Protein AF-0000000087553749 (afdb_homodimer)

Sequence (986 aa):
MNSPVEIPYKSFIVIDRKSEATIYMQITNQLINAIHRGFLPFGTKLPGTRTLSKILNVHRNTMIAAYDELLAQGWIESYPNKGTFVIGKNAQNNLEIESFNQENLTHYPKRTGFNFKISNILDNPFEYSNCEFIFNDGIPDIRLAQIDQHSKIYTSTLKRRTHKLKHYNHDGSEFFKENLSQYLNLSRGLPITTNNLLITRSTEMSMYIVSEILLSEGDTVVVGELSYFSVNMIFQNKGVKIITIPVDKEGIDVDALKNLCKKQKIRVLYITPHHHYPTTVTLTAQRRLELLNLANEYGFIILEDDYDYEFNYDKGPILPLASADTHGMVIYIGSFGKSLAPGFRTGFIVAPENVMIEMRKYLGIIDRQGDILMEHVLGEMIAEGEINRYLKKSLKVYKERRNYFTRLFEDSLGEFIEFEIPSGGLAIWIEWKVPINLLKLSKKCNENNLFIPKTLLYQTKDKTAMRLGFGSLNFNEIEKSIDIFSKNSKLILMNSPVEIPYKSFIVIDRKSEATIYMQITNQLINAIHRGFLPFGTKLPGTRTLSKILNVHRNTMIAAYDELLAQGWIESYPNKGTFVIGKNAQNNLEIESFNQENLTHYPKRTGFNFKISNILDNPFEYSNCEFIFNDGIPDIRLAQIDQHSKIYTSTLKRRTHKLKHYNHDGSEFFKENLSQYLNLSRGLPITTNNLLITRSTEMSMYIVSEILLSEGDTVVVGELSYFSVNMIFQNKGVKIITIPVDKEGIDVDALKNLCKKQKIRVLYITPHHHYPTTVTLTAQRRLELLNLANEYGFIILEDDYDYEFNYDKGPILPLASADTHGMVIYIGSFGKSLAPGFRTGFIVAPENVMIEMRKYLGIIDRQGDILMEHVLGEMIAEGEINRYLKKSLKVYKERRNYFTRLFEDSLGEFIEFEIPSGGLAIWIEWKVPINLLKLSKKCNENNLFIPKTLLYQTKDKTAMRLGFGSLNFNEIEKSIDIFSKNSKLIL

Foldseek 3Di:
DPPLPPLLLCVQQDADPPDPDDRLVSSLVSVVVCCVLCSADFFRFDDDLVVVCVSRVHDSVSSVSNLVVCVVVPQWDADPPPGITGHHDVPPPPPCPPPPPPVPVPDDDPDDPDDDDDDPLPDDQDDDAPFPAEWDQFAAAQVLAPVVVLVVLLVVLCVVCVVVPPDQDLQFAPLLLQLVQVVCCVQQVQPDHSLQKHWAADLLVVLLLCLVLQDAAAAEEEEEPLADSSSVSSNVVRNYHYHYAYADLQGGDLVRVLVVLVVDAHAEYEAAAQQGPRAGHHHDPVVLVSVLVSCVVSVHAYEYEPEFQLWFADDRTDHHSNSVRPPFRYKYKYKDQSNHHPPLIIIMIGGDNVVSVVSLVVCCVVPRSPDRSSSVSNSVCSVVCVRVVSSVVLNVQLVVLLVLLVVLCCVQQVVFWDWDRRRTGFKTKIWGPDDDDVVQLQVQLSVVRYHYRPSQFDDDPVTGMGITGRNNDDNVSSVVNSVSSSVSRVVRD/DPPLPPLLLCVQQDADPPDPDDRLVSSLVSVVVCCVVCSADFFRFDDDLVVVCVSRVHDSVSSVSNVVVCVVVPQWDADPPPGITGHHPVPPPPPCPPPPPPVPVPDDDPDDPDDDDDDPLPDDQDDDAPFPAEWDQFAAAQVLAPVVVLVVLLVVLCVVCVVVPPDQDLQFAPLLLQLVQVVCCVQFVQPDHSLQKDWAADLLVVLLLCLVLQDAAAAEEEEEDLADSSSVSSNVVRNYHYHYAYADLQGGDLVRVLVVLVVDAHAEYEAAAQQGPRAGRHHDPVVLVSVLVSCVVSVHAYEYEPEFQLWFADDRTDHHSNSVRDPFRYKYKYKDQSNHNSLLIIIMIGGDNVVSVVSLVVCCVVPRSHDRSSSVSNSVCSVVCVRVVSSVVLNVQLNVLLVLLVVLCCVLQVVFWDWDRRRTGFKTKIWGPDDDDVVQLQVQLSVVRYHYRPSQFDDDPVTGMGITGRNNDDNVSSVVNSVSSSVSRVVRD

Nearest PDB structures (foldseek):
  3av7-assembly1_C  TM=8.994E-01  e=6.627E-29  Pyrococcus horikoshii OT3
  2zc0-assembly1_A  TM=9.301E-01  e=3.790E-28  Thermococcus litoralis
  1wst-assembly1_A-2  TM=8.914E-01  e=5.002E-29  Thermococcus profundus
  2gb3-assembly3_E  TM=8.314E-01  e=1.496E-21  Thermotoga maritima
  2o1b-assembly1_A-2  TM=8.351E-01  e=7.253E-20  Staphylococcus aureus

Solvent-accessible surface area (backbone atoms only — not comparable to full-atom values): 52865 Å² total; per-residue (Å²): 133,77,70,76,78,80,71,63,58,70,77,60,44,76,86,57,88,86,48,91,59,52,66,34,53,48,48,33,51,31,50,50,48,29,37,61,71,50,74,39,42,67,65,39,71,51,72,54,44,65,57,45,12,62,71,68,70,47,58,47,68,42,33,44,49,18,54,50,48,32,41,59,51,42,43,33,46,74,42,90,99,75,45,36,25,29,35,45,73,45,54,74,73,71,61,78,70,54,79,69,49,78,80,53,85,48,71,50,28,69,44,53,56,56,85,66,66,79,65,77,78,45,56,76,81,77,80,85,76,87,42,85,33,70,51,43,79,34,48,62,35,53,78,73,28,59,55,68,58,53,38,49,47,45,39,51,47,49,63,62,33,58,76,62,60,80,67,82,60,64,78,43,34,64,64,17,42,50,42,48,31,51,47,41,29,60,76,42,50,33,62,56,51,57,66,24,50,46,82,38,72,27,49,52,30,39,50,40,52,50,46,65,40,65,53,48,70,67,38,30,36,36,32,39,53,81,36,57,62,72,62,48,40,54,48,46,73,50,47,37,42,79,45,69,39,60,59,52,85,55,17,65,43,63,66,63,49,52,55,46,55,75,73,39,83,51,47,35,38,46,45,31,47,73,49,22,51,62,64,44,30,37,42,38,72,68,56,44,53,49,50,53,51,47,25,67,73,71,50,22,33,37,39,39,41,42,78,51,74,86,38,56,66,76,55,36,77,81,70,51,60,58,40,71,37,67,54,26,39,44,41,35,33,30,54,45,40,72,64,38,40,89,71,60,40,29,8,30,38,39,37,30,40,63,60,38,55,48,50,50,30,54,41,48,51,48,52,43,62,64,54,39,64,58,34,39,39,52,20,48,33,52,73,71,42,49,51,44,36,49,48,55,57,50,43,54,52,47,44,52,37,48,53,51,52,52,49,51,46,45,72,69,38,44,90,45,39,48,68,64,86,56,60,39,58,33,37,39,30,39,33,49,76,53,90,72,63,63,68,60,45,31,52,53,23,39,76,64,39,29,34,50,54,70,88,34,58,44,74,56,98,89,42,49,35,37,37,44,27,44,35,55,44,52,72,70,53,44,53,53,47,50,49,46,47,46,54,46,48,58,70,73,98,135,76,70,75,77,79,72,63,58,70,79,59,44,77,86,57,89,84,47,92,58,53,66,32,53,48,49,34,51,29,50,51,48,30,36,60,70,49,73,39,42,67,66,38,70,50,74,54,44,67,57,44,10,62,71,68,72,46,56,46,68,41,33,45,50,18,52,49,48,32,40,58,51,43,44,33,46,74,42,88,100,74,45,35,24,30,35,44,77,43,56,73,74,72,61,78,72,57,80,68,52,76,77,66,66,58,63,53,28,69,44,55,55,57,85,66,64,79,66,77,77,46,55,77,82,75,80,86,76,86,45,85,32,71,51,43,79,35,47,60,33,53,78,72,29,59,56,68,59,53,40,49,47,43,40,51,46,50,63,61,32,57,77,63,57,81,64,81,61,64,77,42,34,62,65,17,42,50,41,47,31,51,48,41,29,60,76,43,50,34,71,56,50,58,66,23,52,45,82,39,72,26,50,52,31,38,50,42,54,51,44,65,39,64,54,50,68,68,36,31,36,37,33,40,52,79,38,58,61,73,61,47,40,54,47,45,73,50,47,37,42,79,45,71,38,59,60,52,86,55,16,65,43,64,66,61,48,52,56,46,54,72,74,41,84,52,48,35,38,47,45,31,47,72,50,23,50,62,64,44,30,37,43,37,71,68,56,43,54,50,50,53,52,48,25,66,73,70,50,22,33,37,39,39,41,43,77,51,74,84,38,56,63,76,57,36,78,79,70,52,62,57,48,70,38,68,55,26,41,44,40,35,34,30,55,44,41,72,64,36,45,82,80,57,38,32,8,29,37,38,37,29,41,64,62,37,55,48,50,50,31,54,41,48,51,46,50,44,61,67,52,38,63,57,36,39,39,52,19,48,32,52,73,70,43,50,50,45,37,48,48,56,55,49,44,56,53,46,45,52,38,47,52,51,51,51,48,50,46,44,72,69,40,44,89,46,40,48,68,64,86,54,60,39,58,32,36,39,29,40,35,50,75,53,90,71,62,63,66,61,45,32,52,53,23,40,76,65,40,30,33,50,54,71,89,32,58,43,74,56,97,88,41,47,34,36,35,45,27,42,34,54,43,53,72,68,53,44,52,54,47,48,48,47,47,44,54,46,48,59,70,72,99

pLDDT: mean 86.03, std 15.21, range [22.89, 98.69]

Structure (mmCIF, N/CA/C/O backbone):
data_AF-0000000087553749-model_v1
#
loop_
_entity.id
_entity.type
_entity.pdbx_description
1 polymer 'PLP-dependent aminotransferase family protein'
#
loop_
_atom_site.group_PDB
_atom_site.id
_atom_site.type_symbol
_atom_site.label_atom_id
_atom_site.label_alt_id
_atom_site.label_comp_id
_atom_site.label_asym_id
_atom_site.label_entity_id
_atom_site.label_seq_id
_atom_site.pdbx_PDB_ins_code
_atom_site.Cartn_x
_atom_site.Cartn_y
_atom_site.Cartn_z
_atom_site.occupancy
_atom_site.B_iso_or_equiv
_atom_site.auth_seq_id
_atom_site.auth_comp_id
_atom_site.auth_asym_id
_atom_site.auth_atom_id
_atom_site.pdbx_PDB_model_num
ATOM 1 N N . MET A 1 1 ? 34.062 49.125 0.56 1 23.03 1 MET A N 1
ATOM 2 C CA . MET A 1 1 ? 33.844 48.656 -0.813 1 23.03 1 MET A CA 1
ATOM 3 C C . MET A 1 1 ? 34.125 47.156 -0.948 1 23.03 1 MET A C 1
ATOM 5 O O . MET A 1 1 ? 35.25 46.75 -1.127 1 23.03 1 MET A O 1
ATOM 9 N N . ASN A 1 2 ? 33.625 46.281 -0.065 1 29.19 2 ASN A N 1
ATOM 10 C CA . ASN A 1 2 ? 33.969 44.906 0.175 1 29.19 2 ASN A CA 1
ATOM 11 C C . ASN A 1 2 ? 33.875 44.062 -1.1 1 29.19 2 ASN A C 1
ATOM 13 O O . ASN A 1 2 ? 32.938 44.219 -1.877 1 29.19 2 ASN A O 1
ATOM 17 N N . SER A 1 3 ? 34.969 43.75 -1.661 1 32.88 3 SER A N 1
ATOM 18 C CA . SER A 1 3 ? 35.125 42.969 -2.885 1 32.88 3 SER A CA 1
ATOM 19 C C . SER A 1 3 ? 34.094 41.875 -2.988 1 32.88 3 SER A C 1
ATOM 21 O O . SER A 1 3 ? 33.781 41.188 -1.998 1 32.88 3 SER A O 1
ATOM 23 N N . PRO A 1 4 ? 33.094 42 -3.855 1 39.31 4 PRO A N 1
ATOM 24 C CA . PRO A 1 4 ? 32.094 40.969 -4.012 1 39.31 4 PRO A CA 1
ATOM 25 C C . PRO A 1 4 ? 32.688 39.562 -3.912 1 39.31 4 PRO A C 1
ATOM 27 O O . PRO A 1 4 ? 33.719 39.281 -4.488 1 39.31 4 PRO A O 1
ATOM 30 N N . VAL A 1 5 ? 32.844 38.969 -2.838 1 43.59 5 VAL A N 1
ATOM 31 C CA . VAL A 1 5 ? 33.344 37.594 -2.637 1 43.59 5 VAL A CA 1
ATOM 32 C C . VAL A 1 5 ? 33.062 36.75 -3.879 1 43.59 5 VAL A C 1
ATOM 34 O O . VAL A 1 5 ? 31.906 36.688 -4.348 1 43.59 5 VAL A O 1
ATOM 37 N N . GLU A 1 6 ? 34 36.594 -4.781 1 58.97 6 GLU A N 1
ATOM 38 C CA . GLU A 1 6 ? 33.969 35.812 -6.012 1 58.97 6 GLU A CA 1
ATOM 39 C C . GLU A 1 6 ? 33.5 34.375 -5.75 1 58.97 6 GLU A C 1
ATOM 41 O O . GLU A 1 6 ? 34.188 33.594 -5.109 1 58.97 6 GLU A O 1
ATOM 46 N N . ILE A 1 7 ? 32.25 34.125 -5.781 1 71.69 7 ILE A N 1
ATOM 47 C CA . ILE A 1 7 ? 31.688 32.781 -5.648 1 71.69 7 ILE A CA 1
ATOM 48 C C . ILE A 1 7 ? 32.219 31.875 -6.762 1 71.69 7 ILE A C 1
ATOM 50 O O . ILE A 1 7 ? 32.094 32.219 -7.945 1 71.69 7 ILE A O 1
ATOM 54 N N . PRO A 1 8 ? 33.031 30.906 -6.375 1 73.06 8 PRO A N 1
ATOM 55 C CA . PRO A 1 8 ? 33.531 29.969 -7.383 1 73.06 8 PRO A CA 1
ATOM 56 C C . PRO A 1 8 ? 32.469 29.047 -7.93 1 73.06 8 PRO A C 1
ATOM 58 O O . PRO A 1 8 ? 32.438 27.859 -7.602 1 73.06 8 PRO A O 1
ATOM 61 N N . TYR A 1 9 ? 31.703 29.547 -8.805 1 84.88 9 TYR A N 1
ATOM 62 C CA . TYR A 1 9 ? 30.562 28.812 -9.328 1 84.88 9 TYR A CA 1
ATOM 63 C C . TYR A 1 9 ? 31.016 27.5 -9.969 1 84.88 9 TYR A C 1
ATOM 65 O O . TYR A 1 9 ? 30.297 26.5 -9.898 1 84.88 9 TYR A O 1
ATOM 73 N N . LYS A 1 10 ? 32.25 27.469 -10.516 1 77.75 10 LYS A N 1
ATOM 74 C CA . LYS A 1 10 ? 32.75 26.281 -11.211 1 77.75 10 LYS A CA 1
ATOM 75 C C . LYS A 1 10 ? 33.094 25.172 -10.227 1 77.75 10 LYS A C 1
ATOM 77 O O . LYS A 1 10 ? 33.219 24 -10.617 1 77.75 10 LYS A O 1
ATOM 82 N N . SER A 1 11 ? 33.219 25.594 -9.07 1 72.94 11 SER A N 1
ATOM 83 C CA . SER A 1 11 ? 33.562 24.594 -8.062 1 72.94 11 SER A CA 1
ATOM 84 C C . SER A 1 11 ? 32.344 23.766 -7.66 1 72.94 11 SER A C 1
ATOM 86 O O . SER A 1 11 ? 32.5 22.656 -7.133 1 72.94 11 SER A O 1
ATOM 88 N N . PHE A 1 12 ? 31.156 24.328 -7.945 1 74.31 12 PHE A N 1
ATOM 89 C CA . PHE A 1 12 ? 30.016 23.531 -7.48 1 74.31 12 PHE A CA 1
ATOM 90 C C . PHE A 1 12 ? 29 23.344 -8.594 1 74.31 12 PHE A C 1
ATOM 92 O O . PHE A 1 12 ? 27.953 22.719 -8.383 1 74.31 12 PHE A O 1
ATOM 99 N N . ILE A 1 13 ? 29.297 23.859 -9.648 1 84.69 13 ILE A N 1
ATOM 100 C CA . ILE A 1 13 ? 28.469 23.594 -10.812 1 84.69 13 ILE A CA 1
ATOM 101 C C . ILE A 1 13 ? 29.266 22.844 -11.867 1 84.69 13 ILE A C 1
ATOM 103 O O . ILE A 1 13 ? 30.203 23.391 -12.461 1 84.69 13 ILE A O 1
ATOM 107 N N . VAL A 1 14 ? 28.984 21.562 -11.992 1 82.44 14 VAL A N 1
ATOM 108 C CA . VAL A 1 14 ? 29.656 20.703 -12.969 1 82.44 14 VAL A CA 1
ATOM 109 C C . VAL A 1 14 ? 28.641 20.219 -14.008 1 82.44 14 VAL A C 1
ATOM 111 O O . VAL A 1 14 ? 27.609 19.641 -13.656 1 82.44 14 VAL A O 1
ATOM 114 N N . ILE A 1 15 ? 28.922 20.469 -15.242 1 87.06 15 ILE A N 1
ATOM 115 C CA . ILE A 1 15 ? 28.016 20.125 -16.328 1 87.06 15 ILE A CA 1
ATOM 116 C C . ILE A 1 15 ? 28.422 18.797 -16.938 1 87.06 15 ILE A C 1
ATOM 118 O O . ILE A 1 15 ? 29.578 18.625 -17.344 1 87.06 15 ILE A O 1
ATOM 122 N N . ASP A 1 16 ? 27.547 17.859 -16.828 1 80.19 16 ASP A N 1
ATOM 123 C CA . ASP A 1 16 ? 27.734 16.562 -17.5 1 80.19 16 ASP A CA 1
ATOM 124 C C . ASP A 1 16 ? 26.891 16.484 -18.766 1 80.19 16 ASP A C 1
ATOM 126 O O . ASP A 1 16 ? 25.703 16.203 -18.703 1 80.19 16 ASP A O 1
ATOM 130 N N . ARG A 1 17 ? 27.484 16.531 -19.844 1 80.44 17 ARG A N 1
ATOM 131 C CA . ARG A 1 17 ? 26.781 16.562 -21.125 1 80.44 17 ARG A CA 1
ATOM 132 C C . ARG A 1 17 ? 26.297 15.18 -21.516 1 80.44 17 ARG A C 1
ATOM 134 O O . ARG A 1 17 ? 25.5 15.031 -22.438 1 80.44 17 ARG A O 1
ATOM 141 N N . LYS A 1 18 ? 26.703 14.156 -20.75 1 70.31 18 LYS A N 1
ATOM 142 C CA . LYS A 1 18 ? 26.312 12.789 -21.047 1 70.31 18 LYS A CA 1
ATOM 143 C C . LYS A 1 18 ? 25.109 12.375 -20.219 1 70.31 18 LYS A C 1
ATOM 145 O O . LYS A 1 18 ? 24.562 11.273 -20.375 1 70.31 18 LYS A O 1
ATOM 150 N N . SER A 1 19 ? 24.734 13.258 -19.328 1 72.12 19 SER A N 1
ATOM 151 C CA . SER A 1 19 ? 23.609 12.992 -18.438 1 72.12 19 SER A CA 1
ATOM 152 C C . SER A 1 19 ? 22.281 13.133 -19.172 1 72.12 19 SER A C 1
ATOM 154 O O . SER A 1 19 ? 22.188 13.836 -20.172 1 72.12 19 SER A O 1
ATOM 156 N N . GLU A 1 20 ? 21.359 12.375 -18.766 1 67.19 20 GLU A N 1
ATOM 157 C CA . GLU A 1 20 ? 20.016 12.469 -19.328 1 67.19 20 GLU A CA 1
ATOM 158 C C . GLU A 1 20 ? 19.344 13.773 -18.922 1 67.19 20 GLU A C 1
ATOM 160 O O . GLU A 1 20 ? 18.391 14.219 -19.578 1 67.19 20 GLU A O 1
ATOM 165 N N . ALA A 1 21 ? 19.859 14.477 -18.016 1 71.69 21 ALA A N 1
ATOM 166 C CA . ALA A 1 21 ? 19.281 15.734 -17.562 1 71.69 21 ALA A CA 1
ATOM 167 C C . ALA A 1 21 ? 19.719 16.891 -18.453 1 71.69 21 ALA A C 1
ATOM 169 O O . ALA A 1 21 ? 20.875 16.953 -18.891 1 71.69 21 ALA A O 1
ATOM 170 N N . THR A 1 22 ? 18.797 17.734 -18.828 1 80.94 22 THR A N 1
ATOM 171 C CA . THR A 1 22 ? 19.141 18.906 -19.609 1 80.94 22 THR A CA 1
ATOM 172 C C . THR A 1 22 ? 20.156 19.781 -18.859 1 80.94 22 THR A C 1
ATOM 174 O O . THR A 1 22 ? 20.156 19.812 -17.625 1 80.94 22 THR A O 1
ATOM 177 N N . ILE A 1 23 ? 20.938 20.422 -19.594 1 88.19 23 ILE A N 1
ATOM 178 C CA . ILE A 1 23 ? 22.016 21.219 -19.031 1 88.19 23 ILE A CA 1
ATOM 179 C C . ILE A 1 23 ? 21.453 22.281 -18.109 1 88.19 23 ILE A C 1
ATOM 181 O O . ILE A 1 23 ? 21.969 22.531 -17.016 1 88.19 23 ILE A O 1
ATOM 185 N N . TYR A 1 24 ? 20.328 22.922 -18.562 1 89.81 24 TYR A N 1
ATOM 186 C CA . TYR A 1 24 ? 19.812 23.984 -17.719 1 89.81 24 TYR A CA 1
ATOM 187 C C . TYR A 1 24 ? 19.297 23.422 -16.406 1 89.81 24 TYR A C 1
ATOM 189 O O . TYR A 1 24 ? 19.406 24.078 -15.359 1 89.81 24 TYR A O 1
ATOM 197 N N . MET A 1 25 ? 18.844 22.25 -16.422 1 86.75 25 MET A N 1
ATOM 198 C CA . MET A 1 25 ? 18.359 21.641 -15.18 1 86.75 25 MET A CA 1
ATOM 199 C C . MET A 1 25 ? 19.531 21.25 -14.281 1 86.75 25 MET A C 1
ATOM 201 O O . MET A 1 25 ? 19.438 21.359 -13.055 1 86.75 25 MET A O 1
ATOM 205 N N . GLN A 1 26 ? 20.578 20.781 -14.914 1 82.62 26 GLN A N 1
ATOM 206 C CA . GLN A 1 26 ? 21.797 20.5 -14.141 1 82.62 26 GLN A CA 1
ATOM 207 C C . GLN A 1 26 ? 22.266 21.734 -13.383 1 82.62 26 GLN A C 1
ATOM 209 O O . GLN A 1 26 ? 22.547 21.672 -12.188 1 82.62 26 GLN A O 1
ATOM 214 N N . ILE A 1 27 ? 22.297 22.781 -14.125 1 88.56 27 ILE A N 1
ATOM 215 C CA . ILE A 1 27 ? 22.75 24.047 -13.547 1 88.56 27 ILE A CA 1
ATOM 216 C C . ILE A 1 27 ? 21.797 24.469 -12.438 1 88.56 27 ILE A C 1
ATOM 218 O O . ILE A 1 27 ? 22.234 24.828 -11.336 1 88.56 27 ILE A O 1
ATOM 222 N N . THR A 1 28 ? 20.516 24.375 -12.781 1 87.25 28 THR A N 1
ATOM 223 C CA . THR A 1 28 ? 19.5 24.766 -11.812 1 87.25 28 THR A CA 1
ATOM 224 C C . THR A 1 28 ? 19.641 23.969 -10.523 1 87.25 28 THR A C 1
ATOM 226 O O . THR A 1 28 ? 19.719 24.547 -9.438 1 87.25 28 THR A O 1
ATOM 229 N N . ASN A 1 29 ? 19.766 22.719 -10.664 1 80.06 29 ASN A N 1
ATOM 230 C CA . ASN A 1 29 ? 19.844 21.844 -9.5 1 80.06 29 ASN A CA 1
ATOM 231 C C . ASN A 1 29 ? 21.094 22.094 -8.68 1 80.06 29 ASN A C 1
ATOM 233 O O . ASN A 1 29 ? 21.062 22.094 -7.449 1 80.06 29 ASN A O 1
ATOM 237 N N . GLN A 1 30 ? 22.141 22.281 -9.344 1 81.12 30 GLN A N 1
ATOM 238 C CA . GLN A 1 30 ? 23.406 22.5 -8.648 1 81.12 30 GLN A CA 1
ATOM 239 C C . GLN A 1 30 ? 23.438 23.859 -7.973 1 81.12 30 GLN A C 1
ATOM 241 O O . GLN A 1 30 ? 24.016 24.016 -6.895 1 81.12 30 GLN A O 1
ATOM 246 N N . LEU A 1 31 ? 22.812 24.844 -8.562 1 86.19 31 LEU A N 1
ATOM 247 C CA . LEU A 1 31 ? 22.672 26.141 -7.906 1 86.19 31 LEU A CA 1
ATOM 248 C C . LEU A 1 31 ? 21.797 26.031 -6.664 1 86.19 31 LEU A C 1
ATOM 250 O O . LEU A 1 31 ? 22.125 26.609 -5.621 1 86.19 31 LEU A O 1
ATOM 254 N N . ILE A 1 32 ? 20.766 25.297 -6.855 1 80.44 32 ILE A N 1
ATOM 255 C CA . ILE A 1 32 ? 19.891 25.062 -5.715 1 80.44 32 ILE A CA 1
ATOM 256 C C . ILE A 1 32 ? 20.656 24.391 -4.586 1 80.44 32 ILE A C 1
ATOM 258 O O . ILE A 1 32 ? 20.547 24.797 -3.426 1 80.44 32 ILE A O 1
ATOM 262 N N . ASN A 1 33 ? 21.422 23.422 -4.988 1 73.44 33 ASN A N 1
ATOM 263 C CA . ASN A 1 33 ? 22.25 22.734 -4.004 1 73.44 33 ASN A CA 1
ATOM 264 C C . ASN A 1 33 ? 23.219 23.688 -3.326 1 73.44 33 ASN A C 1
ATOM 266 O O . ASN A 1 33 ? 23.453 23.594 -2.119 1 73.44 33 ASN A O 1
ATOM 270 N N . ALA A 1 34 ? 23.797 24.531 -4.109 1 75.81 34 ALA A N 1
ATOM 271 C CA . ALA A 1 34 ? 24.734 25.516 -3.586 1 75.81 34 ALA A CA 1
ATOM 272 C C . ALA A 1 34 ? 24.062 26.469 -2.609 1 75.81 34 ALA A C 1
ATOM 274 O O . ALA A 1 34 ? 24.656 26.859 -1.602 1 75.81 34 ALA A O 1
ATOM 275 N N . ILE A 1 35 ? 22.891 26.828 -2.918 1 74.44 35 ILE A N 1
ATOM 276 C CA . ILE A 1 35 ? 22.125 27.703 -2.033 1 74.44 35 ILE A CA 1
ATOM 277 C C . ILE A 1 35 ? 21.859 26.984 -0.71 1 74.44 35 ILE A C 1
ATOM 279 O O . ILE A 1 35 ? 22.078 27.547 0.364 1 74.44 35 ILE A O 1
ATOM 283 N N . HIS A 1 36 ? 21.656 25.828 -0.857 1 61.56 36 HIS A N 1
ATOM 284 C CA . HIS A 1 36 ? 21.297 25.016 0.298 1 61.56 36 HIS A CA 1
ATOM 285 C C . HIS A 1 36 ? 22.5 24.781 1.214 1 61.56 36 HIS A C 1
ATOM 287 O O . HIS A 1 36 ? 22.359 24.781 2.438 1 61.56 36 HIS A O 1
ATOM 293 N N . ARG A 1 37 ? 23.547 24.531 0.499 1 57.97 37 ARG A N 1
ATOM 294 C CA . ARG A 1 37 ? 24.75 24.203 1.242 1 57.97 37 ARG A CA 1
ATOM 295 C C . ARG A 1 37 ? 25.453 25.469 1.751 1 57.97 37 ARG A C 1
ATOM 297 O O . ARG A 1 37 ? 26.484 25.391 2.412 1 57.97 37 ARG A O 1
ATOM 304 N N . GLY A 1 38 ? 24.734 26.438 1.468 1 61.84 38 GLY A N 1
ATOM 305 C CA . GLY A 1 38 ? 25.266 27.703 1.97 1 61.84 38 GLY A CA 1
ATOM 306 C C . GLY A 1 38 ? 26.391 28.25 1.113 1 61.84 38 GLY A C 1
ATOM 307 O O . GLY A 1 38 ? 26.953 29.312 1.426 1 61.84 38 GLY A O 1
ATOM 308 N N . PHE A 1 39 ? 26.703 27.5 0.045 1 66.56 39 PHE A N 1
ATOM 309 C CA . PHE A 1 39 ? 27.719 28.016 -0.871 1 66.56 39 PHE A CA 1
ATOM 310 C C . PHE A 1 39 ? 27.25 29.297 -1.537 1 66.56 39 PHE A C 1
ATOM 312 O O . PHE A 1 39 ? 28.062 30.141 -1.918 1 66.56 39 PHE A O 1
ATOM 319 N N . LEU A 1 40 ? 25.922 29.344 -1.676 1 76.19 40 LEU A N 1
ATOM 320 C CA . LEU A 1 40 ? 25.25 30.547 -2.166 1 76.19 40 LEU A CA 1
ATOM 321 C C . LEU A 1 40 ? 24.25 31.078 -1.135 1 76.19 40 LEU A C 1
ATOM 323 O O . LEU A 1 40 ? 23.062 30.734 -1.172 1 76.19 40 LEU A O 1
ATOM 327 N N . PRO A 1 41 ? 24.828 31.859 -0.27 1 67.69 41 PRO A N 1
ATOM 328 C CA . PRO A 1 41 ? 23.969 32.312 0.815 1 67.69 41 PRO A CA 1
ATOM 329 C C . PRO A 1 41 ? 22.766 33.125 0.309 1 67.69 41 PRO A C 1
ATOM 331 O O . PRO A 1 41 ? 22.812 33.719 -0.771 1 67.69 41 PRO A O 1
ATOM 334 N N . PHE A 1 42 ? 21.688 33.094 1.081 1 73.5 42 PHE A N 1
ATOM 335 C CA . PHE A 1 42 ? 20.516 33.906 0.79 1 73.5 42 PHE A CA 1
ATOM 336 C C . PHE A 1 42 ? 20.906 35.375 0.708 1 73.5 42 PHE A C 1
ATOM 338 O O . PHE A 1 42 ? 21.734 35.844 1.489 1 73.5 42 PHE A O 1
ATOM 345 N N . GLY A 1 43 ? 20.328 36 -0.181 1 75 43 GLY A N 1
ATOM 346 C CA . GLY A 1 43 ? 20.609 37.438 -0.363 1 75 43 GLY A CA 1
ATOM 347 C C . GLY A 1 43 ? 21.75 37.688 -1.334 1 75 43 GLY A C 1
ATOM 348 O O . GLY A 1 43 ? 21.969 38.812 -1.752 1 75 43 GLY A O 1
ATOM 349 N N . THR A 1 44 ? 22.453 36.594 -1.642 1 80.19 44 THR A N 1
ATOM 350 C CA . THR A 1 44 ? 23.562 36.719 -2.572 1 80.19 44 THR A CA 1
ATOM 351 C C . THR A 1 44 ? 23.078 37.188 -3.938 1 80.19 44 THR A C 1
ATOM 353 O O . THR A 1 44 ? 22.078 36.688 -4.465 1 80.19 44 THR A O 1
ATOM 356 N N . LYS A 1 45 ? 23.703 38.25 -4.395 1 85.88 45 LYS A N 1
ATOM 357 C CA . LYS A 1 45 ? 23.422 38.688 -5.762 1 85.88 45 LYS A CA 1
ATOM 358 C C . LYS A 1 45 ? 24.078 37.75 -6.781 1 85.88 45 LYS A C 1
ATOM 360 O O . LYS A 1 45 ? 25.297 37.594 -6.793 1 85.88 45 LYS A O 1
ATOM 365 N N . LEU A 1 46 ? 23.234 37.156 -7.566 1 89.38 46 LEU A N 1
ATOM 366 C CA . LEU A 1 46 ? 23.766 36.281 -8.602 1 89.38 46 LEU A CA 1
ATOM 367 C C . LEU A 1 46 ? 24.25 37.062 -9.805 1 89.38 46 LEU A C 1
ATOM 369 O O . LEU A 1 46 ? 23.703 38.125 -10.102 1 89.38 46 LEU A O 1
ATOM 373 N N . PRO A 1 47 ? 25.312 36.469 -10.469 1 88.56 47 PRO A N 1
ATOM 374 C CA . PRO A 1 47 ? 25.734 37.125 -11.711 1 88.56 47 PRO A CA 1
ATOM 375 C C . PRO A 1 47 ? 24.625 37.156 -12.766 1 88.56 47 PRO A C 1
ATOM 377 O 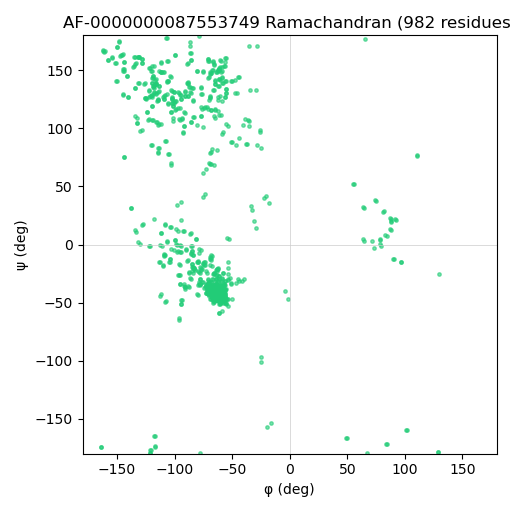O . PRO A 1 47 ? 23.703 36.344 -12.711 1 88.56 47 PRO A O 1
ATOM 380 N N . GLY A 1 48 ? 24.656 38.188 -13.609 1 88.94 48 GLY A N 1
ATOM 381 C CA . GLY A 1 48 ? 23.75 38.188 -14.742 1 88.94 48 GLY A CA 1
ATOM 382 C C . GLY A 1 48 ? 23.906 36.938 -15.609 1 88.94 48 GLY A C 1
ATOM 383 O O . GLY A 1 48 ? 24.906 36.25 -15.539 1 88.94 48 GLY A O 1
ATOM 384 N N . THR A 1 49 ? 22.859 36.688 -16.406 1 91.5 49 THR A N 1
ATOM 385 C CA . THR A 1 49 ? 22.844 35.469 -17.203 1 91.5 49 THR A CA 1
ATOM 386 C C . THR A 1 49 ? 24 35.469 -18.203 1 91.5 49 THR A C 1
ATOM 388 O O . THR A 1 49 ? 24.562 34.438 -18.5 1 91.5 49 THR A O 1
ATOM 391 N N . ARG A 1 50 ? 24.359 36.594 -18.734 1 89.44 50 ARG A N 1
ATOM 392 C CA . ARG A 1 50 ? 25.469 36.688 -19.672 1 89.44 50 ARG A CA 1
ATOM 393 C C . ARG A 1 50 ? 26.781 36.312 -19.016 1 89.44 50 ARG A C 1
ATOM 395 O O . ARG A 1 50 ? 27.578 35.531 -19.562 1 89.44 50 ARG A O 1
ATOM 402 N N . THR A 1 51 ? 27 36.844 -17.859 1 91.06 51 THR A N 1
ATOM 403 C CA . THR A 1 51 ? 28.234 36.594 -17.141 1 91.06 51 THR A CA 1
ATOM 404 C C . THR A 1 51 ? 28.344 35.156 -16.703 1 91.06 51 THR A C 1
ATOM 406 O O . THR A 1 51 ? 29.391 34.531 -16.875 1 91.06 51 THR A O 1
ATOM 409 N N . LEU A 1 52 ? 27.328 34.625 -16.156 1 91.38 52 LEU A N 1
ATOM 410 C CA . LEU A 1 52 ? 27.375 33.281 -15.625 1 91.38 52 LEU A CA 1
ATOM 411 C C . LEU A 1 52 ? 27.469 32.25 -16.75 1 91.38 52 LEU A C 1
ATOM 413 O O . LEU A 1 52 ? 28.094 31.203 -16.594 1 91.38 52 LEU A O 1
ATOM 417 N N . SER A 1 53 ? 26.859 32.594 -17.844 1 92.94 53 SER A N 1
ATOM 418 C CA . SER A 1 53 ? 27 31.719 -19 1 92.94 53 SER A CA 1
ATOM 419 C C . SER A 1 53 ? 28.453 31.594 -19.453 1 92.94 53 SER A C 1
ATOM 421 O O . SER A 1 53 ? 28.891 30.531 -19.859 1 92.94 53 SER A O 1
ATOM 423 N N . LYS A 1 54 ? 29.172 32.656 -19.406 1 90 54 LYS A N 1
ATOM 424 C CA . LYS A 1 54 ? 30.594 32.656 -19.766 1 90 54 LYS A CA 1
ATOM 425 C C . LYS A 1 54 ? 31.406 31.844 -18.75 1 90 54 LYS A C 1
ATOM 427 O O . LYS A 1 54 ? 32.281 31.078 -19.125 1 90 54 LYS A O 1
ATOM 432 N N . ILE A 1 55 ? 31.031 32.062 -17.547 1 89.25 55 ILE A N 1
ATOM 433 C CA . ILE A 1 55 ? 31.75 31.375 -16.469 1 89.25 55 ILE A CA 1
ATOM 434 C C . ILE A 1 55 ? 31.594 29.859 -16.609 1 89.25 55 ILE A C 1
ATOM 436 O O . ILE A 1 55 ? 32.562 29.109 -16.469 1 89.25 55 ILE A O 1
ATOM 440 N N . LEU A 1 56 ? 30.422 29.453 -16.906 1 91.12 56 LEU A N 1
ATOM 441 C CA . LEU A 1 56 ? 30.109 28.031 -16.922 1 91.12 56 LEU A CA 1
ATOM 442 C C . LEU A 1 56 ? 30.25 27.453 -18.328 1 91.12 56 LEU A C 1
ATOM 444 O O . LEU A 1 56 ? 30.062 26.25 -18.531 1 91.12 56 LEU A O 1
ATOM 448 N N . ASN A 1 57 ? 30.578 28.266 -19.234 1 89.81 57 ASN A N 1
ATOM 449 C CA . ASN A 1 57 ? 30.766 27.891 -20.625 1 89.81 57 ASN A CA 1
ATOM 450 C C . ASN A 1 57 ? 29.531 27.203 -21.203 1 89.81 57 ASN A C 1
ATOM 452 O O . ASN A 1 57 ? 29.625 26.094 -21.734 1 89.81 57 ASN A O 1
ATOM 456 N N . VAL A 1 58 ? 28.391 27.906 -21.016 1 93.12 58 VAL A N 1
ATOM 457 C CA . VAL A 1 58 ? 27.125 27.438 -21.594 1 93.12 58 VAL A CA 1
ATOM 458 C C . VAL A 1 58 ? 26.469 28.562 -22.375 1 93.12 58 VAL A C 1
ATOM 460 O O . VAL A 1 58 ? 26.828 29.734 -22.234 1 93.12 58 VAL A O 1
ATOM 463 N N . HIS A 1 59 ? 25.656 28.141 -23.297 1 92.31 59 HIS A N 1
ATOM 464 C CA . HIS A 1 59 ? 24.922 29.141 -24.062 1 92.31 59 HIS A CA 1
ATOM 465 C C . HIS A 1 59 ? 24.062 30.016 -23.156 1 92.31 59 HIS A C 1
ATOM 467 O O . HIS A 1 59 ? 23.516 29.531 -22.156 1 92.31 59 HIS A O 1
ATOM 473 N N . ARG A 1 60 ? 23.984 31.266 -23.547 1 92.19 60 ARG A N 1
ATOM 474 C CA . ARG A 1 60 ? 23.25 32.219 -22.719 1 92.19 60 ARG A CA 1
ATOM 475 C C . ARG A 1 60 ? 21.812 31.797 -22.531 1 92.19 60 ARG A C 1
ATOM 477 O O . ARG A 1 60 ? 21.234 32 -21.453 1 92.19 60 ARG A O 1
ATOM 484 N N . ASN A 1 61 ? 21.234 31.219 -23.547 1 92.94 61 ASN A N 1
ATOM 485 C CA . ASN A 1 61 ? 19.844 30.781 -23.453 1 92.94 61 ASN A CA 1
ATOM 486 C C . ASN A 1 61 ? 19.672 29.688 -22.406 1 92.94 61 ASN A C 1
ATOM 488 O O . ASN A 1 61 ? 18.625 29.594 -21.766 1 92.94 61 ASN A O 1
ATOM 492 N N . THR A 1 62 ? 20.688 28.891 -22.297 1 93.19 62 THR A N 1
ATOM 493 C CA . THR A 1 62 ? 20.672 27.859 -21.281 1 93.19 62 THR A CA 1
ATOM 494 C C . THR A 1 62 ? 20.672 28.469 -19.875 1 93.19 62 THR A C 1
ATOM 496 O O . THR A 1 62 ? 19.953 28.016 -18.984 1 93.19 62 THR A O 1
ATOM 499 N N . MET A 1 63 ? 21.422 29.484 -19.766 1 92.31 63 MET A N 1
ATOM 500 C CA . MET A 1 63 ? 21.5 30.156 -18.469 1 92.31 63 MET A CA 1
ATOM 501 C C . MET A 1 63 ? 20.203 30.906 -18.156 1 92.31 63 MET A C 1
ATOM 503 O O . MET A 1 63 ? 19.766 30.953 -17.016 1 92.31 63 MET A O 1
ATOM 507 N N . ILE A 1 64 ? 19.703 31.562 -19.188 1 92.56 64 ILE A N 1
ATOM 508 C CA . ILE A 1 64 ? 18.406 32.219 -19.016 1 92.56 64 ILE A CA 1
ATOM 509 C C . ILE A 1 64 ? 17.359 31.219 -18.562 1 92.56 64 ILE A C 1
ATOM 511 O O . ILE A 1 64 ? 16.594 31.5 -17.641 1 92.56 64 ILE A O 1
ATOM 515 N N . ALA A 1 65 ? 17.375 30.078 -19.188 1 92.19 65 ALA A N 1
ATOM 516 C CA . ALA A 1 65 ? 16.453 29.016 -18.828 1 92.19 65 ALA A CA 1
ATOM 517 C C . ALA A 1 65 ? 16.656 28.578 -17.375 1 92.19 65 ALA A C 1
ATOM 519 O O . ALA A 1 65 ? 15.695 28.328 -16.656 1 92.19 65 ALA A O 1
ATOM 520 N N . ALA A 1 66 ? 17.875 28.516 -16.969 1 91.94 66 ALA A N 1
ATOM 521 C CA . ALA A 1 66 ? 18.188 28.125 -15.602 1 91.94 66 ALA A CA 1
ATOM 522 C C . ALA A 1 66 ? 17.688 29.156 -14.602 1 91.94 66 ALA A C 1
ATOM 524 O O . ALA A 1 66 ? 17.094 28.812 -13.586 1 91.94 66 ALA A O 1
ATOM 525 N N . TYR A 1 67 ? 17.906 30.438 -14.906 1 91.12 67 TYR A N 1
ATOM 526 C CA . TYR A 1 67 ? 17.453 31.516 -14.031 1 91.12 67 TYR A CA 1
ATOM 527 C C . TYR A 1 67 ? 15.922 31.562 -13.984 1 91.12 67 TYR A C 1
ATOM 529 O O . TYR A 1 67 ? 15.336 31.781 -12.914 1 91.12 67 TYR A O 1
ATOM 537 N N . ASP A 1 68 ? 15.336 31.297 -15.156 1 90.69 68 ASP A N 1
ATOM 538 C CA . ASP A 1 68 ? 13.875 31.25 -15.211 1 90.69 68 ASP A CA 1
ATOM 539 C C . ASP A 1 68 ? 13.336 30.109 -14.344 1 90.69 68 ASP A C 1
ATOM 541 O O . ASP A 1 68 ? 12.328 30.281 -13.656 1 90.69 68 ASP A O 1
ATOM 545 N N . GLU A 1 69 ? 14.055 29.047 -14.461 1 88.81 69 GLU A N 1
ATOM 546 C CA . GLU A 1 69 ? 13.648 27.891 -13.672 1 88.81 69 GLU A CA 1
ATOM 547 C C . GLU A 1 69 ? 13.82 28.156 -12.18 1 88.81 69 GLU A C 1
ATOM 549 O O . GLU A 1 69 ? 12.961 27.812 -11.375 1 88.81 69 GLU A O 1
ATOM 554 N N . LEU A 1 70 ? 14.93 28.766 -11.789 1 87.94 70 LEU A N 1
ATOM 555 C CA . LEU A 1 70 ? 15.18 29.125 -10.398 1 87.94 70 LEU A CA 1
ATOM 556 C C . LEU A 1 70 ? 14.117 30.094 -9.883 1 87.94 70 LEU A C 1
ATOM 558 O O . LEU A 1 70 ? 13.688 30 -8.734 1 87.94 70 LEU A O 1
ATOM 562 N N . LEU A 1 71 ? 13.711 31 -10.773 1 86.62 71 LEU A N 1
ATOM 563 C CA . LEU A 1 71 ? 12.656 31.953 -10.445 1 86.62 71 LEU A CA 1
ATOM 564 C C . LEU A 1 71 ? 11.32 31.25 -10.266 1 86.62 71 LEU A C 1
ATOM 566 O O . LEU A 1 71 ? 10.578 31.531 -9.32 1 86.62 71 LEU A O 1
ATOM 570 N N . ALA A 1 72 ? 11.07 30.359 -11.125 1 82.19 72 ALA A N 1
ATOM 571 C CA . ALA A 1 72 ? 9.812 29.609 -11.125 1 82.19 72 ALA A CA 1
ATOM 572 C C . ALA A 1 72 ? 9.688 28.75 -9.867 1 82.19 72 ALA A C 1
ATOM 574 O O . ALA A 1 72 ? 8.586 28.594 -9.328 1 82.19 72 ALA A O 1
ATOM 575 N N . GLN A 1 73 ? 10.844 28.328 -9.445 1 77.88 73 GLN A N 1
ATOM 576 C CA . GLN A 1 73 ? 10.852 27.453 -8.273 1 77.88 73 GLN A CA 1
ATOM 577 C C . GLN A 1 73 ? 10.953 28.281 -6.988 1 77.88 73 GLN A C 1
ATOM 579 O O . GLN A 1 73 ? 10.805 27.734 -5.891 1 77.88 73 GLN A O 1
ATOM 584 N N . GLY A 1 74 ? 11.305 29.562 -7.102 1 74.88 74 GLY A N 1
ATOM 585 C CA . GLY A 1 74 ? 11.305 30.469 -5.969 1 74.88 74 GLY A CA 1
ATOM 586 C C . GLY A 1 74 ? 12.641 30.547 -5.258 1 74.88 74 GLY A C 1
ATOM 587 O O . GLY A 1 74 ? 12.703 30.859 -4.066 1 74.88 74 GLY A O 1
ATOM 588 N N . TRP A 1 75 ? 13.703 30.188 -5.902 1 80.19 75 TRP A N 1
ATOM 589 C CA . TRP A 1 75 ? 15.023 30.219 -5.293 1 80.19 75 TRP A CA 1
ATOM 590 C C . TRP A 1 75 ? 15.672 31.594 -5.461 1 80.19 75 TRP A C 1
ATOM 592 O O . TRP A 1 75 ? 16.609 31.938 -4.727 1 80.19 75 TRP A O 1
ATOM 602 N N . ILE A 1 76 ? 15.211 32.312 -6.52 1 85.94 76 ILE A N 1
ATOM 603 C CA . ILE A 1 76 ? 15.797 33.625 -6.781 1 85.94 76 ILE A CA 1
ATOM 604 C C . ILE A 1 76 ? 14.688 34.625 -7.078 1 85.94 76 ILE A C 1
ATOM 606 O O . ILE A 1 76 ? 13.539 34.25 -7.336 1 85.94 76 ILE A O 1
ATOM 610 N N . GLU A 1 77 ? 14.93 35.781 -6.832 1 87.12 77 GLU A N 1
ATOM 611 C CA . GLU A 1 77 ? 14.07 36.906 -7.215 1 87.12 77 GLU A CA 1
ATOM 612 C C . GLU A 1 77 ? 14.852 37.969 -7.984 1 87.12 77 GLU A C 1
ATOM 614 O O . GLU A 1 77 ? 16 38.25 -7.664 1 87.12 77 GLU A O 1
ATOM 619 N N . SER A 1 78 ? 14.211 38.469 -9.016 1 86.06 78 SER A N 1
ATOM 620 C CA . SER A 1 78 ? 14.859 39.469 -9.844 1 86.06 78 SER A CA 1
ATOM 621 C C . SER A 1 78 ? 14.219 40.844 -9.641 1 86.06 78 SER A C 1
ATOM 623 O O . SER A 1 78 ? 12.992 40.969 -9.656 1 86.06 78 SER A O 1
ATOM 625 N N . TYR A 1 79 ? 15.023 41.75 -9.328 1 84.38 79 TYR A N 1
ATOM 626 C CA . TYR A 1 79 ? 14.586 43.125 -9.211 1 84.38 79 TYR A CA 1
ATOM 627 C C . TYR A 1 79 ? 15.117 43.969 -10.367 1 84.38 79 TYR A C 1
ATOM 629 O O . TYR A 1 79 ? 16.312 43.906 -10.68 1 84.38 79 TYR A O 1
ATOM 637 N N . PRO A 1 80 ? 14.172 44.688 -11.016 1 81.88 80 PRO A N 1
ATOM 638 C CA . PRO A 1 80 ? 14.625 45.531 -12.125 1 81.88 80 PRO A CA 1
ATOM 639 C C . PRO A 1 80 ? 15.727 46.5 -11.711 1 81.88 80 PRO A C 1
ATOM 641 O O . PRO A 1 80 ? 15.617 47.156 -10.68 1 81.88 80 PRO A O 1
ATOM 644 N N . ASN A 1 81 ? 16.75 46.594 -12.492 1 80.06 81 ASN A N 1
ATOM 645 C CA . ASN A 1 81 ? 17.875 47.531 -12.352 1 80.06 81 ASN A CA 1
ATOM 646 C C . ASN A 1 81 ? 18.672 47.25 -11.078 1 80.06 81 ASN A C 1
ATOM 648 O O . ASN A 1 81 ? 19.5 48.062 -10.664 1 80.06 81 ASN A O 1
ATOM 652 N N . LYS A 1 82 ? 18.375 46.219 -10.258 1 81.38 82 LYS A N 1
ATOM 653 C CA . LYS A 1 82 ? 19.125 45.875 -9.055 1 81.38 82 LYS A CA 1
ATOM 654 C C . LYS A 1 82 ? 19.844 44.562 -9.211 1 81.38 82 LYS A C 1
ATOM 656 O O . LYS A 1 82 ? 21.016 44.406 -8.828 1 81.38 82 LYS A O 1
ATOM 661 N N . GLY A 1 83 ? 19.156 43.656 -9.781 1 87 83 GLY A N 1
ATOM 662 C CA . GLY A 1 83 ? 19.781 42.344 -10.023 1 87 83 GLY A CA 1
ATOM 663 C C . GLY A 1 83 ? 18.969 41.188 -9.531 1 87 83 GLY A C 1
ATOM 664 O O . GLY A 1 83 ? 17.781 41.344 -9.242 1 87 83 GLY A O 1
ATOM 665 N N . THR A 1 84 ? 19.5 39.969 -9.703 1 89.38 84 THR A N 1
ATOM 666 C CA . THR A 1 84 ? 18.859 38.719 -9.273 1 89.38 84 THR A CA 1
ATOM 667 C C . THR A 1 84 ? 19.5 38.219 -7.988 1 89.38 84 THR A C 1
ATOM 669 O O . THR A 1 84 ? 20.734 38.125 -7.883 1 89.38 84 THR A O 1
ATOM 672 N N . PHE A 1 85 ? 18.688 37.969 -6.988 1 87.44 85 PHE A N 1
ATOM 673 C CA . PHE A 1 85 ? 19.188 37.594 -5.668 1 87.44 85 PHE A CA 1
ATOM 674 C C . PHE A 1 85 ? 18.688 36.219 -5.266 1 87.44 85 PHE A C 1
ATOM 676 O O . PHE A 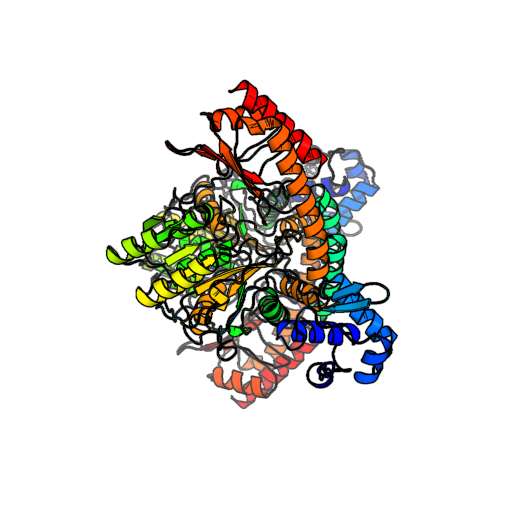1 85 ? 17.562 35.844 -5.609 1 87.44 85 PHE A O 1
ATOM 683 N N . VAL A 1 86 ? 19.562 35.531 -4.707 1 85.06 86 VAL A N 1
ATOM 684 C CA . VAL A 1 86 ? 19.156 34.25 -4.09 1 85.06 86 VAL A CA 1
ATOM 685 C C . VAL A 1 86 ? 18.219 34.562 -2.92 1 85.06 86 VAL A C 1
ATOM 687 O O . VAL A 1 86 ? 18.516 35.375 -2.053 1 85.06 86 VAL A O 1
ATOM 690 N N . ILE A 1 87 ? 17 34.219 -3.111 1 72.56 87 ILE A N 1
ATOM 691 C CA . ILE A 1 87 ? 16.031 34.469 -2.047 1 72.56 87 ILE A CA 1
ATOM 692 C C . ILE A 1 87 ? 15.633 33.125 -1.413 1 72.56 87 ILE A C 1
ATOM 694 O O . ILE A 1 87 ? 15.633 32.094 -2.08 1 72.56 87 ILE A O 1
ATOM 698 N N . GLY A 1 88 ? 16.297 32.75 -0.515 1 54.47 88 GLY A N 1
ATOM 699 C CA . GLY A 1 88 ? 15.883 31.5 0.1 1 54.47 88 GLY A CA 1
ATOM 700 C C . GLY A 1 88 ? 14.391 31.469 0.398 1 54.47 88 GLY A C 1
ATOM 701 O O . GLY A 1 88 ? 13.734 32.5 0.467 1 54.47 88 GLY A O 1
ATOM 702 N N . LYS A 1 89 ? 13.703 30.547 0.075 1 49.78 89 LYS A N 1
ATOM 703 C CA . LYS A 1 89 ? 12.297 30.562 0.447 1 49.78 89 LYS A CA 1
ATOM 704 C C . LYS A 1 89 ? 12.055 31.422 1.677 1 49.78 89 LYS A C 1
ATOM 706 O O . LYS A 1 89 ? 11.195 32.312 1.658 1 49.78 89 LYS A O 1
ATOM 711 N N . ASN A 1 90 ? 11.906 30.859 2.867 1 43.03 90 ASN A N 1
ATOM 712 C CA . ASN A 1 90 ? 11.578 31.562 4.109 1 43.03 90 ASN A CA 1
ATOM 713 C C . ASN A 1 90 ? 12.758 32.375 4.617 1 43.03 90 ASN A C 1
ATOM 715 O O . ASN A 1 90 ? 13.594 31.875 5.371 1 43.03 90 ASN A O 1
ATOM 719 N N . ALA A 1 91 ? 13.281 33.406 3.996 1 38.06 91 ALA A N 1
ATOM 720 C CA . ALA A 1 91 ? 14.445 34.25 4.238 1 38.06 91 ALA A CA 1
ATOM 721 C C . ALA A 1 91 ? 14.328 34.969 5.574 1 38.06 91 ALA A C 1
ATOM 723 O O . ALA A 1 91 ? 15.297 35.562 6.047 1 38.06 91 ALA A O 1
ATOM 724 N N . GLN A 1 92 ? 13.188 35.562 5.816 1 35.81 92 GLN A N 1
ATOM 725 C CA . GLN A 1 92 ? 13.344 36.625 6.801 1 35.81 92 GLN A CA 1
ATOM 726 C C . GLN A 1 92 ? 14.023 36.094 8.062 1 35.81 92 GLN A C 1
ATOM 728 O O . GLN A 1 92 ? 14.414 36.906 8.93 1 35.81 92 GLN A O 1
ATOM 733 N N . ASN A 1 93 ? 13.609 35.125 8.641 1 31.73 93 ASN A N 1
ATOM 734 C CA . ASN A 1 93 ? 14.156 35.031 9.992 1 31.73 93 ASN A CA 1
ATOM 735 C C . ASN A 1 93 ? 15.672 34.844 9.961 1 31.73 93 ASN A C 1
ATOM 737 O O . ASN A 1 93 ? 16.172 33.812 9.5 1 31.73 93 ASN A O 1
ATOM 741 N N . ASN A 1 94 ? 16.438 36 9.789 1 32.34 94 ASN A N 1
ATOM 742 C CA . ASN A 1 94 ? 17.781 36.094 10.352 1 32.34 94 ASN A CA 1
ATOM 743 C C . ASN A 1 94 ? 17.938 35.25 11.609 1 32.34 94 ASN A C 1
ATOM 745 O O . ASN A 1 94 ? 17.781 35.75 12.727 1 32.34 94 ASN A O 1
ATOM 749 N N . LEU A 1 95 ? 17.078 34.375 11.891 1 31.53 95 LEU A N 1
ATOM 750 C CA . LEU A 1 95 ? 17.531 33.688 13.102 1 31.53 95 LEU A CA 1
ATOM 751 C C . LEU A 1 95 ? 19.047 33.562 13.117 1 31.53 95 LEU A C 1
ATOM 753 O O . LEU A 1 95 ? 19.656 33.219 12.102 1 31.53 95 LEU A O 1
ATOM 757 N N . GLU A 1 96 ? 19.703 34.469 13.93 1 30.12 96 GLU A N 1
ATOM 758 C CA . GLU A 1 96 ? 20.969 34.125 14.578 1 30.12 96 GLU A CA 1
ATOM 759 C C . GLU A 1 96 ? 21.188 32.625 14.617 1 30.12 96 GLU A C 1
ATOM 761 O O . GLU A 1 96 ? 20.719 31.953 15.539 1 30.12 96 GLU A O 1
ATOM 766 N N . ILE A 1 97 ? 20.812 31.938 13.695 1 32.5 97 ILE A N 1
ATOM 767 C CA . ILE A 1 97 ? 21.578 30.703 13.578 1 32.5 97 ILE A CA 1
ATOM 768 C C . ILE A 1 97 ? 23.016 30.938 14.016 1 32.5 97 ILE A C 1
ATOM 770 O O . ILE A 1 97 ? 23.828 31.453 13.242 1 32.5 97 ILE A O 1
ATOM 774 N N . GLU A 1 98 ? 23.281 31.875 14.938 1 31.25 98 GLU A N 1
ATOM 775 C CA . GLU A 1 98 ? 24.625 31.875 15.531 1 31.25 98 GLU A CA 1
ATOM 776 C C . GLU A 1 98 ? 25.328 30.547 15.258 1 31.25 98 GLU A C 1
ATOM 778 O O . GLU A 1 98 ? 24.734 29.609 14.727 1 31.25 98 GLU A O 1
ATOM 783 N N . SER A 1 99 ? 26.359 30.25 16.328 1 29.61 99 SER A N 1
ATOM 784 C CA . SER A 1 99 ? 27.344 29.188 16.484 1 29.61 99 SER A CA 1
ATOM 785 C C . SER A 1 99 ? 26.719 27.812 16.375 1 29.61 99 SER A C 1
ATOM 787 O O . SER A 1 99 ? 26.594 27.094 17.375 1 29.61 99 SER A O 1
ATOM 789 N N . PHE A 1 100 ? 25.469 27.719 16.078 1 31.34 100 PHE A N 1
ATOM 790 C CA . PHE A 1 100 ? 25.469 26.266 15.898 1 31.34 100 PHE A CA 1
ATOM 791 C C . PHE A 1 100 ? 26.656 25.844 15.047 1 31.34 100 PHE A C 1
ATOM 793 O O . PHE A 1 100 ? 26.812 26.281 13.906 1 31.34 100 PHE A O 1
ATOM 800 N N . ASN A 1 101 ? 27.766 25.641 15.648 1 30.78 101 ASN A N 1
ATOM 801 C CA . ASN A 1 101 ? 29.094 25.359 15.094 1 30.78 101 ASN A CA 1
ATOM 802 C C . ASN A 1 101 ? 29 24.719 13.711 1 30.78 101 ASN A C 1
ATOM 804 O O . ASN A 1 101 ? 28.375 23.656 13.57 1 30.78 101 ASN A O 1
ATOM 808 N N . GLN A 1 102 ? 28.828 25.453 12.555 1 36.31 102 GLN A N 1
ATOM 809 C CA . GLN A 1 102 ? 29.219 25 11.227 1 36.31 102 GLN A CA 1
ATOM 810 C C . GLN A 1 102 ? 29.875 23.625 11.289 1 36.31 102 GLN A C 1
ATOM 812 O O . GLN A 1 102 ? 29.906 22.891 10.289 1 36.31 102 GLN A O 1
ATOM 817 N N . GLU A 1 103 ? 30.75 23.578 12.219 1 34.03 103 GLU A N 1
ATOM 818 C CA . GLU A 1 103 ? 31.453 22.297 12.375 1 34.03 103 GLU A CA 1
ATOM 819 C C . GLU A 1 103 ? 30.469 21.141 12.469 1 34.03 103 GLU A C 1
ATOM 821 O O . GLU A 1 103 ? 30.812 20 12.164 1 34.03 103 GLU A O 1
ATOM 826 N N . ASN A 1 104 ? 29.188 21.406 13.125 1 35.03 104 ASN A N 1
ATOM 827 C CA . ASN A 1 104 ? 28.391 20.219 13.406 1 35.03 104 ASN A CA 1
ATOM 828 C C . ASN A 1 104 ? 27.375 19.953 12.297 1 35.03 104 ASN A C 1
ATOM 830 O O . ASN A 1 104 ? 26.281 19.453 12.562 1 35.03 104 ASN A O 1
ATOM 834 N N . LEU A 1 105 ? 26.875 20.922 11.484 1 43.78 105 LEU A N 1
ATOM 835 C CA . LEU A 1 105 ? 26.203 20.281 10.359 1 43.78 105 LEU A CA 1
ATOM 836 C C . LEU A 1 105 ? 26.734 18.859 10.156 1 43.78 105 LEU A C 1
ATOM 838 O O . LEU A 1 105 ? 27.641 18.641 9.359 1 43.78 105 LEU A O 1
ATOM 842 N N . THR A 1 106 ? 26.922 18.281 11.312 1 50.22 106 THR A N 1
ATOM 843 C CA . THR A 1 106 ? 27.344 16.938 11.727 1 50.22 106 THR A CA 1
ATOM 844 C C . THR A 1 106 ? 26.578 15.867 10.977 1 50.22 106 THR A C 1
ATOM 846 O O . THR A 1 106 ? 25.484 16.109 10.461 1 50.22 106 THR A O 1
ATOM 849 N N . HIS A 1 107 ? 27.188 14.867 10.641 1 70.06 107 HIS A N 1
ATOM 850 C CA . HIS A 1 107 ? 26.875 13.547 10.102 1 70.06 107 HIS A CA 1
ATOM 851 C C . HIS A 1 107 ? 25.609 12.984 10.734 1 70.06 107 HIS A C 1
ATOM 853 O O . HIS A 1 107 ? 25.391 13.125 11.945 1 70.06 107 HIS A O 1
ATOM 859 N N . TYR A 1 108 ? 24.516 12.953 9.922 1 85.56 108 TYR A N 1
ATOM 860 C CA . TYR A 1 108 ? 23.375 12.172 10.406 1 85.56 108 TYR A CA 1
ATOM 861 C C . TYR A 1 108 ? 23.844 11.023 11.289 1 85.56 108 TYR A C 1
ATOM 863 O O . TYR A 1 108 ? 24.859 10.375 10.992 1 85.56 108 TYR A O 1
ATOM 871 N N . PRO A 1 109 ? 23.203 10.875 12.43 1 90.5 109 PRO A N 1
ATOM 872 C CA . PRO A 1 109 ? 23.672 9.805 13.312 1 90.5 109 PRO A CA 1
ATOM 873 C C . PRO A 1 109 ? 23.812 8.461 12.594 1 90.5 109 PRO A C 1
ATOM 875 O O . PRO A 1 109 ? 22.969 8.109 11.766 1 90.5 109 PRO A O 1
ATOM 878 N N . LYS A 1 110 ? 24.844 7.77 12.945 1 87.88 110 LYS A N 1
ATOM 879 C CA . LYS A 1 110 ? 25.109 6.48 12.32 1 87.88 110 LYS A CA 1
ATOM 880 C C . LYS A 1 110 ? 24.234 5.387 12.914 1 87.88 110 LYS A C 1
ATOM 882 O O . LYS A 1 110 ? 23.859 4.434 12.219 1 87.88 110 LYS A O 1
ATOM 887 N N . ARG A 1 111 ? 23.984 5.586 14.242 1 92.75 111 ARG A N 1
ATOM 888 C CA . ARG A 1 111 ? 23.188 4.598 14.961 1 92.75 111 ARG A CA 1
ATOM 889 C C . ARG A 1 111 ? 22.141 5.277 15.836 1 92.75 111 ARG A C 1
ATOM 891 O O . ARG A 1 111 ? 22.312 6.43 16.25 1 92.75 111 ARG A O 1
ATOM 898 N N . THR A 1 112 ? 21.094 4.527 16.109 1 95.19 112 THR A N 1
ATOM 899 C CA . THR A 1 112 ? 20.062 5.027 17.016 1 95.19 112 THR A CA 1
ATOM 900 C C . THR A 1 112 ? 20.609 5.125 18.438 1 95.19 112 THR A C 1
ATOM 902 O O . THR A 1 112 ? 21.469 4.348 18.844 1 95.19 112 THR A O 1
ATOM 905 N N . GLY A 1 113 ? 20.109 6.082 19.125 1 92.88 113 GLY A N 1
ATOM 906 C CA . GLY A 1 113 ? 20.422 6.207 20.531 1 92.88 113 GLY A CA 1
ATOM 907 C C . GLY A 1 113 ? 19.5 5.391 21.422 1 92.88 113 GLY A C 1
ATOM 908 O O . GLY A 1 113 ? 19.453 5.598 22.641 1 92.88 113 GLY A O 1
ATOM 909 N N . PHE A 1 114 ? 18.656 4.52 20.859 1 93 114 PHE A N 1
ATOM 910 C CA . PHE A 1 114 ? 17.688 3.682 21.547 1 93 114 PHE A CA 1
ATOM 911 C C . PHE A 1 114 ? 17.734 2.252 21.031 1 93 114 PHE A C 1
ATOM 913 O O . PHE A 1 114 ? 18.312 1.995 19.969 1 93 114 PHE A O 1
ATOM 920 N N . ASN A 1 115 ? 17.203 1.398 21.812 1 90.44 115 ASN A N 1
ATOM 921 C CA . ASN A 1 115 ? 17.094 0.009 21.391 1 90.44 115 ASN A CA 1
ATOM 922 C C . ASN A 1 115 ? 15.789 -0.241 20.641 1 90.44 115 ASN A C 1
ATOM 924 O O . ASN A 1 115 ? 14.852 0.546 20.734 1 90.44 115 ASN A O 1
ATOM 928 N N . PHE A 1 116 ? 15.734 -1.25 19.797 1 92 116 PHE A N 1
ATOM 929 C CA . PHE A 1 116 ? 14.547 -1.648 19.047 1 92 116 PHE A CA 1
ATOM 930 C C . PHE A 1 116 ? 14.555 -3.148 18.781 1 92 116 PHE A C 1
ATOM 932 O O . PHE A 1 116 ? 15.539 -3.83 19.062 1 92 116 PHE A O 1
ATOM 939 N N . LYS A 1 117 ? 13.453 -3.658 18.297 1 87.44 117 LYS A N 1
ATOM 940 C CA . LYS A 1 117 ? 13.32 -5.086 18.016 1 87.44 117 LYS A CA 1
ATOM 941 C C . LYS A 1 117 ? 14.039 -5.469 16.734 1 87.44 117 LYS A C 1
ATOM 943 O O . LYS A 1 117 ? 13.938 -4.77 15.727 1 87.44 117 LYS A O 1
ATOM 948 N N . ILE A 1 118 ? 14.844 -6.484 16.812 1 85.94 118 ILE A N 1
ATOM 949 C CA . ILE A 1 118 ? 15.539 -7.047 15.656 1 85.94 118 ILE A CA 1
ATOM 950 C C . ILE A 1 118 ? 15.031 -8.461 15.383 1 85.94 118 ILE A C 1
ATOM 952 O O . ILE A 1 118 ? 14.836 -9.25 16.312 1 85.94 118 ILE A O 1
ATOM 956 N N . SER A 1 119 ? 14.703 -8.727 14.133 1 82.62 119 SER A N 1
ATOM 957 C CA . SER A 1 119 ? 14.211 -10.055 13.781 1 82.62 119 SER A CA 1
ATOM 958 C C . SER A 1 119 ? 15.039 -10.672 12.656 1 82.62 119 SER A C 1
ATOM 960 O O . SER A 1 119 ? 15.133 -10.109 11.57 1 82.62 119 SER A O 1
ATOM 962 N N . ASN A 1 120 ? 15.562 -11.859 12.828 1 79.94 120 ASN A N 1
ATOM 963 C CA . ASN A 1 120 ? 16.281 -12.594 11.789 1 79.94 120 ASN A CA 1
ATOM 964 C C . ASN A 1 120 ? 15.32 -13.336 10.859 1 79.94 120 ASN A C 1
ATOM 966 O O . ASN A 1 120 ? 15.68 -13.695 9.742 1 79.94 120 ASN A O 1
ATOM 970 N N . ILE A 1 121 ? 14.148 -13.547 11.359 1 80.12 121 ILE A N 1
ATOM 971 C CA . ILE A 1 121 ? 13.125 -14.281 10.609 1 80.12 121 ILE A CA 1
ATOM 972 C C . ILE A 1 121 ? 12.727 -13.477 9.375 1 80.12 121 ILE A C 1
ATOM 974 O O . ILE A 1 121 ? 12.375 -14.055 8.336 1 80.12 121 ILE A O 1
ATOM 978 N N . LEU A 1 122 ? 12.93 -12.172 9.461 1 81.62 122 LEU A N 1
ATOM 979 C CA . LEU A 1 122 ? 12.43 -11.305 8.406 1 81.62 122 LEU A CA 1
ATOM 980 C C . LEU A 1 122 ? 13.555 -10.867 7.473 1 81.62 122 LEU A C 1
ATOM 982 O O . LEU A 1 122 ? 13.383 -9.945 6.672 1 81.62 122 LEU A O 1
ATOM 986 N N . ASP A 1 123 ? 14.688 -11.547 7.551 1 79.06 123 ASP A N 1
ATOM 987 C CA . ASP A 1 123 ? 15.789 -11.195 6.66 1 79.06 123 ASP A CA 1
ATOM 988 C C . ASP A 1 123 ? 15.391 -11.398 5.195 1 79.06 123 ASP A C 1
ATOM 990 O O . ASP A 1 123 ? 14.711 -12.367 4.863 1 79.06 123 ASP A O 1
ATOM 994 N N . ASN A 1 124 ? 15.734 -10.477 4.375 1 74.19 124 ASN A N 1
ATOM 995 C CA . ASN A 1 124 ? 15.414 -10.508 2.955 1 74.19 124 ASN A CA 1
ATOM 996 C C . ASN A 1 124 ? 16.109 -11.664 2.242 1 74.19 124 ASN A C 1
ATOM 998 O O . ASN A 1 124 ? 17.328 -11.695 2.148 1 74.19 124 ASN A O 1
ATOM 1002 N N . PRO A 1 125 ? 15.352 -12.516 1.751 1 73.44 125 PRO A N 1
ATOM 1003 C CA . PRO A 1 125 ? 15.953 -13.68 1.099 1 73.44 125 PRO A CA 1
ATOM 1004 C C . PRO A 1 125 ? 16.312 -13.414 -0.362 1 73.44 125 PRO A C 1
ATOM 1006 O O . PRO A 1 125 ? 16.922 -14.266 -1.017 1 73.44 125 PRO A O 1
ATOM 1009 N N . PHE A 1 126 ? 16.047 -12.281 -0.824 1 76.75 126 PHE A N 1
ATOM 1010 C CA . PHE A 1 126 ? 16.188 -12.023 -2.252 1 76.75 126 PHE A CA 1
ATOM 1011 C C . PHE A 1 126 ? 17.594 -11.555 -2.576 1 76.75 126 PHE A C 1
ATOM 1013 O O . PHE A 1 126 ? 18.203 -10.812 -1.798 1 76.75 126 PHE A O 1
ATOM 1020 N N . GLU A 1 127 ? 18.047 -12.102 -3.684 1 81.12 127 GLU A N 1
ATOM 1021 C CA . GLU A 1 127 ? 19.391 -11.789 -4.18 1 81.12 127 GLU A CA 1
ATOM 1022 C C . GLU A 1 127 ? 19.312 -10.875 -5.406 1 81.12 127 GLU A C 1
ATOM 1024 O O . GLU A 1 127 ? 18.266 -10.742 -6.031 1 81.12 127 GLU A O 1
ATOM 1029 N N . TYR A 1 128 ? 20.422 -10.227 -5.586 1 78.38 128 TYR A N 1
ATOM 1030 C CA . TYR A 1 128 ? 20.547 -9.367 -6.758 1 78.38 128 TYR A CA 1
ATOM 1031 C C . TYR A 1 128 ? 21.641 -9.867 -7.691 1 78.38 128 TYR A C 1
ATOM 1033 O O . TYR A 1 128 ? 22.656 -10.414 -7.238 1 78.38 128 TYR A O 1
ATOM 1041 N N . SER A 1 129 ? 21.328 -9.719 -8.992 1 85.06 129 SER A N 1
ATOM 1042 C CA . SER A 1 129 ? 22.312 -10.109 -10 1 85.06 129 SER A CA 1
ATOM 1043 C C . SER A 1 129 ? 22.266 -9.18 -11.211 1 85.06 129 SER A C 1
ATOM 1045 O O . SER A 1 129 ? 21.219 -8.609 -11.516 1 85.06 129 SER A O 1
ATOM 1047 N N . ASN A 1 130 ? 23.406 -9.023 -11.812 1 85.62 130 ASN A N 1
ATOM 1048 C CA . ASN A 1 130 ? 23.484 -8.211 -13.023 1 85.62 130 ASN A CA 1
ATOM 1049 C C . ASN A 1 130 ? 23.469 -9.078 -14.281 1 85.62 130 ASN A C 1
ATOM 1051 O O . ASN A 1 130 ? 23.75 -8.594 -15.375 1 85.62 130 ASN A O 1
ATOM 1055 N N . CYS A 1 131 ? 23.141 -10.289 -14.125 1 92.94 131 CYS A N 1
ATOM 1056 C CA . CYS A 1 131 ? 23.078 -11.195 -15.266 1 92.94 131 CYS A CA 1
ATOM 1057 C C . CYS A 1 131 ? 22 -10.758 -16.25 1 92.94 131 CYS A C 1
ATOM 1059 O O . CYS A 1 131 ? 20.984 -10.195 -15.844 1 92.94 131 CYS A O 1
ATOM 1061 N N . GLU A 1 132 ? 22.266 -11.047 -17.5 1 91.5 132 GLU A N 1
ATOM 1062 C CA . GLU A 1 132 ? 21.297 -10.727 -18.547 1 91.5 132 GLU A CA 1
ATOM 1063 C C . GLU A 1 132 ? 20.094 -11.656 -18.484 1 91.5 132 GLU A C 1
ATOM 1065 O O . GLU A 1 132 ? 18.953 -11.227 -18.719 1 91.5 132 GLU A O 1
ATOM 1070 N N . PHE A 1 133 ? 20.391 -12.898 -18.203 1 95.44 133 PHE A N 1
ATOM 1071 C CA . PHE A 1 133 ? 19.312 -13.883 -18.109 1 95.44 133 PHE A CA 1
ATOM 1072 C C . PHE A 1 133 ? 19.031 -14.258 -16.656 1 95.44 133 PHE A C 1
ATOM 1074 O O . PHE A 1 133 ? 19.953 -14.352 -15.852 1 95.44 133 PHE A O 1
ATOM 1081 N N . ILE A 1 134 ? 17.75 -14.406 -16.359 1 95.38 134 ILE A N 1
ATOM 1082 C CA . ILE A 1 134 ? 17.359 -14.711 -14.992 1 95.38 134 ILE A CA 1
ATOM 1083 C C . ILE A 1 134 ? 16.219 -15.727 -15.008 1 95.38 134 ILE A C 1
ATOM 1085 O O . ILE A 1 134 ? 15.211 -15.539 -15.695 1 95.38 134 ILE A O 1
ATOM 1089 N N . PHE A 1 135 ? 16.391 -16.844 -14.258 1 96.69 135 PHE A N 1
ATOM 1090 C CA . PHE A 1 135 ? 15.242 -17.672 -13.922 1 96.69 135 PHE A CA 1
ATOM 1091 C C . PHE A 1 135 ? 14.547 -17.156 -12.672 1 96.69 135 PHE A C 1
ATOM 1093 O O . PHE A 1 135 ? 15.195 -16.75 -11.703 1 96.69 135 PHE A O 1
ATOM 1100 N N . ASN A 1 136 ? 13.289 -17.016 -12.758 1 94.75 136 ASN A N 1
ATOM 1101 C CA . ASN A 1 136 ? 12.484 -16.703 -11.586 1 94.75 136 ASN A CA 1
ATOM 1102 C C . ASN A 1 136 ? 11.492 -17.812 -11.266 1 94.75 136 ASN A C 1
ATOM 1104 O O . ASN A 1 136 ? 11.586 -18.906 -11.812 1 94.75 136 ASN A O 1
ATOM 1108 N N . ASP A 1 137 ? 10.633 -17.516 -10.297 1 94.69 137 ASP A N 1
ATOM 1109 C CA . ASP A 1 137 ? 9.758 -18.594 -9.828 1 94.69 137 ASP A CA 1
ATOM 1110 C C . ASP A 1 137 ? 8.438 -18.594 -10.586 1 94.69 137 ASP A C 1
ATOM 1112 O O . ASP A 1 137 ? 7.469 -19.219 -10.164 1 94.69 137 ASP A O 1
ATOM 1116 N N . GLY A 1 138 ? 8.328 -17.844 -11.68 1 95.31 138 GLY A N 1
ATOM 1117 C CA . GLY A 1 138 ? 7.109 -17.812 -12.477 1 95.31 138 GLY A CA 1
ATOM 1118 C C . GLY A 1 138 ? 6.379 -16.484 -12.391 1 95.31 138 GLY A C 1
ATOM 1119 O O . GLY A 1 138 ? 5.32 -16.391 -11.766 1 95.31 138 GLY A O 1
ATOM 1120 N N . ILE A 1 139 ? 6.855 -15.477 -13.055 1 92.12 139 ILE A N 1
ATOM 1121 C CA . ILE A 1 139 ? 6.219 -14.164 -13.094 1 92.12 139 ILE A CA 1
ATOM 1122 C C . ILE A 1 139 ? 5.82 -13.82 -14.523 1 92.12 139 ILE A C 1
ATOM 1124 O O . ILE A 1 139 ? 6.438 -14.297 -15.477 1 92.12 139 ILE A O 1
ATOM 1128 N N . PRO A 1 140 ? 4.82 -12.992 -14.664 1 91.88 140 PRO A N 1
ATOM 1129 C CA . PRO A 1 140 ? 4.387 -12.609 -16 1 91.88 140 PRO A CA 1
ATOM 1130 C C . PRO A 1 140 ? 5.387 -11.695 -16.719 1 91.88 140 PRO A C 1
ATOM 1132 O O . PRO A 1 140 ? 6.273 -11.133 -16.062 1 91.88 140 PRO A O 1
ATOM 1135 N N . ASP A 1 141 ? 5.277 -11.695 -18 1 91.06 141 ASP A N 1
ATOM 1136 C CA . ASP A 1 141 ? 6.062 -10.789 -18.828 1 91.06 141 ASP A CA 1
ATOM 1137 C C . ASP A 1 141 ? 5.375 -9.438 -18.969 1 91.06 141 ASP A C 1
ATOM 1139 O O . ASP A 1 141 ? 4.422 -9.297 -19.75 1 91.06 141 ASP A O 1
ATOM 1143 N N . ILE A 1 142 ? 5.875 -8.5 -18.312 1 78.94 142 ILE A N 1
ATOM 1144 C CA . ILE A 1 142 ? 5.262 -7.176 -18.281 1 78.94 142 ILE A CA 1
ATOM 1145 C C . ILE A 1 142 ? 5.242 -6.574 -19.688 1 78.94 142 ILE A C 1
ATOM 1147 O O . ILE A 1 142 ? 4.418 -5.711 -19.984 1 78.94 142 ILE A O 1
ATOM 1151 N N . ARG A 1 143 ? 6.133 -7.066 -20.641 1 82.94 143 ARG A N 1
ATOM 1152 C CA . ARG A 1 143 ? 6.238 -6.562 -22.016 1 82.94 143 ARG A CA 1
ATOM 1153 C C . ARG A 1 143 ? 4.984 -6.898 -22.812 1 82.94 143 ARG A C 1
ATOM 1155 O O . ARG A 1 143 ? 4.723 -6.277 -23.844 1 82.94 143 ARG A O 1
ATOM 1162 N N . LEU A 1 144 ? 4.281 -7.844 -22.281 1 83.25 144 LEU A N 1
ATOM 1163 C CA . LEU A 1 144 ? 3.064 -8.25 -22.984 1 83.25 144 LEU A CA 1
ATOM 1164 C C . LEU A 1 144 ? 1.904 -7.32 -22.641 1 83.25 144 LEU A C 1
ATOM 1166 O O . LEU A 1 144 ? 0.89 -7.305 -23.344 1 83.25 144 LEU A O 1
ATOM 1170 N N . ALA A 1 145 ? 2.068 -6.633 -21.531 1 75.25 145 ALA A N 1
ATOM 1171 C CA . ALA A 1 145 ? 0.985 -5.773 -21.062 1 75.25 145 ALA A CA 1
ATOM 1172 C C . ALA A 1 145 ? 0.805 -4.57 -21.984 1 75.25 145 ALA A C 1
ATOM 1174 O O . ALA A 1 145 ? 1.782 -4.027 -22.5 1 75.25 145 ALA A O 1
ATOM 1175 N N . GLN A 1 146 ? -0.304 -4.387 -22.422 1 68.81 146 GLN A N 1
ATOM 1176 C CA . GLN A 1 146 ? -0.635 -3.234 -23.266 1 68.81 146 GLN A CA 1
ATOM 1177 C C . GLN A 1 146 ? -0.584 -1.939 -22.453 1 68.81 146 GLN A C 1
ATOM 1179 O O . GLN A 1 146 ? -1.61 -1.286 -22.25 1 68.81 146 GLN A O 1
ATOM 1184 N N . ILE A 1 147 ? 0.574 -1.62 -22.109 1 67.88 147 ILE A N 1
ATOM 1185 C CA . ILE A 1 147 ? 0.811 -0.503 -21.203 1 67.88 147 ILE A CA 1
ATOM 1186 C C . ILE A 1 147 ? 0.19 0.769 -21.766 1 67.88 147 ILE A C 1
ATOM 1188 O O . ILE A 1 147 ? -0.349 1.593 -21.031 1 67.88 147 ILE A O 1
ATOM 1192 N N . ASP A 1 148 ? 0.261 0.811 -23.062 1 69.88 148 ASP A N 1
ATOM 1193 C CA . ASP A 1 148 ? -0.296 1.992 -23.719 1 69.88 148 ASP A CA 1
ATOM 1194 C C . ASP A 1 148 ? -1.795 2.111 -23.453 1 69.88 148 ASP A C 1
ATOM 1196 O O . ASP A 1 148 ? -2.289 3.193 -23.125 1 69.88 148 ASP A O 1
ATOM 1200 N N . GLN A 1 149 ? -2.41 1.039 -23.578 1 69.88 149 GLN A N 1
ATOM 1201 C CA . GLN A 1 149 ? -3.85 1.049 -23.328 1 69.88 149 GLN A CA 1
ATOM 1202 C C . GLN A 1 149 ? -4.16 1.322 -21.859 1 69.88 149 GLN A C 1
ATOM 1204 O O . GLN A 1 149 ? -5.07 2.092 -21.547 1 69.88 149 GLN A O 1
ATOM 1209 N N . HIS A 1 150 ? -3.404 0.758 -21 1 70.81 150 HIS A N 1
ATOM 1210 C CA . HIS A 1 150 ? -3.602 0.941 -19.562 1 70.81 150 HIS A CA 1
ATOM 1211 C C . HIS A 1 150 ? -3.381 2.395 -19.156 1 70.81 150 HIS A C 1
ATOM 1213 O O . HIS A 1 150 ? -4.141 2.941 -18.359 1 70.81 150 HIS A O 1
ATOM 1219 N N . SER A 1 151 ? -2.389 2.9 -19.766 1 72.19 151 SER A N 1
ATOM 1220 C CA . SER A 1 151 ? -2.057 4.289 -19.469 1 72.19 151 SER A CA 1
ATOM 1221 C C . SER A 1 151 ? -3.15 5.234 -19.953 1 72.19 151 SER A C 1
ATOM 1223 O O . SER A 1 151 ? -3.459 6.227 -19.297 1 72.19 151 SER A O 1
ATOM 1225 N N . LYS A 1 152 ? -3.691 4.898 -21.062 1 74.31 152 LYS A N 1
ATOM 1226 C CA . LYS A 1 152 ? -4.77 5.719 -21.609 1 74.31 152 LYS A CA 1
ATOM 1227 C C . LYS A 1 152 ? -6.008 5.664 -20.703 1 74.31 152 LYS A C 1
ATOM 1229 O O . LYS A 1 152 ? -6.648 6.688 -20.469 1 74.31 152 LYS A O 1
ATOM 1234 N N . ILE A 1 153 ? -6.297 4.52 -20.266 1 72.44 153 ILE A N 1
ATOM 1235 C CA . ILE A 1 153 ? -7.449 4.352 -19.391 1 72.44 153 ILE A CA 1
ATOM 1236 C C . ILE A 1 153 ? -7.211 5.082 -18.078 1 72.44 153 ILE A C 1
ATOM 1238 O O . ILE A 1 153 ? -8.117 5.723 -17.547 1 72.44 153 ILE A O 1
ATOM 1242 N N . TYR A 1 154 ? -6.062 4.98 -17.609 1 74.19 154 TYR A N 1
ATOM 1243 C CA . TYR A 1 154 ? -5.703 5.66 -16.375 1 74.19 154 TYR A CA 1
ATOM 1244 C C . TYR A 1 154 ? -5.855 7.172 -16.516 1 74.19 154 TYR A C 1
ATOM 1246 O O . TYR A 1 154 ? -6.5 7.816 -15.688 1 74.19 154 TYR A O 1
ATOM 1254 N N . THR A 1 155 ? -5.34 7.684 -17.609 1 73.75 155 THR A N 1
ATOM 1255 C CA . THR A 1 155 ? -5.398 9.117 -17.859 1 73.75 155 THR A CA 1
ATOM 1256 C C . THR A 1 155 ? -6.84 9.578 -18.047 1 73.75 155 THR A C 1
ATOM 1258 O O . THR A 1 155 ? -7.23 10.633 -17.531 1 73.75 155 THR A O 1
ATOM 1261 N N . SER A 1 156 ? -7.543 8.82 -18.766 1 74.19 156 SER A N 1
ATOM 1262 C CA . SER A 1 156 ? -8.938 9.18 -19.016 1 74.19 156 SER A CA 1
ATOM 1263 C C . SER A 1 156 ? -9.758 9.156 -17.734 1 74.19 156 SER A C 1
ATOM 1265 O O . SER A 1 156 ? -10.609 10.023 -17.516 1 74.19 156 SER A O 1
ATOM 1267 N N . THR A 1 157 ? -9.508 8.195 -16.953 1 71.75 157 THR A N 1
ATOM 1268 C CA . THR A 1 157 ? -10.203 8.086 -15.672 1 71.75 157 THR A CA 1
ATOM 1269 C C . THR A 1 157 ? -9.852 9.258 -14.766 1 71.75 157 THR A C 1
ATOM 1271 O O . THR A 1 157 ? -10.719 9.82 -14.102 1 71.75 157 THR A O 1
ATOM 1274 N N . LEU A 1 158 ? -8.594 9.555 -14.75 1 68.56 158 LEU A N 1
ATOM 1275 C CA . LEU A 1 158 ? -8.133 10.672 -13.938 1 68.56 158 LEU A CA 1
ATOM 1276 C C . LEU A 1 158 ? -8.812 11.969 -14.359 1 68.56 158 LEU A C 1
ATOM 1278 O O . LEU A 1 158 ? -9.25 12.75 -13.516 1 68.56 158 LEU A O 1
ATOM 1282 N N . LYS A 1 159 ? -8.906 12.125 -15.617 1 68.88 159 LYS A N 1
ATOM 1283 C CA . LYS A 1 159 ? -9.492 13.344 -16.156 1 68.88 159 LYS A CA 1
ATOM 1284 C C . LYS A 1 159 ? -10.977 13.438 -15.844 1 68.88 159 LYS A C 1
ATOM 1286 O O . LYS A 1 159 ? -11.484 14.516 -15.516 1 68.88 159 LYS A O 1
ATOM 1291 N N . ARG A 1 160 ? -11.648 12.367 -15.922 1 67.38 160 ARG A N 1
ATOM 1292 C CA . ARG A 1 160 ? -13.094 12.336 -15.688 1 67.38 160 ARG A CA 1
ATOM 1293 C C . ARG A 1 160 ? -13.406 12.508 -14.211 1 67.38 160 ARG A C 1
ATOM 1295 O O . ARG A 1 160 ? -14.398 13.141 -13.852 1 67.38 160 ARG A O 1
ATOM 1302 N N . ARG A 1 161 ? -12.664 12.016 -13.406 1 61.66 161 ARG A N 1
ATOM 1303 C CA . ARG A 1 161 ? -13 11.945 -11.984 1 61.66 161 ARG A CA 1
ATOM 1304 C C . ARG A 1 161 ? -12.492 13.172 -11.242 1 61.66 161 ARG A C 1
ATOM 1306 O O . ARG A 1 161 ? -13.062 13.562 -10.219 1 61.66 161 ARG A O 1
ATOM 1313 N N . THR A 1 162 ? -11.344 13.617 -11.625 1 57.03 162 THR A N 1
ATOM 1314 C CA . THR A 1 162 ? -10.891 14.828 -10.945 1 57.03 162 THR A CA 1
ATOM 1315 C C . THR A 1 162 ? -12.047 15.797 -10.719 1 57.03 162 THR A C 1
ATOM 1317 O O . THR A 1 162 ? -12.109 16.469 -9.695 1 57.03 162 THR A O 1
ATOM 1320 N N . HIS A 1 163 ? -12.945 15.734 -11.57 1 53.84 163 HIS A N 1
ATOM 1321 C CA . HIS A 1 163 ? -14.078 16.641 -11.406 1 53.84 163 HIS A CA 1
ATOM 1322 C C . HIS A 1 163 ? -15.094 16.078 -10.414 1 53.84 163 HIS A C 1
ATOM 1324 O O . HIS A 1 163 ? -15.852 16.844 -9.805 1 53.84 163 HIS A O 1
ATOM 1330 N N . LYS A 1 164 ? -15.039 14.82 -10.258 1 54 164 LYS A N 1
ATOM 1331 C CA . LYS A 1 164 ? -16.062 14.219 -9.398 1 54 164 LYS A CA 1
ATOM 1332 C C . LYS A 1 164 ? -15.477 13.828 -8.039 1 54 164 LYS A C 1
ATOM 1334 O O . LYS A 1 164 ? -16.219 13.477 -7.121 1 54 164 LYS A O 1
ATOM 1339 N N . LEU A 1 165 ? -14.227 13.797 -8.008 1 54.38 165 LEU A N 1
ATOM 1340 C CA . LEU A 1 165 ? -13.578 13.297 -6.801 1 54.38 165 LEU A CA 1
ATOM 1341 C C . LEU A 1 165 ? -13.68 14.312 -5.668 1 54.38 165 LEU A C 1
ATOM 1343 O O . LEU A 1 165 ? -12.727 15.047 -5.406 1 54.38 165 LEU A O 1
ATOM 1347 N N . LYS A 1 166 ? -14.797 14.93 -5.457 1 50.03 166 LYS A N 1
ATOM 1348 C CA . LYS A 1 166 ? -14.953 15.836 -4.32 1 50.03 166 LYS A CA 1
ATOM 1349 C C . LYS A 1 166 ? -14.57 15.148 -3.014 1 50.03 166 LYS A C 1
ATOM 1351 O O . LYS A 1 166 ? -14.016 15.781 -2.109 1 50.03 166 LYS A O 1
ATOM 1356 N N . HIS A 1 167 ? -15.133 13.844 -2.852 1 48 167 HIS A N 1
ATOM 1357 C CA . HIS A 1 167 ? -14.938 13.234 -1.542 1 48 167 HIS A CA 1
ATOM 1358 C C . HIS A 1 167 ? -14.359 11.828 -1.669 1 48 167 HIS A C 1
ATOM 1360 O O . HIS A 1 167 ? -14.852 11.016 -2.457 1 48 167 HIS A O 1
ATOM 1366 N N . TYR A 1 168 ? -13.07 11.711 -1.5 1 47.41 168 TYR A N 1
ATOM 1367 C CA . TYR A 1 168 ? -12.453 10.383 -1.471 1 47.41 168 TYR A CA 1
ATOM 1368 C C . TYR A 1 168 ? -13.047 9.539 -0.351 1 47.41 168 TYR A C 1
ATOM 1370 O O . TYR A 1 168 ? -13.086 9.969 0.804 1 47.41 168 TYR A O 1
ATOM 1378 N N . ASN A 1 169 ? -14.039 8.719 -0.672 1 49.31 169 ASN A N 1
ATOM 1379 C CA . ASN A 1 169 ? -14.484 7.762 0.336 1 49.31 169 ASN A CA 1
ATOM 1380 C C . ASN A 1 169 ? -13.375 6.785 0.707 1 49.31 169 ASN A C 1
ATOM 1382 O O . ASN A 1 169 ? -12.555 6.414 -0.14 1 49.31 169 ASN A O 1
ATOM 1386 N N . HIS A 1 170 ? -13.086 6.734 1.986 1 47.72 170 HIS A N 1
ATOM 1387 C CA . HIS A 1 170 ? -12.062 5.891 2.6 1 47.72 170 HIS A CA 1
ATOM 1388 C C . HIS A 1 170 ? -12.25 4.43 2.203 1 47.72 170 HIS A C 1
ATOM 1390 O O . HIS A 1 170 ? -11.352 3.611 2.406 1 47.72 170 HIS A O 1
ATOM 1396 N N . ASP A 1 171 ? -13.406 3.986 1.748 1 50.72 171 ASP A N 1
ATOM 1397 C CA . ASP A 1 171 ? -13.602 2.549 1.578 1 50.72 171 ASP A CA 1
ATOM 1398 C C . ASP A 1 171 ? -13.281 2.117 0.149 1 50.72 171 ASP A C 1
ATOM 1400 O O . ASP A 1 171 ? -13.836 1.134 -0.346 1 50.72 171 ASP A O 1
ATOM 1404 N N . GLY A 1 172 ? -12.297 2.713 -0.435 1 57.94 172 GLY A N 1
ATOM 1405 C CA . GLY A 1 172 ? -11.984 2.277 -1.786 1 57.94 172 GLY A CA 1
ATOM 1406 C C . GLY A 1 172 ? -13.086 2.576 -2.781 1 57.94 172 GLY A C 1
ATOM 1407 O O . GLY A 1 172 ? -14.094 3.193 -2.43 1 57.94 172 GLY A O 1
ATOM 1408 N N . SER A 1 173 ? -12.836 2.248 -4.078 1 73.56 173 SER A N 1
ATOM 1409 C CA . SER A 1 173 ? -13.805 2.496 -5.145 1 73.56 173 SER A CA 1
ATOM 1410 C C . SER A 1 173 ? -14.945 1.488 -5.102 1 73.56 173 SER A C 1
ATOM 1412 O O . SER A 1 173 ? -14.727 0.29 -5.297 1 73.56 173 SER A O 1
ATOM 1414 N N . GLU A 1 174 ? -16.047 1.896 -4.574 1 82.31 174 GLU A N 1
ATOM 1415 C CA . GLU A 1 174 ? -17.234 1.041 -4.613 1 82.31 174 GLU A CA 1
ATOM 1416 C C . GLU A 1 174 ? -17.453 0.463 -6.008 1 82.31 174 GLU A C 1
ATOM 1418 O O . GLU A 1 174 ? -17.906 -0.675 -6.152 1 82.31 174 GLU A O 1
ATOM 1423 N N . PHE A 1 175 ? -17.094 1.247 -6.953 1 85 175 PHE A N 1
ATOM 1424 C CA . PHE A 1 175 ? -17.234 0.824 -8.344 1 85 175 PHE A CA 1
ATOM 1425 C C . PHE A 1 175 ? -16.359 -0.392 -8.625 1 85 175 PHE A C 1
ATOM 1427 O O . PHE A 1 175 ? -16.812 -1.357 -9.242 1 85 175 PHE A O 1
ATOM 1434 N N . PHE A 1 176 ? -15.133 -0.336 -8.227 1 91.62 176 PHE A N 1
ATOM 1435 C CA . PHE A 1 176 ? -14.227 -1.458 -8.43 1 91.62 176 PHE A CA 1
ATOM 1436 C C . PHE A 1 176 ? -14.68 -2.674 -7.637 1 91.62 176 PHE A C 1
ATOM 1438 O O . PHE A 1 176 ? -14.641 -3.801 -8.133 1 91.62 176 PHE A O 1
ATOM 1445 N N . LYS A 1 177 ? -15.109 -2.5 -6.387 1 92.25 177 LYS A N 1
ATOM 1446 C CA . LYS A 1 177 ? -15.562 -3.605 -5.547 1 92.25 177 LYS A CA 1
ATOM 1447 C C . LYS A 1 177 ? -16.734 -4.344 -6.191 1 92.25 177 LYS A C 1
ATOM 1449 O O . LYS A 1 177 ? -16.781 -5.574 -6.168 1 92.25 177 LYS A O 1
ATOM 1454 N N . GLU A 1 178 ? -17.609 -3.631 -6.742 1 89.81 178 GLU A N 1
ATOM 1455 C CA . GLU A 1 178 ? -18.766 -4.215 -7.402 1 89.81 178 GLU A CA 1
ATOM 1456 C C . GLU A 1 178 ? -18.359 -5.023 -8.625 1 89.81 178 GLU A C 1
ATOM 1458 O O . GLU A 1 178 ? -18.812 -6.16 -8.805 1 89.81 178 GLU A O 1
ATOM 1463 N N . ASN A 1 179 ? -17.547 -4.398 -9.422 1 89.31 179 ASN A N 1
ATOM 1464 C CA . ASN A 1 179 ? -17.109 -5.086 -10.633 1 89.31 179 ASN A CA 1
ATOM 1465 C C . ASN A 1 179 ? -16.25 -6.305 -10.312 1 89.31 179 ASN A C 1
ATOM 1467 O O . ASN A 1 179 ? -16.375 -7.344 -10.961 1 89.31 179 ASN A O 1
ATOM 1471 N N . LEU A 1 180 ? -15.43 -6.18 -9.297 1 93.88 180 LEU A N 1
ATOM 1472 C CA . LEU A 1 180 ? -14.57 -7.293 -8.914 1 93.88 180 LEU A CA 1
ATOM 1473 C C . LEU A 1 180 ? -15.391 -8.438 -8.336 1 93.88 180 LEU A C 1
ATOM 1475 O O . LEU A 1 180 ? -15.117 -9.609 -8.609 1 93.88 180 LEU A O 1
ATOM 1479 N N . SER A 1 181 ? -16.375 -8.102 -7.477 1 92.19 181 SER A N 1
ATOM 1480 C CA . SER A 1 181 ? -17.234 -9.141 -6.922 1 92.19 181 SER A CA 1
ATOM 1481 C C . SER A 1 181 ? -17.938 -9.914 -8.023 1 92.19 181 SER A C 1
ATOM 1483 O O . SER A 1 181 ? -18.016 -11.141 -7.98 1 92.19 181 SER A O 1
ATOM 1485 N N . GLN A 1 182 ? -18.375 -9.219 -8.977 1 84.5 182 GLN A N 1
ATOM 1486 C CA . GLN A 1 182 ? -19.047 -9.859 -10.109 1 84.5 182 GLN A CA 1
ATOM 1487 C C . GLN A 1 182 ? -18.062 -10.711 -10.906 1 84.5 182 GLN A C 1
ATOM 1489 O O . GLN A 1 182 ? -18.406 -11.828 -11.32 1 84.5 182 GLN A O 1
ATOM 1494 N N . TYR A 1 183 ? -16.969 -10.156 -11.125 1 88.06 183 TYR A N 1
ATOM 1495 C CA . TYR A 1 183 ? -15.922 -10.867 -11.844 1 88.06 183 TYR A CA 1
ATOM 1496 C C . TYR A 1 183 ? -15.57 -12.172 -11.141 1 88.06 183 TYR A C 1
ATOM 1498 O O . TYR A 1 183 ? -15.422 -13.211 -11.789 1 88.06 183 TYR A O 1
ATOM 1506 N N . LEU A 1 184 ? -15.438 -12.148 -9.844 1 89.88 184 LEU A N 1
ATOM 1507 C CA . LEU A 1 184 ? -15.078 -13.328 -9.062 1 89.88 184 LEU A CA 1
ATOM 1508 C C . LEU A 1 184 ? -16.219 -14.336 -9.039 1 89.88 184 LEU A C 1
ATOM 1510 O O . LEU A 1 184 ? -15.992 -15.547 -9.086 1 89.88 184 LEU A O 1
ATOM 1514 N N . ASN A 1 185 ? -17.406 -13.867 -8.953 1 84.12 185 ASN A N 1
ATOM 1515 C CA . ASN A 1 185 ? -18.562 -14.742 -9.008 1 84.12 185 ASN A CA 1
ATOM 1516 C C . ASN A 1 185 ? -18.609 -15.523 -10.32 1 84.12 185 ASN A C 1
ATOM 1518 O O . ASN A 1 185 ? -18.875 -16.734 -10.328 1 84.12 185 ASN A O 1
ATOM 1522 N N . LEU A 1 186 ? -18.234 -14.836 -11.305 1 74.94 186 LEU A N 1
ATOM 1523 C CA . LEU A 1 186 ? -18.312 -15.422 -12.641 1 74.94 186 LEU A CA 1
ATOM 1524 C C . LEU A 1 186 ? -17.141 -16.359 -12.906 1 74.94 186 LEU A C 1
ATOM 1526 O O . LEU A 1 186 ? -17.312 -17.453 -13.445 1 74.94 186 LEU A O 1
ATOM 1530 N N . SER A 1 187 ? -16.047 -15.945 -12.539 1 79.75 187 SER A N 1
ATOM 1531 C CA . SER A 1 187 ? -14.836 -16.656 -12.922 1 79.75 187 SER A CA 1
ATOM 1532 C C . SER A 1 187 ? -14.531 -17.797 -11.945 1 79.75 187 SER A C 1
ATOM 1534 O O . SER A 1 187 ? -13.938 -18.797 -12.328 1 79.75 187 SER A O 1
ATOM 1536 N N . ARG A 1 188 ? -14.938 -17.625 -10.664 1 83.5 188 ARG A N 1
ATOM 1537 C CA . ARG A 1 188 ? -14.508 -18.547 -9.625 1 83.5 188 ARG A CA 1
ATOM 1538 C C . ARG A 1 188 ? -15.703 -19.203 -8.938 1 83.5 188 ARG A C 1
ATOM 1540 O O . ARG A 1 188 ? -15.531 -20.062 -8.07 1 83.5 188 ARG A O 1
ATOM 1547 N N . GLY A 1 189 ? -16.891 -18.859 -9.336 1 78.5 189 GLY A N 1
ATOM 1548 C CA . GLY A 1 189 ? -18.078 -19.406 -8.711 1 78.5 189 GLY A CA 1
ATOM 1549 C C . GLY A 1 189 ? -18.219 -19.031 -7.254 1 78.5 189 GLY A C 1
ATOM 1550 O O . GLY A 1 189 ? -18.625 -19.844 -6.43 1 78.5 189 GLY A O 1
ATOM 1551 N N . LEU A 1 190 ? -17.766 -17.891 -6.906 1 85.62 190 LEU A N 1
ATOM 1552 C CA . LEU A 1 190 ? -17.875 -17.391 -5.543 1 85.62 190 LEU A CA 1
ATOM 1553 C C . LEU A 1 190 ? -19.125 -16.547 -5.363 1 85.62 190 LEU A C 1
ATOM 1555 O O . LEU A 1 190 ? -19.125 -15.352 -5.664 1 85.62 190 LEU A O 1
ATOM 1559 N N . PRO A 1 191 ? -20.203 -17.094 -4.859 1 84.31 191 PRO A N 1
ATOM 1560 C CA . PRO A 1 191 ? -21.422 -16.297 -4.707 1 84.31 191 PRO A CA 1
ATOM 1561 C C . PRO A 1 191 ? -21.297 -15.227 -3.617 1 84.31 191 PRO A C 1
ATOM 1563 O O . PRO A 1 191 ? -22.016 -15.273 -2.619 1 84.31 191 PRO A O 1
ATOM 1566 N N . ILE A 1 192 ? -20.5 -14.227 -3.887 1 91.06 192 ILE A N 1
ATOM 1567 C CA . ILE A 1 192 ? -20.156 -13.234 -2.869 1 91.06 192 ILE A CA 1
ATOM 1568 C C . ILE A 1 192 ? -20.781 -11.883 -3.238 1 91.06 192 ILE A C 1
ATOM 1570 O O . ILE A 1 192 ? -21.203 -11.68 -4.375 1 91.06 192 ILE A O 1
ATOM 1574 N N . THR A 1 193 ? -20.969 -11.078 -2.242 1 90.12 193 THR A N 1
ATOM 1575 C CA . THR A 1 193 ? -21.281 -9.664 -2.406 1 90.12 193 THR A CA 1
ATOM 1576 C C . THR A 1 193 ? -20.094 -8.789 -2.055 1 90.12 193 THR A C 1
ATOM 1578 O O . THR A 1 193 ? -19.031 -9.305 -1.688 1 90.12 193 THR A O 1
ATOM 1581 N N . THR A 1 194 ? -20.266 -7.477 -2.217 1 92.12 194 THR A N 1
ATOM 1582 C CA . THR A 1 194 ? -19.188 -6.543 -1.895 1 92.12 194 THR A CA 1
ATOM 1583 C C . THR A 1 194 ? -18.844 -6.609 -0.41 1 92.12 194 THR A C 1
ATOM 1585 O O . THR A 1 194 ? -17.719 -6.285 -0.014 1 92.12 194 THR A O 1
ATOM 1588 N N . ASN A 1 195 ? -19.734 -7.094 0.447 1 92.12 195 ASN A N 1
ATOM 1589 C CA . ASN A 1 195 ? -19.516 -7.18 1.886 1 92.12 195 ASN A CA 1
ATOM 1590 C C . ASN A 1 195 ? -18.547 -8.305 2.236 1 92.12 195 ASN A C 1
ATOM 1592 O O . ASN A 1 195 ? -18.016 -8.352 3.35 1 92.12 195 ASN A O 1
ATOM 1596 N N . ASN A 1 196 ? -18.312 -9.195 1.27 1 95.88 196 ASN A N 1
ATOM 1597 C CA . ASN A 1 196 ? -17.422 -10.336 1.49 1 95.88 196 ASN A CA 1
ATOM 1598 C C . ASN A 1 196 ? -16.031 -10.086 0.911 1 95.88 196 ASN A C 1
ATOM 1600 O O . ASN A 1 196 ? -15.164 -10.953 0.979 1 95.88 196 ASN A O 1
ATOM 1604 N N . LEU A 1 197 ? -15.906 -8.867 0.412 1 96.12 197 LEU A N 1
ATOM 1605 C CA . LEU A 1 197 ? -14.711 -8.602 -0.378 1 96.12 197 LEU A CA 1
ATOM 1606 C C . LEU A 1 197 ? -13.891 -7.477 0.243 1 96.12 197 LEU A C 1
ATOM 1608 O O . LEU A 1 197 ? -14.43 -6.426 0.595 1 96.12 197 LEU A O 1
ATOM 1612 N N . LEU A 1 198 ? -12.602 -7.742 0.471 1 95.75 198 LEU A N 1
ATOM 1613 C CA . LEU A 1 198 ? -11.648 -6.723 0.887 1 95.75 198 LEU A CA 1
ATOM 1614 C C . LEU A 1 198 ? -10.523 -6.582 -0.134 1 95.75 198 LEU A C 1
ATOM 1616 O O . LEU A 1 198 ? -9.812 -7.547 -0.411 1 95.75 198 LEU A O 1
ATOM 1620 N N . ILE A 1 199 ? -10.414 -5.391 -0.704 1 94.81 199 ILE A N 1
ATOM 1621 C CA . ILE A 1 199 ? -9.352 -5.113 -1.666 1 94.81 199 ILE A CA 1
ATOM 1622 C C . ILE A 1 199 ? -8.109 -4.621 -0.932 1 94.81 199 ILE A C 1
ATOM 1624 O O . ILE A 1 199 ? -8.195 -3.742 -0.072 1 94.81 199 ILE A O 1
ATOM 1628 N N . THR A 1 200 ? -6.98 -5.199 -1.161 1 93.56 200 THR A N 1
ATOM 1629 C CA . THR A 1 200 ? -5.695 -4.801 -0.602 1 93.56 200 THR A CA 1
ATOM 1630 C C . THR A 1 200 ? -4.703 -4.465 -1.712 1 93.56 200 THR A C 1
ATOM 1632 O O . THR A 1 200 ? -5.031 -4.559 -2.896 1 93.56 200 THR A O 1
ATOM 1635 N N . ARG A 1 201 ? -3.492 -4.098 -1.346 1 89.69 201 ARG A N 1
ATOM 1636 C CA . ARG A 1 201 ? -2.49 -3.709 -2.332 1 89.69 201 ARG A CA 1
ATOM 1637 C C . ARG A 1 201 ? -1.879 -4.934 -3.004 1 89.69 201 ARG A C 1
ATOM 1639 O O . ARG A 1 201 ? -1.454 -4.867 -4.16 1 89.69 201 ARG A O 1
ATOM 1646 N N . SER A 1 202 ? -1.836 -5.992 -2.281 1 90.69 202 SER A N 1
ATOM 1647 C CA . SER A 1 202 ? -1.147 -7.191 -2.754 1 90.69 202 SER A CA 1
ATOM 1648 C C . SER A 1 202 ? -1.581 -8.422 -1.968 1 90.69 202 SER A C 1
ATOM 1650 O O . SER A 1 202 ? -2.209 -8.305 -0.914 1 90.69 202 SER A O 1
ATOM 1652 N N . THR A 1 203 ? -1.219 -9.531 -2.5 1 92.25 203 THR A N 1
ATOM 1653 C CA . THR A 1 203 ? -1.498 -10.781 -1.794 1 92.25 203 THR A CA 1
ATOM 1654 C C . THR A 1 203 ? -0.725 -10.844 -0.48 1 92.25 203 THR A C 1
ATOM 1656 O O . THR A 1 203 ? -1.213 -11.391 0.509 1 92.25 203 THR A O 1
ATOM 1659 N N . GLU A 1 204 ? 0.473 -10.32 -0.479 1 91 204 GLU A N 1
ATOM 1660 C CA . GLU A 1 204 ? 1.267 -10.289 0.746 1 91 204 GLU A CA 1
ATOM 1661 C C . GLU A 1 204 ? 0.557 -9.5 1.841 1 91 204 GLU A C 1
ATOM 1663 O O . GLU A 1 204 ? 0.494 -9.938 2.99 1 91 204 GLU A O 1
ATOM 1668 N N . MET A 1 205 ? 0.044 -8.375 1.471 1 93.19 205 MET A N 1
ATOM 1669 C CA . MET A 1 205 ? -0.695 -7.582 2.445 1 93.19 205 MET A CA 1
ATOM 1670 C C . MET A 1 205 ? -1.925 -8.336 2.943 1 93.19 205 MET A C 1
ATOM 1672 O O . MET A 1 205 ? -2.256 -8.273 4.129 1 93.19 205 MET A O 1
ATOM 1676 N N . SER A 1 206 ? -2.613 -8.977 2.016 1 96.31 206 SER A N 1
ATOM 1677 C CA . SER A 1 206 ? -3.756 -9.797 2.406 1 96.31 206 SER A CA 1
ATOM 1678 C C . SER A 1 206 ? -3.357 -10.836 3.447 1 96.31 206 SER A C 1
ATOM 1680 O O . SER A 1 206 ? -4.027 -10.984 4.473 1 96.31 206 SER A O 1
ATOM 1682 N N . MET A 1 207 ? -2.26 -11.484 3.152 1 96.06 207 MET A N 1
ATOM 1683 C CA . MET A 1 207 ? -1.771 -12.531 4.047 1 96.06 207 MET A CA 1
ATOM 1684 C C . MET A 1 207 ? -1.399 -11.953 5.41 1 96.06 207 MET A C 1
ATOM 1686 O O . MET A 1 207 ? -1.631 -12.586 6.441 1 96.06 207 MET A O 1
ATOM 1690 N N . TYR A 1 208 ? -0.803 -10.859 5.375 1 95.19 208 TYR A N 1
ATOM 1691 C CA . TYR A 1 208 ? -0.401 -10.195 6.609 1 95.19 208 TYR A CA 1
ATOM 1692 C C . TYR A 1 208 ? -1.613 -9.875 7.477 1 95.19 208 TYR A C 1
ATOM 1694 O O . TYR A 1 208 ? -1.624 -10.172 8.672 1 95.19 208 TYR A O 1
ATOM 1702 N N . ILE A 1 209 ? -2.617 -9.258 6.895 1 95.5 209 ILE A N 1
ATOM 1703 C CA . ILE A 1 209 ? -3.83 -8.867 7.609 1 95.5 209 ILE A CA 1
ATOM 1704 C C . ILE A 1 209 ? -4.508 -10.109 8.188 1 95.5 209 ILE A C 1
ATOM 1706 O O . ILE A 1 209 ? -4.879 -10.133 9.359 1 95.5 209 ILE A O 1
ATOM 1710 N N . VAL A 1 210 ? -4.633 -11.148 7.371 1 97.19 210 VAL A N 1
ATOM 1711 C CA . VAL A 1 210 ? -5.27 -12.383 7.809 1 97.19 210 VAL A CA 1
ATOM 1712 C C . VAL A 1 210 ? -4.488 -12.984 8.977 1 97.19 210 VAL A C 1
ATOM 1714 O O . VAL A 1 210 ? -5.078 -13.461 9.945 1 97.19 210 VAL A O 1
ATOM 1717 N N . SER A 1 211 ? -3.193 -12.969 8.859 1 96.12 211 SER A N 1
ATOM 1718 C CA . SER A 1 211 ? -2.35 -13.516 9.922 1 96.12 211 SER A CA 1
ATOM 1719 C C . SER A 1 211 ? -2.543 -12.758 11.227 1 96.12 211 SER A C 1
ATOM 1721 O O . SER A 1 211 ? -2.576 -13.359 12.305 1 96.12 211 SER A O 1
ATOM 1723 N N . GLU A 1 212 ? -2.645 -11.453 11.156 1 93.5 212 GLU A N 1
ATOM 1724 C CA . GLU A 1 212 ? -2.818 -10.617 12.336 1 93.5 212 GLU A CA 1
ATOM 1725 C C . GLU A 1 212 ? -4.145 -10.914 13.031 1 93.5 212 GLU A C 1
ATOM 1727 O O . GLU A 1 212 ? -4.234 -10.867 14.258 1 93.5 212 GLU A O 1
ATOM 1732 N N . ILE A 1 213 ? -5.078 -11.219 12.266 1 94.75 213 ILE A N 1
ATOM 1733 C CA . ILE A 1 213 ? -6.438 -11.367 12.781 1 94.75 213 ILE A CA 1
ATOM 1734 C C . ILE A 1 213 ? -6.652 -12.789 13.281 1 94.75 213 ILE A C 1
ATOM 1736 O O . ILE A 1 213 ? -7.309 -13.008 14.297 1 94.75 213 ILE A O 1
ATOM 1740 N N . LEU A 1 214 ? -6.078 -13.773 12.609 1 96.94 214 LEU A N 1
ATOM 1741 C CA . LEU A 1 214 ? -6.434 -15.172 12.852 1 96.94 214 LEU A CA 1
ATOM 1742 C C . LEU A 1 214 ? -5.445 -15.82 13.812 1 96.94 214 LEU A C 1
ATOM 1744 O O . LEU A 1 214 ? -5.785 -16.781 14.5 1 96.94 214 LEU A O 1
ATOM 1748 N N . LEU A 1 215 ? -4.227 -15.328 13.859 1 97.06 215 LEU A N 1
ATOM 1749 C CA . LEU A 1 215 ? -3.176 -16.109 14.508 1 97.06 215 LEU A CA 1
ATOM 1750 C C . LEU A 1 215 ? -2.723 -15.43 15.797 1 97.06 215 LEU A C 1
ATOM 1752 O O . LEU A 1 215 ? -2.766 -14.203 15.906 1 97.06 215 LEU A O 1
ATOM 1756 N N . SER A 1 216 ? -2.344 -16.188 16.719 1 94.56 216 SER A N 1
ATOM 1757 C CA . SER A 1 216 ? -1.689 -15.797 17.969 1 94.56 216 SER A CA 1
ATOM 1758 C C . SER A 1 216 ? -0.41 -16.594 18.188 1 94.56 216 SER A C 1
ATOM 1760 O O . SER A 1 216 ? -0.229 -17.672 17.609 1 94.56 216 SER A O 1
ATOM 1762 N N . GLU A 1 217 ? 0.423 -16.016 19.031 1 93.56 217 GLU A N 1
ATOM 1763 C CA . GLU A 1 217 ? 1.659 -16.719 19.359 1 93.56 217 GLU A CA 1
ATOM 1764 C C . GLU A 1 217 ? 1.371 -18.125 19.891 1 93.56 217 GLU A C 1
ATOM 1766 O O . GLU A 1 217 ? 0.488 -18.297 20.734 1 93.56 217 GLU A O 1
ATOM 1771 N N . GLY A 1 218 ? 2.086 -19.125 19.297 1 95.94 218 GLY A N 1
ATOM 1772 C CA . GLY A 1 218 ? 1.94 -20.484 19.766 1 95.94 218 GLY A CA 1
ATOM 1773 C C . GLY A 1 218 ? 0.956 -21.297 18.953 1 95.94 218 GLY A C 1
ATOM 1774 O O . GLY A 1 218 ? 0.938 -22.531 19.047 1 95.94 218 GLY A O 1
ATOM 1775 N N . ASP A 1 219 ? 0.137 -20.641 18.141 1 97.31 219 ASP A N 1
ATOM 1776 C CA . ASP A 1 219 ? -0.779 -21.375 17.266 1 97.31 219 ASP A CA 1
ATOM 1777 C C . ASP A 1 219 ? -0.016 -22.281 16.297 1 97.31 219 ASP A C 1
ATOM 1779 O O . ASP A 1 219 ? 1.169 -22.062 16.031 1 97.31 219 ASP A O 1
ATOM 1783 N N . THR A 1 220 ? -0.706 -23.281 15.781 1 98.38 220 THR A N 1
ATOM 1784 C CA . THR A 1 220 ? -0.112 -24.203 14.812 1 98.38 220 THR A CA 1
ATOM 1785 C C . THR A 1 220 ? -0.653 -23.922 13.414 1 98.38 220 THR A C 1
ATOM 1787 O O . THR A 1 220 ? -1.866 -23.938 13.195 1 98.38 220 THR A O 1
ATOM 1790 N N . VAL A 1 221 ? 0.246 -23.625 12.555 1 98.5 221 VAL A N 1
ATOM 1791 C CA . VAL A 1 221 ? -0.077 -23.469 11.141 1 98.5 221 VAL A CA 1
ATOM 1792 C C . VAL A 1 221 ? 0.5 -24.625 10.336 1 98.5 221 VAL A C 1
ATOM 1794 O O . VAL A 1 221 ? 1.687 -24.938 10.453 1 98.5 221 VAL A O 1
ATOM 1797 N N . VAL A 1 222 ? -0.358 -25.266 9.547 1 98.62 222 VAL A N 1
ATOM 1798 C CA . VAL A 1 222 ? 0.066 -26.391 8.719 1 98.62 222 VAL A CA 1
ATOM 1799 C C . VAL A 1 222 ? 0.223 -25.938 7.27 1 98.62 222 VAL A C 1
ATOM 1801 O O . VAL A 1 222 ? -0.636 -25.234 6.734 1 98.62 222 VAL A O 1
ATOM 1804 N N . VAL A 1 223 ? 1.341 -26.312 6.648 1 97.75 223 VAL A N 1
ATOM 1805 C CA . VAL A 1 223 ? 1.609 -25.984 5.25 1 97.75 223 VAL A CA 1
ATOM 1806 C C . VAL A 1 223 ? 2.072 -27.25 4.516 1 97.75 223 VAL A C 1
ATOM 1808 O O . VAL A 1 223 ? 2.396 -28.266 5.148 1 97.75 223 VAL A O 1
ATOM 1811 N N . GLY A 1 224 ? 1.971 -27.203 3.188 1 95.94 224 GLY A N 1
ATOM 1812 C CA . GLY A 1 224 ? 2.582 -28.266 2.424 1 95.94 224 GLY A CA 1
ATOM 1813 C C . GLY A 1 224 ? 4.094 -28.297 2.533 1 95.94 224 GLY A C 1
ATOM 1814 O O . GLY A 1 224 ? 4.727 -27.25 2.703 1 95.94 224 GLY A O 1
ATOM 1815 N N . GLU A 1 225 ? 4.566 -29.469 2.312 1 92.44 225 GLU A N 1
ATOM 1816 C CA . GLU A 1 225 ? 6.023 -29.562 2.223 1 92.44 225 GLU A CA 1
ATOM 1817 C C . GLU A 1 225 ? 6.562 -28.672 1.103 1 92.44 225 GLU A C 1
ATOM 1819 O O . GLU A 1 225 ? 5.984 -28.609 0.016 1 92.44 225 GLU A O 1
ATOM 1824 N N . LEU A 1 226 ? 7.746 -27.906 1.302 1 88.75 226 LEU A N 1
ATOM 1825 C CA . LEU A 1 226 ? 8.438 -26.984 0.409 1 88.75 226 LEU A CA 1
ATOM 1826 C C . LEU A 1 226 ? 7.668 -25.672 0.276 1 88.75 226 LEU A C 1
ATOM 1828 O O . LEU A 1 226 ? 8.172 -24.703 -0.288 1 88.75 226 LEU A O 1
ATOM 1832 N N . SER A 1 227 ? 6.578 -25.531 0.853 1 87.06 227 SER A N 1
ATOM 1833 C CA . SER A 1 227 ? 5.613 -24.438 0.809 1 87.06 227 SER A CA 1
ATOM 1834 C C . SER A 1 227 ? 6.301 -23.109 0.521 1 87.06 227 SER A C 1
ATOM 1836 O O . SER A 1 227 ? 7.527 -23.031 0.443 1 87.06 227 SER A O 1
ATOM 1838 N N . TYR A 1 228 ? 5.535 -22.078 0.275 1 90.06 228 TYR A N 1
ATOM 1839 C CA . TYR A 1 228 ? 5.965 -20.75 -0.139 1 90.06 228 TYR A CA 1
ATOM 1840 C C . TYR A 1 228 ? 6.641 -20.016 1.011 1 90.06 228 TYR A C 1
ATOM 1842 O O . TYR A 1 228 ? 5.996 -19.688 2.012 1 90.06 228 TYR A O 1
ATOM 1850 N N . PHE A 1 229 ? 7.848 -19.688 0.854 1 87.75 229 PHE A N 1
ATOM 1851 C CA . PHE A 1 229 ? 8.68 -19.172 1.935 1 87.75 229 PHE A CA 1
ATOM 1852 C C . PHE A 1 229 ? 8.18 -17.797 2.391 1 87.75 229 PHE A C 1
ATOM 1854 O O . PHE A 1 229 ? 8.211 -17.484 3.582 1 87.75 229 PHE A O 1
ATOM 1861 N N . SER A 1 230 ? 7.773 -16.969 1.492 1 89.12 230 SER A N 1
ATOM 1862 C CA . SER A 1 230 ? 7.359 -15.617 1.84 1 89.12 230 SER A CA 1
ATOM 1863 C C . SER A 1 230 ? 6.164 -15.633 2.785 1 89.12 230 SER A C 1
ATOM 1865 O O . SER A 1 230 ? 6.09 -14.82 3.711 1 89.12 230 SER A O 1
ATOM 1867 N N . VAL A 1 231 ? 5.227 -16.469 2.527 1 93 231 VAL A N 1
ATOM 1868 C CA . VAL A 1 231 ? 4.051 -16.578 3.385 1 93 231 VAL A CA 1
ATOM 1869 C C . VAL A 1 231 ? 4.449 -17.188 4.73 1 93 231 VAL A C 1
ATOM 1871 O O . VAL A 1 231 ? 3.949 -16.766 5.777 1 93 231 VAL A O 1
ATOM 1874 N N . ASN A 1 232 ? 5.352 -18.156 4.711 1 92.88 232 ASN A N 1
ATOM 1875 C CA . ASN A 1 232 ? 5.855 -18.734 5.949 1 92.88 232 ASN A CA 1
ATOM 1876 C C . ASN A 1 232 ? 6.488 -17.688 6.848 1 92.88 232 ASN A C 1
ATOM 1878 O O . ASN A 1 232 ? 6.34 -17.734 8.07 1 92.88 232 ASN A O 1
ATOM 1882 N N . MET A 1 233 ? 7.188 -16.797 6.227 1 90.38 233 MET A N 1
ATOM 1883 C CA . MET A 1 233 ? 7.812 -15.711 6.977 1 90.38 233 MET A CA 1
ATOM 1884 C C . MET A 1 233 ? 6.762 -14.859 7.688 1 90.38 233 MET A C 1
ATOM 1886 O O . MET A 1 233 ? 6.961 -14.445 8.828 1 90.38 233 MET A O 1
ATOM 1890 N N . ILE A 1 234 ? 5.691 -14.586 7.051 1 92.81 234 ILE A N 1
ATOM 1891 C CA . ILE A 1 234 ? 4.598 -13.812 7.633 1 92.81 234 ILE A CA 1
ATOM 1892 C C . ILE A 1 234 ? 4.031 -14.547 8.844 1 92.81 234 ILE A C 1
ATOM 1894 O O . ILE A 1 234 ? 3.826 -13.953 9.906 1 92.81 234 ILE A O 1
ATOM 1898 N N . PHE A 1 235 ? 3.865 -15.898 8.703 1 94.81 235 PHE A N 1
ATOM 1899 C CA . PHE A 1 235 ? 3.359 -16.703 9.805 1 94.81 235 PHE A CA 1
ATOM 1900 C C . PHE A 1 235 ? 4.352 -16.719 10.961 1 94.81 235 PHE A C 1
ATOM 1902 O O . PHE A 1 235 ? 3.963 -16.547 12.117 1 94.81 235 PHE A O 1
ATOM 1909 N N . GLN A 1 236 ? 5.594 -16.906 10.609 1 91.56 236 GLN A N 1
ATOM 1910 C CA . GLN A 1 236 ? 6.633 -17 11.625 1 91.56 236 GLN A CA 1
ATOM 1911 C C . GLN A 1 236 ? 6.766 -15.703 12.414 1 91.56 236 GLN A C 1
ATOM 1913 O O . GLN A 1 236 ? 7.062 -15.719 13.609 1 91.56 236 GLN A O 1
ATOM 1918 N N . ASN A 1 237 ? 6.559 -14.625 11.742 1 88.94 237 ASN A N 1
ATOM 1919 C CA . ASN A 1 237 ? 6.613 -13.328 12.406 1 88.94 237 ASN A CA 1
ATOM 1920 C C . ASN A 1 237 ? 5.609 -13.242 13.555 1 88.94 237 ASN A C 1
ATOM 1922 O O . ASN A 1 237 ? 5.812 -12.477 14.5 1 88.94 237 ASN A O 1
ATOM 1926 N N . LYS A 1 238 ? 4.551 -14.023 13.508 1 90.75 238 LYS A N 1
ATOM 1927 C CA . LYS A 1 238 ? 3.533 -14.047 14.555 1 90.75 238 LYS A CA 1
ATOM 1928 C C . LYS A 1 238 ? 3.932 -14.992 15.68 1 90.75 238 LYS A C 1
ATOM 1930 O O . LYS A 1 238 ? 3.25 -15.062 16.703 1 90.75 238 LYS A O 1
ATOM 1935 N N . GLY A 1 239 ? 5.027 -15.758 15.484 1 91.44 239 GLY A N 1
ATOM 1936 C CA . GLY A 1 239 ? 5.484 -16.688 16.5 1 91.44 239 GLY A CA 1
ATOM 1937 C C . GLY A 1 239 ? 4.727 -18 16.5 1 91.44 239 GLY A C 1
ATOM 1938 O O . GLY A 1 239 ? 4.617 -18.656 17.531 1 91.44 239 GLY A O 1
ATOM 1939 N N . VAL A 1 240 ? 4.246 -18.359 15.375 1 96.19 240 VAL A N 1
ATOM 1940 C CA . VAL A 1 240 ? 3.473 -19.594 15.297 1 96.19 240 VAL A CA 1
ATOM 1941 C C . VAL A 1 240 ? 4.41 -20.781 15.086 1 96.19 240 VAL A C 1
ATOM 1943 O O . VAL A 1 240 ? 5.594 -20.609 14.781 1 96.19 240 VAL A O 1
ATOM 1946 N N . LYS A 1 241 ? 3.857 -21.969 15.312 1 96.69 241 LYS A N 1
ATOM 1947 C CA . LYS A 1 241 ? 4.531 -23.203 14.953 1 96.69 241 LYS A CA 1
ATOM 1948 C C . LYS A 1 241 ? 4.098 -23.688 13.57 1 96.69 241 LYS A C 1
ATOM 1950 O O . LYS A 1 241 ? 2.908 -23.922 13.336 1 96.69 241 LYS A O 1
ATOM 1955 N N . ILE A 1 242 ? 5.047 -23.891 12.711 1 97.06 242 ILE A N 1
ATOM 1956 C CA . ILE A 1 242 ? 4.73 -24.359 11.359 1 97.06 242 ILE A CA 1
ATOM 1957 C C . ILE A 1 242 ? 5.02 -25.859 11.258 1 97.06 242 ILE A C 1
ATOM 1959 O O . ILE A 1 242 ? 6.109 -26.312 11.609 1 97.06 242 ILE A O 1
ATOM 1963 N N . ILE A 1 243 ? 4.02 -26.594 10.852 1 97.81 243 ILE A N 1
ATOM 1964 C CA . ILE A 1 243 ? 4.168 -28.031 10.609 1 97.81 243 ILE A CA 1
ATOM 1965 C C . ILE A 1 243 ? 3.922 -28.328 9.125 1 97.81 243 ILE A C 1
ATOM 1967 O O . ILE A 1 243 ? 3.002 -27.766 8.523 1 97.81 243 ILE A O 1
ATOM 1971 N N . THR A 1 244 ? 4.73 -29.203 8.539 1 96.38 244 THR A N 1
ATOM 1972 C CA . THR A 1 244 ? 4.602 -29.516 7.121 1 96.38 244 THR A CA 1
ATOM 1973 C C . THR A 1 244 ? 3.936 -30.875 6.934 1 96.38 244 THR A C 1
ATOM 1975 O O . THR A 1 244 ? 4.109 -31.781 7.762 1 96.38 244 THR A O 1
ATOM 1978 N N . ILE A 1 245 ? 3.154 -30.938 5.887 1 97 245 ILE A N 1
ATOM 1979 C CA . ILE A 1 245 ? 2.512 -32.156 5.453 1 97 245 ILE A CA 1
ATOM 1980 C C . ILE A 1 245 ? 2.971 -32.531 4.039 1 97 245 ILE A C 1
ATOM 1982 O O . ILE A 1 245 ? 3.158 -31.625 3.201 1 97 245 ILE A O 1
ATOM 1986 N N . PRO A 1 246 ? 3.109 -33.812 3.736 1 96.25 246 PRO A N 1
ATOM 1987 C CA . PRO A 1 246 ? 3.57 -34.219 2.404 1 96.25 246 PRO A CA 1
ATOM 1988 C C . PRO A 1 246 ? 2.609 -33.781 1.297 1 96.25 246 PRO A C 1
ATOM 1990 O O . PRO A 1 246 ? 1.401 -33.688 1.524 1 96.25 246 PRO A O 1
ATOM 1993 N N . VAL A 1 247 ? 3.188 -33.531 0.156 1 96.19 247 VAL A N 1
ATOM 1994 C CA . VAL A 1 247 ? 2.449 -33.219 -1.062 1 96.19 247 VAL A CA 1
ATOM 1995 C C . VAL A 1 247 ? 2.785 -34.219 -2.148 1 96.19 247 VAL A C 1
ATOM 1997 O O . VAL A 1 247 ? 3.959 -34.5 -2.414 1 96.19 247 VAL A O 1
ATOM 2000 N N . ASP A 1 248 ? 1.762 -34.812 -2.74 1 95.12 248 ASP A N 1
ATOM 2001 C CA . ASP A 1 248 ? 1.976 -35.781 -3.811 1 95.12 248 ASP A CA 1
ATOM 2002 C C . ASP A 1 248 ? 1.354 -35.312 -5.117 1 95.12 248 ASP A C 1
ATOM 2004 O O . ASP A 1 248 ? 1.114 -34.125 -5.297 1 95.12 248 ASP A O 1
ATOM 2008 N N . LYS A 1 249 ? 1.203 -36.188 -6.062 1 94.31 249 LYS A N 1
ATOM 2009 C CA . LYS A 1 249 ? 0.759 -35.812 -7.406 1 94.31 249 LYS A CA 1
ATOM 2010 C C . LYS A 1 249 ? -0.688 -35.344 -7.398 1 94.31 249 LYS A C 1
ATOM 2012 O O . LYS A 1 249 ? -1.159 -34.75 -8.375 1 94.31 249 LYS A O 1
ATOM 2017 N N . GLU A 1 250 ? -1.324 -35.531 -6.273 1 94.94 250 GLU A N 1
ATOM 2018 C CA . GLU A 1 250 ? -2.713 -35.094 -6.156 1 94.94 250 GLU A CA 1
ATOM 2019 C C . GLU A 1 250 ? -2.844 -33.938 -5.188 1 94.94 250 GLU A C 1
ATOM 2021 O O . GLU A 1 250 ? -3.951 -33.594 -4.77 1 94.94 250 GLU A O 1
ATOM 2026 N N . GLY A 1 251 ? -1.762 -33.375 -4.762 1 95.62 251 GLY A N 1
ATOM 2027 C CA . GLY A 1 251 ? -1.771 -32.25 -3.826 1 95.62 251 GLY A CA 1
ATOM 2028 C C . GLY A 1 251 ? -1.439 -32.656 -2.404 1 95.62 251 GLY A C 1
ATOM 2029 O O . GLY A 1 251 ? -0.773 -33.688 -2.186 1 95.62 251 GLY A O 1
ATOM 2030 N N . ILE A 1 252 ? -1.795 -31.875 -1.449 1 97.19 252 ILE A N 1
ATOM 2031 C CA . ILE A 1 252 ? -1.485 -32.094 -0.041 1 97.19 252 ILE A CA 1
ATOM 2032 C C . ILE A 1 252 ? -2.121 -33.406 0.431 1 97.19 252 ILE A C 1
ATOM 2034 O O . ILE A 1 252 ? -3.24 -33.75 0.033 1 97.19 252 ILE A O 1
ATOM 2038 N N . ASP A 1 253 ? -1.443 -34.125 1.274 1 97.81 253 ASP A N 1
ATOM 2039 C CA . ASP A 1 253 ? -1.909 -35.406 1.794 1 97.81 253 ASP A CA 1
ATOM 2040 C C . ASP A 1 253 ? -2.963 -35.219 2.881 1 97.81 253 ASP A C 1
ATOM 2042 O O . ASP A 1 253 ? -2.627 -34.938 4.035 1 97.81 253 ASP A O 1
ATOM 2046 N N . VAL A 1 254 ? -4.168 -35.594 2.533 1 97.88 254 VAL A N 1
ATOM 2047 C CA . VAL A 1 254 ? -5.293 -35.344 3.428 1 97.88 254 VAL A CA 1
ATOM 2048 C C . VAL A 1 254 ? -5.266 -36.344 4.582 1 97.88 254 VAL A C 1
ATOM 2050 O O . VAL A 1 254 ? -5.637 -36 5.711 1 97.88 254 VAL A O 1
ATOM 2053 N N . ASP A 1 255 ? -4.809 -37.531 4.355 1 97.5 255 ASP A N 1
ATOM 2054 C CA . ASP A 1 255 ? -4.707 -38.531 5.41 1 97.5 255 ASP A CA 1
ATOM 2055 C C . ASP A 1 255 ? -3.676 -38.125 6.461 1 97.5 255 ASP A C 1
ATOM 2057 O O . ASP A 1 255 ? -3.91 -38.281 7.66 1 97.5 255 ASP A O 1
ATOM 2061 N N . ALA A 1 256 ? -2.596 -37.719 6.016 1 97.94 256 ALA A N 1
ATOM 2062 C CA . ALA A 1 256 ? -1.576 -37.219 6.938 1 97.94 256 ALA A CA 1
ATOM 2063 C C . ALA A 1 256 ? -2.111 -36.062 7.781 1 97.94 256 ALA A C 1
ATOM 2065 O O . ALA A 1 256 ? -1.805 -35.969 8.969 1 97.94 256 ALA A O 1
ATOM 2066 N N . LEU A 1 257 ? -2.844 -35.188 7.168 1 98.31 257 LEU A N 1
ATOM 2067 C CA . LEU A 1 257 ? -3.459 -34.094 7.879 1 98.31 257 LEU A CA 1
ATOM 2068 C C . LEU A 1 257 ? -4.438 -34.594 8.938 1 98.31 257 LEU A C 1
ATOM 2070 O O . LEU A 1 257 ? -4.445 -34.094 10.062 1 98.31 257 LEU A O 1
ATOM 2074 N N . LYS A 1 258 ? -5.242 -35.5 8.547 1 98 258 LYS A N 1
ATOM 2075 C CA . LYS A 1 258 ? -6.207 -36.094 9.477 1 98 258 LYS A CA 1
ATOM 2076 C C . LYS A 1 258 ? -5.504 -36.688 10.695 1 98 258 LYS A C 1
ATOM 2078 O O . LYS A 1 258 ? -5.945 -36.5 11.828 1 98 258 LYS A O 1
ATOM 2083 N N . ASN A 1 259 ? -4.473 -37.375 10.43 1 98.19 259 ASN A N 1
ATOM 2084 C CA . ASN A 1 259 ? -3.697 -37.969 11.516 1 98.19 259 ASN A CA 1
ATOM 2085 C C . ASN A 1 259 ? -3.113 -36.906 12.43 1 98.19 259 ASN A C 1
ATOM 2087 O O . ASN A 1 259 ? -3.055 -37.094 13.648 1 98.19 259 ASN A O 1
ATOM 2091 N N . LEU A 1 260 ? -2.652 -35.844 11.867 1 98 260 LEU A N 1
ATOM 2092 C CA . LEU A 1 260 ? -2.117 -34.75 12.648 1 98 260 LEU A CA 1
ATOM 2093 C C . LEU A 1 260 ? -3.203 -34.125 13.516 1 98 260 LEU A C 1
ATOM 2095 O O . LEU A 1 260 ? -2.967 -33.781 14.68 1 98 260 LEU A O 1
ATOM 2099 N N . CYS A 1 261 ? -4.371 -33.938 12.945 1 97.69 261 CYS A N 1
ATOM 2100 C CA . CYS A 1 261 ? -5.5 -33.344 13.648 1 97.69 261 CYS A CA 1
ATOM 2101 C C . CYS A 1 261 ? -5.879 -34.188 14.875 1 97.69 261 CYS A C 1
ATOM 2103 O O . CYS A 1 261 ? -6.332 -33.625 15.875 1 97.69 261 CYS A O 1
ATOM 2105 N N . LYS A 1 262 ? -5.668 -35.469 14.789 1 97.19 262 LYS A N 1
ATOM 2106 C CA . LYS A 1 262 ? -5.965 -36.375 15.906 1 97.19 262 LYS A CA 1
ATOM 2107 C C . LYS A 1 262 ? -4.961 -36.188 17.047 1 97.19 262 LYS A C 1
ATOM 2109 O O . LYS A 1 262 ? -5.273 -36.438 18.203 1 97.19 262 LYS A O 1
ATOM 2114 N N . LYS A 1 263 ? -3.844 -35.719 16.719 1 97.25 263 LYS A N 1
ATOM 2115 C CA . LYS A 1 263 ? -2.75 -35.625 17.688 1 97.25 263 LYS A CA 1
ATOM 2116 C C . LYS A 1 263 ? -2.689 -34.25 18.328 1 97.25 263 LYS A C 1
ATOM 2118 O O . LYS A 1 263 ? -2.236 -34.094 19.469 1 97.25 263 LYS A O 1
ATOM 2123 N N . GLN A 1 264 ? -3.041 -33.219 17.547 1 97.19 264 GLN A N 1
ATOM 2124 C CA . GLN A 1 264 ? -2.926 -31.875 18.078 1 97.19 264 GLN A CA 1
ATOM 2125 C C . GLN A 1 264 ? -3.9 -30.922 17.375 1 97.19 264 GLN A C 1
ATOM 2127 O O . GLN A 1 264 ? -4.41 -31.234 16.297 1 97.19 264 GLN A O 1
ATOM 2132 N N . LYS A 1 265 ? -4.109 -29.828 18.094 1 97.12 265 LYS A N 1
ATOM 2133 C CA . LYS A 1 265 ? -4.984 -28.797 17.531 1 97.12 265 LYS A CA 1
ATOM 2134 C C . LYS A 1 265 ? -4.27 -27.984 16.453 1 97.12 265 LYS A C 1
ATOM 2136 O O . LYS A 1 265 ? -3.115 -27.594 16.641 1 97.12 265 LYS A O 1
ATOM 2141 N N . ILE A 1 266 ? -4.941 -27.781 15.391 1 97.56 266 ILE A N 1
ATOM 2142 C CA . ILE A 1 266 ? -4.457 -26.984 14.266 1 97.56 266 ILE A CA 1
ATOM 2143 C C . ILE A 1 266 ? -5.297 -25.719 14.133 1 97.56 266 ILE A C 1
ATOM 2145 O O . ILE A 1 266 ? -6.527 -25.766 14.211 1 97.56 266 ILE A O 1
ATOM 2149 N N . ARG A 1 267 ? -4.582 -24.594 13.906 1 98.5 267 ARG A N 1
ATOM 2150 C CA . ARG A 1 267 ? -5.305 -23.344 13.789 1 98.5 267 ARG A CA 1
ATOM 2151 C C . ARG A 1 267 ? -5.617 -23.016 12.328 1 98.5 267 ARG A C 1
ATOM 2153 O O . ARG A 1 267 ? -6.75 -22.672 11.992 1 98.5 267 ARG A O 1
ATOM 2160 N N . VAL A 1 268 ? -4.629 -23.062 11.523 1 98.56 268 VAL A N 1
ATOM 2161 C CA . VAL A 1 268 ? -4.766 -22.688 10.125 1 98.56 268 VAL A CA 1
ATOM 2162 C C . VAL A 1 268 ? -4.074 -23.719 9.242 1 98.56 268 VAL A C 1
ATOM 2164 O O . VAL A 1 268 ? -3.002 -24.219 9.586 1 98.56 268 VAL A O 1
ATOM 2167 N N . LEU A 1 269 ? -4.711 -24.141 8.18 1 98.69 269 LEU A N 1
ATOM 2168 C CA . LEU A 1 269 ? -4.109 -24.844 7.051 1 98.69 269 LEU A CA 1
ATOM 2169 C C . LEU A 1 269 ? -3.93 -23.906 5.859 1 98.69 269 LEU A C 1
ATOM 2171 O O . LEU A 1 269 ? -4.91 -23.406 5.309 1 98.69 269 LEU A O 1
ATOM 2175 N N . TYR A 1 270 ? -2.682 -23.641 5.5 1 98.25 270 TYR A N 1
ATOM 2176 C CA . TYR A 1 270 ? -2.383 -22.844 4.324 1 98.25 270 TYR A CA 1
ATOM 2177 C C . TYR A 1 270 ? -2.133 -23.719 3.105 1 98.25 270 TYR A C 1
ATOM 2179 O O . TYR A 1 270 ? -1.281 -24.609 3.141 1 98.25 270 TYR A O 1
ATOM 2187 N N . ILE A 1 271 ? -2.852 -23.391 1.983 1 97.56 271 ILE A N 1
ATOM 2188 C CA . ILE A 1 271 ? -2.68 -24.219 0.796 1 97.56 271 ILE A CA 1
ATOM 2189 C C . ILE A 1 271 ? -2.762 -23.344 -0.457 1 97.56 271 ILE A C 1
ATOM 2191 O O . ILE A 1 271 ? -3.43 -22.312 -0.459 1 97.56 271 ILE A O 1
ATOM 2195 N N . THR A 1 272 ? -2.121 -23.719 -1.481 1 96.56 272 THR A N 1
ATOM 2196 C CA . THR A 1 272 ? -2.229 -23.219 -2.846 1 96.56 272 THR A CA 1
ATOM 2197 C C . THR A 1 272 ? -2.777 -24.297 -3.779 1 96.56 272 THR A C 1
ATOM 2199 O O . THR A 1 272 ? -2.023 -24.906 -4.535 1 96.56 272 THR A O 1
ATOM 2202 N N . PRO A 1 273 ? -4.047 -24.453 -3.826 1 94.88 273 PRO A N 1
ATOM 2203 C CA . PRO A 1 273 ? -4.641 -25.688 -4.367 1 94.88 273 PRO A CA 1
ATOM 2204 C C . PRO A 1 273 ? -4.633 -25.719 -5.895 1 94.88 273 PRO A C 1
ATOM 2206 O O . PRO A 1 273 ? -4.617 -26.797 -6.492 1 94.88 273 PRO A O 1
ATOM 2209 N N . HIS A 1 274 ? -4.789 -24.625 -6.559 1 91.44 274 HIS A N 1
ATOM 2210 C CA . HIS A 1 274 ? -4.828 -24.656 -8.016 1 91.44 274 HIS A CA 1
ATOM 2211 C C . HIS A 1 274 ? -3.521 -25.188 -8.594 1 91.44 274 HIS A C 1
ATOM 2213 O O . HIS A 1 274 ? -3.529 -26.156 -9.359 1 91.44 274 HIS A O 1
ATOM 2219 N N . HIS A 1 275 ? -2.467 -24.531 -8.273 1 93.25 275 HIS A N 1
ATOM 2220 C CA . HIS A 1 275 ? -1.104 -24.969 -8.547 1 93.25 275 HIS A CA 1
ATOM 2221 C C . HIS A 1 275 ? -0.221 -24.828 -7.312 1 93.25 275 HIS A C 1
ATOM 2223 O O . HIS A 1 275 ? 0.262 -23.734 -7.008 1 93.25 275 HIS A O 1
ATOM 2229 N N . HIS A 1 276 ? 0.025 -25.938 -6.75 1 95.81 276 HIS A N 1
ATOM 2230 C CA . HIS A 1 276 ? 0.801 -25.922 -5.516 1 95.81 276 HIS A CA 1
ATOM 2231 C C . HIS A 1 276 ? 2.146 -25.234 -5.711 1 95.81 276 HIS A C 1
ATOM 2233 O O . HIS A 1 276 ? 2.834 -25.484 -6.707 1 95.81 276 HIS A O 1
ATOM 2239 N N . TYR A 1 277 ? 2.41 -24.312 -4.902 1 95.56 277 TYR A N 1
ATOM 2240 C CA . TYR A 1 277 ? 3.76 -23.766 -4.844 1 95.56 277 TYR A CA 1
ATOM 2241 C C . TYR A 1 277 ? 4.656 -24.609 -3.949 1 95.56 277 TYR A C 1
ATOM 2243 O O . TYR A 1 277 ? 4.336 -24.844 -2.781 1 95.56 277 TYR A O 1
ATOM 2251 N N . PRO A 1 278 ? 5.715 -25.094 -4.398 1 95.94 278 PRO A N 1
ATOM 2252 C CA . PRO A 1 278 ? 6.387 -24.766 -5.66 1 95.94 278 PRO A CA 1
ATOM 2253 C C . PRO A 1 278 ? 6.16 -25.828 -6.734 1 95.94 278 PRO A C 1
ATOM 2255 O O . PRO A 1 278 ? 6.52 -25.625 -7.895 1 95.94 278 PRO A O 1
ATOM 2258 N N . THR A 1 279 ? 5.504 -26.938 -6.535 1 95.44 279 THR A N 1
ATOM 2259 C CA . THR A 1 279 ? 5.578 -28.141 -7.344 1 95.44 279 THR A CA 1
ATOM 2260 C C . THR A 1 279 ? 4.633 -28.047 -8.539 1 95.44 279 THR A C 1
ATOM 2262 O O . THR A 1 279 ? 4.695 -28.891 -9.453 1 95.44 279 THR A O 1
ATOM 2265 N N . THR A 1 280 ? 3.67 -27.156 -8.555 1 94.81 280 THR A N 1
ATOM 2266 C CA . THR A 1 280 ? 2.723 -26.875 -9.625 1 94.81 280 THR A CA 1
ATOM 2267 C C . THR A 1 280 ? 1.612 -27.922 -9.656 1 94.81 280 THR A C 1
ATOM 2269 O O . THR A 1 280 ? 0.749 -27.891 -10.539 1 94.81 280 THR A O 1
ATOM 2272 N N . VAL A 1 281 ? 1.625 -28.828 -8.688 1 94.62 281 VAL A N 1
ATOM 2273 C CA . VAL A 1 281 ? 0.607 -29.875 -8.664 1 94.62 281 VAL A CA 1
ATOM 2274 C C . VAL A 1 281 ? -0.743 -29.281 -8.281 1 94.62 281 VAL A C 1
ATOM 2276 O O . VAL A 1 281 ? -0.812 -28.359 -7.461 1 94.62 281 VAL A O 1
ATOM 2279 N N . THR A 1 282 ? -1.805 -29.781 -8.875 1 93.38 282 THR A N 1
ATOM 2280 C CA . THR A 1 282 ? -3.164 -29.328 -8.609 1 93.38 282 THR A CA 1
ATOM 2281 C C . THR A 1 282 ? -3.846 -30.219 -7.582 1 93.38 282 THR A C 1
ATOM 2283 O O . THR A 1 282 ? -3.762 -31.453 -7.676 1 93.38 282 THR A O 1
ATOM 2286 N N . LEU A 1 283 ? -4.43 -29.641 -6.578 1 95.31 283 LEU A N 1
ATOM 2287 C CA . LEU A 1 283 ? -5.234 -30.391 -5.621 1 95.31 283 LEU A CA 1
ATOM 2288 C C . LEU A 1 283 ? -6.52 -30.891 -6.273 1 95.31 283 LEU A C 1
ATOM 2290 O O . LEU A 1 283 ? -7.281 -30.109 -6.844 1 95.31 283 LEU A O 1
ATOM 2294 N N . THR A 1 284 ? -6.777 -32.156 -6.172 1 93.56 284 THR A N 1
ATOM 2295 C CA . THR A 1 284 ? -7.922 -32.75 -6.848 1 93.56 284 THR A CA 1
ATOM 2296 C C . THR A 1 284 ? -9.227 -32.312 -6.191 1 93.56 284 THR A C 1
ATOM 2298 O O . THR A 1 284 ? -9.234 -31.859 -5.047 1 93.56 284 THR A O 1
ATOM 2301 N N . ALA A 1 285 ? -10.32 -32.438 -6.945 1 89.56 285 ALA A N 1
ATOM 2302 C CA . ALA A 1 285 ? -11.648 -32.094 -6.441 1 89.56 285 ALA A CA 1
ATOM 2303 C C . ALA A 1 285 ? -12 -32.906 -5.207 1 89.56 285 ALA A C 1
ATOM 2305 O O . ALA A 1 285 ? -12.586 -32.406 -4.254 1 89.56 285 ALA A O 1
ATOM 2306 N N . GLN A 1 286 ? -11.656 -34.156 -5.258 1 92.12 286 GLN A N 1
ATOM 2307 C CA . GLN A 1 286 ? -11.93 -35.062 -4.137 1 92.12 286 GLN A CA 1
ATOM 2308 C C . GLN A 1 286 ? -11.234 -34.594 -2.867 1 92.12 286 GLN A C 1
ATOM 2310 O O . GLN A 1 286 ? -11.852 -34.5 -1.806 1 92.12 286 GLN A O 1
ATOM 2315 N N . ARG A 1 287 ? -10 -34.25 -2.969 1 96.31 287 ARG A N 1
ATOM 2316 C CA . ARG A 1 287 ? -9.242 -33.812 -1.803 1 96.31 287 ARG A CA 1
ATOM 2317 C C . ARG A 1 287 ? -9.703 -32.438 -1.319 1 96.31 287 ARG A C 1
ATOM 2319 O O . ARG A 1 287 ? -9.633 -32.156 -0.126 1 96.31 287 ARG A O 1
ATOM 2326 N N . ARG A 1 288 ? -10.172 -31.625 -2.215 1 95.31 288 ARG A N 1
ATOM 2327 C CA . ARG A 1 288 ? -10.75 -30.344 -1.815 1 95.31 288 ARG A CA 1
ATOM 2328 C C . ARG A 1 288 ? -11.945 -30.547 -0.883 1 95.31 288 ARG A C 1
ATOM 2330 O O . ARG A 1 288 ? -12.047 -29.891 0.155 1 95.31 288 ARG A O 1
ATOM 2337 N N . LEU A 1 289 ? -12.781 -31.453 -1.232 1 93.06 289 LEU A N 1
ATOM 2338 C CA . LEU A 1 289 ? -13.961 -31.734 -0.421 1 93.06 289 LEU A CA 1
ATOM 2339 C C . LEU A 1 289 ? -13.562 -32.375 0.91 1 93.06 289 LEU A C 1
ATOM 2341 O O . LEU A 1 289 ? -14.148 -32.062 1.949 1 93.06 289 LEU A O 1
ATOM 2345 N N . GLU A 1 290 ? -12.609 -33.219 0.829 1 96.69 290 GLU A N 1
ATOM 2346 C CA . GLU A 1 290 ? -12.125 -33.844 2.053 1 96.69 290 GLU A CA 1
ATOM 2347 C C . GLU A 1 290 ? -11.555 -32.812 3.02 1 96.69 290 GLU A C 1
ATOM 2349 O O . GLU A 1 290 ? -11.797 -32.906 4.227 1 96.69 290 GLU A O 1
ATOM 2354 N N . LEU A 1 291 ? -10.844 -31.891 2.516 1 98.06 291 LEU A N 1
ATOM 2355 C CA . LEU A 1 291 ? -10.258 -30.844 3.344 1 98.06 291 LEU A CA 1
ATOM 2356 C C . LEU A 1 291 ? -11.352 -30 3.994 1 98.06 291 LEU A C 1
ATOM 2358 O O . LEU A 1 291 ? -11.242 -29.625 5.164 1 98.06 291 LEU A O 1
ATOM 2362 N N . LEU A 1 292 ? -12.383 -29.688 3.23 1 95.94 292 LEU A N 1
ATOM 2363 C CA . LEU A 1 292 ? -13.492 -28.906 3.773 1 95.94 292 LEU A CA 1
ATOM 2364 C C . LEU A 1 292 ? -14.164 -29.656 4.926 1 95.94 292 LEU A C 1
ATOM 2366 O O . LEU A 1 292 ? -14.469 -29.047 5.957 1 95.94 292 LEU A O 1
ATOM 2370 N N . ASN A 1 293 ? -14.336 -30.891 4.707 1 96.44 293 ASN A N 1
ATOM 2371 C CA . ASN A 1 293 ? -14.945 -31.719 5.75 1 96.44 293 ASN A CA 1
ATOM 2372 C C . ASN A 1 293 ? -14.062 -31.766 7 1 96.44 293 ASN A C 1
ATOM 2374 O O . ASN A 1 293 ? -14.57 -31.688 8.117 1 96.44 293 ASN A O 1
ATOM 2378 N N . LEU A 1 294 ? -12.789 -31.938 6.809 1 97.88 294 LEU A N 1
ATOM 2379 C CA . LEU A 1 294 ? -11.859 -31.984 7.93 1 97.88 294 LEU A CA 1
ATOM 2380 C C . LEU A 1 294 ? -11.852 -30.656 8.68 1 97.88 294 LEU A C 1
ATOM 2382 O O . LEU A 1 294 ? -11.781 -30.641 9.914 1 97.88 294 LEU A O 1
ATOM 2386 N N . ALA A 1 295 ? -11.875 -29.562 7.941 1 98 295 ALA A N 1
ATOM 2387 C CA . ALA A 1 295 ? -11.898 -28.234 8.562 1 98 295 ALA A CA 1
ATOM 2388 C C . ALA A 1 295 ? -13.117 -28.078 9.461 1 98 295 ALA A C 1
ATOM 2390 O O . ALA A 1 295 ? -13.023 -27.531 10.555 1 98 295 ALA A O 1
ATOM 2391 N N . ASN A 1 296 ? -14.227 -28.562 9 1 95.25 296 ASN A N 1
ATOM 2392 C CA . ASN A 1 296 ? -15.461 -28.484 9.766 1 95.25 296 ASN A CA 1
ATOM 2393 C C . ASN A 1 296 ? -15.406 -29.391 11 1 95.25 296 ASN A C 1
ATOM 2395 O O . ASN A 1 296 ? -15.875 -29 12.078 1 95.25 296 ASN A O 1
ATOM 2399 N N . GLU A 1 297 ? -14.852 -30.516 10.82 1 96.5 297 GLU A N 1
ATOM 2400 C CA . GLU A 1 297 ? -14.789 -31.516 11.883 1 96.5 297 GLU A CA 1
ATOM 2401 C C . GLU A 1 297 ? -13.828 -31.078 12.984 1 96.5 297 GLU A C 1
ATOM 2403 O O . GLU A 1 297 ? -14.133 -31.203 14.172 1 96.5 297 GLU A O 1
ATOM 2408 N N . TYR A 1 298 ? -12.695 -30.578 12.625 1 97.38 298 TYR A N 1
ATOM 2409 C CA . TYR A 1 298 ? -11.641 -30.328 13.602 1 97.38 298 TYR A CA 1
ATOM 2410 C C . TYR A 1 298 ? -11.539 -28.828 13.914 1 97.38 298 TYR A C 1
ATOM 2412 O O . TYR A 1 298 ? -10.805 -28.438 14.82 1 97.38 298 TYR A O 1
ATOM 2420 N N . GLY A 1 299 ? -12.195 -27.953 13.117 1 96.44 299 GLY A N 1
ATOM 2421 C CA . GLY A 1 299 ? -12.367 -26.562 13.461 1 96.44 299 GLY A CA 1
ATOM 2422 C C . GLY A 1 299 ? -11.211 -25.688 13.008 1 96.44 299 GLY A C 1
ATOM 2423 O O . GLY A 1 299 ? -11.047 -24.562 13.492 1 96.44 299 GLY A O 1
ATOM 2424 N N . PHE A 1 300 ? -10.312 -26.156 12.156 1 97.94 300 PHE A N 1
ATOM 2425 C CA . PHE A 1 300 ? -9.227 -25.312 11.688 1 97.94 300 PHE A CA 1
ATOM 2426 C C . PHE A 1 300 ? -9.656 -24.484 10.477 1 97.94 300 PHE A C 1
ATOM 2428 O O . PHE A 1 300 ? -10.625 -24.844 9.797 1 97.94 300 PHE A O 1
ATOM 2435 N N . ILE A 1 301 ? -8.969 -23.391 10.211 1 98.62 301 ILE A N 1
ATOM 2436 C CA . ILE A 1 301 ? -9.258 -22.469 9.117 1 98.62 301 ILE A CA 1
ATOM 2437 C C . ILE A 1 301 ? -8.477 -22.875 7.871 1 98.62 301 ILE A C 1
ATOM 2439 O O . ILE A 1 301 ? -7.293 -23.203 7.953 1 98.62 301 ILE A O 1
ATOM 2443 N N . ILE A 1 302 ? -9.125 -22.953 6.762 1 98.62 302 ILE A N 1
ATOM 2444 C CA . ILE A 1 302 ? -8.422 -23.141 5.504 1 98.62 302 ILE A CA 1
ATOM 2445 C C . ILE A 1 302 ? -8.102 -21.781 4.879 1 98.62 302 ILE A C 1
ATOM 2447 O O . ILE A 1 302 ? -9.008 -21.031 4.539 1 98.62 302 ILE A O 1
ATOM 2451 N N . LEU A 1 303 ? -6.898 -21.453 4.797 1 98.44 303 LEU A N 1
ATOM 2452 C CA . LEU A 1 303 ? -6.426 -20.297 4.043 1 98.44 303 LEU A CA 1
ATOM 2453 C C . LEU A 1 303 ? -6.059 -20.703 2.617 1 98.44 303 LEU A C 1
ATOM 2455 O O . LEU A 1 303 ? -4.973 -21.234 2.379 1 98.44 303 LEU A O 1
ATOM 2459 N N . GLU A 1 304 ? -6.922 -20.406 1.707 1 98.19 304 GLU A N 1
ATOM 2460 C CA . GLU A 1 304 ? -6.766 -20.766 0.302 1 98.19 304 GLU A CA 1
ATOM 2461 C C . GLU A 1 304 ? -6.121 -19.641 -0.493 1 98.19 304 GLU A C 1
ATOM 2463 O O . GLU A 1 304 ? -6.758 -18.609 -0.748 1 98.19 304 GLU A O 1
ATOM 2468 N N . ASP A 1 305 ? -4.91 -19.844 -0.878 1 97.25 305 ASP A N 1
ATOM 2469 C CA . ASP A 1 305 ? -4.156 -18.875 -1.673 1 97.25 305 ASP A CA 1
ATOM 2470 C C . ASP A 1 305 ? -4.23 -19.219 -3.16 1 97.25 305 ASP A C 1
ATOM 2472 O O . ASP A 1 305 ? -3.602 -20.172 -3.617 1 97.25 305 ASP A O 1
ATOM 2476 N N . ASP A 1 306 ? -4.977 -18.406 -3.824 1 94.38 306 ASP A N 1
ATOM 2477 C CA . ASP A 1 306 ? -5.172 -18.594 -5.258 1 94.38 306 ASP A CA 1
ATOM 2478 C C . ASP A 1 306 ? -4.344 -17.594 -6.059 1 94.38 306 ASP A C 1
ATOM 2480 O O . ASP A 1 306 ? -4.891 -16.828 -6.855 1 94.38 306 ASP A O 1
ATOM 2484 N N . TYR A 1 307 ? -3.055 -17.766 -6.039 1 89.94 307 TYR A N 1
ATOM 2485 C CA . TYR A 1 307 ? -2.125 -16.734 -6.504 1 89.94 307 TYR A CA 1
ATOM 2486 C C . TYR A 1 307 ? -2.014 -16.75 -8.023 1 89.94 307 TYR A C 1
ATOM 2488 O O . TYR A 1 307 ? -1.574 -15.781 -8.633 1 89.94 307 TYR A O 1
ATOM 2496 N N . ASP A 1 308 ? -2.432 -17.75 -8.773 1 89.62 308 ASP A N 1
ATOM 2497 C CA . ASP A 1 308 ? -2.211 -17.781 -10.219 1 89.62 308 ASP A CA 1
ATOM 2498 C C . ASP A 1 308 ? -3.457 -18.281 -10.945 1 89.62 308 ASP A C 1
ATOM 2500 O O . ASP A 1 308 ? -3.352 -18.953 -11.984 1 89.62 308 ASP A O 1
ATOM 2504 N N . TYR A 1 309 ? -4.602 -18.016 -10.422 1 86.88 309 TYR A N 1
ATOM 2505 C CA . TYR A 1 309 ? -5.855 -18.516 -10.977 1 86.88 309 TYR A CA 1
ATOM 2506 C C . TYR A 1 309 ? -5.984 -18.156 -12.453 1 86.88 309 TYR A C 1
ATOM 2508 O O . TYR A 1 309 ? -6.582 -18.906 -13.227 1 86.88 309 TYR A O 1
ATOM 2516 N N . GLU A 1 310 ? -5.434 -17.109 -12.875 1 86.38 310 GLU A N 1
ATOM 2517 C CA . GLU A 1 310 ? -5.629 -16.578 -14.219 1 86.38 310 GLU A CA 1
ATOM 2518 C C . GLU A 1 310 ? -4.859 -17.391 -15.25 1 86.38 310 GLU A C 1
ATOM 2520 O O . GLU A 1 310 ? -5.141 -17.312 -16.453 1 86.38 310 GLU A O 1
ATOM 2525 N N . PHE A 1 311 ? -3.965 -18.156 -14.812 1 91.94 311 PHE A N 1
ATOM 2526 C CA . PHE A 1 311 ? -3.072 -18.812 -15.75 1 91.94 311 PHE A CA 1
ATOM 2527 C C . PHE A 1 311 ? -3.436 -20.297 -15.883 1 91.94 311 PHE A C 1
ATOM 2529 O O . PHE A 1 311 ? -2.754 -21.156 -15.328 1 91.94 311 PHE A O 1
ATOM 2536 N N . ASN A 1 312 ? -4.453 -20.578 -16.625 1 87.31 312 ASN A N 1
ATOM 2537 C CA . ASN A 1 312 ? -4.875 -21.922 -16.953 1 87.31 312 ASN A CA 1
ATOM 2538 C C . ASN A 1 312 ? -4.812 -22.188 -18.453 1 87.31 312 ASN A C 1
ATOM 2540 O O . ASN A 1 312 ? -5.332 -21.406 -19.25 1 87.31 312 ASN A O 1
ATOM 2544 N N . TYR A 1 313 ? -4.191 -23.297 -18.922 1 87.06 313 TYR A N 1
ATOM 2545 C CA . TYR A 1 313 ? -3.908 -23.516 -20.328 1 87.06 313 TYR A CA 1
ATOM 2546 C C . TYR A 1 313 ? -4.816 -24.594 -20.922 1 87.06 313 TYR A C 1
ATOM 2548 O O . TYR A 1 313 ? -5.176 -24.531 -22.094 1 87.06 313 TYR A O 1
ATOM 2556 N N . ASP A 1 314 ? -4.98 -25.688 -20.359 1 72.75 314 ASP A N 1
ATOM 2557 C CA . ASP A 1 314 ? -5.578 -26.859 -20.984 1 72.75 314 ASP A CA 1
ATOM 2558 C C . ASP A 1 314 ? -7.062 -26.969 -20.641 1 72.75 314 ASP A C 1
ATOM 2560 O O . ASP A 1 314 ? -7.895 -27.188 -21.531 1 72.75 314 ASP A O 1
ATOM 2564 N N . LYS A 1 315 ? -7.402 -27.141 -19.344 1 62.44 315 LYS A N 1
ATOM 2565 C CA . LYS A 1 315 ? -8.789 -27.344 -18.938 1 62.44 315 LYS A CA 1
ATOM 2566 C C . LYS A 1 315 ? -9.289 -26.156 -18.094 1 62.44 315 LYS A C 1
ATOM 2568 O O . LYS A 1 315 ? -8.5 -25.328 -17.656 1 62.44 315 LYS A O 1
ATOM 2573 N N . GLY A 1 316 ? -10.617 -26.031 -18.328 1 64.62 316 GLY A N 1
ATOM 2574 C CA . GLY A 1 316 ? -11.188 -25.078 -17.406 1 64.62 316 GLY A CA 1
ATOM 2575 C C . GLY A 1 316 ? -10.711 -25.266 -15.977 1 64.62 316 GLY A C 1
ATOM 2576 O O . GLY A 1 316 ? -10.406 -26.391 -15.57 1 64.62 316 GLY A O 1
ATOM 2577 N N . PRO A 1 317 ? -10.539 -24.219 -15.289 1 66.75 317 PRO A N 1
ATOM 2578 C CA . PRO A 1 317 ? -10.016 -24.312 -13.922 1 66.75 317 PRO A CA 1
ATOM 2579 C C . PRO A 1 317 ? -10.977 -25.047 -12.984 1 66.75 317 PRO A C 1
ATOM 2581 O O . PRO A 1 317 ? -12.195 -24.984 -13.164 1 66.75 317 PRO A O 1
ATOM 2584 N N . ILE A 1 318 ? -10.375 -25.844 -12.109 1 78.62 318 ILE A N 1
ATOM 2585 C CA . ILE A 1 318 ? -11.117 -26.391 -10.984 1 78.62 318 ILE A CA 1
ATOM 2586 C C . ILE A 1 318 ? -11.547 -25.25 -10.047 1 78.62 318 ILE A C 1
ATOM 2588 O O . ILE A 1 318 ? -10.781 -24.328 -9.789 1 78.62 318 ILE A O 1
ATOM 2592 N N . LEU A 1 319 ? -12.758 -25.312 -9.57 1 82.81 319 LEU A N 1
ATOM 2593 C CA . LEU A 1 319 ? -13.281 -24.266 -8.695 1 82.81 319 LEU A CA 1
ATOM 2594 C C . LEU A 1 319 ? -12.531 -24.25 -7.363 1 82.81 319 LEU A C 1
ATOM 2596 O O . LEU A 1 319 ? -12.109 -25.312 -6.875 1 82.81 319 LEU A O 1
ATOM 2600 N N . PRO A 1 320 ? -12.438 -23.094 -6.758 1 91.44 320 PRO A N 1
ATOM 2601 C CA . PRO A 1 320 ? -11.797 -23 -5.445 1 91.44 320 PRO A CA 1
ATOM 2602 C C . PRO A 1 320 ? -12.578 -23.719 -4.352 1 91.44 320 PRO A C 1
ATOM 2604 O O . PRO A 1 320 ? -13.781 -23.938 -4.5 1 91.44 320 PRO A O 1
ATOM 2607 N N . LEU A 1 321 ? -11.906 -24.094 -3.236 1 93.69 321 LEU A N 1
ATOM 2608 C CA . LEU A 1 321 ? -12.562 -24.641 -2.057 1 93.69 321 LEU A CA 1
ATOM 2609 C C . LEU A 1 321 ? -13.633 -23.688 -1.539 1 93.69 321 LEU A C 1
ATOM 2611 O O . LEU A 1 321 ? -14.711 -24.109 -1.117 1 93.69 321 LEU A O 1
ATOM 2615 N N . ALA A 1 322 ? -13.344 -22.438 -1.593 1 94 322 ALA A N 1
ATOM 2616 C CA . ALA A 1 322 ? -14.219 -21.391 -1.066 1 94 322 ALA A CA 1
ATOM 2617 C C . ALA A 1 322 ? -15.602 -21.453 -1.721 1 94 322 ALA A C 1
ATOM 2619 O O . ALA A 1 322 ? -16.609 -21.125 -1.094 1 94 322 ALA A O 1
ATOM 2620 N N . SER A 1 323 ? -15.648 -21.828 -2.951 1 87.81 323 SER A N 1
ATOM 2621 C CA . SER A 1 323 ? -16.906 -21.891 -3.678 1 87.81 323 SER A CA 1
ATOM 2622 C C . SER A 1 323 ? -17.828 -22.953 -3.105 1 87.81 323 SER A C 1
ATOM 2624 O O . SER A 1 323 ? -19.062 -22.859 -3.225 1 87.81 323 SER A O 1
ATOM 2626 N N . ALA A 1 324 ? -17.25 -23.953 -2.471 1 86.94 324 ALA A N 1
ATOM 2627 C CA . ALA A 1 324 ? -18.016 -25.062 -1.94 1 86.94 324 ALA A CA 1
ATOM 2628 C C . ALA A 1 324 ? -18.109 -25 -0.419 1 86.94 324 ALA A C 1
ATOM 2630 O O . ALA A 1 324 ? -18.719 -25.875 0.213 1 86.94 324 ALA A O 1
ATOM 2631 N N . ASP A 1 325 ? -17.562 -23.984 0.128 1 92.88 325 ASP A N 1
ATOM 2632 C CA . ASP A 1 325 ? -17.547 -23.844 1.581 1 92.88 325 ASP A CA 1
ATOM 2633 C C . ASP A 1 325 ? -18.922 -23.406 2.1 1 92.88 325 ASP A C 1
ATOM 2635 O O . ASP A 1 325 ? -19.359 -22.281 1.836 1 92.88 325 ASP A O 1
ATOM 2639 N N . THR A 1 326 ? -19.562 -24.203 2.881 1 87.44 326 THR A N 1
ATOM 2640 C CA . THR A 1 326 ? -20.891 -23.875 3.387 1 87.44 326 THR A CA 1
ATOM 2641 C C . THR A 1 326 ? -20.828 -23.531 4.871 1 87.44 326 THR A C 1
ATOM 2643 O O . THR A 1 326 ? -21.797 -23 5.434 1 87.44 326 THR A O 1
ATOM 2646 N N . HIS A 1 327 ? -19.734 -23.734 5.477 1 93 327 HIS A N 1
ATOM 2647 C CA . HIS A 1 327 ? -19.656 -23.562 6.922 1 93 327 HIS A CA 1
ATOM 2648 C C . HIS A 1 327 ? -18.781 -22.375 7.289 1 93 327 HIS A C 1
ATOM 2650 O O . HIS A 1 327 ? -18.594 -22.062 8.469 1 93 327 HIS A O 1
ATOM 2656 N N . GLY A 1 328 ? -18.25 -21.734 6.324 1 96.38 328 GLY A N 1
ATOM 2657 C CA . GLY A 1 328 ? -17.453 -20.562 6.574 1 96.38 328 GLY A CA 1
ATOM 2658 C C . GLY A 1 328 ? -16.078 -20.875 7.141 1 96.38 328 GLY A C 1
ATOM 2659 O O . GLY A 1 328 ? -15.586 -20.188 8.039 1 96.38 328 GLY A O 1
ATOM 2660 N N . MET A 1 329 ? -15.484 -21.984 6.617 1 97.62 329 MET A N 1
ATOM 2661 C CA . MET A 1 329 ? -14.203 -22.422 7.156 1 97.62 329 MET A CA 1
ATOM 2662 C C . MET A 1 329 ? -13.055 -21.953 6.285 1 97.62 329 MET A C 1
ATOM 2664 O O . MET A 1 329 ? -11.883 -22.125 6.641 1 97.62 329 MET A O 1
ATOM 2668 N N . VAL A 1 330 ? -13.352 -21.203 5.156 1 98.19 330 VAL A N 1
ATOM 2669 C CA . VAL A 1 330 ? -12.32 -20.875 4.176 1 98.19 330 VAL A CA 1
ATOM 2670 C C . VAL A 1 330 ? -12.172 -19.359 4.074 1 98.19 330 VAL A C 1
ATOM 2672 O O . VAL A 1 330 ? -13.164 -18.625 3.982 1 98.19 330 VAL A O 1
ATOM 2675 N N . ILE A 1 331 ? -10.992 -18.875 4.191 1 98.5 331 ILE A N 1
ATOM 2676 C CA . ILE A 1 331 ? -10.625 -17.547 3.732 1 98.5 331 ILE A CA 1
ATOM 2677 C C . ILE A 1 331 ? -9.883 -17.641 2.398 1 98.5 331 ILE A C 1
ATOM 2679 O O . ILE A 1 331 ? -8.867 -18.328 2.295 1 98.5 331 ILE A O 1
ATOM 2683 N N . TYR A 1 332 ? -10.477 -17.016 1.418 1 98.06 332 TYR A N 1
ATOM 2684 C CA . TYR A 1 332 ? -9.953 -17.062 0.058 1 98.06 332 TYR A CA 1
ATOM 2685 C C . TYR A 1 332 ? -9.148 -15.812 -0.265 1 98.06 332 TYR A C 1
ATOM 2687 O O . TYR A 1 332 ? -9.648 -14.695 -0.113 1 98.06 332 TYR A O 1
ATOM 2695 N N . ILE A 1 333 ? -7.895 -16 -0.666 1 97.81 333 ILE A N 1
ATOM 2696 C CA . ILE A 1 333 ? -7.012 -14.891 -1.009 1 97.81 333 ILE A CA 1
ATOM 2697 C C . ILE A 1 333 ? -6.574 -15.008 -2.467 1 97.81 333 ILE A C 1
ATOM 2699 O O . ILE A 1 333 ? -6.234 -16.094 -2.934 1 97.81 333 ILE A O 1
ATOM 2703 N N . GLY A 1 334 ? -6.633 -13.883 -3.119 1 95.94 334 GLY A N 1
ATOM 2704 C CA . GLY A 1 334 ? -6.188 -13.883 -4.504 1 95.94 334 GLY A CA 1
ATOM 2705 C C . GLY A 1 334 ? -5.578 -12.562 -4.93 1 95.94 334 GLY A C 1
ATOM 2706 O O . GLY A 1 334 ? -5.441 -11.641 -4.121 1 95.94 334 GLY A O 1
ATOM 2707 N N . SER A 1 335 ? -5.082 -12.609 -6.141 1 92.62 335 SER A N 1
ATOM 2708 C CA . SER A 1 335 ? -4.551 -11.414 -6.781 1 92.62 335 SER A CA 1
ATOM 2709 C C . SER A 1 335 ? -5.305 -11.094 -8.07 1 92.62 335 SER A C 1
ATOM 2711 O O . SER A 1 335 ? -5.805 -11.992 -8.742 1 92.62 335 SER A O 1
ATOM 2713 N N . PHE A 1 336 ? -5.457 -9.836 -8.258 1 92.06 336 PHE A N 1
ATOM 2714 C CA . PHE A 1 336 ? -6.062 -9.359 -9.492 1 92.06 336 PHE A CA 1
ATOM 2715 C C . PHE A 1 336 ? -5.07 -8.523 -10.289 1 92.06 336 PHE A C 1
ATOM 2717 O O . PHE A 1 336 ? -4.41 -7.633 -9.742 1 92.06 336 PHE A O 1
ATOM 2724 N N . GLY A 1 337 ? -4.961 -8.859 -11.531 1 88.69 337 GLY A N 1
ATOM 2725 C CA . GLY A 1 337 ? -4.121 -8.086 -12.43 1 88.69 337 GLY A CA 1
ATOM 2726 C C . GLY A 1 337 ? -2.676 -8.555 -12.445 1 88.69 337 GLY A C 1
ATOM 2727 O O . GLY A 1 337 ? -1.776 -7.793 -12.812 1 88.69 337 GLY A O 1
ATOM 2728 N N . LYS A 1 338 ? -2.443 -9.742 -12.031 1 87.31 338 LYS A N 1
ATOM 2729 C CA . LYS A 1 338 ? -1.082 -10.266 -11.992 1 87.31 338 LYS A CA 1
ATOM 2730 C C . LYS A 1 338 ? -0.417 -10.195 -13.359 1 87.31 338 LYS A C 1
ATOM 2732 O O . LYS A 1 338 ? 0.798 -10.008 -13.461 1 87.31 338 LYS A O 1
ATOM 2737 N N . SER A 1 339 ? -1.187 -10.32 -14.398 1 85.75 339 SER A N 1
ATOM 2738 C CA . SER A 1 339 ? -0.666 -10.297 -15.766 1 85.75 339 SER A CA 1
ATOM 2739 C C . SER A 1 339 ? -0.5 -8.867 -16.266 1 85.75 339 SER A C 1
ATOM 2741 O O . SER A 1 339 ? 0.088 -8.648 -17.328 1 85.75 339 SER A O 1
ATOM 2743 N N . LEU A 1 340 ? -0.99 -7.926 -15.531 1 84.12 340 LEU A N 1
ATOM 2744 C CA . LEU A 1 340 ? -0.898 -6.523 -15.938 1 84.12 340 LEU A CA 1
ATOM 2745 C C . LEU A 1 340 ? 0.416 -5.91 -15.469 1 84.12 340 LEU A C 1
ATOM 2747 O O . LEU A 1 340 ? 1.238 -6.59 -14.852 1 84.12 340 LEU A O 1
ATOM 2751 N N . ALA A 1 341 ? 0.648 -4.672 -15.984 1 77.12 341 ALA A N 1
ATOM 2752 C CA . ALA A 1 341 ? 1.842 -3.961 -15.531 1 77.12 341 ALA A CA 1
ATOM 2753 C C . ALA A 1 341 ? 1.854 -3.818 -14.016 1 77.12 341 ALA A C 1
ATOM 2755 O O . ALA A 1 341 ? 0.796 -3.74 -13.383 1 77.12 341 ALA A O 1
ATOM 2756 N N . PRO A 1 342 ? 3.23 -3.633 -13.578 1 71.44 342 PRO A N 1
ATOM 2757 C CA . PRO A 1 342 ? 3.324 -3.422 -12.133 1 71.44 342 PRO A CA 1
ATOM 2758 C C . PRO A 1 342 ? 2.596 -2.164 -11.672 1 71.44 342 PRO A C 1
ATOM 2760 O O . PRO A 1 342 ? 2.551 -1.169 -12.398 1 71.44 342 PRO A O 1
ATOM 2763 N N . GLY A 1 343 ? 1.643 -2.104 -10.969 1 75.12 343 GLY A N 1
ATOM 2764 C CA . GLY A 1 343 ? 0.837 -0.998 -10.477 1 75.12 343 GLY A CA 1
ATOM 2765 C C . GLY A 1 343 ? -0.651 -1.203 -10.688 1 75.12 343 GLY A C 1
ATOM 2766 O O . GLY A 1 343 ? -1.471 -0.533 -10.055 1 75.12 343 GLY A O 1
ATOM 2767 N N . PHE A 1 344 ? -0.82 -1.996 -11.664 1 81.75 344 PHE A N 1
ATOM 2768 C CA . PHE A 1 344 ? -2.223 -2.281 -11.953 1 81.75 344 PHE A CA 1
ATOM 2769 C C . PHE A 1 344 ? -2.666 -3.562 -11.258 1 81.75 344 PHE A C 1
ATOM 2771 O O . PHE A 1 344 ? -3.619 -4.215 -11.695 1 81.75 344 PHE A O 1
ATOM 2778 N N . ARG A 1 345 ? -1.941 -3.896 -10.273 1 87.56 345 ARG A N 1
ATOM 2779 C CA . ARG A 1 345 ? -2.23 -5.137 -9.562 1 87.56 345 ARG A CA 1
ATOM 2780 C C . ARG A 1 345 ? -2.795 -4.855 -8.172 1 87.56 345 ARG A C 1
ATOM 2782 O O . ARG A 1 345 ? -2.502 -3.814 -7.578 1 87.56 345 ARG A O 1
ATOM 2789 N N . THR A 1 346 ? -3.633 -5.719 -7.711 1 91.69 346 THR A N 1
ATOM 2790 C CA . THR A 1 346 ? -4.16 -5.621 -6.355 1 91.69 346 THR A CA 1
ATOM 2791 C C . THR A 1 346 ? -4.34 -7.008 -5.746 1 91.69 346 THR A C 1
ATOM 2793 O O .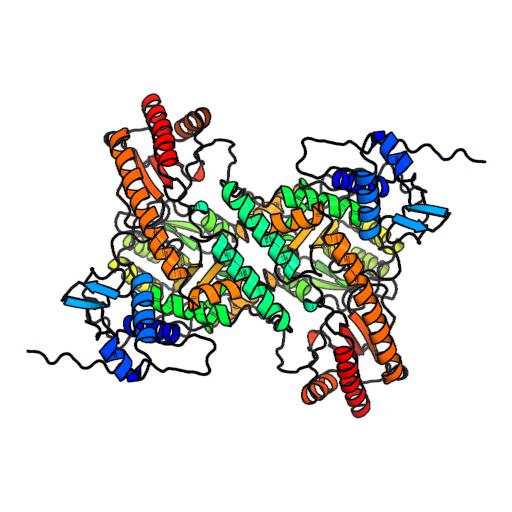 THR A 1 346 ? -4.246 -8.016 -6.445 1 91.69 346 THR A O 1
ATOM 2796 N N . GLY A 1 347 ? -4.344 -7.047 -4.477 1 93.69 347 GLY A N 1
ATOM 2797 C CA . GLY A 1 347 ? -4.766 -8.242 -3.762 1 93.69 347 GLY A CA 1
ATOM 2798 C C . GLY A 1 347 ? -6.191 -8.164 -3.262 1 93.69 347 GLY A C 1
ATOM 2799 O O . GLY A 1 347 ? -6.793 -7.082 -3.242 1 93.69 347 GLY A O 1
ATOM 2800 N N . PHE A 1 348 ? -6.75 -9.281 -2.918 1 96.44 348 PHE A N 1
ATOM 2801 C CA . PHE A 1 348 ? -8.078 -9.266 -2.314 1 96.44 348 PHE A CA 1
ATOM 2802 C C . PHE A 1 348 ? -8.266 -10.461 -1.386 1 96.44 348 PHE A C 1
ATOM 2804 O O . PHE A 1 348 ? -7.559 -11.461 -1.501 1 96.44 348 PHE A O 1
ATOM 2811 N N . ILE A 1 349 ? -9.156 -10.289 -0.486 1 97.94 349 ILE A N 1
ATOM 2812 C CA . ILE A 1 349 ? -9.586 -11.32 0.444 1 97.94 349 ILE A CA 1
ATOM 2813 C C . ILE A 1 349 ? -11.094 -11.539 0.305 1 97.94 349 ILE A C 1
ATOM 2815 O O . ILE A 1 349 ? -11.859 -10.578 0.194 1 97.94 349 ILE A O 1
ATOM 2819 N N . VAL A 1 350 ? -11.523 -12.742 0.217 1 97.62 350 VAL A N 1
ATOM 2820 C CA . VAL A 1 350 ? -12.93 -13.109 0.26 1 97.62 350 VAL A CA 1
ATOM 2821 C C . VAL A 1 350 ? -13.211 -13.938 1.512 1 97.62 350 VAL A C 1
ATOM 2823 O O . VAL A 1 350 ? -12.562 -14.969 1.74 1 97.62 350 VAL A O 1
ATOM 2826 N N . ALA A 1 351 ? -14.125 -13.555 2.303 1 97.62 351 ALA A N 1
ATOM 2827 C CA . ALA A 1 351 ? -14.5 -14.219 3.551 1 97.62 351 ALA A CA 1
ATOM 2828 C C . ALA A 1 351 ? -15.891 -13.781 4.008 1 97.62 351 ALA A C 1
ATOM 2830 O O . ALA A 1 351 ? -16.469 -12.852 3.441 1 97.62 351 ALA A O 1
ATOM 2831 N N . PRO A 1 352 ? -16.469 -14.516 4.961 1 96.19 352 PRO A N 1
ATOM 2832 C CA . PRO A 1 352 ? -17.75 -14.086 5.512 1 96.19 352 PRO A CA 1
ATOM 2833 C C . PRO A 1 352 ? -17.703 -12.672 6.086 1 96.19 352 PRO A C 1
ATOM 2835 O O . PRO A 1 352 ? -16.641 -12.219 6.543 1 96.19 352 PRO A O 1
ATOM 2838 N N . GLU A 1 353 ? -18.812 -12.016 6.117 1 94.75 353 GLU A N 1
ATOM 2839 C CA . GLU A 1 353 ? -18.922 -10.594 6.422 1 94.75 353 GLU A CA 1
ATOM 2840 C C . GLU A 1 353 ? -18.438 -10.297 7.836 1 94.75 353 GLU A C 1
ATOM 2842 O O . GLU A 1 353 ? -17.844 -9.242 8.086 1 94.75 353 GLU A O 1
ATOM 2847 N N . ASN A 1 354 ? -18.672 -11.188 8.773 1 94 354 ASN A N 1
ATOM 2848 C CA . ASN A 1 354 ? -18.344 -10.914 10.164 1 94 354 ASN A CA 1
ATOM 2849 C C . ASN A 1 354 ? -16.844 -10.742 10.352 1 94 354 ASN A C 1
ATOM 2851 O O . ASN A 1 354 ? -16.391 -9.859 11.094 1 94 354 ASN A O 1
ATOM 2855 N N . VAL A 1 355 ? -16 -11.57 9.695 1 96.06 355 VAL A N 1
ATOM 2856 C CA . VAL A 1 355 ? -14.555 -11.43 9.82 1 96.06 355 VAL A CA 1
ATOM 2857 C C . VAL A 1 355 ? -14.07 -10.266 8.961 1 96.06 355 VAL A C 1
ATOM 2859 O O . VAL A 1 355 ? -13.062 -9.633 9.273 1 96.06 355 VAL A O 1
ATOM 2862 N N . MET A 1 356 ? -14.852 -9.93 7.91 1 94.44 356 MET A N 1
ATOM 2863 C CA . MET A 1 356 ? -14.523 -8.828 7.004 1 94.44 356 MET A CA 1
ATOM 2864 C C . MET A 1 356 ? -14.531 -7.496 7.742 1 94.44 356 MET A C 1
ATOM 2866 O O . MET A 1 356 ? -13.727 -6.613 7.453 1 94.44 356 MET A O 1
ATOM 2870 N N . ILE A 1 357 ? -15.406 -7.398 8.648 1 91.19 357 ILE A N 1
ATOM 2871 C CA . ILE A 1 357 ? -15.508 -6.176 9.438 1 91.19 357 ILE A CA 1
ATOM 2872 C C . ILE A 1 357 ? -14.195 -5.918 10.172 1 91.19 357 ILE A C 1
ATOM 2874 O O . ILE A 1 357 ? -13.68 -4.797 10.148 1 91.19 357 ILE A O 1
ATOM 2878 N N . GLU A 1 358 ? -13.648 -6.945 10.734 1 92.5 358 GLU A N 1
ATOM 2879 C CA . GLU A 1 358 ? -12.398 -6.816 11.477 1 92.5 358 GLU A CA 1
ATOM 2880 C C . GLU A 1 358 ? -11.219 -6.566 10.531 1 92.5 358 GLU A C 1
ATOM 2882 O O . GLU A 1 358 ? -10.32 -5.781 10.844 1 92.5 358 GLU A O 1
ATOM 2887 N N . MET A 1 359 ? -11.266 -7.215 9.43 1 94.31 359 MET A N 1
ATOM 2888 C CA . MET A 1 359 ? -10.18 -7.047 8.469 1 94.31 359 MET A CA 1
ATOM 2889 C C . MET A 1 359 ? -10.156 -5.629 7.914 1 94.31 359 MET A C 1
ATOM 2891 O O . MET A 1 359 ? -9.086 -5.078 7.645 1 94.31 359 MET A O 1
ATOM 2895 N N . ARG A 1 360 ? -11.297 -5.078 7.758 1 91.75 360 ARG A N 1
ATOM 2896 C CA . ARG A 1 360 ? -11.391 -3.705 7.273 1 91.75 360 ARG A CA 1
ATOM 2897 C C . ARG A 1 360 ? -10.805 -2.729 8.289 1 91.75 360 ARG A C 1
ATOM 2899 O O . ARG A 1 360 ? -10.156 -1.748 7.918 1 91.75 360 ARG A O 1
ATOM 2906 N N . LYS A 1 361 ? -11.078 -2.988 9.547 1 89.12 361 LYS A N 1
ATOM 2907 C CA . LYS A 1 361 ? -10.508 -2.156 10.602 1 89.12 361 LYS A CA 1
ATOM 2908 C C . LYS A 1 361 ? -8.984 -2.166 10.547 1 89.12 361 LYS A C 1
ATOM 2910 O O . LYS A 1 361 ? -8.344 -1.11 10.602 1 89.12 361 LYS A O 1
ATOM 2915 N N . TYR A 1 362 ? -8.5 -3.322 10.398 1 90.31 362 TYR A N 1
ATOM 2916 C CA . TYR A 1 362 ? -7.051 -3.486 10.398 1 90.31 362 TYR A CA 1
ATOM 2917 C C . TYR A 1 362 ? -6.43 -2.848 9.164 1 90.31 362 TYR A C 1
ATOM 2919 O O . TYR A 1 362 ? -5.387 -2.195 9.25 1 90.31 362 TYR A O 1
ATOM 2927 N N . LEU A 1 363 ? -7.051 -3.057 8.023 1 91.19 363 LEU A N 1
ATOM 2928 C CA . LEU A 1 363 ? -6.594 -2.391 6.812 1 91.19 363 LEU A CA 1
ATOM 2929 C C . LEU A 1 363 ? -6.598 -0.875 6.992 1 91.19 363 LEU A C 1
ATOM 2931 O O . LEU A 1 363 ? -5.719 -0.182 6.469 1 91.19 363 LEU A O 1
ATOM 2935 N N . GLY A 1 364 ? -7.523 -0.366 7.707 1 87.62 364 GLY A N 1
ATOM 2936 C CA . GLY A 1 364 ? -7.668 1.061 7.941 1 87.62 364 GLY A CA 1
ATOM 2937 C C . GLY A 1 364 ? -6.473 1.675 8.648 1 87.62 364 GLY A C 1
ATOM 2938 O O . GLY A 1 364 ? -6.176 2.855 8.461 1 87.62 364 GLY A O 1
ATOM 2939 N N . ILE A 1 365 ? -5.762 0.902 9.422 1 87.69 365 ILE A N 1
ATOM 2940 C CA . ILE A 1 365 ? -4.641 1.461 10.164 1 87.69 365 ILE A CA 1
ATOM 2941 C C . ILE A 1 365 ? -3.344 1.236 9.391 1 87.69 365 ILE A C 1
ATOM 2943 O O . ILE A 1 365 ? -2.33 1.884 9.664 1 87.69 365 ILE A O 1
ATOM 2947 N N . ILE A 1 366 ? -3.365 0.283 8.414 1 89.25 366 ILE A N 1
ATOM 2948 C CA . ILE A 1 366 ? -2.174 -0.018 7.629 1 89.25 366 ILE A CA 1
ATOM 2949 C C . ILE A 1 366 ? -2.178 0.814 6.348 1 89.25 366 ILE A C 1
ATOM 2951 O O . ILE A 1 366 ? -1.157 1.399 5.977 1 89.25 366 ILE A O 1
ATOM 2955 N N . ASP A 1 367 ? -3.271 0.81 5.707 1 87 367 ASP A N 1
ATOM 2956 C CA . ASP A 1 367 ? -3.418 1.44 4.398 1 87 367 ASP A CA 1
ATOM 2957 C C . ASP A 1 367 ? -4.797 2.076 4.246 1 87 367 ASP A C 1
ATOM 2959 O O . ASP A 1 367 ? -5.582 1.668 3.387 1 87 367 ASP A O 1
ATOM 2963 N N . ARG A 1 368 ? -4.953 3.172 4.875 1 76.06 368 ARG A N 1
ATOM 2964 C CA . ARG A 1 368 ? -6.262 3.805 4.965 1 76.06 368 ARG A CA 1
ATOM 2965 C C . ARG A 1 368 ? -6.715 4.328 3.607 1 76.06 368 ARG A C 1
ATOM 2967 O O . ARG A 1 368 ? -7.883 4.184 3.236 1 76.06 368 ARG A O 1
ATOM 2974 N N . GLN A 1 369 ? -5.949 4.91 2.918 1 72.5 369 GLN A N 1
ATOM 2975 C CA . GLN A 1 369 ? -6.344 5.633 1.714 1 72.5 369 GLN A CA 1
ATOM 2976 C C . GLN A 1 369 ? -6.434 4.691 0.515 1 72.5 369 GLN A C 1
ATOM 2978 O O . GLN A 1 369 ? -7.246 4.902 -0.387 1 72.5 369 GLN A O 1
ATOM 2983 N N . GLY A 1 370 ? -5.699 3.582 0.6 1 76.94 370 GLY A N 1
ATOM 2984 C CA . GLY A 1 370 ? -5.645 2.742 -0.585 1 76.94 370 GLY A CA 1
ATOM 2985 C C . GLY A 1 370 ? -5.309 3.512 -1.849 1 76.94 370 GLY A C 1
ATOM 2986 O O . GLY A 1 370 ? -4.77 4.621 -1.782 1 76.94 370 GLY A O 1
ATOM 2987 N N . ASP A 1 371 ? -5.5 2.9 -3.025 1 80.06 371 ASP A N 1
ATOM 2988 C CA . ASP A 1 371 ? -5.316 3.545 -4.32 1 80.06 371 ASP A CA 1
ATOM 2989 C C . ASP A 1 371 ? -6.645 3.666 -5.066 1 80.06 371 ASP A C 1
ATOM 2991 O O . ASP A 1 371 ? -6.902 2.92 -6.016 1 80.06 371 ASP A O 1
ATOM 2995 N N . ILE A 1 372 ? -7.371 4.641 -4.668 1 77.75 372 ILE A N 1
ATOM 2996 C CA . ILE A 1 372 ? -8.75 4.777 -5.121 1 77.75 372 ILE A CA 1
ATOM 2997 C C . ILE A 1 372 ? -8.773 4.984 -6.637 1 77.75 372 ILE A C 1
ATOM 2999 O O . ILE A 1 372 ? -9.656 4.461 -7.324 1 77.75 372 ILE A O 1
ATOM 3003 N N . LEU A 1 373 ? -7.906 5.754 -7.133 1 77.38 373 LEU A N 1
ATOM 3004 C CA . LEU A 1 373 ? -7.875 6.035 -8.562 1 77.38 373 LEU A CA 1
ATOM 3005 C C . LEU A 1 373 ? -7.566 4.773 -9.359 1 77.38 373 LEU A C 1
ATOM 3007 O O . LEU A 1 373 ? -8.242 4.48 -10.352 1 77.38 373 LEU A O 1
ATOM 3011 N N . MET A 1 374 ? -6.609 4.094 -8.906 1 83.69 374 MET A N 1
ATOM 3012 C CA . MET A 1 374 ? -6.258 2.857 -9.594 1 83.69 374 MET A CA 1
ATOM 3013 C C . MET A 1 374 ? -7.391 1.842 -9.508 1 83.69 374 MET A C 1
ATOM 3015 O O . MET A 1 374 ? -7.66 1.121 -10.469 1 83.69 374 MET A O 1
ATOM 3019 N N . GLU A 1 375 ? -7.973 1.741 -8.344 1 87 375 GLU A N 1
ATOM 3020 C CA . GLU A 1 375 ? -9.102 0.834 -8.18 1 87 375 GLU A CA 1
ATOM 3021 C C . GLU A 1 375 ? -10.219 1.158 -9.172 1 87 375 GLU A C 1
ATOM 3023 O O . GLU A 1 375 ? -10.844 0.253 -9.734 1 87 375 GLU A O 1
ATOM 3028 N N . HIS A 1 376 ? -10.422 2.404 -9.375 1 84.5 376 HIS A N 1
ATOM 3029 C CA . HIS A 1 376 ? -11.438 2.801 -10.336 1 84.5 376 HIS A CA 1
ATOM 3030 C C . HIS A 1 376 ? -11.055 2.381 -11.75 1 84.5 376 HIS A C 1
ATOM 3032 O O . HIS A 1 376 ? -11.898 1.921 -12.523 1 84.5 376 HIS A O 1
ATOM 3038 N N . VAL A 1 377 ? -9.836 2.6 -12.07 1 83.5 377 VAL A N 1
ATOM 3039 C CA . VAL A 1 377 ? -9.32 2.205 -13.383 1 83.5 377 VAL A CA 1
ATOM 3040 C C . VAL A 1 377 ? -9.523 0.705 -13.578 1 83.5 377 VAL A C 1
ATOM 3042 O O . VAL A 1 377 ? -9.992 0.27 -14.633 1 83.5 377 VAL A O 1
ATOM 3045 N N . LEU A 1 378 ? -9.18 -0.061 -12.602 1 89.44 378 LEU A N 1
ATOM 3046 C CA . LEU A 1 378 ? -9.336 -1.509 -12.68 1 89.44 378 LEU A CA 1
ATOM 3047 C C . LEU A 1 378 ? -10.805 -1.888 -12.836 1 89.44 378 LEU A C 1
ATOM 3049 O O . LEU A 1 378 ? -11.141 -2.811 -13.578 1 89.44 378 LEU A O 1
ATOM 3053 N N . GLY A 1 379 ? -11.633 -1.194 -12.07 1 88.12 379 GLY A N 1
ATOM 3054 C CA . GLY A 1 379 ? -13.062 -1.409 -12.227 1 88.12 379 GLY A CA 1
ATOM 3055 C C . GLY A 1 379 ? -13.547 -1.188 -13.648 1 88.12 379 GLY A C 1
ATOM 3056 O O . GLY A 1 379 ? -14.328 -1.979 -14.18 1 88.12 379 GLY A O 1
ATOM 3057 N N . GLU A 1 380 ? -13.062 -0.167 -14.281 1 83.88 380 GLU A N 1
ATOM 3058 C CA . GLU A 1 380 ? -13.422 0.136 -15.664 1 83.88 380 GLU A CA 1
ATOM 3059 C C . GLU A 1 380 ? -12.906 -0.94 -16.609 1 83.88 380 GLU A C 1
ATOM 3061 O O . GLU A 1 380 ? -13.594 -1.307 -17.562 1 83.88 380 GLU A O 1
ATOM 3066 N N . MET A 1 381 ? -11.781 -1.365 -16.359 1 85.62 381 MET A N 1
ATOM 3067 C CA . MET A 1 381 ? -11.188 -2.393 -17.219 1 85.62 381 MET A CA 1
ATOM 3068 C C . MET A 1 381 ? -12 -3.68 -17.156 1 85.62 381 MET A C 1
ATOM 3070 O O . MET A 1 381 ? -12.117 -4.387 -18.156 1 85.62 381 MET A O 1
ATOM 3074 N N . ILE A 1 382 ? -12.484 -3.992 -15.984 1 86.81 382 ILE A N 1
ATOM 3075 C CA . ILE A 1 382 ? -13.352 -5.16 -15.859 1 86.81 382 ILE A CA 1
ATOM 3076 C C . ILE A 1 382 ? -14.656 -4.91 -16.609 1 86.81 382 ILE A C 1
ATOM 3078 O O . ILE A 1 382 ? -15.086 -5.738 -17.406 1 86.81 382 ILE A O 1
ATOM 3082 N N . ALA A 1 383 ? -15.258 -3.785 -16.344 1 79.5 383 ALA A N 1
ATOM 3083 C CA . ALA A 1 383 ? -16.578 -3.445 -16.875 1 79.5 383 ALA A CA 1
ATOM 3084 C C . ALA A 1 383 ? -16.562 -3.412 -18.406 1 79.5 383 ALA A C 1
ATOM 3086 O O . ALA A 1 383 ? -17.531 -3.814 -19.047 1 79.5 383 ALA A O 1
ATOM 3087 N N . GLU A 1 384 ? -15.438 -2.982 -18.953 1 76 384 GLU A N 1
ATOM 3088 C CA . GLU A 1 384 ? -15.336 -2.822 -20.406 1 76 384 GLU A CA 1
ATOM 3089 C C . GLU A 1 384 ? -14.844 -4.102 -21.062 1 76 384 GLU A C 1
ATOM 3091 O O . GLU A 1 384 ? -14.734 -4.172 -22.297 1 76 384 GLU A O 1
ATOM 3096 N N . GLY A 1 385 ? -14.492 -5.105 -20.312 1 79.88 385 GLY A N 1
ATOM 3097 C CA . GLY A 1 385 ? -14.094 -6.391 -20.859 1 79.88 385 GLY A CA 1
ATOM 3098 C C . GLY A 1 385 ? -12.625 -6.441 -21.25 1 79.88 385 GLY A C 1
ATOM 3099 O O . GLY A 1 385 ? -12.164 -7.426 -21.844 1 79.88 385 GLY A O 1
ATOM 3100 N N . GLU A 1 386 ? -11.898 -5.402 -20.906 1 80.94 386 GLU A N 1
ATOM 3101 C CA . GLU A 1 386 ? -10.484 -5.312 -21.266 1 80.94 386 GLU A CA 1
ATOM 3102 C C . GLU A 1 386 ? -9.672 -6.41 -20.594 1 80.94 386 GLU A C 1
ATOM 3104 O O . GLU A 1 386 ? -8.742 -6.961 -21.188 1 80.94 386 GLU A O 1
ATOM 3109 N N . ILE A 1 387 ? -10.047 -6.691 -19.406 1 84.12 387 ILE A N 1
ATOM 3110 C CA . ILE A 1 387 ? -9.328 -7.699 -18.625 1 84.12 387 ILE A CA 1
ATOM 3111 C C . ILE A 1 387 ? -9.453 -9.055 -19.312 1 84.12 387 ILE A C 1
ATOM 3113 O O . ILE A 1 387 ? -8.461 -9.766 -19.5 1 84.12 387 ILE A O 1
ATOM 3117 N N . ASN A 1 388 ? -10.594 -9.438 -19.688 1 82.06 388 ASN A N 1
ATOM 3118 C CA . ASN A 1 388 ? -10.836 -10.719 -20.344 1 82.06 388 ASN A CA 1
ATOM 3119 C C . ASN A 1 388 ? -10.102 -10.812 -21.672 1 82.06 388 ASN A C 1
ATOM 3121 O O . ASN A 1 388 ? -9.523 -11.859 -22 1 82.06 388 ASN A O 1
ATOM 3125 N N . ARG A 1 389 ? -10.156 -9.766 -22.422 1 82 389 ARG A N 1
ATOM 3126 C CA . ARG A 1 389 ? -9.461 -9.742 -23.703 1 82 389 ARG A CA 1
ATOM 3127 C C . ARG A 1 389 ? -7.961 -9.93 -23.5 1 82 389 ARG A C 1
ATOM 3129 O O . ARG A 1 389 ? -7.332 -10.711 -24.234 1 82 389 ARG A O 1
ATOM 3136 N N . TYR A 1 390 ? -7.465 -9.242 -22.578 1 82.81 390 TYR A N 1
ATOM 3137 C CA . TYR A 1 390 ? -6.035 -9.312 -22.297 1 82.81 390 TYR A CA 1
ATOM 3138 C C . TYR A 1 390 ? -5.641 -10.711 -21.828 1 82.81 390 TYR A C 1
ATOM 3140 O O . TYR A 1 390 ? -4.621 -11.25 -22.266 1 82.81 390 TYR A O 1
ATOM 3148 N N . LEU A 1 391 ? -6.387 -11.227 -20.953 1 84.69 391 LEU A N 1
ATOM 3149 C CA . LEU A 1 391 ? -6.086 -12.547 -20.406 1 84.69 391 LEU A CA 1
ATOM 3150 C C . LEU A 1 391 ? -6.098 -13.602 -21.516 1 84.69 391 LEU A C 1
ATOM 3152 O O . LEU A 1 391 ? -5.234 -14.484 -21.547 1 84.69 391 LEU A O 1
ATOM 3156 N N . LYS A 1 392 ? -7.09 -13.539 -22.328 1 84 392 LYS A N 1
ATOM 3157 C CA . LYS A 1 392 ? -7.188 -14.5 -23.422 1 84 392 LYS A CA 1
ATOM 3158 C C . LYS A 1 392 ? -5.953 -14.438 -24.312 1 84 392 LYS A C 1
ATOM 3160 O O . LYS A 1 392 ? -5.391 -15.469 -24.688 1 84 392 LYS A O 1
ATOM 3165 N N . LYS A 1 393 ? -5.543 -13.258 -24.625 1 85.94 393 LYS A N 1
ATOM 3166 C CA . LYS A 1 393 ? -4.383 -13.062 -25.5 1 85.94 393 LYS A CA 1
ATOM 3167 C C . LYS A 1 393 ? -3.098 -13.523 -24.812 1 85.94 393 LYS A C 1
ATOM 3169 O O . LYS A 1 393 ? -2.268 -14.203 -25.406 1 85.94 393 LYS A O 1
ATOM 3174 N N . SER A 1 394 ? -2.934 -13.133 -23.609 1 89.81 394 SER A N 1
ATOM 3175 C CA . SER A 1 394 ? -1.711 -13.453 -22.875 1 89.81 394 SER A CA 1
ATOM 3176 C C . SER A 1 394 ? -1.606 -14.945 -22.609 1 89.81 394 SER A C 1
ATOM 3178 O O . SER A 1 394 ? -0.51 -15.508 -22.625 1 89.81 394 SER A O 1
ATOM 3180 N N . LEU A 1 395 ? -2.723 -15.602 -22.344 1 90.88 395 LEU A N 1
ATOM 3181 C CA . LEU A 1 395 ? -2.723 -17.031 -22.062 1 90.88 395 LEU A CA 1
ATOM 3182 C C . LEU A 1 395 ? -2.211 -17.828 -23.25 1 90.88 395 LEU A C 1
ATOM 3184 O O . LEU A 1 395 ? -1.533 -18.844 -23.078 1 90.88 395 LEU A O 1
ATOM 3188 N N . LYS A 1 396 ? -2.6 -17.391 -24.391 1 92.31 396 LYS A N 1
ATOM 3189 C CA . LYS A 1 396 ? -2.102 -18.062 -25.594 1 92.31 396 LYS A CA 1
ATOM 3190 C C . LYS A 1 396 ? -0.579 -17.984 -25.672 1 92.31 396 LYS A C 1
ATOM 3192 O O . LYS A 1 396 ? 0.083 -19 -25.938 1 92.31 396 LYS A O 1
ATOM 3197 N N . VAL A 1 397 ? -0.066 -16.875 -25.391 1 95.25 397 VAL A N 1
ATOM 3198 C CA . VAL A 1 397 ? 1.376 -16.656 -25.438 1 95.25 397 VAL A CA 1
ATOM 3199 C C . VAL A 1 397 ? 2.059 -17.5 -24.359 1 95.25 397 VAL A C 1
ATOM 3201 O O . VAL A 1 397 ? 3.062 -18.156 -24.625 1 95.25 397 VAL A O 1
ATOM 3204 N N . TYR A 1 398 ? 1.565 -17.484 -23.172 1 96.31 398 TYR A N 1
ATOM 3205 C CA . TYR A 1 398 ? 2.172 -18.219 -22.062 1 96.31 398 TYR A CA 1
ATOM 3206 C C . TYR A 1 398 ? 2.109 -19.719 -22.312 1 96.31 398 TYR A C 1
ATOM 3208 O O . TYR A 1 398 ? 3.021 -20.453 -21.922 1 96.31 398 TYR A O 1
ATOM 3216 N N . LYS A 1 399 ? 1.002 -20.188 -22.922 1 96.31 399 LYS A N 1
ATOM 3217 C CA . LYS A 1 399 ? 0.902 -21.609 -23.281 1 96.31 399 LYS A CA 1
ATOM 3218 C C . LYS A 1 399 ? 1.99 -22 -24.281 1 96.31 399 LYS A C 1
ATOM 3220 O O . LYS A 1 399 ? 2.617 -23.047 -24.125 1 96.31 399 LYS A O 1
ATOM 3225 N N . GLU A 1 400 ? 2.201 -21.188 -25.25 1 97.56 400 GLU A N 1
ATOM 3226 C CA . GLU A 1 400 ? 3.25 -21.453 -26.234 1 97.56 400 GLU A CA 1
ATOM 3227 C C . GLU A 1 400 ? 4.629 -21.453 -25.578 1 97.56 400 GLU A C 1
ATOM 3229 O O . GLU A 1 400 ? 5.473 -22.297 -25.906 1 97.56 400 GLU A O 1
ATOM 3234 N N . ARG A 1 401 ? 4.852 -20.547 -24.688 1 98 401 ARG A N 1
ATOM 3235 C CA . ARG A 1 401 ? 6.125 -20.469 -23.984 1 98 401 ARG A CA 1
ATOM 3236 C C . ARG A 1 401 ? 6.336 -21.703 -23.109 1 98 401 ARG A C 1
ATOM 3238 O O . ARG A 1 401 ? 7.441 -22.234 -23.047 1 98 401 ARG A O 1
ATOM 3245 N N . ARG A 1 402 ? 5.277 -22.094 -22.438 1 97.69 402 ARG A N 1
ATOM 3246 C CA . ARG A 1 402 ? 5.336 -23.312 -21.641 1 97.69 402 ARG A CA 1
ATOM 3247 C C . ARG A 1 402 ? 5.746 -24.5 -22.484 1 97.69 402 ARG A C 1
ATOM 3249 O O . ARG A 1 402 ? 6.641 -25.266 -22.109 1 97.69 402 ARG A O 1
ATOM 3256 N N . ASN A 1 403 ? 5.047 -24.641 -23.594 1 97.75 403 ASN A N 1
ATOM 3257 C CA . ASN A 1 403 ? 5.324 -25.766 -24.484 1 97.75 403 ASN A CA 1
ATOM 3258 C C . ASN A 1 403 ? 6.758 -25.734 -25 1 97.75 403 ASN A C 1
ATOM 3260 O O . ASN A 1 403 ? 7.434 -26.766 -25.047 1 97.75 403 ASN A O 1
ATOM 3264 N N . TYR A 1 404 ? 7.16 -24.594 -25.391 1 98.31 404 TYR A N 1
ATOM 3265 C CA . TYR A 1 404 ? 8.516 -24.422 -25.922 1 98.31 404 TYR A CA 1
ATOM 3266 C C . TYR A 1 404 ? 9.547 -24.688 -24.828 1 98.31 404 TYR A C 1
ATOM 3268 O O . TYR A 1 404 ? 10.531 -25.406 -25.062 1 98.31 404 TYR A O 1
ATOM 3276 N N . PHE A 1 405 ? 9.375 -24.141 -23.703 1 98.44 405 PHE A N 1
ATOM 3277 C CA . PHE A 1 405 ? 10.25 -24.281 -22.547 1 98.44 405 PHE A CA 1
ATOM 3278 C C . PHE A 1 405 ? 10.406 -25.75 -22.156 1 98.44 405 PHE A C 1
ATOM 3280 O O . PHE A 1 405 ? 11.523 -26.234 -21.969 1 98.44 405 PHE A O 1
ATOM 3287 N N . THR A 1 406 ? 9.344 -26.453 -22.047 1 98.06 406 THR A N 1
ATOM 3288 C CA . THR A 1 406 ? 9.352 -27.844 -21.625 1 98.06 406 THR A CA 1
ATOM 3289 C C . THR A 1 406 ? 9.977 -28.75 -22.688 1 98.06 406 THR A C 1
ATOM 3291 O O . THR A 1 406 ? 10.688 -29.703 -22.375 1 98.06 406 THR A O 1
ATOM 3294 N N . ARG A 1 407 ? 9.688 -28.422 -23.891 1 98.06 407 ARG A N 1
ATOM 3295 C CA . ARG A 1 407 ? 10.289 -29.188 -24.984 1 98.06 407 ARG A CA 1
ATOM 3296 C C . ARG A 1 407 ? 11.805 -29.047 -24.969 1 98.06 407 ARG A C 1
ATOM 3298 O O . ARG A 1 407 ? 12.523 -30.047 -25.109 1 98.06 407 ARG A O 1
ATOM 3305 N N . LEU A 1 408 ? 12.273 -27.859 -24.797 1 98 408 LEU A N 1
ATOM 3306 C CA . LEU A 1 408 ? 13.711 -27.625 -24.797 1 98 408 LEU A CA 1
ATOM 3307 C C . LEU A 1 408 ? 14.367 -28.328 -23.609 1 98 408 LEU A C 1
ATOM 3309 O O . LEU A 1 408 ? 15.469 -28.859 -23.734 1 98 408 LEU A O 1
ATOM 3313 N N . PHE A 1 409 ? 13.781 -28.281 -22.516 1 97.31 409 PHE A N 1
ATOM 3314 C CA . PHE A 1 409 ? 14.312 -28.969 -21.344 1 97.31 409 PHE A CA 1
ATOM 3315 C C . PHE A 1 409 ? 14.367 -30.484 -21.578 1 97.31 409 PHE A C 1
ATOM 3317 O O . PHE A 1 409 ? 15.344 -31.141 -21.203 1 97.31 409 PHE A O 1
ATOM 3324 N N . GLU A 1 410 ? 13.312 -30.984 -22.156 1 97.25 410 GLU A N 1
ATOM 3325 C CA . GLU A 1 410 ? 13.266 -32.406 -22.453 1 97.25 410 GLU A CA 1
ATOM 3326 C C . GLU A 1 410 ? 14.367 -32.812 -23.438 1 97.25 410 GLU A C 1
ATOM 3328 O O . GLU A 1 410 ? 15.055 -33.812 -23.25 1 97.25 410 GLU A O 1
ATOM 3333 N N . ASP A 1 411 ? 14.523 -31.984 -24.391 1 97.31 411 ASP A N 1
ATOM 3334 C CA . ASP A 1 411 ? 15.516 -32.25 -25.438 1 97.31 411 ASP A CA 1
ATOM 3335 C C . ASP A 1 411 ? 16.938 -32.156 -24.875 1 97.31 411 ASP A C 1
ATOM 3337 O O . ASP A 1 411 ? 17.812 -32.938 -25.25 1 97.31 411 ASP A O 1
ATOM 3341 N N . SER A 1 412 ? 17.172 -31.266 -24.016 1 96.94 412 SER A N 1
ATOM 3342 C CA . SER A 1 412 ? 18.531 -30.969 -23.578 1 96.94 412 SER A CA 1
ATOM 3343 C C . SER A 1 412 ? 18.906 -31.797 -22.344 1 96.94 412 SER A C 1
ATOM 3345 O O . SER A 1 412 ? 20.062 -32.156 -22.188 1 96.94 412 SER A O 1
ATOM 3347 N N . LEU A 1 413 ? 17.906 -32.031 -21.453 1 96.75 413 LEU A N 1
ATOM 3348 C CA . LEU A 1 413 ? 18.281 -32.594 -20.156 1 96.75 413 LEU A CA 1
ATOM 3349 C C . LEU A 1 413 ? 17.344 -33.719 -19.781 1 96.75 413 LEU A C 1
ATOM 3351 O O . LEU A 1 413 ? 17.344 -34.188 -18.641 1 96.75 413 LEU A O 1
ATOM 3355 N N . GLY A 1 414 ? 16.562 -34.188 -20.656 1 95.69 414 GLY A N 1
ATOM 3356 C CA . GLY A 1 414 ? 15.547 -35.219 -20.391 1 95.69 414 GLY A CA 1
ATOM 3357 C C . GLY A 1 414 ? 16.094 -36.438 -19.688 1 95.69 414 GLY A C 1
ATOM 3358 O O . GLY A 1 414 ? 15.383 -37.094 -18.953 1 95.69 414 GLY A O 1
ATOM 3359 N N . GLU A 1 415 ? 17.359 -36.75 -19.891 1 95.62 415 GLU A N 1
ATOM 3360 C CA . GLU A 1 415 ? 18 -37.906 -19.297 1 95.62 415 GLU A CA 1
ATOM 3361 C C . GLU A 1 415 ? 18.328 -37.656 -17.812 1 95.62 415 GLU A C 1
ATOM 3363 O O . GLU A 1 415 ? 18.422 -38.594 -17.031 1 95.62 415 GLU A O 1
ATOM 3368 N N . PHE A 1 416 ? 18.391 -36.469 -17.484 1 96.88 416 PHE A N 1
ATOM 3369 C CA . PHE A 1 416 ? 18.922 -36.125 -16.172 1 96.88 416 PHE A CA 1
ATOM 3370 C C . PHE A 1 416 ? 17.828 -35.594 -15.258 1 96.88 416 PHE A C 1
ATOM 3372 O O . PHE A 1 416 ? 17.984 -35.562 -14.039 1 96.88 416 PHE A O 1
ATOM 3379 N N . ILE A 1 417 ? 16.688 -35.156 -15.836 1 97.06 417 ILE A N 1
ATOM 3380 C CA . ILE A 1 417 ? 15.641 -34.531 -15.047 1 97.06 417 ILE A CA 1
ATOM 3381 C C . ILE A 1 417 ? 14.289 -35.156 -15.375 1 97.06 417 ILE A C 1
ATOM 3383 O O . ILE A 1 417 ? 14.141 -35.844 -16.391 1 97.06 417 ILE A O 1
ATOM 3387 N N . GLU A 1 418 ? 13.359 -34.969 -14.508 1 96.44 418 GLU A N 1
ATOM 3388 C CA . GLU A 1 418 ? 11.961 -35.344 -14.703 1 96.44 418 GLU A CA 1
ATOM 3389 C C . GLU A 1 418 ? 11.031 -34.188 -14.336 1 96.44 418 GLU A C 1
ATOM 3391 O O . GLU A 1 418 ? 11.289 -33.469 -13.367 1 96.44 418 GLU A O 1
ATOM 3396 N N . PHE A 1 419 ? 10.047 -34 -15.094 1 96.19 419 PHE A N 1
ATOM 3397 C CA . PHE A 1 419 ? 9.031 -33 -14.805 1 96.19 419 PHE A CA 1
ATOM 3398 C C . PHE A 1 419 ? 7.727 -33.312 -15.523 1 96.19 419 PHE A C 1
ATOM 3400 O O . PHE A 1 419 ? 7.715 -34.125 -16.453 1 96.19 419 PHE A O 1
ATOM 3407 N N . GLU A 1 420 ? 6.672 -32.781 -15.047 1 94.62 420 GLU A N 1
ATOM 3408 C CA . GLU A 1 420 ? 5.379 -32.812 -15.719 1 94.62 420 GLU A CA 1
ATOM 3409 C C . GLU A 1 420 ? 5.027 -31.453 -16.297 1 94.62 420 GLU A C 1
ATOM 3411 O O . GLU A 1 420 ? 5.316 -30.422 -15.68 1 94.62 420 GLU A O 1
ATOM 3416 N N . ILE A 1 421 ? 4.461 -31.484 -17.469 1 95.44 421 ILE A N 1
ATOM 3417 C CA . ILE A 1 421 ? 3.998 -30.234 -18.047 1 95.44 421 ILE A CA 1
ATOM 3418 C C . ILE A 1 421 ? 2.814 -29.703 -17.234 1 95.44 421 ILE A C 1
ATOM 3420 O O . ILE A 1 421 ? 1.773 -30.359 -17.141 1 95.44 421 ILE A O 1
ATOM 3424 N N . PRO A 1 422 ? 2.988 -28.625 -16.656 1 94.44 422 PRO A N 1
ATOM 3425 C CA . PRO A 1 422 ? 1.886 -28.109 -15.828 1 94.44 422 PRO A CA 1
ATOM 3426 C C . PRO A 1 422 ? 0.682 -27.672 -16.656 1 94.44 422 PRO A C 1
ATOM 3428 O O . PRO A 1 422 ? 0.848 -27.156 -17.766 1 94.44 422 PRO A O 1
ATOM 3431 N N . SER A 1 423 ? -0.478 -27.812 -16.109 1 90.5 423 SER A N 1
ATOM 3432 C CA . SER A 1 423 ? -1.711 -27.422 -16.781 1 90.5 423 SER A CA 1
ATOM 3433 C C . SER A 1 423 ? -1.936 -25.906 -16.688 1 90.5 423 SER A C 1
ATOM 3435 O O . SER A 1 423 ? -2.764 -25.344 -17.406 1 90.5 423 SER A O 1
ATOM 3437 N N . GLY A 1 424 ? -1.233 -25.312 -15.844 1 92.38 424 GLY A N 1
ATOM 3438 C CA . GLY A 1 424 ? -1.316 -23.875 -15.656 1 92.38 424 GLY A CA 1
ATOM 3439 C C . GLY A 1 424 ? -0.135 -23.297 -14.891 1 92.38 424 GLY A C 1
ATOM 3440 O O . GLY A 1 424 ? 0.851 -24 -14.648 1 92.38 424 GLY A O 1
ATOM 3441 N N . GLY A 1 425 ? -0.23 -22.016 -14.594 1 94.25 425 GLY A N 1
ATOM 3442 C CA . GLY A 1 425 ? 0.865 -21.312 -13.93 1 94.25 425 GLY A CA 1
ATOM 3443 C C . GLY A 1 425 ? 1.931 -20.828 -14.891 1 94.25 425 GLY A C 1
ATOM 3444 O O . GLY A 1 425 ? 1.767 -20.922 -16.109 1 94.25 425 GLY A O 1
ATOM 3445 N N . LEU A 1 426 ? 3.004 -20.344 -14.312 1 97.12 426 LEU A N 1
ATOM 3446 C CA . LEU A 1 426 ? 4.031 -19.719 -15.141 1 97.12 426 LEU A CA 1
ATOM 3447 C C . LEU A 1 426 ? 5.402 -20.328 -14.859 1 97.12 426 LEU A C 1
ATOM 3449 O O . LEU A 1 426 ? 6.43 -19.719 -15.156 1 97.12 426 LEU A O 1
ATOM 3453 N N . ALA A 1 427 ? 5.414 -21.484 -14.242 1 97.94 427 ALA A N 1
ATOM 3454 C CA . ALA A 1 427 ? 6.672 -22.156 -13.914 1 97.94 427 ALA A CA 1
ATOM 3455 C C . ALA A 1 427 ? 6.531 -23.672 -14.023 1 97.94 427 ALA A C 1
ATOM 3457 O O . ALA A 1 427 ? 5.418 -24.203 -14.078 1 97.94 427 ALA A O 1
ATOM 3458 N N . ILE A 1 428 ? 7.68 -24.328 -14.078 1 97.75 428 ILE A N 1
ATOM 3459 C CA . ILE A 1 428 ? 7.707 -25.781 -14.031 1 97.75 428 ILE A CA 1
ATOM 3460 C C . ILE A 1 428 ? 8.523 -26.25 -12.82 1 97.75 428 ILE A C 1
ATOM 3462 O O . ILE A 1 428 ? 9.359 -25.5 -12.305 1 97.75 428 ILE A O 1
ATOM 3466 N N . TRP A 1 429 ? 8.117 -27.328 -12.359 1 97.69 429 TRP A N 1
ATOM 3467 C CA . TRP A 1 429 ? 8.844 -28.016 -11.297 1 97.69 429 TRP A CA 1
ATOM 3468 C C . TRP A 1 429 ? 9.688 -29.156 -11.859 1 97.69 429 TRP A C 1
ATOM 3470 O O . TRP A 1 429 ? 9.164 -30.078 -12.484 1 97.69 429 TRP A O 1
ATOM 3480 N N . ILE A 1 430 ? 11.023 -29.062 -11.602 1 97.56 430 ILE A N 1
ATOM 3481 C CA . ILE A 1 430 ? 11.93 -30.078 -12.141 1 97.56 430 ILE A CA 1
ATOM 3482 C C . ILE A 1 430 ? 12.586 -30.844 -10.992 1 97.56 430 ILE A C 1
ATOM 3484 O O . ILE A 1 430 ? 12.977 -30.25 -9.984 1 97.56 430 ILE A O 1
ATOM 3488 N N . GLU A 1 431 ? 12.68 -32.125 -11.148 1 97 431 GLU A N 1
ATOM 3489 C CA . GLU A 1 431 ? 13.398 -33 -10.219 1 97 431 GLU A CA 1
ATOM 3490 C C . GLU A 1 431 ? 14.562 -33.688 -10.906 1 97 431 GLU A C 1
ATOM 3492 O O . GLU A 1 431 ? 14.406 -34.219 -12.016 1 97 431 GLU A O 1
ATOM 3497 N N . TRP A 1 432 ? 15.641 -33.719 -10.242 1 97.25 432 TRP A N 1
ATOM 3498 C CA . TRP A 1 432 ? 16.844 -34.344 -10.805 1 97.25 432 TRP A CA 1
ATOM 3499 C C . TRP A 1 432 ? 16.859 -35.844 -10.5 1 97.25 432 TRP A C 1
ATOM 3501 O O . TRP A 1 432 ? 16.578 -36.25 -9.367 1 97.25 432 TRP A O 1
ATOM 3511 N N . LYS A 1 433 ? 17.203 -36.594 -11.516 1 95.12 433 LYS A N 1
ATOM 3512 C CA . LYS A 1 433 ? 17.312 -38.031 -11.391 1 95.12 433 LYS A CA 1
ATOM 3513 C C . LYS A 1 433 ? 18.672 -38.438 -10.859 1 95.12 433 LYS A C 1
ATOM 3515 O O . LYS A 1 433 ? 18.859 -39.562 -10.383 1 95.12 433 LYS A O 1
ATOM 3520 N N . VAL A 1 434 ? 19.578 -37.562 -10.984 1 93.62 434 VAL A N 1
ATOM 3521 C CA . VAL A 1 434 ? 20.953 -37.781 -10.578 1 93.62 434 VAL A CA 1
ATOM 3522 C C . VAL A 1 434 ? 21.359 -36.75 -9.539 1 93.62 434 VAL A C 1
ATOM 3524 O O . VAL A 1 434 ? 20.812 -35.625 -9.516 1 93.62 434 VAL A O 1
ATOM 3527 N N . PRO A 1 435 ? 22.312 -37.219 -8.727 1 91.75 435 PRO A N 1
ATOM 3528 C CA . PRO A 1 435 ? 22.781 -36.25 -7.738 1 91.75 435 PRO A CA 1
ATOM 3529 C C . PRO A 1 435 ? 23.516 -35.062 -8.367 1 91.75 435 PRO A C 1
ATOM 3531 O O . PRO A 1 435 ? 24.328 -35.25 -9.273 1 91.75 435 PRO A O 1
ATOM 3534 N N . ILE A 1 436 ? 23.125 -33.938 -7.918 1 95.06 436 ILE A N 1
ATOM 3535 C CA . ILE A 1 436 ? 23.766 -32.719 -8.391 1 95.06 436 ILE A CA 1
ATOM 3536 C C . ILE A 1 436 ? 23.719 -31.641 -7.289 1 95.06 436 ILE A C 1
ATOM 3538 O O . ILE A 1 436 ? 22.75 -31.562 -6.539 1 95.06 436 ILE A O 1
ATOM 3542 N N . ASN A 1 437 ? 24.812 -30.922 -7.184 1 95.69 437 ASN A N 1
ATOM 3543 C CA . ASN A 1 437 ? 24.844 -29.781 -6.254 1 95.69 437 ASN A CA 1
ATOM 3544 C C . ASN A 1 437 ? 24.234 -28.531 -6.875 1 95.69 437 ASN A C 1
ATOM 3546 O O . ASN A 1 437 ? 24.859 -27.891 -7.715 1 95.69 437 ASN A O 1
ATOM 3550 N N . LEU A 1 438 ? 23.094 -28.172 -6.375 1 97.12 438 LEU A N 1
ATOM 3551 C CA . LEU A 1 438 ? 22.344 -27.094 -7.008 1 97.12 438 LEU A CA 1
ATOM 3552 C C . LEU A 1 438 ? 23.016 -25.75 -6.773 1 97.12 438 LEU A C 1
ATOM 3554 O O . LEU A 1 438 ? 22.953 -24.859 -7.625 1 97.12 438 LEU A O 1
ATOM 3558 N N . LEU A 1 439 ? 23.625 -25.531 -5.668 1 95.56 439 LEU A N 1
ATOM 3559 C CA . LEU A 1 439 ? 24.328 -24.297 -5.395 1 95.56 439 LEU A CA 1
ATOM 3560 C C . LEU A 1 439 ? 25.5 -24.094 -6.363 1 95.56 439 LEU A C 1
ATOM 3562 O O . LEU A 1 439 ? 25.734 -22.984 -6.844 1 95.56 439 LEU A O 1
ATOM 3566 N N . LYS A 1 440 ? 26.219 -25.156 -6.527 1 96.25 440 LYS A N 1
ATOM 3567 C CA . LYS A 1 440 ? 27.297 -25.125 -7.5 1 96.25 440 LYS A CA 1
ATOM 3568 C C . LYS A 1 440 ? 26.781 -24.812 -8.898 1 96.25 440 LYS A C 1
ATOM 3570 O O . LYS A 1 440 ? 27.406 -24.047 -9.648 1 96.25 440 LYS A O 1
ATOM 3575 N N . LEU A 1 441 ? 25.719 -25.453 -9.227 1 97.56 441 LEU A N 1
ATOM 3576 C CA . LEU A 1 441 ? 25.094 -25.219 -10.523 1 97.56 441 LEU A CA 1
ATOM 3577 C C . LEU A 1 441 ? 24.719 -23.75 -10.68 1 97.56 441 LEU A C 1
ATOM 3579 O O . LEU A 1 441 ? 24.984 -23.141 -11.711 1 97.56 441 LEU A O 1
ATOM 3583 N N . SER A 1 442 ? 24.016 -23.172 -9.688 1 97.31 442 SER A N 1
ATOM 3584 C CA . SER A 1 442 ? 23.609 -21.766 -9.703 1 97.31 442 SER A CA 1
ATOM 3585 C C . SER A 1 442 ? 24.812 -20.844 -9.875 1 97.31 442 SER A C 1
ATOM 3587 O O . SER A 1 442 ? 24.75 -19.875 -10.641 1 97.31 442 SER A O 1
ATOM 3589 N N . LYS A 1 443 ? 25.891 -21.109 -9.172 1 96.19 443 LYS A N 1
ATOM 3590 C CA . LYS A 1 443 ? 27.094 -20.297 -9.25 1 96.19 443 LYS A CA 1
ATOM 3591 C C . LYS A 1 443 ? 27.703 -20.344 -10.648 1 96.19 443 LYS A C 1
ATOM 3593 O O . LYS A 1 443 ? 28.109 -19.312 -11.195 1 96.19 443 LYS A O 1
ATOM 3598 N N . LYS A 1 444 ? 27.797 -21.5 -11.172 1 97.19 444 LYS A N 1
ATOM 3599 C CA . LYS A 1 444 ? 28.359 -21.672 -12.508 1 97.19 444 LYS A CA 1
ATOM 3600 C C . LYS A 1 444 ? 27.516 -20.953 -13.562 1 97.19 444 LYS A C 1
ATOM 3602 O O . LYS A 1 444 ? 28.047 -20.359 -14.492 1 97.19 444 LYS A O 1
ATOM 3607 N N . CYS A 1 445 ? 26.219 -21.156 -13.43 1 98.25 445 CYS A N 1
ATOM 3608 C CA . CYS A 1 445 ? 25.328 -20.453 -14.344 1 98.25 445 CYS A CA 1
ATOM 3609 C C . CYS A 1 445 ? 25.516 -18.938 -14.25 1 98.25 445 CYS A C 1
ATOM 3611 O O . CYS A 1 445 ? 25.516 -18.25 -15.266 1 98.25 445 CYS A O 1
ATOM 3613 N N . ASN A 1 446 ? 25.609 -18.484 -13.023 1 97.19 446 ASN A N 1
ATOM 3614 C CA . ASN A 1 446 ? 25.812 -17.062 -12.805 1 97.19 446 ASN A CA 1
ATOM 3615 C C . ASN A 1 446 ? 27.078 -16.562 -13.5 1 97.19 446 ASN A C 1
ATOM 3617 O O . ASN A 1 446 ? 27.078 -15.477 -14.078 1 97.19 446 ASN A O 1
ATOM 3621 N N . GLU A 1 447 ? 28.109 -17.312 -13.445 1 96.56 447 GLU A N 1
ATOM 3622 C CA . GLU A 1 447 ? 29.359 -17 -14.117 1 96.56 447 GLU A CA 1
ATOM 3623 C C . GLU A 1 447 ? 29.188 -16.953 -15.633 1 96.56 447 GLU A C 1
ATOM 3625 O O . GLU A 1 447 ? 29.969 -16.328 -16.344 1 96.56 447 GLU A O 1
ATOM 3630 N N . ASN A 1 448 ? 28.203 -17.594 -16.078 1 97.44 448 ASN A N 1
ATOM 3631 C CA . ASN A 1 448 ? 27.938 -17.656 -17.5 1 97.44 448 ASN A CA 1
ATOM 3632 C C . ASN A 1 448 ? 26.703 -16.828 -17.891 1 97.44 448 ASN A C 1
ATOM 3634 O O . ASN A 1 448 ? 26 -17.156 -18.828 1 97.44 448 ASN A O 1
ATOM 3638 N N . ASN A 1 449 ? 26.281 -15.93 -17.016 1 97.19 449 ASN A N 1
ATOM 3639 C CA . ASN A 1 449 ? 25.344 -14.859 -17.328 1 97.19 449 ASN A CA 1
ATOM 3640 C C . ASN A 1 449 ? 23.891 -15.328 -17.156 1 97.19 449 ASN A C 1
ATOM 3642 O O . ASN A 1 449 ? 23 -14.852 -17.859 1 97.19 449 ASN A O 1
ATOM 3646 N N . LEU A 1 450 ? 23.703 -16.312 -16.391 1 97.94 450 LEU A N 1
ATOM 3647 C CA . LEU A 1 450 ? 22.375 -16.75 -16 1 97.94 450 LEU A CA 1
ATOM 3648 C C . LEU A 1 450 ? 22.219 -16.781 -14.484 1 97.94 450 LEU A C 1
ATOM 3650 O O . LEU A 1 450 ? 22.859 -17.609 -13.82 1 97.94 450 LEU A O 1
ATOM 3654 N N . PHE A 1 451 ? 21.406 -15.969 -13.953 1 96.94 451 PHE A N 1
ATOM 3655 C CA . PHE A 1 451 ? 21.188 -15.906 -12.508 1 96.94 451 PHE A CA 1
ATOM 3656 C C . PHE A 1 451 ? 20.047 -16.828 -12.094 1 96.94 451 PHE A C 1
ATOM 3658 O O . PHE A 1 451 ? 18.953 -16.766 -12.656 1 96.94 451 PHE A O 1
ATOM 3665 N N . ILE A 1 452 ? 20.297 -17.672 -11.141 1 96.94 452 ILE A N 1
ATOM 3666 C CA . ILE A 1 452 ? 19.297 -18.531 -10.516 1 96.94 452 ILE A CA 1
ATOM 3667 C C . ILE A 1 452 ? 19.266 -18.266 -9.008 1 96.94 452 ILE A C 1
ATOM 3669 O O . ILE A 1 452 ? 20.109 -18.766 -8.266 1 96.94 452 ILE A O 1
ATOM 3673 N N . PRO A 1 453 ? 18.203 -17.609 -8.562 1 94.75 453 PRO A N 1
ATOM 3674 C CA . PRO A 1 453 ? 18.125 -17.312 -7.129 1 94.75 453 PRO A CA 1
ATOM 3675 C C . PRO A 1 453 ? 18.094 -18.578 -6.266 1 94.75 453 PRO A C 1
ATOM 3677 O O . PRO A 1 453 ? 17.5 -19.578 -6.66 1 94.75 453 PRO A O 1
ATOM 3680 N N . LYS A 1 454 ? 18.609 -18.438 -5.039 1 92.69 454 LYS A N 1
ATOM 3681 C CA . LYS A 1 454 ? 18.641 -19.547 -4.094 1 92.69 454 LYS A CA 1
ATOM 3682 C C . LYS A 1 454 ? 17.234 -20.016 -3.73 1 92.69 454 LYS A C 1
ATOM 3684 O O . LYS A 1 454 ? 17.031 -21.188 -3.402 1 92.69 454 LYS A O 1
ATOM 3689 N N . THR A 1 455 ? 16.266 -19.109 -3.84 1 91.44 455 THR A N 1
ATOM 3690 C CA . THR A 1 455 ? 14.883 -19.406 -3.455 1 91.44 455 THR A CA 1
ATOM 3691 C C . THR A 1 455 ? 14.258 -20.406 -4.418 1 91.44 455 THR A C 1
ATOM 3693 O O . THR A 1 455 ? 13.211 -20.984 -4.125 1 91.44 455 THR A O 1
ATOM 3696 N N . LEU A 1 456 ? 14.938 -20.672 -5.547 1 95.75 456 LEU A N 1
ATOM 3697 C CA . LEU A 1 456 ? 14.422 -21.609 -6.531 1 95.75 456 LEU A CA 1
ATOM 3698 C C . LEU A 1 456 ? 15.023 -23 -6.312 1 95.75 456 LEU A C 1
ATOM 3700 O O . LEU A 1 456 ? 14.625 -23.953 -6.977 1 95.75 456 LEU A O 1
ATOM 3704 N N . LEU A 1 457 ? 15.969 -23.094 -5.41 1 95 457 LEU A N 1
ATOM 3705 C CA . LEU A 1 457 ? 16.719 -24.328 -5.203 1 95 457 LEU A CA 1
ATOM 3706 C C . LEU A 1 457 ? 16.172 -25.109 -4.02 1 95 457 LEU A C 1
ATOM 3708 O O . LEU A 1 457 ? 16.125 -24.594 -2.896 1 95 457 LEU A O 1
ATOM 3712 N N . TYR A 1 458 ? 15.68 -26.266 -4.324 1 95 458 TYR A N 1
ATOM 3713 C CA . TYR A 1 458 ? 15.18 -27.156 -3.285 1 95 458 TYR A CA 1
ATOM 3714 C C . TYR A 1 458 ? 16.047 -28.422 -3.193 1 95 458 TYR A C 1
ATOM 3716 O O . TYR A 1 458 ? 15.914 -29.328 -4.016 1 95 458 TYR A O 1
ATOM 3724 N N . GLN A 1 459 ? 16.891 -28.438 -2.188 1 91.44 459 GLN A N 1
ATOM 3725 C CA . GLN A 1 459 ? 17.797 -29.562 -2.064 1 91.44 459 GLN A CA 1
ATOM 3726 C C . GLN A 1 459 ? 17.828 -30.109 -0.636 1 91.44 459 GLN A C 1
ATOM 3728 O O . GLN A 1 459 ? 18.203 -29.391 0.294 1 91.44 459 GLN A O 1
ATOM 3733 N N . THR A 1 460 ? 17.281 -31.219 -0.543 1 86.88 460 THR A N 1
ATOM 3734 C CA . THR A 1 460 ? 17.344 -31.953 0.71 1 86.88 460 THR A CA 1
ATOM 3735 C C . THR A 1 460 ? 18.016 -33.312 0.503 1 86.88 460 THR A C 1
ATOM 3737 O O . THR A 1 460 ? 18.562 -33.594 -0.572 1 86.88 460 THR A O 1
ATOM 3740 N N . LYS A 1 461 ? 18.062 -34.094 1.59 1 84.75 461 LYS A N 1
ATOM 3741 C CA . LYS A 1 461 ? 18.672 -35.406 1.494 1 84.75 461 LYS A CA 1
ATOM 3742 C C . LYS A 1 461 ? 17.922 -36.281 0.508 1 84.75 461 LYS A C 1
ATOM 3744 O O . LYS A 1 461 ? 18.516 -37.094 -0.21 1 84.75 461 LYS A O 1
ATOM 3749 N N . ASP A 1 462 ? 16.641 -36.062 0.398 1 84.56 462 ASP A N 1
ATOM 3750 C CA . ASP A 1 462 ? 15.797 -37 -0.353 1 84.56 462 ASP A CA 1
ATOM 3751 C C . ASP A 1 462 ? 15.328 -36.375 -1.664 1 84.56 462 ASP A C 1
ATOM 3753 O O . ASP A 1 462 ? 14.773 -37.062 -2.52 1 84.56 462 ASP A O 1
ATOM 3757 N N . LYS A 1 463 ? 15.594 -35.062 -1.767 1 90.25 463 LYS A N 1
ATOM 3758 C CA . LYS A 1 463 ? 15.008 -34.406 -2.93 1 90.25 463 LYS A CA 1
ATOM 3759 C C . LYS A 1 463 ? 15.938 -33.312 -3.48 1 90.25 463 LYS A C 1
ATOM 3761 O O . LYS A 1 463 ? 16.547 -32.562 -2.717 1 90.25 463 LYS A O 1
ATOM 3766 N N . THR A 1 464 ? 16.203 -33.375 -4.766 1 96 464 THR A N 1
ATOM 3767 C CA . THR A 1 464 ? 16.875 -32.344 -5.512 1 96 464 THR A CA 1
ATOM 3768 C C . THR A 1 464 ? 15.984 -31.812 -6.629 1 96 464 THR A C 1
ATOM 3770 O O . THR A 1 464 ? 15.727 -32.5 -7.609 1 96 464 THR A O 1
ATOM 3773 N N . ALA A 1 465 ? 15.5 -30.594 -6.406 1 97.19 465 ALA A N 1
ATOM 3774 C CA . ALA A 1 465 ? 14.508 -30.078 -7.34 1 97.19 465 ALA A CA 1
ATOM 3775 C C . ALA A 1 465 ? 14.633 -28.562 -7.488 1 97.19 465 ALA A C 1
ATOM 3777 O O . ALA A 1 465 ? 15.328 -27.906 -6.711 1 97.19 465 ALA A O 1
ATOM 3778 N N . MET A 1 466 ? 14.039 -28.031 -8.578 1 97.81 466 MET A N 1
ATOM 3779 C CA . MET A 1 466 ? 14.031 -26.594 -8.844 1 97.81 466 MET A CA 1
ATOM 3780 C C . MET A 1 466 ? 12.688 -26.156 -9.422 1 97.81 466 MET A C 1
ATOM 3782 O O . MET A 1 466 ? 12.016 -26.938 -10.094 1 97.81 466 MET A O 1
ATOM 3786 N N . ARG A 1 467 ? 12.281 -24.984 -9.07 1 97.81 467 ARG A N 1
ATOM 3787 C CA . ARG A 1 467 ? 11.172 -24.312 -9.75 1 97.81 467 ARG A CA 1
ATOM 3788 C C . ARG A 1 467 ? 11.68 -23.25 -10.719 1 97.81 467 ARG A C 1
ATOM 3790 O O . ARG A 1 467 ? 12.414 -22.344 -10.328 1 97.81 467 ARG A O 1
ATOM 3797 N N . LEU A 1 468 ? 11.328 -23.391 -11.969 1 98.38 468 LEU A N 1
ATOM 3798 C CA . LEU A 1 468 ? 11.844 -22.484 -12.992 1 98.38 468 LEU A CA 1
ATOM 3799 C C . LEU A 1 468 ? 10.703 -21.844 -13.773 1 98.38 468 LEU A C 1
ATOM 3801 O O . LEU A 1 468 ? 9.867 -22.547 -14.352 1 98.38 468 LEU A O 1
ATOM 3805 N N . GLY A 1 469 ? 10.734 -20.531 -13.805 1 98.06 469 GLY A N 1
ATOM 3806 C CA . GLY A 1 469 ? 9.68 -19.781 -14.461 1 98.06 469 GLY A CA 1
ATOM 3807 C C . GLY A 1 469 ? 9.945 -19.547 -15.938 1 98.06 469 GLY A C 1
ATOM 3808 O O . GLY A 1 469 ? 11.086 -19.328 -16.344 1 98.06 469 GLY A O 1
ATOM 3809 N N . PHE A 1 470 ? 8.938 -19.656 -16.766 1 97.81 470 PHE A N 1
ATOM 3810 C CA . PHE A 1 470 ? 9.055 -19.422 -18.188 1 97.81 470 PHE A CA 1
ATOM 3811 C C . PHE A 1 470 ? 8.25 -18.188 -18.594 1 97.81 470 PHE A C 1
ATOM 3813 O O . PHE A 1 470 ? 8.422 -17.656 -19.703 1 97.81 470 PHE A O 1
ATOM 3820 N N . GLY A 1 471 ? 7.375 -17.734 -17.719 1 95.56 471 GLY A N 1
ATOM 3821 C CA . GLY A 1 471 ? 6.406 -16.703 -18.062 1 95.56 471 GLY A CA 1
ATOM 3822 C C . GLY A 1 471 ? 7.047 -15.406 -18.547 1 95.56 471 GLY A C 1
ATOM 3823 O O . GLY A 1 471 ? 6.613 -14.82 -19.531 1 95.56 471 GLY A O 1
ATOM 3824 N N . SER A 1 472 ? 8.094 -14.984 -17.906 1 93.56 472 SER A N 1
ATOM 3825 C CA . SER A 1 472 ? 8.703 -13.688 -18.156 1 93.56 472 SER A CA 1
ATOM 3826 C C . SER A 1 472 ? 9.68 -13.742 -19.328 1 93.56 472 SER A C 1
ATOM 3828 O O . SER A 1 472 ? 10.211 -12.719 -19.75 1 93.56 472 SER A O 1
ATOM 3830 N N . LEU A 1 473 ? 9.945 -14.891 -19.875 1 96.12 473 LEU A N 1
ATOM 3831 C CA . LEU A 1 473 ? 10.961 -15.078 -20.906 1 96.12 473 LEU A CA 1
ATOM 3832 C C . LEU A 1 473 ? 10.312 -15.148 -22.297 1 96.12 473 LEU A C 1
ATOM 3834 O O . LEU A 1 473 ? 9.32 -15.852 -22.484 1 96.12 473 LEU A O 1
ATOM 3838 N N . ASN A 1 474 ? 10.859 -14.383 -23.188 1 95 474 ASN A N 1
ATOM 3839 C CA . ASN A 1 474 ? 10.469 -14.609 -24.578 1 95 474 ASN A CA 1
ATOM 3840 C C . ASN A 1 474 ? 11.188 -15.82 -25.172 1 95 474 ASN A C 1
ATOM 3842 O O . ASN A 1 474 ? 11.992 -16.453 -24.5 1 95 474 ASN A O 1
ATOM 3846 N N . PHE A 1 475 ? 10.93 -16.156 -26.406 1 97.19 475 PHE A N 1
ATOM 3847 C CA . PHE A 1 475 ? 11.438 -17.375 -27 1 97.19 475 PHE A CA 1
ATOM 3848 C C . PHE A 1 475 ? 12.961 -17.359 -27.078 1 97.19 475 PHE A C 1
ATOM 3850 O O . PHE A 1 475 ? 13.617 -18.359 -26.797 1 97.19 475 PHE A O 1
ATOM 3857 N N . ASN A 1 476 ? 13.492 -16.219 -27.469 1 97.19 476 ASN A N 1
ATOM 3858 C CA . ASN A 1 476 ? 14.945 -16.078 -27.531 1 97.19 476 ASN A CA 1
ATOM 3859 C C . ASN A 1 476 ? 15.586 -16.25 -26.156 1 97.19 476 ASN A C 1
ATOM 3861 O O . ASN A 1 476 ? 16.609 -16.922 -26.031 1 97.19 476 ASN A O 1
ATOM 3865 N N . GLU A 1 477 ? 15.023 -15.609 -25.172 1 97.12 477 GLU A N 1
ATOM 3866 C CA . GLU A 1 477 ? 15.539 -15.688 -23.812 1 97.12 477 GLU A CA 1
ATOM 3867 C C . GLU A 1 477 ? 15.43 -17.109 -23.266 1 97.12 477 GLU A C 1
ATOM 3869 O O . GLU A 1 477 ? 16.297 -17.562 -22.531 1 97.12 477 GLU A O 1
ATOM 3874 N N . ILE A 1 478 ? 14.359 -17.828 -23.609 1 98.25 478 ILE A N 1
ATOM 3875 C CA . ILE A 1 478 ? 14.18 -19.219 -23.219 1 98.25 478 ILE A CA 1
ATOM 3876 C C . ILE A 1 478 ? 15.312 -20.078 -23.781 1 98.25 478 ILE A C 1
ATOM 3878 O O . ILE A 1 478 ? 15.953 -20.828 -23.047 1 98.25 478 ILE A O 1
ATOM 3882 N N . GLU A 1 479 ? 15.57 -19.906 -25 1 98.12 479 GLU A N 1
ATOM 3883 C CA . GLU A 1 479 ? 16.609 -20.688 -25.672 1 98.12 479 GLU A CA 1
ATOM 3884 C C . GLU A 1 479 ? 17.969 -20.453 -25.031 1 98.12 479 GLU A C 1
ATOM 3886 O O . GLU A 1 479 ? 18.688 -21.406 -24.719 1 98.12 479 GLU A O 1
ATOM 3891 N N . LYS A 1 480 ? 18.297 -19.188 -24.844 1 98.06 480 LYS A N 1
ATOM 3892 C CA . LYS A 1 480 ? 19.609 -18.828 -24.297 1 98.06 480 LYS A CA 1
ATOM 3893 C C . LYS A 1 480 ? 19.75 -19.312 -22.859 1 98.06 480 LYS A C 1
ATOM 3895 O O . LYS A 1 480 ? 20.797 -19.844 -22.484 1 98.06 480 LYS A O 1
ATOM 3900 N N . SER A 1 481 ? 18.719 -19.094 -22.078 1 98.44 481 SER A N 1
ATOM 3901 C CA . SER A 1 481 ? 18.766 -19.5 -20.672 1 98.44 481 SER A CA 1
ATOM 3902 C C . SER A 1 481 ? 18.906 -21.016 -20.547 1 98.44 481 SER A C 1
ATOM 3904 O O . SER A 1 481 ? 19.703 -21.5 -19.719 1 98.44 481 SER A O 1
ATOM 3906 N N . ILE A 1 482 ? 18.156 -21.734 -21.344 1 98.19 482 ILE A N 1
ATOM 3907 C CA . ILE A 1 482 ? 18.203 -23.203 -21.25 1 98.19 482 ILE A CA 1
ATOM 3908 C C . ILE A 1 482 ? 19.547 -23.703 -21.781 1 98.19 482 ILE A C 1
ATOM 3910 O O . ILE A 1 482 ? 20.094 -24.672 -21.25 1 98.19 482 ILE A O 1
ATOM 3914 N N . ASP A 1 483 ? 20.047 -23.047 -22.766 1 98.06 483 ASP A N 1
ATOM 3915 C CA . ASP A 1 483 ? 21.359 -23.422 -23.297 1 98.06 483 ASP A CA 1
ATOM 3916 C C . ASP A 1 483 ? 22.438 -23.297 -22.219 1 98.06 483 ASP A C 1
ATOM 3918 O O . ASP A 1 483 ? 23.219 -24.219 -22 1 98.06 483 ASP A O 1
ATOM 3922 N N . ILE A 1 484 ? 22.484 -22.156 -21.578 1 98.38 484 ILE A N 1
ATOM 3923 C CA . ILE A 1 484 ? 23.453 -21.922 -20.516 1 98.38 484 ILE A CA 1
ATOM 3924 C C . ILE A 1 484 ? 23.234 -22.938 -19.391 1 98.38 484 ILE A C 1
ATOM 3926 O O . ILE A 1 484 ? 24.203 -23.531 -18.906 1 98.38 484 ILE A O 1
ATOM 3930 N N . PHE A 1 485 ? 21.984 -23.109 -19.031 1 98.44 485 PHE A N 1
ATOM 3931 C CA . PHE A 1 485 ? 21.625 -24 -17.938 1 98.44 485 PHE A CA 1
ATOM 3932 C C . PHE A 1 485 ? 22.047 -25.438 -18.234 1 98.44 485 PHE A C 1
ATOM 3934 O O . PHE A 1 485 ? 22.672 -26.094 -17.406 1 98.44 485 PHE A O 1
ATOM 3941 N N . SER A 1 486 ? 21.719 -25.906 -19.422 1 97.94 486 SER A N 1
ATOM 3942 C CA . SER A 1 486 ? 22.016 -27.281 -19.812 1 97.94 486 SER A CA 1
ATOM 3943 C C . SER A 1 486 ? 23.516 -27.531 -19.922 1 97.94 486 SER A C 1
ATOM 3945 O O . SER A 1 486 ? 24 -28.578 -19.484 1 97.94 486 SER A O 1
ATOM 3947 N N . LYS A 1 487 ? 24.219 -26.625 -20.5 1 97.56 487 LYS A N 1
ATOM 3948 C CA . LYS A 1 487 ? 25.672 -26.766 -20.656 1 97.56 487 LYS A CA 1
ATOM 3949 C C . LYS A 1 487 ? 26.344 -26.859 -19.281 1 97.56 487 LYS A C 1
ATOM 3951 O O . LYS A 1 487 ? 27.203 -27.734 -19.078 1 97.56 487 LYS A O 1
ATOM 3956 N N . ASN A 1 488 ? 25.953 -26.016 -18.406 1 97.75 488 ASN A N 1
ATOM 3957 C CA . ASN A 1 488 ? 26.578 -26 -17.078 1 97.75 488 ASN A CA 1
ATOM 3958 C C . ASN A 1 488 ? 26.156 -27.203 -16.25 1 97.75 488 ASN A C 1
ATOM 3960 O O . ASN A 1 488 ? 26.938 -27.719 -15.445 1 97.75 488 ASN A O 1
ATOM 3964 N N . SER A 1 489 ? 24.938 -27.641 -16.438 1 97.56 489 SER A N 1
ATOM 3965 C CA . SER A 1 489 ? 24.484 -28.859 -15.766 1 97.56 489 SER A CA 1
ATOM 3966 C C . SER A 1 489 ? 25.312 -30.062 -16.203 1 97.56 489 SER A C 1
ATOM 3968 O O . SER A 1 489 ? 25.75 -30.859 -15.359 1 97.56 489 SER A O 1
ATOM 3970 N N . LYS A 1 490 ? 25.547 -30.172 -17.438 1 96.06 490 LYS A N 1
ATOM 3971 C CA . LYS A 1 490 ? 26.297 -31.312 -17.984 1 96.06 490 LYS A CA 1
ATOM 3972 C C . LYS A 1 490 ? 27.75 -31.266 -17.547 1 96.06 490 LYS A C 1
ATOM 3974 O O . LYS A 1 490 ? 28.375 -32.312 -17.312 1 96.06 490 LYS A O 1
ATOM 3979 N N . LEU A 1 491 ? 28.25 -30.078 -17.391 1 94.75 491 LEU A N 1
ATOM 3980 C CA . LEU A 1 491 ? 29.625 -29.922 -16.938 1 94.75 491 LEU A CA 1
ATOM 3981 C C . LEU A 1 491 ? 29.797 -30.406 -15.508 1 94.75 491 LEU A C 1
ATOM 3983 O O . LEU A 1 491 ? 30.828 -30.953 -15.141 1 94.75 491 LEU A O 1
ATOM 3987 N N . ILE A 1 492 ? 28.812 -30.156 -14.711 1 94.5 492 ILE A N 1
ATOM 3988 C CA . ILE A 1 492 ? 28.875 -30.531 -13.297 1 94.5 492 ILE A CA 1
ATOM 3989 C C . ILE A 1 492 ? 28.594 -32.031 -13.141 1 94.5 492 ILE A C 1
ATOM 3991 O O . ILE A 1 492 ? 29.156 -32.656 -12.25 1 94.5 492 ILE A O 1
ATOM 3995 N N . LEU A 1 493 ? 27.797 -32.562 -13.953 1 91.44 493 LEU A N 1
ATOM 3996 C CA . LEU A 1 493 ? 27.453 -33.969 -13.898 1 91.44 493 LEU A CA 1
ATOM 3997 C C . LEU A 1 493 ? 28.594 -34.812 -14.445 1 91.44 493 LEU A C 1
ATOM 3999 O O . LEU A 1 493 ? 28.812 -35.969 -13.984 1 91.44 493 LEU A O 1
ATOM 4003 N N . MET B 1 1 ? -36.75 -35.062 -31.641 1 22.89 1 MET B N 1
ATOM 4004 C CA . MET B 1 1 ? -36.719 -33.719 -32.219 1 22.89 1 MET B CA 1
ATOM 4005 C C . MET B 1 1 ? -36.906 -32.656 -31.109 1 22.89 1 MET B C 1
ATOM 4007 O O . MET B 1 1 ? -38.031 -32.344 -30.75 1 22.89 1 MET B O 1
ATOM 4011 N N . ASN B 1 2 ? -36.25 -32.719 -29.938 1 29 2 ASN B N 1
ATOM 4012 C CA . ASN B 1 2 ? -36.438 -32.031 -28.672 1 29 2 ASN B CA 1
ATOM 4013 C C . ASN B 1 2 ? -36.469 -30.516 -28.875 1 29 2 ASN B C 1
ATOM 4015 O O . ASN B 1 2 ? -35.625 -29.969 -29.625 1 29 2 ASN B O 1
ATOM 4019 N N . SER B 1 3 ? -37.594 -29.938 -28.859 1 32.91 3 SER B N 1
ATOM 4020 C CA . SER B 1 3 ? -37.875 -28.516 -29.031 1 32.91 3 SER B CA 1
ATOM 4021 C C . SER B 1 3 ? -36.781 -27.656 -28.406 1 32.91 3 SER B C 1
ATOM 4023 O O . SER B 1 3 ? -36.312 -27.953 -27.312 1 32.91 3 SER B O 1
ATOM 4025 N N . PRO B 1 4 ? -35.906 -27.016 -29.219 1 39.78 4 PRO B N 1
ATOM 4026 C CA . PRO B 1 4 ? -34.875 -26.156 -28.656 1 39.78 4 PRO B CA 1
ATOM 4027 C C . PRO B 1 4 ? -35.344 -25.359 -27.453 1 39.78 4 PRO B C 1
ATOM 4029 O O . PRO B 1 4 ? -36.469 -24.812 -27.453 1 39.78 4 PRO B O 1
ATOM 4032 N N . VAL B 1 5 ? -35.312 -25.797 -26.281 1 44.28 5 VAL B N 1
ATOM 4033 C CA . VAL B 1 5 ? -35.688 -25.094 -25.047 1 44.28 5 VAL B CA 1
ATOM 4034 C C . VAL B 1 5 ? -35.531 -23.594 -25.266 1 44.28 5 VAL B C 1
ATOM 4036 O O . VAL B 1 5 ? -34.469 -23.125 -25.703 1 44.28 5 VAL B O 1
ATOM 4039 N N . GLU B 1 6 ? -36.594 -22.859 -25.562 1 59.72 6 GLU B N 1
ATOM 4040 C CA . GLU B 1 6 ? -36.719 -21.422 -25.75 1 59.72 6 GLU B CA 1
ATOM 4041 C C . GLU B 1 6 ? -36.094 -20.656 -24.578 1 59.72 6 GLU B C 1
ATOM 4043 O O . GLU B 1 6 ? -36.656 -20.656 -23.484 1 59.72 6 GLU B O 1
ATOM 4048 N N . ILE B 1 7 ? -34.844 -20.344 -24.609 1 72.44 7 ILE B N 1
ATOM 4049 C CA . ILE B 1 7 ? -34.188 -19.547 -23.594 1 72.44 7 ILE B CA 1
ATOM 4050 C C . ILE B 1 7 ? -34.812 -18.156 -23.531 1 72.44 7 ILE B C 1
ATOM 4052 O O . ILE B 1 7 ? -34.906 -17.469 -24.547 1 72.44 7 ILE B O 1
ATOM 4056 N N . PRO B 1 8 ? -35.5 -17.906 -22.422 1 73.5 8 PRO B N 1
ATOM 4057 C CA . PRO B 1 8 ? -36.094 -16.578 -22.25 1 73.5 8 PRO B CA 1
ATOM 4058 C C . PRO B 1 8 ? -35.031 -15.492 -22.062 1 73.5 8 PRO B C 1
ATOM 4060 O O . PRO B 1 8 ? -34.875 -14.977 -20.953 1 73.5 8 PRO B O 1
ATOM 4063 N N . TYR B 1 9 ? -34.469 -15.086 -23.125 1 85.06 9 TYR B N 1
ATOM 4064 C CA . TYR B 1 9 ? -33.375 -14.125 -23.078 1 85.06 9 TYR B CA 1
ATOM 4065 C C . TYR B 1 9 ? -33.812 -12.828 -22.406 1 85.06 9 TYR B C 1
ATOM 4067 O O . TYR B 1 9 ? -33.031 -12.188 -21.703 1 85.06 9 TYR B O 1
ATOM 4075 N N . LYS B 1 10 ? -35.156 -12.477 -22.516 1 78.69 10 LYS B N 1
ATOM 4076 C CA . LYS B 1 10 ? -35.656 -11.219 -21.969 1 78.69 10 LYS B CA 1
ATOM 4077 C C . LYS B 1 10 ? -35.75 -11.273 -20.453 1 78.69 10 LYS B C 1
ATOM 4079 O O . LYS B 1 10 ? -35.844 -10.242 -19.797 1 78.69 10 LYS B O 1
ATOM 4084 N N . SER B 1 11 ? -35.719 -12.453 -20.031 1 73 11 SER B N 1
ATOM 4085 C CA . SER B 1 11 ? -35.844 -12.617 -18.594 1 73 11 SER B CA 1
ATOM 4086 C C . SER B 1 11 ? -34.531 -12.289 -17.891 1 73 11 SER B C 1
ATOM 4088 O O . SER B 1 11 ? -34.5 -11.992 -16.703 1 73 11 SER B O 1
ATOM 4090 N N . PHE B 1 12 ? -33.406 -12.336 -18.688 1 74.31 12 PHE B N 1
ATOM 4091 C CA . PHE B 1 12 ? -32.188 -12.094 -17.969 1 74.31 12 PHE B CA 1
ATOM 4092 C C . PHE B 1 12 ? -31.328 -11.055 -18.703 1 74.31 12 PHE B C 1
ATOM 4094 O O . PHE B 1 12 ? -30.219 -10.727 -18.25 1 74.31 12 PHE B O 1
ATOM 4101 N N . ILE B 1 13 ? -31.844 -10.594 -19.719 1 84.69 13 ILE B N 1
ATOM 4102 C CA . ILE B 1 13 ? -31.188 -9.477 -20.375 1 84.69 13 ILE B CA 1
ATOM 4103 C C . ILE B 1 13 ? -32.094 -8.242 -20.328 1 84.69 13 ILE B C 1
ATOM 4105 O O . ILE B 1 13 ? -33.156 -8.219 -20.969 1 84.69 13 ILE B O 1
ATOM 4109 N N . VAL B 1 14 ? -31.734 -7.301 -19.469 1 82.75 14 VAL B N 1
ATOM 4110 C CA . VAL B 1 14 ? -32.5 -6.055 -19.328 1 82.75 14 VAL B CA 1
ATOM 4111 C C . VAL B 1 14 ? -31.625 -4.875 -19.766 1 82.75 14 VAL B C 1
ATOM 4113 O O . VAL B 1 14 ? -30.5 -4.695 -19.266 1 82.75 14 VAL B O 1
ATOM 4116 N N . ILE B 1 15 ? -32.125 -4.141 -20.703 1 87.12 15 ILE B N 1
ATOM 4117 C CA . ILE B 1 15 ? -31.375 -3.021 -21.266 1 87.12 15 ILE B CA 1
ATOM 4118 C C . ILE B 1 15 ? -31.781 -1.726 -20.562 1 87.12 15 ILE B C 1
ATOM 4120 O O . ILE B 1 15 ? -32.969 -1.399 -20.5 1 87.12 15 ILE B O 1
ATOM 4124 N N . ASP B 1 16 ? -30.844 -1.118 -19.906 1 80.06 16 ASP B N 1
ATOM 4125 C CA . ASP B 1 16 ? -31.031 0.201 -19.312 1 80.06 16 ASP B CA 1
ATOM 4126 C C . ASP B 1 16 ? -30.406 1.29 -20.172 1 80.06 16 ASP B C 1
ATOM 4128 O O . ASP B 1 16 ? -29.203 1.517 -20.125 1 80.06 16 ASP B O 1
ATOM 4132 N N . ARG B 1 17 ? -31.203 2.002 -20.812 1 80.81 17 ARG B N 1
ATOM 4133 C CA . ARG B 1 17 ? -30.719 3.008 -21.75 1 80.81 17 ARG B CA 1
ATOM 4134 C C . ARG B 1 17 ? -30.219 4.25 -21.016 1 80.81 17 ARG B C 1
ATOM 4136 O O . ARG B 1 17 ? -29.562 5.113 -21.625 1 80.81 17 ARG B O 1
ATOM 4143 N N . LYS B 1 18 ? -30.391 4.277 -19.672 1 72.75 18 LYS B N 1
ATOM 4144 C CA . LYS B 1 18 ? -29.953 5.414 -18.875 1 72.75 18 LYS B CA 1
ATOM 4145 C C . LYS B 1 18 ? -28.594 5.141 -18.234 1 72.75 18 LYS B C 1
ATOM 4147 O O . LYS B 1 18 ? -28.016 6.02 -17.594 1 72.75 18 LYS B O 1
ATOM 4152 N N . SER B 1 19 ? -28.203 3.93 -18.438 1 71.12 19 SER B N 1
ATOM 4153 C CA . SER B 1 19 ? -26.938 3.523 -17.844 1 71.12 19 SER B CA 1
ATOM 4154 C C . SER B 1 19 ? -25.75 4.102 -18.625 1 71.12 19 SER B C 1
ATOM 4156 O O . SER B 1 19 ? -25.875 4.402 -19.812 1 71.12 19 SER B O 1
ATOM 4158 N N . GLU B 1 20 ? -24.703 4.355 -17.984 1 67.31 20 GLU B N 1
ATOM 4159 C CA . GLU B 1 20 ? -23.469 4.828 -18.609 1 67.31 20 GLU B CA 1
ATOM 4160 C C . GLU B 1 20 ? -22.828 3.736 -19.469 1 67.31 20 GLU B C 1
ATOM 4162 O O . GLU B 1 20 ? -22.047 4.027 -20.375 1 67.31 20 GLU B O 1
ATOM 4167 N N . ALA B 1 21 ? -23.25 2.566 -19.328 1 71.38 21 ALA B N 1
ATOM 4168 C CA . ALA B 1 21 ? -22.703 1.455 -20.094 1 71.38 21 ALA B CA 1
ATOM 4169 C C . ALA B 1 21 ? -23.359 1.349 -21.469 1 71.38 21 ALA B C 1
ATOM 4171 O O . ALA B 1 21 ? -24.578 1.547 -21.594 1 71.38 21 ALA B O 1
ATOM 4172 N N . THR B 1 22 ? -22.578 1.161 -22.469 1 80.75 22 THR B N 1
ATOM 4173 C CA . THR B 1 22 ? -23.125 0.968 -23.797 1 80.75 22 THR B CA 1
ATOM 4174 C C . THR B 1 22 ? -24.047 -0.247 -23.844 1 80.75 22 THR B C 1
ATOM 4176 O O . THR B 1 22 ? -23.859 -1.197 -23.078 1 80.75 22 THR B O 1
ATOM 4179 N N . ILE B 1 23 ? -25 -0.165 -24.656 1 88.06 23 ILE B N 1
ATOM 4180 C CA . ILE B 1 23 ? -26.031 -1.193 -24.734 1 88.06 23 ILE B CA 1
ATOM 4181 C C . ILE B 1 23 ? -25.391 -2.541 -25.062 1 88.06 23 ILE B C 1
ATOM 4183 O O . ILE B 1 23 ? -25.75 -3.564 -24.469 1 88.06 23 ILE B O 1
ATOM 4187 N N . TYR B 1 24 ? -24.406 -2.5 -25.984 1 89.75 24 TYR B N 1
ATOM 4188 C CA . TYR B 1 24 ? -23.844 -3.795 -26.344 1 89.75 24 TYR B CA 1
ATOM 4189 C C . TYR B 1 24 ? -23.078 -4.395 -25.172 1 89.75 24 TYR B C 1
ATOM 4191 O O . TYR B 1 24 ? -23.062 -5.617 -25 1 89.75 24 TYR B O 1
ATOM 4199 N N . MET B 1 25 ? -22.547 -3.582 -24.375 1 86.5 25 MET B N 1
ATOM 4200 C CA . MET B 1 25 ? -21.828 -4.094 -23.219 1 86.5 25 MET B CA 1
ATOM 4201 C C . MET B 1 25 ? -22.797 -4.621 -22.172 1 86.5 25 MET B C 1
ATOM 4203 O O . MET B 1 25 ? -22.516 -5.613 -21.5 1 86.5 25 MET B O 1
ATOM 4207 N N . GLN B 1 26 ? -23.906 -3.938 -22.047 1 82.38 26 GLN B N 1
ATOM 4208 C CA . GLN B 1 26 ? -24.953 -4.438 -21.156 1 82.38 26 GLN B CA 1
ATOM 4209 C C . GLN B 1 26 ? -25.375 -5.848 -21.547 1 82.38 26 GLN B C 1
ATOM 4211 O O . GLN B 1 26 ? -25.453 -6.738 -20.703 1 82.38 26 GLN B O 1
ATOM 4216 N N . ILE B 1 27 ? -25.609 -5.973 -22.797 1 88.38 27 ILE B N 1
ATOM 4217 C CA . ILE B 1 27 ? -26.047 -7.258 -23.328 1 88.38 27 ILE B CA 1
ATOM 4218 C C . ILE B 1 27 ? -24.953 -8.305 -23.109 1 88.38 27 ILE B C 1
ATOM 4220 O O . ILE B 1 27 ? -25.234 -9.406 -22.625 1 88.38 27 ILE B O 1
ATOM 4224 N N . THR B 1 28 ? -23.734 -7.867 -23.438 1 87.06 28 THR B N 1
ATOM 4225 C CA . THR B 1 28 ? -22.594 -8.766 -23.281 1 87.06 28 THR B CA 1
ATOM 4226 C C . THR B 1 28 ? -22.484 -9.25 -21.844 1 87.06 28 THR B C 1
ATOM 4228 O O . THR B 1 28 ? -22.406 -10.453 -21.594 1 87.06 28 THR B O 1
ATOM 4231 N N . ASN B 1 29 ? -22.547 -8.336 -20.969 1 79.69 29 ASN B N 1
ATOM 4232 C CA . ASN B 1 29 ? -22.375 -8.656 -19.547 1 79.69 29 ASN B CA 1
ATOM 4233 C C . ASN B 1 29 ? -23.5 -9.555 -19.047 1 79.69 29 ASN B C 1
ATOM 4235 O O . ASN B 1 29 ? -23.266 -10.484 -18.266 1 79.69 29 ASN B O 1
ATOM 4239 N N . GLN B 1 30 ? -24.656 -9.258 -19.438 1 81.06 30 GLN B N 1
ATOM 4240 C CA . GLN B 1 30 ? -25.797 -10.031 -18.984 1 81.06 30 GLN B CA 1
ATOM 4241 C C . GLN B 1 30 ? -25.812 -11.43 -19.594 1 81.06 30 GLN B C 1
ATOM 4243 O O . GLN B 1 30 ? -26.219 -12.391 -18.938 1 81.06 30 GLN B O 1
ATOM 4248 N N . LEU B 1 31 ? -25.359 -11.555 -20.797 1 86 31 LEU B N 1
ATOM 4249 C CA . LEU B 1 31 ? -25.203 -12.875 -21.391 1 86 31 LEU B CA 1
ATOM 4250 C C . LEU B 1 31 ? -24.141 -13.688 -20.656 1 86 31 LEU B C 1
ATOM 4252 O O . LEU B 1 31 ? -24.328 -14.875 -20.391 1 86 31 LEU B O 1
ATOM 4256 N N . ILE B 1 32 ? -23.094 -12.969 -20.375 1 80.31 32 ILE B N 1
ATOM 4257 C CA . ILE B 1 32 ? -22.031 -13.625 -19.625 1 80.31 32 ILE B CA 1
ATOM 4258 C C . ILE B 1 32 ? -22.562 -14.102 -18.281 1 80.31 32 ILE B C 1
ATOM 4260 O O . ILE B 1 32 ? -22.297 -15.242 -17.875 1 80.31 32 ILE B O 1
ATOM 4264 N N . ASN B 1 33 ? -23.297 -13.242 -17.672 1 73.5 33 ASN B N 1
ATOM 4265 C CA . ASN B 1 33 ? -23.906 -13.609 -16.406 1 73.5 33 ASN B CA 1
ATOM 4266 C C . ASN B 1 33 ? -24.828 -14.82 -16.547 1 73.5 33 ASN B C 1
ATOM 4268 O O . ASN B 1 33 ? -24.859 -15.695 -15.688 1 73.5 33 ASN B O 1
ATOM 4272 N N . ALA B 1 34 ? -25.578 -14.812 -17.609 1 76.12 34 ALA B N 1
ATOM 4273 C CA . ALA B 1 34 ? -26.5 -15.914 -17.875 1 76.12 34 ALA B CA 1
ATOM 4274 C C . ALA B 1 34 ? -25.734 -17.219 -18.094 1 76.12 34 ALA B C 1
ATOM 4276 O O . ALA B 1 34 ? -26.188 -18.281 -17.672 1 76.12 34 ALA B O 1
ATOM 4277 N N . ILE B 1 35 ? -24.656 -17.109 -18.719 1 74.62 35 ILE B N 1
ATOM 4278 C CA . ILE B 1 35 ? -23.828 -18.297 -18.953 1 74.62 35 ILE B CA 1
ATOM 4279 C C . ILE B 1 35 ? -23.297 -18.812 -17.609 1 74.62 35 ILE B C 1
ATOM 4281 O O . ILE B 1 35 ? -23.391 -20.016 -17.328 1 74.62 35 ILE B O 1
ATOM 4285 N N . HIS B 1 36 ? -23.047 -17.953 -16.859 1 61.81 36 HIS B N 1
ATOM 4286 C CA . HIS B 1 36 ? -22.453 -18.281 -15.57 1 61.81 36 HIS B CA 1
ATOM 4287 C C . HIS B 1 36 ? -23.469 -18.922 -14.633 1 61.81 36 HIS B C 1
ATOM 4289 O O . HIS B 1 36 ? -23.141 -19.844 -13.883 1 61.81 36 HIS B O 1
ATOM 4295 N N . ARG B 1 37 ? -24.609 -18.297 -14.742 1 57.94 37 ARG B N 1
ATOM 4296 C CA . ARG B 1 37 ? -25.656 -18.734 -13.836 1 57.94 37 ARG B CA 1
ATOM 4297 C C . ARG B 1 37 ? -26.344 -19.984 -14.375 1 57.94 37 ARG B C 1
ATOM 4299 O O . ARG B 1 37 ? -27.266 -20.516 -13.734 1 57.94 37 ARG B O 1
ATOM 4306 N N . GLY B 1 38 ? -25.75 -20.359 -15.406 1 62.34 38 GLY B N 1
ATOM 4307 C CA . GLY B 1 38 ? -26.297 -21.594 -15.961 1 62.34 38 GLY B CA 1
ATOM 4308 C C . GLY B 1 38 ? -27.562 -21.375 -16.75 1 62.34 38 GLY B C 1
ATOM 4309 O O . GLY B 1 38 ? -28.156 -22.344 -17.266 1 62.34 38 GLY B O 1
ATOM 4310 N N . PHE B 1 39 ? -28 -20.094 -16.797 1 66.69 39 PHE B N 1
ATOM 4311 C CA . PHE B 1 39 ? -29.188 -19.812 -17.609 1 66.69 39 PHE B CA 1
ATOM 4312 C C . PHE B 1 39 ? -28.906 -20.094 -19.078 1 66.69 39 PHE B C 1
ATOM 4314 O O . PHE B 1 39 ? -29.828 -20.406 -19.844 1 66.69 39 PHE B O 1
ATOM 4321 N N . LEU B 1 40 ? -27.625 -19.906 -19.406 1 76.5 40 LEU B N 1
ATOM 4322 C CA . LEU B 1 40 ? -27.125 -20.266 -20.734 1 76.5 40 LEU B CA 1
ATOM 4323 C C . LEU B 1 40 ? -26.016 -21.312 -20.641 1 76.5 40 LEU B C 1
ATOM 4325 O O . LEU B 1 40 ? -24.844 -20.969 -20.594 1 76.5 40 LEU B O 1
ATOM 4329 N N . PRO B 1 41 ? -26.516 -22.516 -20.594 1 68.5 41 PRO B N 1
ATOM 4330 C CA . PRO B 1 41 ? -25.531 -23.578 -20.406 1 68.5 41 PRO B CA 1
ATOM 4331 C C . PRO B 1 41 ? -24.484 -23.609 -21.516 1 68.5 41 PRO B C 1
ATOM 4333 O O . PRO B 1 41 ? -24.75 -23.188 -22.641 1 68.5 41 PRO B O 1
ATOM 4336 N N . PHE B 1 42 ? -23.312 -24.094 -21.172 1 73.88 42 PHE B N 1
ATOM 4337 C CA . PHE B 1 42 ? -22.266 -24.328 -22.172 1 73.88 42 PHE B CA 1
ATOM 4338 C C . PHE B 1 42 ? -22.766 -25.234 -23.281 1 73.88 42 PHE B C 1
ATOM 4340 O O . PHE B 1 42 ? -23.484 -26.203 -23.016 1 73.88 42 PHE B O 1
ATOM 4347 N N . GLY B 1 43 ? -22.375 -24.922 -24.422 1 75.5 43 GLY B N 1
ATOM 4348 C CA . GLY B 1 43 ? -22.797 -25.719 -25.562 1 75.5 43 GLY B CA 1
ATOM 4349 C C . GLY B 1 43 ? -24.078 -25.234 -26.188 1 75.5 43 GLY B C 1
ATOM 4350 O O . GLY B 1 43 ? -24.453 -25.656 -27.281 1 75.5 43 GLY B O 1
ATOM 4351 N N . THR B 1 44 ? -24.734 -24.344 -25.438 1 80.62 44 THR B N 1
ATOM 4352 C CA . THR B 1 44 ? -25.984 -23.797 -25.938 1 80.62 44 THR B CA 1
ATOM 4353 C C . THR B 1 44 ? -25.766 -23.047 -27.25 1 80.62 44 THR B C 1
ATOM 4355 O O . THR B 1 44 ? -24.828 -22.234 -27.344 1 80.62 44 THR B O 1
ATOM 4358 N N . LYS B 1 45 ? -26.531 -23.406 -28.219 1 86.19 45 LYS B N 1
ATOM 4359 C CA . LYS B 1 45 ? -26.516 -22.641 -29.469 1 86.19 45 LYS B CA 1
ATOM 4360 C C . LYS B 1 45 ? -27.25 -21.312 -29.297 1 86.19 45 LYS B C 1
ATOM 4362 O O . LYS B 1 45 ? -28.453 -21.281 -28.984 1 86.19 45 LYS B O 1
ATOM 4367 N N . LEU B 1 46 ? -26.5 -20.25 -29.469 1 89.5 46 LEU B N 1
ATOM 4368 C CA . LEU B 1 46 ? -27.125 -18.938 -29.359 1 89.5 46 LEU B CA 1
ATOM 4369 C C . LEU B 1 46 ? -27.844 -18.578 -30.656 1 89.5 46 LEU B C 1
ATOM 4371 O O . LEU B 1 46 ? -27.438 -19 -31.75 1 89.5 46 LEU B O 1
ATOM 4375 N N . PRO B 1 47 ? -28.969 -17.766 -30.453 1 88.69 47 PRO B N 1
ATOM 4376 C CA . PRO B 1 47 ? -29.625 -17.281 -31.672 1 88.69 47 PRO B CA 1
ATOM 4377 C C . PRO B 1 47 ? -28.703 -16.406 -32.5 1 88.69 47 PRO B C 1
ATOM 4379 O O . PRO B 1 47 ? -27.734 -15.844 -32 1 88.69 47 PRO B O 1
ATOM 4382 N N . GLY B 1 48 ? -28.938 -16.438 -33.812 1 89 48 GLY B N 1
ATOM 4383 C CA . GLY B 1 48 ? -28.219 -15.5 -34.688 1 89 48 GLY B CA 1
ATOM 4384 C C . GLY B 1 48 ? -28.422 -14.055 -34.25 1 89 48 GLY B C 1
ATOM 4385 O O . GLY B 1 48 ? -29.344 -13.734 -33.531 1 89 48 GLY B O 1
ATOM 4386 N N . THR B 1 49 ? -27.516 -13.219 -34.719 1 91.44 49 THR B N 1
ATOM 4387 C CA . THR B 1 49 ? -27.531 -11.82 -34.312 1 91.44 49 THR B CA 1
ATOM 4388 C C . THR B 1 49 ? -28.828 -11.141 -34.75 1 91.44 49 THR B C 1
ATOM 4390 O O . THR B 1 49 ? -29.359 -10.289 -34.062 1 91.44 49 THR B O 1
ATOM 4393 N N . ARG B 1 50 ? -29.344 -11.5 -35.875 1 89.25 50 ARG B N 1
ATOM 4394 C CA . ARG B 1 50 ? -30.594 -10.93 -36.375 1 89.25 50 ARG B CA 1
ATOM 4395 C C . ARG B 1 50 ? -31.766 -11.305 -35.469 1 89.25 50 ARG B C 1
ATOM 4397 O O . ARG B 1 50 ? -32.562 -10.453 -35.094 1 89.25 50 ARG B O 1
ATOM 4404 N N . THR B 1 51 ? -31.812 -12.516 -35.094 1 91.06 51 THR B N 1
ATOM 4405 C CA . THR B 1 51 ? -32.906 -13.016 -34.281 1 91.06 51 THR B CA 1
ATOM 4406 C C . THR B 1 51 ? -32.844 -12.414 -32.875 1 91.06 51 THR B C 1
ATOM 4408 O O . THR B 1 51 ? -33.844 -11.953 -32.344 1 91.06 51 THR B O 1
ATOM 4411 N N . LEU B 1 52 ? -31.703 -12.414 -32.281 1 91.38 52 LEU B N 1
ATOM 4412 C CA . LEU B 1 52 ? -31.578 -11.953 -30.922 1 91.38 52 LEU B CA 1
ATOM 4413 C C . LEU B 1 52 ? -31.781 -10.445 -30.828 1 91.38 52 LEU B C 1
ATOM 4415 O O . LEU B 1 52 ? -32.281 -9.938 -29.828 1 91.38 52 LEU B O 1
ATOM 4419 N N . SER B 1 53 ? -31.375 -9.789 -31.875 1 92.88 53 SER B N 1
ATOM 4420 C CA . SER B 1 53 ? -31.625 -8.352 -31.906 1 92.88 53 SER B CA 1
ATOM 4421 C C . SER B 1 53 ? -33.125 -8.055 -31.859 1 92.88 53 SER B C 1
ATOM 4423 O O . SER B 1 53 ? -33.562 -7.086 -31.234 1 92.88 53 SER B O 1
ATOM 4425 N N . LYS B 1 54 ? -33.906 -8.812 -32.531 1 89.88 54 LYS B N 1
ATOM 4426 C CA . LYS B 1 54 ? -35.375 -8.656 -32.531 1 89.88 54 LYS B CA 1
ATOM 4427 C C . LYS B 1 54 ? -35.938 -8.984 -31.156 1 89.88 54 LYS B C 1
ATOM 4429 O O . LYS B 1 54 ? -36.812 -8.266 -30.656 1 89.88 54 LYS B O 1
ATOM 4434 N N . ILE B 1 55 ? -35.406 -9.984 -30.609 1 89.31 55 ILE B N 1
ATOM 4435 C CA . ILE B 1 55 ? -35.875 -10.43 -29.297 1 89.31 55 ILE B CA 1
ATOM 4436 C C . ILE B 1 55 ? -35.625 -9.336 -28.266 1 89.31 55 ILE B C 1
ATOM 4438 O O . ILE B 1 55 ? -36.5 -9.039 -27.438 1 89.31 55 ILE B O 1
ATOM 4442 N N . LEU B 1 56 ? -34.5 -8.75 -28.312 1 91.19 56 LEU B N 1
ATOM 4443 C CA . LEU B 1 56 ? -34.094 -7.805 -27.281 1 91.19 56 LEU B CA 1
ATOM 4444 C C . LEU B 1 56 ? -34.406 -6.375 -27.703 1 91.19 56 LEU B C 1
ATOM 4446 O O . LEU B 1 56 ? -34.188 -5.43 -26.953 1 91.19 56 LEU B O 1
ATOM 4450 N N . ASN B 1 57 ? -34.938 -6.223 -28.844 1 89.75 57 ASN B N 1
ATOM 4451 C CA . ASN B 1 57 ? -35.312 -4.93 -29.406 1 89.75 57 ASN B CA 1
ATOM 4452 C C . ASN B 1 57 ? -34.156 -3.959 -29.438 1 89.75 57 ASN B C 1
ATOM 4454 O O . ASN B 1 57 ? -34.25 -2.85 -28.906 1 89.75 57 ASN B O 1
ATOM 4458 N N . VAL B 1 58 ? -33.062 -4.473 -30.031 1 93.06 58 VAL B N 1
ATOM 4459 C CA . VAL B 1 58 ? -31.875 -3.629 -30.234 1 93.06 58 VAL B CA 1
ATOM 4460 C C . VAL B 1 58 ? -31.438 -3.703 -31.703 1 93.06 58 VAL B C 1
ATOM 4462 O O . VAL B 1 58 ? -31.859 -4.594 -32.438 1 93.06 58 VAL B O 1
ATOM 4465 N N . HIS B 1 59 ? -30.75 -2.678 -32.094 1 92.06 59 HIS B N 1
ATOM 4466 C CA . HIS B 1 59 ? -30.219 -2.676 -33.438 1 92.06 59 HIS B CA 1
ATOM 4467 C C . HIS B 1 59 ? -29.297 -3.865 -33.688 1 92.06 59 HIS B C 1
ATOM 4469 O O . HIS B 1 59 ? -28.547 -4.266 -32.781 1 92.06 59 HIS B O 1
ATOM 4475 N N . ARG B 1 60 ? -29.375 -4.383 -34.906 1 92.19 60 ARG B N 1
ATOM 4476 C CA . ARG B 1 60 ? -28.594 -5.566 -35.219 1 92.19 60 ARG B CA 1
ATOM 4477 C C . ARG B 1 60 ? -27.109 -5.32 -35 1 92.19 60 ARG B C 1
ATOM 4479 O O . ARG B 1 60 ? -26.375 -6.219 -34.594 1 92.19 60 ARG B O 1
ATOM 4486 N N . ASN B 1 61 ? -26.656 -4.129 -35.312 1 92.88 61 ASN B N 1
ATOM 4487 C CA . ASN B 1 61 ? -25.25 -3.801 -35.125 1 92.88 61 ASN B CA 1
ATOM 4488 C C . ASN B 1 61 ? -24.828 -3.891 -33.656 1 92.88 61 ASN B C 1
ATOM 4490 O O . ASN B 1 61 ? -23.688 -4.238 -33.375 1 92.88 61 ASN B O 1
ATOM 4494 N N . THR B 1 62 ? -25.766 -3.531 -32.844 1 93.19 62 THR B N 1
ATOM 4495 C CA . THR B 1 62 ? -25.516 -3.646 -31.406 1 93.19 62 THR B CA 1
ATOM 4496 C C . THR B 1 62 ? -25.328 -5.109 -31 1 93.19 62 THR B C 1
ATOM 4498 O O . THR B 1 62 ? -24.453 -5.438 -30.219 1 93.19 62 THR B O 1
ATOM 4501 N N . MET B 1 63 ? -26.109 -5.914 -31.578 1 92.12 63 MET B N 1
ATOM 4502 C CA . MET B 1 63 ? -26.031 -7.336 -31.266 1 92.12 63 MET B CA 1
ATOM 4503 C C . MET B 1 63 ? -24.766 -7.953 -31.844 1 92.12 63 MET B C 1
ATOM 4505 O O . MET B 1 63 ? -24.141 -8.812 -31.219 1 92.12 63 MET B O 1
ATOM 4509 N N . ILE B 1 64 ? -24.484 -7.543 -33.062 1 92.62 64 ILE B N 1
ATOM 4510 C CA . ILE B 1 64 ? -23.234 -8 -33.688 1 92.62 64 ILE B CA 1
ATOM 4511 C C . ILE B 1 64 ? -22.062 -7.621 -32.781 1 92.62 64 ILE B C 1
ATOM 4513 O O . ILE B 1 64 ? -21.172 -8.438 -32.531 1 92.62 64 ILE B O 1
ATOM 4517 N N . ALA B 1 65 ? -22.109 -6.41 -32.312 1 92.19 65 ALA B N 1
ATOM 4518 C CA . ALA B 1 65 ? -21.062 -5.93 -31.406 1 92.19 65 ALA B CA 1
ATOM 4519 C C . ALA B 1 65 ? -20.984 -6.773 -30.141 1 92.19 65 ALA B C 1
ATOM 4521 O O . ALA B 1 65 ? -19.906 -7.082 -29.641 1 92.19 65 ALA B O 1
ATOM 4522 N N . ALA B 1 66 ? -22.109 -7.133 -29.656 1 91.88 66 ALA B N 1
ATOM 4523 C CA . ALA B 1 66 ? -22.172 -7.945 -28.438 1 91.88 66 ALA B CA 1
ATOM 4524 C C . ALA B 1 66 ? -21.578 -9.336 -28.688 1 91.88 66 ALA B C 1
ATOM 4526 O O . ALA B 1 66 ? -20.797 -9.836 -27.875 1 91.88 66 ALA B O 1
ATOM 4527 N N . TYR B 1 67 ? -21.953 -9.938 -29.812 1 91.06 67 TYR B N 1
ATOM 4528 C CA . TYR B 1 67 ? -21.438 -11.258 -30.156 1 91.06 67 TYR B CA 1
ATOM 4529 C C . TYR B 1 67 ? -19.922 -11.211 -30.391 1 91.06 67 TYR B C 1
ATOM 4531 O O . TYR B 1 67 ? -19.188 -12.117 -29.984 1 91.06 67 TYR B O 1
ATOM 4539 N N . ASP B 1 68 ? -19.516 -10.102 -31.031 1 90.62 68 ASP B N 1
ATOM 4540 C CA . ASP B 1 68 ? -18.094 -9.914 -31.25 1 90.62 68 ASP B CA 1
ATOM 4541 C C . ASP B 1 68 ? -17.328 -9.805 -29.938 1 90.62 68 ASP B C 1
ATOM 4543 O O . ASP B 1 68 ? -16.25 -10.359 -29.781 1 90.62 68 ASP B O 1
ATOM 4547 N N . GLU B 1 69 ? -17.984 -9.086 -29.078 1 88.56 69 GLU B N 1
ATOM 4548 C CA . GLU B 1 69 ? -17.375 -8.914 -27.766 1 88.56 69 GLU B CA 1
ATOM 4549 C C . GLU B 1 69 ? -17.328 -10.234 -27.016 1 88.56 69 GLU B C 1
ATOM 4551 O O . GLU B 1 69 ? -16.312 -10.555 -26.375 1 88.56 69 GLU B O 1
ATOM 4556 N N . LEU B 1 70 ? -18.391 -11.008 -27.047 1 87.88 70 LEU B N 1
ATOM 4557 C CA . LEU B 1 70 ? -18.438 -12.32 -26.406 1 87.88 70 LEU B CA 1
ATOM 4558 C C . LEU B 1 70 ? -17.375 -13.25 -26.984 1 87.88 70 LEU B C 1
ATOM 4560 O O . LEU B 1 70 ? -16.766 -14.023 -26.266 1 87.88 70 LEU B O 1
ATOM 4564 N N . LEU B 1 71 ? -17.188 -13.125 -28.297 1 86.5 71 LEU B N 1
ATOM 4565 C CA . LEU B 1 71 ? -16.172 -13.906 -28.984 1 86.5 71 LEU B CA 1
ATOM 4566 C C . LEU B 1 71 ? -14.773 -13.484 -28.547 1 86.5 71 LEU B C 1
ATOM 4568 O O . LEU B 1 71 ? -13.914 -14.328 -28.281 1 86.5 71 LEU B O 1
ATOM 4572 N N . ALA B 1 72 ? -14.602 -12.234 -28.453 1 81.5 72 ALA B N 1
ATOM 4573 C CA . ALA B 1 72 ? -13.312 -11.656 -28.078 1 81.5 72 ALA B CA 1
ATOM 4574 C C . ALA B 1 72 ? -12.922 -12.062 -26.672 1 81.5 72 ALA B C 1
ATOM 4576 O O . ALA B 1 72 ? -11.742 -12.281 -26.375 1 81.5 72 ALA B O 1
ATOM 4577 N N . GLN B 1 73 ? -13.969 -12.188 -25.875 1 77.31 73 GLN B N 1
ATOM 4578 C CA . GLN B 1 73 ? -13.719 -12.523 -24.484 1 77.31 73 GLN B CA 1
ATOM 4579 C C . GLN B 1 73 ? -13.672 -14.039 -24.281 1 77.31 73 GLN B C 1
ATOM 4581 O O . GLN B 1 73 ? -13.312 -14.516 -23.203 1 77.31 73 GLN B O 1
ATOM 4586 N N . GLY B 1 74 ? -14.125 -14.82 -25.281 1 74.75 74 GLY B N 1
ATOM 4587 C CA . GLY B 1 74 ? -14.008 -16.266 -25.266 1 74.75 74 GLY B CA 1
ATOM 4588 C C . GLY B 1 74 ? -15.219 -16.953 -24.656 1 74.75 74 GLY B C 1
ATOM 4589 O O . GLY B 1 74 ? -15.117 -18.062 -24.141 1 74.75 74 GLY B O 1
ATOM 4590 N N . TRP B 1 75 ? -16.359 -16.297 -24.625 1 80.38 75 TRP B N 1
ATOM 4591 C CA . TRP B 1 75 ? -17.562 -16.891 -24.062 1 80.38 75 TRP B CA 1
ATOM 4592 C C . TRP B 1 75 ? -18.328 -17.688 -25.109 1 80.38 75 TRP B C 1
ATOM 4594 O O . TRP B 1 75 ? -19.156 -18.531 -24.766 1 80.38 75 TRP B O 1
ATOM 4604 N N . ILE B 1 76 ? -18.094 -17.328 -26.406 1 85.88 76 ILE B N 1
ATOM 4605 C CA . ILE B 1 76 ? -18.797 -18.016 -27.484 1 85.88 76 ILE B CA 1
ATOM 4606 C C . ILE B 1 76 ? -17.828 -18.344 -28.609 1 85.88 76 ILE B C 1
ATOM 4608 O O . ILE B 1 76 ? -16.719 -17.812 -28.656 1 85.88 76 ILE B O 1
ATOM 4612 N N . GLU B 1 77 ? -18.094 -19.312 -29.297 1 87.06 77 GLU B N 1
ATOM 4613 C CA . GLU B 1 77 ? -17.391 -19.672 -30.516 1 87.06 77 GLU B CA 1
ATOM 4614 C C . GLU B 1 77 ? -18.359 -19.828 -31.688 1 87.06 77 GLU B C 1
ATOM 4616 O O . GLU B 1 77 ? -19.453 -20.359 -31.516 1 87.06 77 GLU B O 1
ATOM 4621 N N . SER B 1 78 ? -17.938 -19.328 -32.812 1 85.94 78 SER B N 1
ATOM 4622 C CA . SER B 1 78 ? -18.781 -19.406 -34 1 85.94 78 SER B CA 1
ATOM 4623 C C . SER B 1 78 ? -18.219 -20.391 -35.031 1 85.94 78 SER B C 1
ATOM 4625 O O . SER B 1 78 ? -17.031 -20.375 -35.312 1 85.94 78 SER B O 1
ATOM 4627 N N . TYR B 1 79 ? -19.031 -21.281 -35.375 1 84.19 79 TYR B N 1
ATOM 4628 C CA . TYR B 1 79 ? -18.688 -22.219 -36.438 1 84.19 79 TYR B CA 1
ATOM 4629 C C . TYR B 1 79 ? -19.453 -21.922 -37.719 1 84.19 79 TYR B C 1
ATOM 4631 O O . TYR B 1 79 ? -20.672 -21.734 -37.656 1 84.19 79 TYR B O 1
ATOM 4639 N N . PRO B 1 80 ? -18.688 -21.844 -38.812 1 81.75 80 PRO B N 1
ATOM 4640 C CA . PRO B 1 80 ? -19.359 -21.578 -40.062 1 81.75 80 PRO B CA 1
ATOM 4641 C C . PRO B 1 80 ? -20.469 -22.594 -40.375 1 81.75 80 PRO B C 1
ATOM 4643 O O . PRO B 1 80 ? -20.25 -23.812 -40.219 1 81.75 80 PRO B O 1
ATOM 4646 N N . ASN B 1 81 ? -21.594 -22.141 -40.781 1 79.81 81 ASN B N 1
ATOM 4647 C CA . ASN B 1 81 ? -22.75 -22.922 -41.219 1 79.81 81 ASN B CA 1
ATOM 4648 C C . ASN B 1 81 ? -23.297 -23.781 -40.062 1 79.81 81 ASN B C 1
ATOM 4650 O O . ASN B 1 81 ? -24.125 -24.672 -40.281 1 79.81 81 ASN B O 1
ATOM 4654 N N . LYS B 1 82 ? -22.812 -23.703 -38.812 1 81.38 82 LYS B N 1
ATOM 4655 C CA . LYS B 1 82 ? -23.312 -24.453 -37.656 1 81.38 82 LYS B CA 1
ATOM 4656 C C . LYS B 1 82 ? -23.953 -23.516 -36.656 1 81.38 82 LYS B C 1
ATOM 4658 O O . LYS B 1 82 ? -25.016 -23.812 -36.094 1 81.38 82 LYS B O 1
ATOM 4663 N N . GLY B 1 83 ? -23.297 -22.453 -36.438 1 87.06 83 GLY B N 1
ATOM 4664 C CA . GLY B 1 83 ? -23.859 -21.484 -35.531 1 87.06 83 GLY B CA 1
ATOM 4665 C C . GLY B 1 83 ? -22.891 -21.047 -34.438 1 87.06 83 GLY B C 1
ATOM 4666 O O . GLY B 1 83 ? -21.688 -21.266 -34.562 1 87.06 83 GLY B O 1
ATOM 4667 N N . THR B 1 84 ? -23.344 -20.172 -33.531 1 89.38 84 THR B N 1
ATOM 4668 C CA . THR B 1 84 ? -22.562 -19.656 -32.406 1 89.38 84 THR B CA 1
ATOM 4669 C C . THR B 1 84 ? -22.953 -20.344 -31.109 1 89.38 84 THR B C 1
ATOM 4671 O O . THR B 1 84 ? -24.141 -20.469 -30.797 1 89.38 84 THR B O 1
ATOM 4674 N N . PHE B 1 85 ? -21.984 -20.875 -30.438 1 87.44 85 PHE B N 1
ATOM 4675 C CA . PHE B 1 85 ? -22.234 -21.672 -29.234 1 87.44 85 PHE B CA 1
ATOM 4676 C C . PHE B 1 85 ? -21.562 -21.062 -28.016 1 87.44 85 PHE B C 1
ATOM 4678 O O . PHE B 1 85 ? -20.484 -20.469 -28.125 1 87.44 85 PHE B O 1
ATOM 4685 N N . VAL B 1 86 ? -22.297 -21.109 -27 1 85.06 86 VAL B N 1
ATOM 4686 C CA . VAL B 1 86 ? -21.703 -20.75 -25.719 1 85.06 86 VAL B CA 1
ATOM 4687 C C . VAL B 1 86 ? -20.609 -21.75 -25.344 1 85.06 86 VAL B C 1
ATOM 4689 O O . VAL B 1 86 ? -20.828 -22.953 -25.375 1 85.06 86 VAL B O 1
ATOM 4692 N N . ILE B 1 87 ? -19.422 -21.297 -25.406 1 72.62 87 ILE B N 1
ATOM 4693 C CA . ILE B 1 87 ? -18.312 -22.188 -25.062 1 72.62 87 ILE B CA 1
ATOM 4694 C C . ILE B 1 87 ? -17.719 -21.781 -23.719 1 72.62 87 ILE B C 1
ATOM 4696 O O . ILE B 1 87 ? -17.75 -20.609 -23.344 1 72.62 87 ILE B O 1
ATOM 4700 N N . GLY B 1 88 ? -18.203 -22.281 -22.734 1 54.62 88 GLY B N 1
ATOM 4701 C CA . GLY B 1 88 ? -17.609 -21.922 -21.469 1 54.62 88 GLY B CA 1
ATOM 4702 C C . GLY B 1 88 ? -16.094 -21.969 -21.484 1 54.62 88 GLY B C 1
ATOM 4703 O O . GLY B 1 88 ? -15.5 -22.625 -22.328 1 54.62 88 GLY B O 1
ATOM 4704 N N . LYS B 1 89 ? -15.438 -21.078 -21.094 1 49.34 89 LYS B N 1
ATOM 4705 C CA . LYS B 1 89 ? -13.984 -21.219 -21.062 1 49.34 89 LYS B CA 1
ATOM 4706 C C . LYS B 1 89 ? -13.594 -22.688 -20.969 1 49.34 89 LYS B C 1
ATOM 4708 O O . LYS B 1 89 ? -12.781 -23.172 -21.766 1 49.34 89 LYS B O 1
ATOM 4713 N N . ASN B 1 90 ? -13.312 -23.25 -19.781 1 42.66 90 ASN B N 1
ATOM 4714 C CA . ASN B 1 90 ? -12.852 -24.609 -19.547 1 42.66 90 ASN B CA 1
ATOM 4715 C C . ASN B 1 90 ? -13.992 -25.609 -19.703 1 42.66 90 ASN B C 1
ATOM 4717 O O . ASN B 1 90 ? -14.695 -25.922 -18.734 1 42.66 90 ASN B O 1
ATOM 4721 N N . ALA B 1 91 ? -14.68 -25.828 -20.797 1 37.62 91 ALA B N 1
ATOM 4722 C CA . ALA B 1 91 ? -15.844 -26.641 -21.109 1 37.62 91 ALA B CA 1
ATOM 4723 C C . ALA B 1 91 ? -15.586 -28.109 -20.781 1 37.62 91 ALA B C 1
ATOM 4725 O O . ALA B 1 91 ? -16.516 -28.922 -20.797 1 37.62 91 ALA B O 1
ATOM 4726 N N . GLN B 1 92 ? -14.422 -28.609 -21.156 1 35.81 92 GLN B N 1
ATOM 4727 C CA . GLN B 1 92 ? -14.5 -30.062 -21.281 1 35.81 92 GLN B CA 1
ATOM 4728 C C . GLN B 1 92 ? -15 -30.703 -19.984 1 35.81 92 GLN B C 1
ATOM 4730 O O . GLN B 1 92 ? -15.328 -31.891 -19.969 1 35.81 92 GLN B O 1
ATOM 4735 N N . ASN B 1 93 ? -14.484 -30.438 -18.891 1 31.91 93 ASN B N 1
ATOM 4736 C CA . ASN B 1 93 ? -14.828 -31.422 -17.875 1 31.91 93 ASN B CA 1
ATOM 4737 C C . ASN B 1 93 ? -16.312 -31.375 -17.516 1 31.91 93 ASN B C 1
ATOM 4739 O O . ASN B 1 93 ? -16.797 -30.391 -16.969 1 31.91 93 ASN B O 1
ATOM 4743 N N . ASN B 1 94 ? -17.188 -32.062 -18.359 1 32.56 94 ASN B N 1
ATOM 4744 C CA . ASN B 1 94 ? -18.453 -32.594 -17.891 1 32.56 94 ASN B CA 1
ATOM 4745 C C . ASN B 1 94 ? -18.375 -33 -16.422 1 32.56 94 ASN B C 1
ATOM 4747 O O . ASN B 1 94 ? -18.109 -34.156 -16.078 1 32.56 94 ASN B O 1
ATOM 4751 N N . LEU B 1 95 ? -17.469 -32.531 -15.656 1 31.88 95 LEU B N 1
ATOM 4752 C CA . LEU B 1 95 ? -17.688 -33.031 -14.297 1 31.88 95 LEU B CA 1
ATOM 4753 C C . LEU B 1 95 ? -19.188 -33.031 -13.969 1 31.88 95 LEU B C 1
ATOM 4755 O O . LEU B 1 95 ? -19.891 -32.094 -14.258 1 31.88 95 LEU B O 1
ATOM 4759 N N . GLU B 1 96 ? -19.797 -34.281 -14.031 1 30.41 96 GLU B N 1
ATOM 4760 C CA . GLU B 1 96 ? -20.969 -34.625 -13.211 1 30.41 96 GLU B CA 1
ATOM 4761 C C . GLU B 1 96 ? -21.062 -33.688 -11.992 1 30.41 96 GLU B C 1
ATOM 4763 O O . GLU B 1 96 ? -20.422 -33.938 -10.969 1 30.41 96 GLU B O 1
ATOM 4768 N N . ILE B 1 97 ? -20.844 -32.5 -12.078 1 32.75 97 ILE B N 1
ATOM 4769 C CA . ILE B 1 97 ? -21.469 -31.672 -11.039 1 32.75 97 ILE B CA 1
ATOM 4770 C C . ILE B 1 97 ? -22.812 -32.281 -10.633 1 32.75 97 ILE B C 1
ATOM 4772 O O . ILE B 1 97 ? -23.812 -32.156 -11.336 1 32.75 97 ILE B O 1
ATOM 4776 N N . GLU B 1 98 ? -22.953 -33.625 -10.648 1 31.2 98 GLU B N 1
ATOM 4777 C CA . GLU B 1 98 ? -24.156 -34.188 -10.016 1 31.2 98 GLU B CA 1
ATOM 4778 C C . GLU B 1 98 ? -24.781 -33.188 -9.055 1 31.2 98 GLU B C 1
ATOM 4780 O O . GLU B 1 98 ? -24.188 -32.125 -8.766 1 31.2 98 GLU B O 1
ATOM 4785 N N . SER B 1 99 ? -25.656 -33.844 -7.988 1 30.05 99 SER B N 1
ATOM 4786 C CA . SER B 1 99 ? -26.531 -33.375 -6.914 1 30.05 99 SER B CA 1
ATOM 4787 C C . SER B 1 99 ? -25.797 -32.438 -5.984 1 30.05 99 SER B C 1
ATOM 4789 O O . SER B 1 99 ? -25.484 -32.781 -4.844 1 30.05 99 SER B O 1
ATOM 4791 N N . PHE B 1 100 ? -24.609 -32.062 -6.238 1 31 100 PHE B N 1
ATOM 4792 C CA . PHE B 1 100 ? -24.469 -31.047 -5.195 1 31 100 PHE B CA 1
ATOM 4793 C C . PHE B 1 100 ? -25.719 -30.188 -5.117 1 31 100 PHE B C 1
ATOM 4795 O O . PHE B 1 100 ? -26.172 -29.641 -6.129 1 31 100 PHE B O 1
ATOM 4802 N N . ASN B 1 101 ? -26.609 -30.547 -4.32 1 31.05 101 ASN B N 1
ATOM 4803 C CA . ASN B 1 101 ? -27.938 -29.969 -4.145 1 31.05 101 ASN B CA 1
ATOM 4804 C C . ASN B 1 101 ? -27.969 -28.484 -4.512 1 31.05 101 ASN B C 1
ATOM 4806 O O . ASN B 1 101 ? -27.234 -27.688 -3.932 1 31.05 101 ASN B O 1
ATOM 4810 N N . GLN B 1 102 ? -28.156 -28.094 -5.785 1 36.03 102 GLN B N 1
ATOM 4811 C CA . GLN B 1 102 ? -28.609 -26.766 -6.219 1 36.03 102 GLN B CA 1
ATOM 4812 C C . GLN B 1 102 ? -28.953 -25.891 -5.02 1 36.03 102 GLN B C 1
ATOM 4814 O O . GLN B 1 102 ? -28.906 -24.656 -5.121 1 36.03 102 GLN B O 1
ATOM 4819 N N . GLU B 1 103 ? -29.562 -26.516 -4.082 1 34.59 103 GLU B N 1
ATOM 4820 C CA . GLU B 1 103 ? -30.016 -25.766 -2.906 1 34.59 103 GLU B CA 1
ATOM 4821 C C . GLU B 1 103 ? -28.844 -25.125 -2.182 1 34.59 103 GLU B C 1
ATOM 4823 O O . GLU B 1 103 ? -29 -24.078 -1.546 1 34.59 103 GLU B O 1
ATOM 4828 N N . ASN B 1 104 ? -27.641 -25.812 -2.098 1 37.47 104 ASN B N 1
ATOM 4829 C CA . ASN B 1 104 ? -26.594 -25.375 -1.177 1 37.47 104 ASN B CA 1
ATOM 4830 C C . ASN B 1 104 ? -25.625 -24.422 -1.851 1 37.47 104 ASN B C 1
ATOM 4832 O O . ASN B 1 104 ? -24.562 -24.109 -1.294 1 37.47 104 ASN B O 1
ATOM 4836 N N . LEU B 1 105 ? -25.281 -24.5 -3.143 1 42.62 105 LEU B N 1
ATOM 4837 C CA . LEU B 1 105 ? -24.453 -23.5 -3.795 1 42.62 105 LEU B CA 1
ATOM 4838 C C . LEU B 1 105 ? -24.891 -22.094 -3.4 1 42.62 105 LEU B C 1
ATOM 4840 O O . LEU B 1 105 ? -24.297 -21.109 -3.836 1 42.62 105 LEU B O 1
ATOM 4844 N N . THR B 1 106 ? -26.078 -21.891 -3.148 1 51.5 106 THR B N 1
ATOM 4845 C CA . THR B 1 106 ? -26.719 -20.578 -3.199 1 51.5 106 THR B CA 1
ATOM 4846 C C . THR B 1 106 ? -26.047 -19.609 -2.242 1 51.5 106 THR B C 1
ATOM 4848 O O . THR B 1 106 ? -25.844 -18.438 -2.58 1 51.5 106 THR B O 1
ATOM 4851 N N . HIS B 1 107 ? -25.922 -19.859 -0.865 1 69.75 107 HIS B N 1
ATOM 4852 C CA . HIS B 1 107 ? -25.672 -18.688 -0.031 1 69.75 107 HIS B CA 1
ATOM 4853 C C . HIS B 1 107 ? -24.281 -18.719 0.562 1 69.75 107 HIS B C 1
ATOM 4855 O O . HIS B 1 107 ? -23.844 -19.75 1.105 1 69.75 107 HIS B O 1
ATOM 4861 N N . TYR B 1 108 ? -23.297 -17.938 0.068 1 85.31 108 TYR B N 1
ATOM 4862 C CA . TYR B 1 108 ? -22.062 -17.719 0.792 1 85.31 108 TYR B CA 1
ATOM 4863 C C . TYR B 1 108 ? -22.297 -17.672 2.295 1 85.31 108 TYR B C 1
ATOM 4865 O O . TYR B 1 108 ? -23.297 -17.109 2.754 1 85.31 108 TYR B O 1
ATOM 4873 N N . PRO B 1 109 ? -21.453 -18.406 3.043 1 90.38 109 PRO B N 1
ATOM 4874 C CA . PRO B 1 109 ? -21.703 -18.406 4.488 1 90.38 109 PRO B CA 1
ATOM 4875 C C . PRO B 1 109 ? -21.844 -17.016 5.07 1 90.38 109 PRO B C 1
ATOM 4877 O O . PRO B 1 109 ? -21.109 -16.094 4.688 1 90.38 109 PRO B O 1
ATOM 4880 N N . LYS B 1 110 ? -22.75 -16.891 5.977 1 87.56 110 LYS B N 1
ATOM 4881 C CA . LYS B 1 110 ? -23.016 -15.602 6.602 1 87.56 110 LYS B CA 1
ATOM 4882 C C . LYS B 1 110 ? -21.984 -15.289 7.672 1 87.56 110 LYS B C 1
ATOM 4884 O O . LYS B 1 110 ? -21.641 -14.125 7.898 1 87.56 110 LYS B O 1
ATOM 4889 N N . ARG B 1 111 ? -21.562 -16.406 8.336 1 92.75 111 ARG B N 1
ATOM 4890 C CA . ARG B 1 111 ? -20.594 -16.266 9.414 1 92.75 111 ARG B CA 1
ATOM 4891 C C . ARG B 1 111 ? -19.469 -17.297 9.289 1 92.75 111 ARG B C 1
ATOM 4893 O O . ARG B 1 111 ? -19.656 -18.359 8.695 1 92.75 111 ARG B O 1
ATOM 4900 N N . THR B 1 112 ? -18.344 -16.938 9.883 1 95.19 112 THR B N 1
ATOM 4901 C CA . THR B 1 112 ? -17.234 -17.875 9.914 1 95.19 112 THR B CA 1
ATOM 4902 C C . THR B 1 112 ? -17.547 -19.062 10.82 1 95.19 112 THR B C 1
ATOM 4904 O O . THR B 1 112 ? -18.297 -18.922 11.797 1 95.19 112 THR B O 1
ATOM 4907 N N . GLY B 1 113 ? -17.031 -20.156 10.445 1 92.94 113 GLY B N 1
ATOM 4908 C CA . GLY B 1 113 ? -17.125 -21.344 11.297 1 92.94 113 GLY B CA 1
ATOM 4909 C C . GLY B 1 113 ? -16.016 -21.422 12.328 1 92.94 113 GLY B C 1
ATOM 4910 O O . GLY B 1 113 ? -15.797 -22.469 12.938 1 92.94 113 GLY B O 1
ATOM 4911 N N . PHE B 1 114 ? -15.234 -20.375 12.508 1 93.12 114 PHE B N 1
ATOM 4912 C CA . PHE B 1 114 ? -14.109 -20.281 13.438 1 93.12 114 PHE B CA 1
ATOM 4913 C C . PHE B 1 114 ? -14.133 -18.953 14.195 1 93.12 114 PHE B C 1
ATOM 4915 O O . PHE B 1 114 ? -14.836 -18.031 13.805 1 93.12 114 PHE B O 1
ATOM 4922 N N . ASN B 1 115 ? -13.422 -18.969 15.266 1 90.56 115 ASN B N 1
ATOM 4923 C CA . ASN B 1 115 ? -13.281 -17.734 16.031 1 90.56 115 ASN B CA 1
ATOM 4924 C C . ASN B 1 115 ? -12.094 -16.906 15.539 1 90.56 115 ASN B C 1
ATOM 4926 O O . ASN B 1 115 ? -11.203 -17.422 14.859 1 90.56 115 ASN B O 1
ATOM 4930 N N . PHE B 1 116 ? -12.086 -15.617 15.758 1 92.19 116 PHE B N 1
ATOM 4931 C CA . PHE B 1 116 ? -11 -14.711 15.398 1 92.19 116 PHE B CA 1
ATOM 4932 C C . PHE B 1 116 ? -10.945 -13.539 16.375 1 92.19 116 PHE B C 1
ATOM 4934 O O . PHE B 1 116 ? -11.82 -13.375 17.219 1 92.19 116 PHE B O 1
ATOM 4941 N N . LYS B 1 117 ? -9.883 -12.758 16.281 1 87.69 117 LYS B N 1
ATOM 4942 C CA . LYS B 1 117 ? -9.688 -11.617 17.172 1 87.69 117 LYS B CA 1
ATOM 4943 C C . LYS B 1 117 ? -10.578 -10.445 16.766 1 87.69 117 LYS B C 1
ATOM 4945 O O . LYS B 1 117 ? -10.672 -10.117 15.586 1 87.69 117 LYS B O 1
ATOM 4950 N N . ILE B 1 118 ? -11.289 -9.906 17.703 1 85.81 118 ILE B N 1
ATOM 4951 C CA . ILE B 1 118 ? -12.117 -8.719 17.516 1 85.81 118 ILE B CA 1
ATOM 4952 C C . ILE B 1 118 ? -11.555 -7.559 18.328 1 85.81 118 ILE B C 1
ATOM 4954 O O . ILE B 1 118 ? -11.164 -7.742 19.484 1 85.81 118 ILE B O 1
ATOM 4958 N N . SER B 1 119 ? -11.422 -6.398 17.703 1 82.44 119 SER B N 1
ATOM 4959 C CA . SER B 1 119 ? -10.898 -5.242 18.406 1 82.44 119 SER B CA 1
ATOM 4960 C C . SER B 1 119 ? -11.844 -4.047 18.297 1 82.44 119 SER B C 1
ATOM 4962 O O . SER B 1 119 ? -12.148 -3.6 17.188 1 82.44 119 SER B O 1
ATOM 4964 N N . ASN B 1 120 ? -12.242 -3.447 19.391 1 79.81 120 ASN B N 1
ATOM 4965 C CA . ASN B 1 120 ? -13.062 -2.236 19.406 1 79.81 120 ASN B CA 1
ATOM 4966 C C . ASN B 1 120 ? -12.203 -0.984 19.234 1 79.81 120 ASN B C 1
ATOM 4968 O O . ASN B 1 120 ? -12.711 0.072 18.844 1 79.81 120 ASN B O 1
ATOM 4972 N N . ILE B 1 121 ? -10.945 -1.142 19.516 1 79.75 121 ILE B N 1
ATOM 4973 C CA . ILE B 1 121 ? -10 -0.03 19.438 1 79.75 121 ILE B CA 1
ATOM 4974 C C . ILE B 1 121 ? -9.859 0.424 17.984 1 79.75 121 ILE B C 1
ATOM 4976 O O . ILE B 1 121 ? -9.641 1.606 17.719 1 79.75 121 ILE B O 1
ATOM 4980 N N . LEU B 1 122 ? -10.156 -0.501 17.094 1 80.94 122 LEU B N 1
ATOM 4981 C CA . LEU B 1 122 ? -9.891 -0.221 15.688 1 80.94 122 LEU B CA 1
ATOM 4982 C C . LEU B 1 122 ? -11.18 0.114 14.945 1 80.94 122 LEU B C 1
ATOM 4984 O O . LEU B 1 122 ? -11.203 0.144 13.711 1 80.94 122 LEU B O 1
ATOM 4988 N N . ASP B 1 123 ? -12.227 0.409 15.688 1 78.44 123 ASP B N 1
ATOM 4989 C CA . ASP B 1 123 ? -13.477 0.782 15.039 1 78.44 123 ASP B CA 1
ATOM 4990 C C . ASP B 1 123 ? -13.305 2.051 14.211 1 78.44 123 ASP B C 1
ATOM 4992 O O . ASP B 1 123 ? -12.609 2.98 14.617 1 78.44 123 ASP B O 1
ATOM 4996 N N . ASN B 1 124 ? -13.852 2.051 13.039 1 73.31 124 ASN B N 1
ATOM 4997 C CA . ASN B 1 124 ? -13.758 3.172 12.109 1 73.31 124 ASN B CA 1
ATOM 4998 C C . ASN B 1 124 ? -14.461 4.41 12.648 1 73.31 124 ASN B C 1
ATOM 5000 O O . ASN B 1 124 ? -15.688 4.422 12.789 1 73.31 124 ASN B O 1
ATOM 5004 N N . PRO B 1 125 ? -13.719 5.383 12.875 1 72.38 125 PRO B N 1
ATOM 5005 C CA . PRO B 1 125 ? -14.336 6.586 13.445 1 72.38 125 PRO B CA 1
ATOM 5006 C C . PRO B 1 125 ? -14.938 7.496 12.375 1 72.38 125 PRO B C 1
ATOM 5008 O O . PRO B 1 125 ? -15.57 8.5 12.703 1 72.38 125 PRO B O 1
ATOM 5011 N N . PHE B 1 126 ? -14.82 7.133 11.18 1 76.19 126 PHE B N 1
ATOM 5012 C CA . PHE B 1 126 ? -15.203 8.039 10.102 1 76.19 126 PHE B CA 1
ATOM 5013 C C . PHE B 1 126 ? -16.672 7.883 9.758 1 76.19 126 PHE B C 1
ATOM 5015 O O . PHE B 1 126 ? -17.203 6.77 9.781 1 76.19 126 PHE B O 1
ATOM 5022 N N . 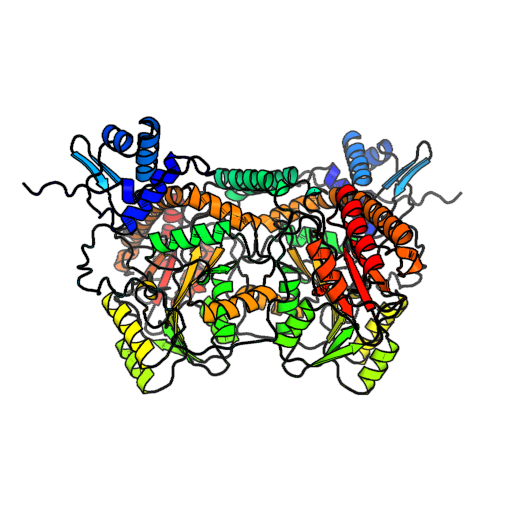GLU B 1 127 ? -17.25 9.047 9.555 1 80.5 127 GLU B N 1
ATOM 5023 C CA . GLU B 1 127 ? -18.672 9.125 9.211 1 80.5 127 GLU B CA 1
ATOM 5024 C C . GLU B 1 127 ? -18.859 9.469 7.734 1 80.5 127 GLU B C 1
ATOM 5026 O O . GLU B 1 127 ? -17.922 9.914 7.07 1 80.5 127 GLU B O 1
ATOM 5031 N N . TYR B 1 128 ? -20.031 9.109 7.297 1 78.19 128 TYR B N 1
ATOM 5032 C CA . TYR B 1 128 ? -20.391 9.438 5.918 1 78.19 128 TYR B CA 1
ATOM 5033 C C . TYR B 1 128 ? -21.594 10.383 5.875 1 78.19 128 TYR B C 1
ATOM 5035 O O . TYR B 1 128 ? -22.469 10.32 6.738 1 78.19 128 TYR B O 1
ATOM 5043 N N . SER B 1 129 ? -21.484 11.297 4.91 1 85 129 SER B N 1
ATOM 5044 C CA . SER B 1 129 ? -22.594 12.234 4.719 1 85 129 SER B CA 1
ATOM 5045 C C . SER B 1 129 ? -22.797 12.562 3.24 1 85 129 SER B C 1
ATOM 5047 O O . SER B 1 129 ? -21.844 12.5 2.453 1 85 129 SER B O 1
ATOM 5049 N N . ASN B 1 130 ? -24.016 12.82 2.908 1 85.88 130 ASN B N 1
ATOM 5050 C CA . ASN B 1 130 ? -24.344 13.211 1.539 1 85.88 130 ASN B CA 1
ATOM 5051 C C . ASN B 1 130 ? -24.453 14.727 1.396 1 85.88 130 ASN B C 1
ATOM 5053 O O . ASN B 1 130 ? -24.938 15.227 0.378 1 85.88 130 ASN B O 1
ATOM 5057 N N . CYS B 1 131 ? -24.031 15.438 2.363 1 92.94 131 CYS B N 1
ATOM 5058 C CA . CYS B 1 131 ? -24.078 16.891 2.314 1 92.94 131 CYS B CA 1
ATOM 5059 C C . CYS B 1 131 ? -23.203 17.438 1.196 1 92.94 131 CYS B C 1
ATOM 5061 O O . CYS B 1 131 ? -22.172 16.828 0.862 1 92.94 131 CYS B O 1
ATOM 5063 N N . GLU B 1 132 ? -23.625 18.547 0.66 1 91.69 132 GLU B N 1
ATOM 5064 C CA . GLU B 1 132 ? -22.859 19.203 -0.393 1 91.69 132 GLU B CA 1
ATOM 5065 C C . GLU B 1 132 ? -21.594 19.844 0.167 1 91.69 132 GLU B C 1
ATOM 5067 O O . GLU B 1 132 ? -20.547 19.828 -0.48 1 91.69 132 GLU B O 1
ATOM 5072 N N . PHE B 1 133 ? -21.75 20.422 1.335 1 95.62 133 PHE B N 1
ATOM 5073 C CA . PHE B 1 133 ? -20.609 21.078 1.97 1 95.62 133 PHE B CA 1
ATOM 5074 C C . PHE B 1 133 ? -20.094 20.234 3.129 1 95.62 133 PHE B C 1
ATOM 5076 O O . PHE B 1 133 ? -20.859 19.609 3.855 1 95.62 133 PHE B O 1
ATOM 5083 N N . ILE B 1 134 ? -18.781 20.203 3.236 1 95.56 134 ILE B N 1
ATOM 5084 C CA . ILE B 1 134 ? -18.141 19.391 4.27 1 95.56 134 ILE B CA 1
ATOM 5085 C C . ILE B 1 134 ? -16.953 20.141 4.859 1 95.56 134 ILE B C 1
ATOM 5087 O O . ILE B 1 134 ? -16.094 20.609 4.125 1 95.56 134 ILE B O 1
ATOM 5091 N N . PHE B 1 135 ? -16.922 20.266 6.207 1 96.75 135 PHE B N 1
ATOM 5092 C CA . PHE B 1 135 ? -15.68 20.641 6.871 1 96.75 135 PHE B CA 1
ATOM 5093 C C . PHE B 1 135 ? -14.836 19.406 7.152 1 96.75 135 PHE B C 1
ATOM 5095 O O . PHE B 1 135 ? -15.359 18.359 7.547 1 96.75 135 PHE B O 1
ATOM 5102 N N . ASN B 1 136 ? -13.625 19.469 6.812 1 94.94 136 ASN B N 1
ATOM 5103 C CA . ASN B 1 136 ? -12.664 18.438 7.176 1 94.94 136 ASN B CA 1
ATOM 5104 C C . ASN B 1 136 ? -11.555 18.984 8.07 1 94.94 136 ASN B C 1
ATOM 5106 O O . ASN B 1 136 ? -11.656 20.109 8.57 1 94.94 136 ASN B O 1
ATOM 5110 N N . ASP B 1 137 ? -10.586 18.125 8.336 1 94.69 137 ASP B N 1
ATOM 5111 C CA . ASP B 1 137 ? -9.57 18.516 9.305 1 94.69 137 ASP B CA 1
ATOM 5112 C C . ASP B 1 137 ? -8.383 19.188 8.617 1 94.69 137 ASP B C 1
ATOM 5114 O O . ASP B 1 137 ? -7.316 19.359 9.219 1 94.69 137 ASP B O 1
ATOM 5118 N N . GLY B 1 138 ? -8.492 19.547 7.344 1 95.38 138 GLY B N 1
ATOM 5119 C CA . GLY B 1 138 ? -7.426 20.203 6.621 1 95.38 138 GLY B CA 1
ATOM 5120 C C . GLY B 1 138 ? -6.793 19.344 5.551 1 95.38 138 GLY B C 1
ATOM 5121 O O . GLY B 1 138 ? -5.676 18.844 5.727 1 95.38 138 GLY B O 1
ATOM 5122 N N . ILE B 1 139 ? -7.426 19.172 4.418 1 92.19 139 ILE B N 1
ATOM 5123 C CA . ILE B 1 139 ? -6.898 18.391 3.303 1 92.19 139 ILE B CA 1
ATOM 5124 C C . ILE B 1 139 ? -6.754 19.281 2.074 1 92.19 139 ILE B C 1
ATOM 5126 O O . ILE B 1 139 ? -7.469 20.281 1.933 1 92.19 139 ILE B O 1
ATOM 5130 N N . PRO B 1 140 ? -5.855 18.922 1.216 1 92 140 PRO B N 1
ATOM 5131 C CA . PRO B 1 140 ? -5.664 19.719 0.005 1 92 140 PRO B CA 1
ATOM 5132 C C . PRO B 1 140 ? -6.828 19.594 -0.976 1 92 140 PRO B C 1
ATOM 5134 O O . PRO B 1 140 ? -7.645 18.672 -0.856 1 92 140 PRO B O 1
ATOM 5137 N N . ASP B 1 141 ? -6.914 20.578 -1.804 1 91.12 141 ASP B N 1
ATOM 5138 C CA . ASP B 1 141 ? -7.883 20.578 -2.896 1 91.12 141 ASP B CA 1
ATOM 5139 C C . ASP B 1 141 ? -7.324 19.859 -4.121 1 91.12 141 ASP B C 1
ATOM 5141 O O . ASP B 1 141 ? -6.516 20.422 -4.863 1 91.12 141 ASP B O 1
ATOM 5145 N N . ILE B 1 142 ? -7.785 18.719 -4.34 1 79.19 142 ILE B N 1
ATOM 5146 C CA . ILE B 1 142 ? -7.27 17.875 -5.418 1 79.19 142 ILE B CA 1
ATOM 5147 C C . ILE B 1 142 ? -7.512 18.547 -6.762 1 79.19 142 ILE B C 1
ATOM 5149 O O . ILE B 1 142 ? -6.801 18.281 -7.734 1 79.19 142 ILE B O 1
ATOM 5153 N N . ARG B 1 143 ? -8.5 19.547 -6.859 1 83.12 143 ARG B N 1
ATOM 5154 C CA . ARG B 1 143 ? -8.852 20.25 -8.086 1 83.12 143 ARG B CA 1
ATOM 5155 C C . ARG B 1 143 ? -7.715 21.172 -8.531 1 83.12 143 ARG B C 1
ATOM 5157 O O . ARG B 1 143 ? -7.656 21.562 -9.695 1 83.12 143 ARG B O 1
ATOM 5164 N N . LEU B 1 144 ? -6.867 21.422 -7.59 1 83.19 144 LEU B N 1
ATOM 5165 C CA . LEU B 1 144 ? -5.75 22.312 -7.906 1 83.19 144 LEU B CA 1
ATOM 5166 C C . LEU B 1 144 ? -4.617 21.531 -8.57 1 83.19 144 LEU B C 1
ATOM 5168 O O . LEU B 1 144 ? -3.725 22.125 -9.18 1 83.19 144 LEU B O 1
ATOM 5172 N N . ALA B 1 145 ? -4.652 20.219 -8.375 1 75.5 145 ALA B N 1
ATOM 5173 C CA . ALA B 1 145 ? -3.57 19.391 -8.898 1 75.5 145 ALA B CA 1
ATOM 5174 C C . ALA B 1 145 ? -3.619 19.312 -10.422 1 75.5 145 ALA B C 1
ATOM 5176 O O . ALA B 1 145 ? -4.699 19.297 -11.016 1 75.5 145 ALA B O 1
ATOM 5177 N N . GLN B 1 146 ? -2.617 19.641 -11.008 1 68.75 146 GLN B N 1
ATOM 5178 C CA . GLN B 1 146 ? -2.498 19.547 -12.461 1 68.75 146 GLN B CA 1
ATOM 5179 C C . GLN B 1 146 ? -2.521 18.094 -12.93 1 68.75 146 GLN B C 1
ATOM 5181 O O . GLN B 1 146 ? -1.532 17.594 -13.469 1 68.75 146 GLN B O 1
ATOM 5186 N N . ILE B 1 147 ? -3.641 17.547 -12.773 1 67.88 147 ILE B N 1
ATOM 5187 C CA . ILE B 1 147 ? -3.818 16.109 -13.016 1 67.88 147 ILE B CA 1
ATOM 5188 C C . ILE B 1 147 ? -3.391 15.773 -14.438 1 67.88 147 ILE B C 1
ATOM 5190 O O . ILE B 1 147 ? -2.809 14.711 -14.68 1 67.88 147 ILE B O 1
ATOM 5194 N N . ASP B 1 148 ? -3.664 16.719 -15.266 1 69.94 148 ASP B N 1
ATOM 5195 C CA . ASP B 1 148 ? -3.305 16.5 -16.656 1 69.94 148 ASP B CA 1
ATOM 5196 C C . ASP B 1 148 ? -1.796 16.328 -16.812 1 69.94 148 ASP B C 1
ATOM 5198 O O . ASP B 1 148 ? -1.341 15.414 -17.516 1 69.94 148 ASP B O 1
ATOM 5202 N N . GLN B 1 149 ? -1.129 17.141 -16.188 1 70.06 149 GLN B N 1
ATOM 5203 C CA . GLN B 1 149 ? 0.325 17.047 -16.266 1 70.06 149 GLN B CA 1
ATOM 5204 C C . GLN B 1 149 ? 0.837 15.781 -15.594 1 70.06 149 GLN B C 1
ATOM 5206 O O . GLN B 1 149 ? 1.726 15.109 -16.125 1 70.06 149 GLN B O 1
ATOM 5211 N N . HIS B 1 150 ? 0.267 15.43 -14.5 1 71.06 150 HIS B N 1
ATOM 5212 C CA . HIS B 1 150 ? 0.672 14.234 -13.766 1 71.06 150 HIS B CA 1
ATOM 5213 C C . HIS B 1 150 ? 0.41 12.977 -14.586 1 71.06 150 HIS B C 1
ATOM 5215 O O . HIS B 1 150 ? 1.242 12.062 -14.609 1 71.06 150 HIS B O 1
ATOM 5221 N N . SER B 1 151 ? -0.691 13.047 -15.195 1 72.25 151 SER B N 1
ATOM 5222 C CA . SER B 1 151 ? -1.075 11.898 -16.016 1 72.25 151 SER B CA 1
ATOM 5223 C C . SER B 1 151 ? -0.142 11.734 -17.219 1 72.25 151 SER B C 1
ATOM 5225 O O . SER B 1 151 ? 0.192 10.617 -17.594 1 72.25 151 SER B O 1
ATOM 5227 N N . LYS B 1 152 ? 0.235 12.836 -17.75 1 74.44 152 LYS B N 1
ATOM 5228 C CA . LYS B 1 152 ? 1.152 12.797 -18.875 1 74.44 152 LYS B CA 1
ATOM 5229 C C . LYS B 1 152 ? 2.514 12.242 -18.469 1 74.44 152 LYS B C 1
ATOM 5231 O O . LYS B 1 152 ? 3.109 11.445 -19.188 1 74.44 152 LYS B O 1
ATOM 5236 N N . ILE B 1 153 ? 2.951 12.672 -17.375 1 72.69 153 ILE B N 1
ATOM 5237 C CA . ILE B 1 153 ? 4.238 12.203 -16.875 1 72.69 153 ILE B CA 1
ATOM 5238 C C . ILE B 1 153 ? 4.16 10.719 -16.562 1 72.69 153 ILE B C 1
ATOM 5240 O O . ILE B 1 153 ? 5.094 9.961 -16.844 1 72.69 153 ILE B O 1
ATOM 5244 N N . TYR B 1 154 ? 3.102 10.336 -16 1 74.38 154 TYR B N 1
ATOM 5245 C CA . TYR B 1 154 ? 2.895 8.922 -15.68 1 74.38 154 TYR B CA 1
ATOM 5246 C C . TYR B 1 154 ? 2.912 8.07 -16.938 1 74.38 154 TYR B C 1
ATOM 5248 O O . TYR B 1 154 ? 3.629 7.066 -17.016 1 74.38 154 TYR B O 1
ATOM 5256 N N . THR B 1 155 ? 2.203 8.539 -17.938 1 73.88 155 THR B N 1
ATOM 5257 C CA . THR B 1 155 ? 2.117 7.809 -19.203 1 73.88 155 THR B CA 1
ATOM 5258 C C . THR B 1 155 ? 3.477 7.754 -19.891 1 73.88 155 THR B C 1
ATOM 5260 O O . THR B 1 155 ? 3.867 6.715 -20.422 1 73.88 155 THR B O 1
ATOM 5263 N N . SER B 1 156 ? 4.102 8.844 -19.891 1 74.38 156 SER B N 1
ATOM 5264 C CA . SER B 1 156 ? 5.41 8.906 -20.531 1 74.38 156 SER B CA 1
ATOM 5265 C C . SER B 1 156 ? 6.418 8 -19.828 1 74.38 156 SER B C 1
ATOM 5267 O O . SER B 1 156 ? 7.23 7.344 -20.484 1 74.38 156 SER B O 1
ATOM 5269 N N . THR B 1 157 ? 6.367 8.008 -18.562 1 71.75 157 THR B N 1
ATOM 5270 C CA . THR B 1 157 ? 7.258 7.16 -17.781 1 71.75 157 THR B CA 1
ATOM 5271 C C . THR B 1 157 ? 6.965 5.684 -18.047 1 71.75 157 THR B C 1
ATOM 5273 O O . THR B 1 157 ? 7.891 4.879 -18.188 1 71.75 157 THR B O 1
ATOM 5276 N N . LEU B 1 158 ? 5.719 5.391 -18.062 1 68.5 158 LEU B N 1
ATOM 5277 C CA . LEU B 1 158 ? 5.309 4.012 -18.328 1 68.5 158 LEU B CA 1
ATOM 5278 C C . LEU B 1 158 ? 5.816 3.549 -19.688 1 68.5 158 LEU B C 1
ATOM 5280 O O . LEU B 1 158 ? 6.332 2.436 -19.812 1 68.5 158 LEU B O 1
ATOM 5284 N N . LYS B 1 159 ? 5.703 4.402 -20.609 1 68.88 159 LYS B N 1
ATOM 5285 C CA . LYS B 1 159 ? 6.102 4.07 -21.969 1 68.88 159 LYS B CA 1
ATOM 5286 C C . LYS B 1 159 ? 7.613 3.877 -22.062 1 68.88 159 LYS B C 1
ATOM 5288 O O . LYS B 1 159 ? 8.086 2.973 -22.75 1 68.88 159 LYS B O 1
ATOM 5293 N N . ARG B 1 160 ? 8.336 4.688 -21.406 1 67.31 160 ARG B N 1
ATOM 5294 C CA . ARG B 1 160 ? 9.789 4.637 -21.469 1 67.31 160 ARG B CA 1
ATOM 5295 C C . ARG B 1 160 ? 10.328 3.432 -20.703 1 67.31 160 ARG B C 1
ATOM 5297 O O . ARG B 1 160 ? 11.32 2.824 -21.109 1 67.31 160 ARG B O 1
ATOM 5304 N N . ARG B 1 161 ? 9.758 3.094 -19.703 1 61.34 161 ARG B N 1
ATOM 5305 C CA . ARG B 1 161 ? 10.312 2.094 -18.797 1 61.34 161 ARG B CA 1
ATOM 5306 C C . ARG B 1 161 ? 9.844 0.693 -19.172 1 61.34 161 ARG B C 1
ATOM 5308 O O . ARG B 1 161 ? 10.531 -0.293 -18.906 1 61.34 161 ARG B O 1
ATOM 5315 N N . THR B 1 162 ? 8.648 0.637 -19.594 1 57.03 162 THR B N 1
ATOM 5316 C CA . THR B 1 162 ? 8.211 -0.694 -20 1 57.03 162 THR B CA 1
ATOM 5317 C C . THR B 1 162 ? 9.312 -1.406 -20.781 1 57.03 162 THR B C 1
ATOM 5319 O O . THR B 1 162 ? 9.492 -2.619 -20.656 1 57.03 162 THR B O 1
ATOM 5322 N N . HIS B 1 163 ? 10.047 -0.654 -21.453 1 54.28 163 HIS B N 1
ATOM 5323 C CA . HIS B 1 163 ? 11.117 -1.273 -22.234 1 54.28 163 HIS B CA 1
ATOM 5324 C C . HIS B 1 163 ? 12.312 -1.597 -21.344 1 54.28 163 HIS B C 1
ATOM 5326 O O . HIS B 1 163 ? 13.117 -2.477 -21.672 1 54.28 163 HIS B O 1
ATOM 5332 N N . LYS B 1 164 ? 12.398 -0.908 -20.266 1 54.09 164 LYS B N 1
ATOM 5333 C CA . LYS B 1 164 ? 13.578 -1.105 -19.422 1 54.09 164 LYS B CA 1
ATOM 5334 C C . LYS B 1 164 ? 13.25 -1.938 -18.188 1 54.09 164 LYS B C 1
ATOM 5336 O O . LYS B 1 164 ? 14.148 -2.361 -17.469 1 54.09 164 LYS B O 1
ATOM 5341 N N . LEU B 1 165 ? 12.031 -2.051 -17.953 1 54.28 165 LEU B N 1
ATOM 5342 C CA . LEU B 1 165 ? 11.625 -2.711 -16.719 1 54.28 165 LEU B CA 1
ATOM 5343 C C . LEU B 1 165 ? 11.805 -4.219 -16.812 1 54.28 165 LEU B C 1
ATOM 5345 O O . LEU B 1 165 ? 10.844 -4.949 -17.062 1 54.28 165 LEU B O 1
ATOM 5349 N N . LYS B 1 166 ? 12.859 -4.707 -17.375 1 50.28 166 LYS B N 1
ATOM 5350 C CA . LYS B 1 166 ? 13.102 -6.145 -17.391 1 50.28 166 LYS B CA 1
ATOM 5351 C C . LYS B 1 166 ? 12.961 -6.75 -16 1 50.28 166 LYS B C 1
ATOM 5353 O O . LYS B 1 166 ? 12.5 -7.883 -15.852 1 50.28 166 LYS B O 1
ATOM 5358 N N . HIS B 1 167 ? 13.633 -6.016 -14.977 1 48.25 167 HIS B N 1
ATOM 5359 C CA . HIS B 1 167 ? 13.656 -6.648 -13.664 1 48.25 167 HIS B CA 1
ATOM 5360 C C . HIS B 1 167 ? 13.195 -5.684 -12.578 1 48.25 167 HIS B C 1
ATOM 5362 O O . HIS B 1 167 ? 13.656 -4.539 -12.523 1 48.25 167 HIS B O 1
ATOM 5368 N N . TYR B 1 168 ? 11.945 -5.777 -12.203 1 48.06 168 TYR B N 1
ATOM 5369 C CA . TYR B 1 168 ? 11.484 -4.953 -11.094 1 48.06 168 TYR B CA 1
ATOM 5370 C C . TYR B 1 168 ? 12.297 -5.238 -9.836 1 48.06 168 TYR B C 1
ATOM 5372 O O . TYR B 1 168 ? 12.461 -6.395 -9.445 1 48.06 168 TYR B O 1
ATOM 5380 N N . ASN B 1 169 ? 13.289 -4.395 -9.617 1 49.34 169 ASN B N 1
ATOM 5381 C CA . ASN B 1 169 ? 13.961 -4.5 -8.32 1 49.34 169 ASN B CA 1
ATOM 5382 C C . ASN B 1 169 ? 12.992 -4.289 -7.164 1 49.34 169 ASN B C 1
ATOM 5384 O O . ASN B 1 169 ? 12.055 -3.498 -7.273 1 49.34 169 ASN B O 1
ATOM 5388 N N . HIS B 1 170 ? 12.953 -5.27 -6.316 1 49.41 170 HIS B N 1
ATOM 5389 C CA . HIS B 1 170 ? 12.117 -5.289 -5.121 1 49.41 170 HIS B CA 1
ATOM 5390 C C . HIS B 1 170 ? 12.352 -4.055 -4.262 1 49.41 170 HIS B C 1
ATOM 5392 O O . HIS B 1 170 ? 11.578 -3.773 -3.342 1 49.41 170 HIS B O 1
ATOM 5398 N N . ASP B 1 171 ? 13.398 -3.32 -4.48 1 51.81 171 ASP B N 1
ATOM 5399 C CA . ASP B 1 171 ? 13.695 -2.295 -3.486 1 51.81 171 ASP B CA 1
ATOM 5400 C C . ASP B 1 171 ? 13.164 -0.932 -3.928 1 51.81 171 ASP B C 1
ATOM 5402 O O . ASP B 1 171 ? 13.711 0.106 -3.537 1 51.81 171 ASP B O 1
ATOM 5406 N N . GLY B 1 172 ? 12.078 -0.915 -4.598 1 59.97 172 GLY B N 1
ATOM 5407 C CA . GLY B 1 172 ? 11.586 0.393 -4.996 1 59.97 172 GLY B CA 1
ATOM 5408 C C . GLY B 1 172 ? 12.477 1.088 -6.008 1 59.97 172 GLY B C 1
ATOM 5409 O O . GLY B 1 172 ? 13.453 0.506 -6.484 1 59.97 172 GLY B O 1
ATOM 5410 N N . SER B 1 173 ? 12.078 2.291 -6.398 1 74.25 173 SER B N 1
ATOM 5411 C CA . SER B 1 173 ? 12.828 3.051 -7.391 1 74.25 173 SER B CA 1
ATOM 5412 C C . SER B 1 173 ? 14.031 3.746 -6.762 1 74.25 173 SER B C 1
ATOM 5414 O O . SER B 1 173 ? 13.875 4.668 -5.957 1 74.25 173 SER B O 1
ATOM 5416 N N . GLU B 1 174 ? 15.18 3.172 -6.977 1 82.38 174 GLU B N 1
ATOM 5417 C CA . GLU B 1 174 ? 16.391 3.84 -6.527 1 82.38 174 GLU B CA 1
ATOM 5418 C C . GLU B 1 174 ? 16.438 5.293 -7 1 82.38 174 GLU B C 1
ATOM 5420 O O . GLU B 1 174 ? 16.938 6.168 -6.293 1 82.38 174 GLU B O 1
ATOM 5425 N N . PHE B 1 175 ? 15.906 5.469 -8.156 1 84.88 175 PHE B N 1
ATOM 5426 C CA . PHE B 1 175 ? 15.852 6.809 -8.734 1 84.88 175 PHE B CA 1
ATOM 5427 C C . PHE B 1 175 ? 15.031 7.746 -7.855 1 84.88 175 PHE B C 1
ATOM 5429 O O . PHE B 1 175 ? 15.453 8.867 -7.578 1 84.88 175 PHE B O 1
ATOM 5436 N N . PHE B 1 176 ? 13.891 7.305 -7.457 1 91.62 176 PHE B N 1
ATOM 5437 C CA . PHE B 1 176 ? 13.039 8.117 -6.59 1 91.62 176 PHE B CA 1
ATOM 5438 C C . PHE B 1 176 ? 13.703 8.328 -5.23 1 91.62 176 PHE B C 1
ATOM 5440 O O . PHE B 1 176 ? 13.664 9.43 -4.684 1 91.62 176 PHE B O 1
ATOM 5447 N N . LYS B 1 177 ? 14.312 7.293 -4.645 1 92 177 LYS B N 1
ATOM 5448 C CA . LYS B 1 177 ? 14.969 7.402 -3.346 1 92 177 LYS B CA 1
ATOM 5449 C C . LYS B 1 177 ? 16.078 8.461 -3.373 1 92 177 LYS B C 1
ATOM 5451 O O . LYS B 1 177 ? 16.219 9.242 -2.434 1 92 177 LYS B O 1
ATOM 5456 N N . GLU B 1 178 ? 16.797 8.484 -4.402 1 89.62 178 GLU B N 1
ATOM 5457 C CA . GLU B 1 178 ? 17.891 9.445 -4.551 1 89.62 178 GLU B CA 1
ATOM 5458 C C . GLU B 1 178 ? 17.344 10.875 -4.648 1 89.62 178 GLU B C 1
ATOM 5460 O O . GLU B 1 178 ? 17.844 11.773 -3.971 1 89.62 178 GLU B O 1
ATOM 5465 N N . ASN B 1 179 ? 16.375 11.008 -5.496 1 89.25 179 ASN B N 1
ATOM 5466 C CA . ASN B 1 179 ? 15.797 12.344 -5.676 1 89.25 179 ASN B CA 1
ATOM 5467 C C . ASN B 1 179 ? 15.086 12.82 -4.41 1 89.25 179 ASN B C 1
ATOM 5469 O O . ASN B 1 179 ? 15.18 14 -4.055 1 89.25 179 ASN B O 1
ATOM 5473 N N . LEU B 1 180 ? 14.43 11.914 -3.736 1 93.75 180 LEU B N 1
ATOM 5474 C CA . LEU B 1 180 ? 13.727 12.281 -2.514 1 93.75 180 LEU B CA 1
ATOM 5475 C C . LEU B 1 180 ? 14.703 12.641 -1.406 1 93.75 180 LEU B C 1
ATOM 5477 O O . LEU B 1 180 ? 14.477 13.586 -0.65 1 93.75 180 LEU B O 1
ATOM 5481 N N . SER B 1 181 ? 15.781 11.844 -1.271 1 92 181 SER B N 1
ATOM 5482 C CA . SER B 1 181 ? 16.797 12.156 -0.266 1 92 181 SER B CA 1
ATOM 5483 C C . SER B 1 181 ? 17.375 13.547 -0.488 1 92 181 SER B C 1
ATOM 5485 O O . SER B 1 181 ? 17.547 14.312 0.463 1 92 181 SER B O 1
ATOM 5487 N N . GLN B 1 182 ? 17.609 13.852 -1.685 1 84.44 182 GLN B N 1
ATOM 5488 C CA . GLN B 1 182 ? 18.141 15.172 -2.016 1 84.44 182 GLN B CA 1
ATOM 5489 C C . GLN B 1 182 ? 17.109 16.266 -1.724 1 84.44 182 GLN B C 1
ATOM 5491 O O . GLN B 1 182 ? 17.453 17.328 -1.189 1 84.44 182 GLN B O 1
ATOM 5496 N N . TYR B 1 183 ? 15.961 15.992 -2.113 1 88 183 TYR B N 1
ATOM 5497 C CA . TYR B 1 183 ? 14.867 16.922 -1.863 1 88 183 TYR B CA 1
ATOM 5498 C C . TYR B 1 183 ? 14.719 17.203 -0.373 1 88 183 TYR B C 1
ATOM 5500 O O . TYR B 1 183 ? 14.547 18.359 0.032 1 88 183 TYR B O 1
ATOM 5508 N N . LEU B 1 184 ? 14.781 16.203 0.442 1 89.75 184 LEU B N 1
ATOM 5509 C CA . LEU B 1 184 ? 14.633 16.344 1.886 1 89.75 184 LEU B CA 1
ATOM 5510 C C . LEU B 1 184 ? 15.836 17.062 2.488 1 89.75 184 LEU B C 1
ATOM 5512 O O . LEU B 1 184 ? 15.695 17.859 3.414 1 89.75 184 LEU B O 1
ATOM 5516 N N . ASN B 1 185 ? 16.984 16.781 2.018 1 83.88 185 ASN B N 1
ATOM 5517 C CA . ASN B 1 185 ? 18.188 17.469 2.467 1 83.88 185 ASN B CA 1
ATOM 5518 C C . ASN B 1 185 ? 18.094 18.984 2.219 1 83.88 185 ASN B C 1
ATOM 5520 O O . ASN B 1 185 ? 18.422 19.781 3.092 1 83.88 185 ASN B O 1
ATOM 5524 N N . LEU B 1 186 ? 17.516 19.25 1.131 1 74.81 186 LEU B N 1
ATOM 5525 C CA . LEU B 1 186 ? 17.438 20.656 0.717 1 74.81 186 LEU B CA 1
ATOM 5526 C C . LEU B 1 186 ? 16.297 21.375 1.441 1 74.81 186 LEU B C 1
ATOM 5528 O O . LEU B 1 186 ? 16.469 22.5 1.9 1 74.81 186 LEU B O 1
ATOM 5532 N N . SER B 1 187 ? 15.25 20.734 1.536 1 79.25 187 SER B N 1
ATOM 5533 C CA . SER B 1 187 ? 14.047 21.406 2.029 1 79.25 187 SER B CA 1
ATOM 5534 C C . SER B 1 187 ? 13.984 21.375 3.553 1 79.25 187 SER B C 1
ATOM 5536 O O . SER B 1 187 ? 13.422 22.281 4.172 1 79.25 187 SER B O 1
ATOM 5538 N N . ARG B 1 188 ? 14.578 20.328 4.16 1 83.25 188 ARG B N 1
ATOM 5539 C CA . ARG B 1 188 ? 14.383 20.109 5.594 1 83.25 188 ARG B CA 1
ATOM 5540 C C . ARG B 1 188 ? 15.711 20.094 6.332 1 83.25 188 ARG B C 1
ATOM 5542 O O . ARG B 1 188 ? 15.75 19.984 7.559 1 83.25 188 ARG B O 1
ATOM 5549 N N . GLY B 1 189 ? 16.781 20.25 5.637 1 78.25 189 GLY B N 1
ATOM 5550 C CA . GLY B 1 189 ? 18.094 20.234 6.27 1 78.25 189 GLY B CA 1
ATOM 5551 C C . GLY B 1 189 ? 18.438 18.891 6.883 1 78.25 189 GLY B C 1
ATOM 5552 O O . GLY B 1 189 ? 19.047 18.828 7.957 1 78.25 189 GLY B O 1
ATOM 5553 N N . LEU B 1 190 ? 17.969 17.859 6.316 1 85.25 190 LEU B N 1
ATOM 5554 C CA . LEU B 1 190 ? 18.234 16.5 6.781 1 85.25 190 LEU B CA 1
ATOM 5555 C C . LEU B 1 190 ? 19.438 15.906 6.062 1 85.25 190 LEU B C 1
ATOM 5557 O O . LEU B 1 190 ? 19.312 15.352 4.969 1 85.25 190 LEU B O 1
ATOM 5561 N N . PRO B 1 191 ? 20.625 15.969 6.633 1 84.19 191 PRO B N 1
ATOM 5562 C CA . PRO B 1 191 ? 21.797 15.422 5.941 1 84.19 191 PRO B CA 1
ATOM 5563 C C . PRO B 1 191 ? 21.766 13.898 5.836 1 84.19 191 PRO B C 1
ATOM 5565 O O . PRO B 1 191 ? 22.641 13.227 6.379 1 84.19 191 PRO B O 1
ATOM 5568 N N . ILE B 1 192 ? 20.859 13.391 5.027 1 91 192 ILE B N 1
ATOM 5569 C CA . ILE B 1 192 ? 20.609 11.953 4.969 1 91 192 ILE B CA 1
ATOM 5570 C C . ILE B 1 192 ? 21.078 11.406 3.615 1 91 192 ILE B C 1
ATOM 5572 O O . ILE B 1 192 ? 21.297 12.172 2.676 1 91 192 ILE B O 1
ATOM 5576 N N . THR B 1 193 ? 21.344 10.148 3.6 1 90.12 193 THR B N 1
ATOM 5577 C CA . THR B 1 193 ? 21.547 9.375 2.373 1 90.12 193 THR B CA 1
ATOM 5578 C C . THR B 1 193 ? 20.344 8.461 2.119 1 90.12 193 THR B C 1
ATOM 5580 O O . THR B 1 193 ? 19.406 8.438 2.904 1 90.12 193 THR B O 1
ATOM 5583 N N . THR B 1 194 ? 20.391 7.738 0.99 1 92 194 THR B N 1
ATOM 5584 C CA . THR B 1 194 ? 19.312 6.816 0.655 1 92 194 THR B CA 1
ATOM 5585 C C . THR B 1 194 ? 19.219 5.703 1.695 1 92 194 THR B C 1
ATOM 5587 O O . THR B 1 194 ? 18.141 5.113 1.877 1 92 194 THR B O 1
ATOM 5590 N N . ASN B 1 195 ? 20.266 5.434 2.457 1 91.94 195 ASN B N 1
ATOM 5591 C CA . ASN B 1 195 ? 20.281 4.379 3.467 1 91.94 195 ASN B CA 1
ATOM 5592 C C . ASN B 1 195 ? 19.469 4.77 4.695 1 91.94 195 ASN B C 1
ATOM 5594 O O . ASN B 1 195 ? 19.125 3.916 5.512 1 91.94 195 ASN B O 1
ATOM 5598 N N . ASN B 1 196 ? 19.156 6.059 4.797 1 95.81 196 ASN B N 1
ATOM 5599 C CA . ASN B 1 196 ? 18.391 6.562 5.938 1 95.81 196 ASN B CA 1
ATOM 5600 C C . ASN B 1 196 ? 16.922 6.738 5.602 1 95.81 196 ASN B C 1
ATOM 5602 O O . ASN B 1 196 ? 16.125 7.184 6.441 1 95.81 196 ASN B O 1
ATOM 5606 N N . LEU B 1 197 ? 16.625 6.32 4.383 1 96.06 197 LEU B N 1
ATOM 5607 C CA . LEU B 1 197 ? 15.305 6.66 3.869 1 96.06 197 LEU B CA 1
ATOM 5608 C C . LEU B 1 197 ? 14.516 5.398 3.533 1 96.06 197 LEU B C 1
ATOM 5610 O O . LEU B 1 197 ? 15.039 4.492 2.877 1 96.06 197 LEU B O 1
ATOM 5614 N N . LEU B 1 198 ? 13.305 5.305 4.074 1 95.56 198 LEU B N 1
ATOM 5615 C CA . LEU B 1 198 ? 12.359 4.258 3.705 1 95.56 198 LEU B CA 1
ATOM 5616 C C . LEU B 1 198 ? 11.078 4.855 3.129 1 95.56 198 LEU B C 1
ATOM 5618 O O . LEU B 1 198 ? 10.398 5.633 3.801 1 95.56 198 LEU B O 1
ATOM 5622 N N . ILE B 1 199 ? 10.797 4.508 1.876 1 94.69 199 ILE B N 1
ATOM 5623 C CA . ILE B 1 199 ? 9.578 4.98 1.228 1 94.69 199 ILE B CA 1
ATOM 5624 C C . ILE B 1 199 ? 8.43 4.016 1.513 1 94.69 199 ILE B C 1
ATOM 5626 O O . ILE B 1 199 ? 8.586 2.801 1.377 1 94.69 199 ILE B O 1
ATOM 5630 N N . THR B 1 200 ? 7.332 4.48 1.983 1 93.5 200 THR B N 1
ATOM 5631 C CA . THR B 1 200 ? 6.121 3.703 2.234 1 93.5 200 THR B CA 1
ATOM 5632 C C . THR B 1 200 ? 4.949 4.258 1.433 1 93.5 200 THR B C 1
ATOM 5634 O O . THR B 1 200 ? 5.094 5.242 0.705 1 93.5 200 THR B O 1
ATOM 5637 N N . ARG B 1 201 ? 3.775 3.658 1.573 1 89.56 201 ARG B N 1
ATOM 5638 C CA . ARG B 1 201 ? 2.605 4.086 0.813 1 89.56 201 ARG B CA 1
ATOM 5639 C C . ARG B 1 201 ? 1.988 5.344 1.416 1 89.56 201 ARG B C 1
ATOM 5641 O O . ARG B 1 201 ? 1.386 6.148 0.704 1 89.56 201 ARG B O 1
ATOM 5648 N N . SER B 1 202 ? 2.135 5.473 2.684 1 90.69 202 SER B N 1
ATOM 5649 C CA . SER B 1 202 ? 1.468 6.551 3.4 1 90.69 202 SER B CA 1
ATOM 5650 C C . SER B 1 202 ? 2.105 6.785 4.766 1 90.69 202 SER B C 1
ATOM 5652 O O . SER B 1 202 ? 2.883 5.957 5.246 1 90.69 202 SER B O 1
ATOM 5654 N N . THR B 1 203 ? 1.755 7.883 5.332 1 92.25 203 THR B N 1
ATOM 5655 C CA . THR B 1 203 ? 2.23 8.172 6.68 1 92.25 203 THR B CA 1
ATOM 5656 C C . THR B 1 203 ? 1.68 7.16 7.68 1 92.25 203 THR B C 1
ATOM 5658 O O . THR B 1 203 ? 2.355 6.805 8.648 1 92.25 203 THR B O 1
ATOM 5661 N N . GLU B 1 204 ? 0.457 6.746 7.473 1 91 204 GLU B N 1
ATOM 5662 C CA . GLU B 1 204 ? -0.135 5.738 8.344 1 91 204 GLU B CA 1
ATOM 5663 C C . GLU B 1 204 ? 0.674 4.445 8.328 1 91 204 GLU B C 1
ATOM 5665 O O . GLU B 1 204 ? 0.948 3.859 9.375 1 91 204 GLU B O 1
ATOM 5670 N N . MET B 1 205 ? 1.034 4.031 7.16 1 93.19 205 MET B N 1
ATOM 5671 C CA . MET B 1 205 ? 1.855 2.83 7.055 1 93.19 205 MET B CA 1
ATOM 5672 C C . MET B 1 205 ? 3.199 3.025 7.75 1 93.19 205 MET B C 1
ATOM 5674 O O . MET B 1 205 ? 3.701 2.111 8.406 1 93.19 205 MET B O 1
ATOM 5678 N N . SER B 1 206 ? 3.783 4.199 7.535 1 96.25 206 SER B N 1
ATOM 5679 C CA . SER B 1 206 ? 5.027 4.516 8.227 1 96.25 206 SER B CA 1
ATOM 5680 C C . SER B 1 206 ? 4.875 4.371 9.734 1 96.25 206 SER B C 1
ATOM 5682 O O . SER B 1 206 ? 5.707 3.74 10.391 1 96.25 206 SER B O 1
ATOM 5684 N N . MET B 1 207 ? 3.797 4.934 10.219 1 96 207 MET B N 1
ATOM 5685 C CA . MET B 1 207 ? 3.531 4.895 11.648 1 96 207 MET B CA 1
ATOM 5686 C C . MET B 1 207 ? 3.334 3.461 12.133 1 96 207 MET B C 1
ATOM 5688 O O . MET B 1 207 ? 3.762 3.105 13.234 1 96 207 MET B O 1
ATOM 5692 N N . TYR B 1 208 ? 2.664 2.73 11.375 1 95.12 208 TYR B N 1
ATOM 5693 C CA . TYR B 1 208 ? 2.412 1.336 11.719 1 95.12 208 TYR B CA 1
ATOM 5694 C C . TYR B 1 208 ? 3.719 0.559 11.836 1 95.12 208 TYR B C 1
ATOM 5696 O O . TYR B 1 208 ? 3.938 -0.155 12.812 1 95.12 208 TYR B O 1
ATOM 5704 N N . ILE B 1 209 ? 4.566 0.676 10.844 1 95.44 209 ILE B N 1
ATOM 5705 C CA . ILE B 1 209 ? 5.848 -0.027 10.812 1 95.44 209 ILE B CA 1
ATOM 5706 C C . ILE B 1 209 ? 6.691 0.386 12.016 1 95.44 209 ILE B C 1
ATOM 5708 O O . ILE B 1 209 ? 7.242 -0.465 12.719 1 95.44 209 ILE B O 1
ATOM 5712 N N . VAL B 1 210 ? 6.773 1.688 12.266 1 97.12 210 VAL B N 1
ATOM 5713 C CA . VAL B 1 210 ? 7.559 2.203 13.383 1 97.12 210 VAL B CA 1
ATOM 5714 C C . VAL B 1 210 ? 7.012 1.652 14.695 1 97.12 210 VAL B C 1
ATOM 5716 O O . VAL B 1 210 ? 7.777 1.267 15.586 1 97.12 210 VAL B O 1
ATOM 5719 N N . SER B 1 211 ? 5.707 1.63 14.812 1 96.06 211 SER B N 1
ATOM 5720 C CA . SER B 1 211 ? 5.082 1.122 16.031 1 96.06 211 SER B CA 1
ATOM 5721 C C . SER B 1 211 ? 5.422 -0.349 16.25 1 96.06 211 SER B C 1
ATOM 5723 O O . SER B 1 211 ? 5.66 -0.77 17.391 1 96.06 211 SER B O 1
ATOM 5725 N N . GLU B 1 212 ? 5.414 -1.123 15.203 1 93.5 212 GLU B N 1
ATOM 5726 C CA . GLU B 1 212 ? 5.711 -2.551 15.289 1 93.5 212 GLU B CA 1
ATOM 5727 C C . GLU B 1 212 ? 7.148 -2.789 15.742 1 93.5 212 GLU B C 1
ATOM 5729 O O . GLU B 1 212 ? 7.422 -3.742 16.484 1 93.5 212 GLU B O 1
ATOM 5734 N N . ILE B 1 213 ? 7.977 -1.939 15.352 1 94.81 213 ILE B N 1
ATOM 5735 C CA . ILE B 1 213 ? 9.406 -2.145 15.578 1 94.81 213 ILE B CA 1
ATOM 5736 C C . ILE B 1 213 ? 9.797 -1.582 16.938 1 94.81 213 ILE B C 1
ATOM 5738 O O . ILE B 1 213 ? 10.617 -2.17 17.656 1 94.81 213 ILE B O 1
ATOM 5742 N N . LEU B 1 214 ? 9.195 -0.48 17.344 1 96.94 214 LEU B N 1
ATOM 5743 C CA . LEU B 1 214 ? 9.68 0.267 18.5 1 96.94 214 LEU B CA 1
ATOM 5744 C C . LEU B 1 214 ? 8.906 -0.111 19.766 1 96.94 214 LEU B C 1
ATOM 5746 O O . LEU B 1 214 ? 9.414 0.018 20.875 1 96.94 214 LEU B O 1
ATOM 5750 N N . LEU B 1 215 ? 7.688 -0.553 19.609 1 97 215 LEU B N 1
ATOM 5751 C CA . LEU B 1 215 ? 6.812 -0.621 20.781 1 97 215 LEU B CA 1
ATOM 5752 C C . LEU B 1 215 ? 6.516 -2.07 21.156 1 97 215 LEU B C 1
ATOM 5754 O O . LEU B 1 215 ? 6.488 -2.945 20.281 1 97 215 LEU B O 1
ATOM 5758 N N . SER B 1 216 ? 6.336 -2.297 22.375 1 94.56 216 SER B N 1
ATOM 5759 C CA . SER B 1 216 ? 5.859 -3.537 22.969 1 94.56 216 SER B CA 1
ATOM 5760 C C . SER B 1 216 ? 4.688 -3.283 23.906 1 94.56 216 SER B C 1
ATOM 5762 O O . SER B 1 216 ? 4.492 -2.156 24.375 1 94.56 216 SER B O 1
ATOM 5764 N N . GLU B 1 217 ? 3.943 -4.355 24.141 1 93.56 217 GLU B N 1
ATOM 5765 C CA . GLU B 1 217 ? 2.826 -4.242 25.062 1 93.56 217 GLU B CA 1
ATOM 5766 C C . GLU B 1 217 ? 3.287 -3.711 26.422 1 93.56 217 GLU B C 1
ATOM 5768 O O . GLU B 1 217 ? 4.301 -4.16 26.953 1 93.56 217 GLU B O 1
ATOM 5773 N N . GLY B 1 218 ? 2.562 -2.664 26.922 1 95.88 218 GLY B N 1
ATOM 5774 C CA . GLY B 1 218 ? 2.875 -2.129 28.234 1 95.88 218 GLY B CA 1
ATOM 5775 C C . GLY B 1 218 ? 3.775 -0.907 28.188 1 95.88 218 GLY B C 1
ATOM 5776 O O . GLY B 1 218 ? 3.893 -0.174 29.172 1 95.88 218 GLY B O 1
ATOM 5777 N N . ASP B 1 219 ? 4.406 -0.652 27.047 1 97.31 219 ASP B N 1
ATOM 5778 C CA . ASP B 1 219 ? 5.223 0.549 26.891 1 97.31 219 ASP B CA 1
ATOM 5779 C C . ASP B 1 219 ? 4.387 1.811 27.094 1 97.31 219 ASP B C 1
ATOM 5781 O O . ASP B 1 219 ? 3.162 1.778 26.953 1 97.31 219 ASP B O 1
ATOM 5785 N N . THR B 1 220 ? 5.059 2.9 27.422 1 98.38 220 THR B N 1
ATOM 5786 C CA . THR B 1 220 ? 4.387 4.184 27.594 1 98.38 220 THR B CA 1
ATOM 5787 C C . THR B 1 220 ? 4.684 5.105 26.406 1 98.38 220 THR B C 1
ATOM 5789 O O . THR B 1 220 ? 5.848 5.375 26.109 1 98.38 220 THR B O 1
ATOM 5792 N N . VAL B 1 221 ? 3.646 5.508 25.781 1 98.5 221 VAL B N 1
ATOM 5793 C CA . VAL B 1 221 ? 3.732 6.492 24.719 1 98.5 221 VAL B CA 1
ATOM 5794 C C . VAL B 1 221 ? 3.127 7.816 25.172 1 98.5 221 VAL B C 1
ATOM 5796 O O . VAL B 1 221 ? 1.999 7.848 25.672 1 98.5 221 VAL B O 1
ATOM 5799 N N . VAL B 1 222 ? 3.893 8.891 25.031 1 98.62 222 VAL B N 1
ATOM 5800 C CA . VAL B 1 222 ? 3.43 10.219 25.422 1 98.62 222 VAL B CA 1
ATOM 5801 C C . VAL B 1 222 ? 3.016 11.016 24.188 1 98.62 222 VAL B C 1
ATOM 5803 O O . VAL B 1 222 ? 3.729 11.023 23.188 1 98.62 222 VAL B O 1
ATOM 5806 N N . VAL B 1 223 ? 1.85 11.641 24.234 1 97.75 223 VAL B N 1
ATOM 5807 C CA . VAL B 1 223 ? 1.343 12.477 23.156 1 97.75 223 VAL B CA 1
ATOM 5808 C C . VAL B 1 223 ? 0.863 13.812 23.719 1 97.75 223 VAL B C 1
ATOM 5810 O O . VAL B 1 223 ? 0.723 13.969 24.938 1 97.75 223 VAL B O 1
ATOM 5813 N N . GLY B 1 224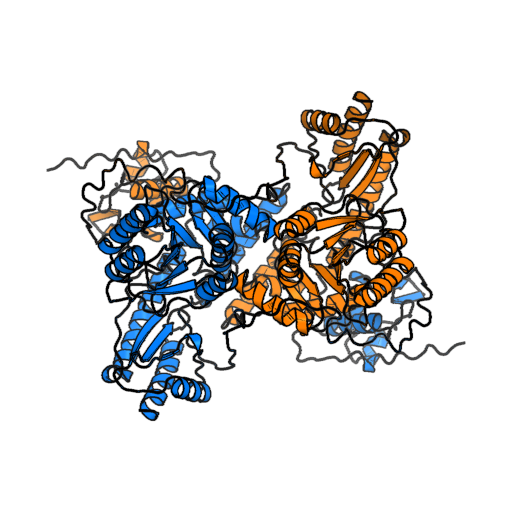 ? 0.749 14.797 22.828 1 95.81 224 GLY B N 1
ATOM 5814 C CA . GLY B 1 224 ? 0.104 16.031 23.266 1 95.81 224 GLY B CA 1
ATOM 5815 C C . GLY B 1 224 ? -1.365 15.852 23.594 1 95.81 224 GLY B C 1
ATOM 5816 O O . GLY B 1 224 ? -2.037 14.992 23.016 1 95.81 224 GLY B O 1
ATOM 5817 N N . GLU B 1 225 ? -1.782 16.734 24.422 1 92.25 225 GLU B N 1
ATOM 5818 C CA . GLU B 1 225 ? -3.223 16.766 24.656 1 92.25 225 GLU B CA 1
ATOM 5819 C C . GLU B 1 225 ? -3.99 17 23.359 1 92.25 225 GLU B C 1
ATOM 5821 O O . GLU B 1 225 ? -3.586 17.828 22.531 1 92.25 225 GLU B O 1
ATOM 5826 N N . LEU B 1 226 ? -5.195 16.281 23.078 1 88.12 226 LEU B N 1
ATOM 5827 C CA . LEU B 1 226 ? -6.066 16.312 21.906 1 88.12 226 LEU B CA 1
ATOM 5828 C C . LEU B 1 226 ? -5.398 15.648 20.703 1 88.12 226 LEU B C 1
ATOM 5830 O O . LEU B 1 226 ? -6.012 15.508 19.641 1 88.12 226 LEU B O 1
ATOM 5834 N N . SER B 1 227 ? -4.297 15.125 20.797 1 86.81 227 SER B N 1
ATOM 5835 C CA . SER B 1 227 ? -3.426 14.531 19.781 1 86.81 227 SER B CA 1
ATOM 5836 C C . SER B 1 227 ? -4.234 13.836 18.703 1 86.81 227 SER B C 1
ATOM 5838 O O . SER B 1 227 ? -5.461 13.742 18.781 1 86.81 227 SER B O 1
ATOM 5840 N N . TYR B 1 228 ? -3.584 13.422 17.656 1 89.69 228 TYR B N 1
ATOM 5841 C CA . TYR B 1 228 ? -4.164 12.836 16.453 1 89.69 228 TYR B CA 1
ATOM 5842 C C . TYR B 1 228 ? -4.703 11.438 16.719 1 89.69 228 TYR B C 1
ATOM 5844 O O . TYR B 1 228 ? -3.938 10.516 17.016 1 89.69 228 TYR B O 1
ATOM 5852 N N . PHE B 1 229 ? -5.945 11.25 16.578 1 87.31 229 PHE B N 1
ATOM 5853 C CA . PHE B 1 229 ? -6.629 10.039 17 1 87.31 229 PHE B CA 1
ATOM 5854 C C . PHE B 1 229 ? -6.168 8.844 16.172 1 87.31 229 PHE B C 1
ATOM 5856 O O . PHE B 1 229 ? -6.039 7.734 16.688 1 87.31 229 PHE B O 1
ATOM 5863 N N . SER B 1 230 ? -5.965 9.016 14.906 1 88.81 230 SER B N 1
ATOM 5864 C CA . SER B 1 230 ? -5.602 7.902 14.031 1 88.81 230 SER B CA 1
ATOM 5865 C C . SER B 1 230 ? -4.273 7.281 14.453 1 88.81 230 SER B C 1
ATOM 5867 O O . SER B 1 230 ? -4.113 6.059 14.414 1 88.81 230 SER B O 1
ATOM 5869 N N . VAL B 1 231 ? -3.33 8.086 14.773 1 92.69 231 VAL B N 1
ATOM 5870 C CA . VAL B 1 231 ? -2.029 7.598 15.219 1 92.69 231 VAL B CA 1
ATOM 5871 C C . VAL B 1 231 ? -2.166 6.941 16.594 1 92.69 231 VAL B C 1
ATOM 5873 O O . VAL B 1 231 ? -1.541 5.91 16.859 1 92.69 231 VAL B O 1
ATOM 5876 N N . ASN B 1 232 ? -2.984 7.523 17.469 1 92.5 232 ASN B N 1
ATOM 5877 C CA . ASN B 1 232 ? -3.244 6.922 18.766 1 92.5 232 ASN B CA 1
ATOM 5878 C C . ASN B 1 232 ? -3.801 5.508 18.625 1 92.5 232 ASN B C 1
ATOM 5880 O O . ASN B 1 232 ? -3.459 4.621 19.422 1 92.5 232 ASN B O 1
ATOM 5884 N N . MET B 1 233 ? -4.66 5.348 17.672 1 90 233 MET B N 1
ATOM 5885 C CA . MET B 1 233 ? -5.238 4.031 17.422 1 90 233 MET B CA 1
ATOM 5886 C C . MET B 1 233 ? -4.152 3.021 17.062 1 90 233 MET B C 1
ATOM 5888 O O . MET B 1 233 ? -4.199 1.87 17.5 1 90 233 MET B O 1
ATOM 5892 N N . ILE B 1 234 ? -3.219 3.404 16.281 1 92.56 234 ILE B N 1
ATOM 5893 C CA . ILE B 1 234 ? -2.105 2.543 15.891 1 92.56 234 ILE B CA 1
ATOM 5894 C C . ILE B 1 234 ? -1.306 2.145 17.125 1 92.56 234 ILE B C 1
ATOM 5896 O O . ILE B 1 234 ? -0.979 0.97 17.312 1 92.56 234 ILE B O 1
ATOM 5900 N N . PHE B 1 235 ? -1.066 3.143 18.047 1 94.62 235 PHE B N 1
ATOM 5901 C CA . PHE B 1 235 ? -0.337 2.865 19.281 1 94.62 235 PHE B CA 1
ATOM 5902 C C . PHE B 1 235 ? -1.131 1.925 20.172 1 94.62 235 PHE B C 1
ATOM 5904 O O . PHE B 1 235 ? -0.581 0.964 20.719 1 94.62 235 PHE B O 1
ATOM 5911 N N . GLN B 1 236 ? -2.4 2.221 20.281 1 91.25 236 GLN B N 1
ATOM 5912 C CA . GLN B 1 236 ? -3.254 1.438 21.172 1 91.25 236 GLN B CA 1
ATOM 5913 C C . GLN B 1 236 ? -3.355 -0.01 20.703 1 91.25 236 GLN B C 1
ATOM 5915 O O . GLN B 1 236 ? -3.461 -0.928 21.516 1 91.25 236 GLN B O 1
ATOM 5920 N N . ASN B 1 237 ? -3.346 -0.183 19.422 1 88.56 237 ASN B N 1
ATOM 5921 C CA . ASN B 1 237 ? -3.393 -1.529 18.859 1 88.56 237 ASN B CA 1
ATOM 5922 C C . ASN B 1 237 ? -2.232 -2.385 19.359 1 88.56 237 ASN B C 1
ATOM 5924 O O . ASN B 1 237 ? -2.336 -3.611 19.422 1 88.56 237 ASN B O 1
ATOM 5928 N N . LYS B 1 238 ? -1.142 -1.767 19.766 1 90.62 238 LYS B N 1
ATOM 5929 C CA . LYS B 1 238 ? 0.027 -2.471 20.281 1 90.62 238 LYS B CA 1
ATOM 5930 C C . LYS B 1 238 ? -0.117 -2.748 21.781 1 90.62 238 LYS B C 1
ATOM 5932 O O . LYS B 1 238 ? 0.716 -3.436 22.375 1 90.62 238 LYS B O 1
ATOM 5937 N N . GLY B 1 239 ? -1.168 -2.178 22.406 1 91.38 239 GLY B N 1
ATOM 5938 C CA . GLY B 1 239 ? -1.39 -2.389 23.828 1 91.38 239 GLY B CA 1
ATOM 5939 C C . GLY B 1 239 ? -0.549 -1.48 24.703 1 91.38 239 GLY B C 1
ATOM 5940 O O . GLY B 1 239 ? -0.226 -1.83 25.844 1 91.38 239 GLY B O 1
ATOM 5941 N N . VAL B 1 240 ? -0.229 -0.348 24.203 1 96.19 240 VAL B N 1
ATOM 5942 C CA . VAL B 1 240 ? 0.608 0.571 24.953 1 96.19 240 VAL B CA 1
ATOM 5943 C C . VAL B 1 240 ? -0.265 1.434 25.875 1 96.19 240 VAL B C 1
ATOM 5945 O O . VAL B 1 240 ? -1.489 1.457 25.719 1 96.19 240 VAL B O 1
ATOM 5948 N N . LYS B 1 241 ? 0.396 2.066 26.812 1 96.69 241 LYS B N 1
ATOM 5949 C CA . LYS B 1 241 ? -0.237 3.096 27.641 1 96.69 241 LYS B CA 1
ATOM 5950 C C . LYS B 1 241 ? 0.014 4.488 27.062 1 96.69 241 LYS B C 1
ATOM 5952 O O . LYS B 1 241 ? 1.164 4.902 26.906 1 96.69 241 LYS B O 1
ATOM 5957 N N . ILE B 1 242 ? -1.044 5.207 26.828 1 97 242 ILE B N 1
ATOM 5958 C CA . ILE B 1 242 ? -0.909 6.555 26.281 1 97 242 ILE B CA 1
ATOM 5959 C C . ILE B 1 242 ? -1.102 7.582 27.391 1 97 242 ILE B C 1
ATOM 5961 O O . ILE B 1 242 ? -2.09 7.531 28.141 1 97 242 ILE B O 1
ATOM 5965 N N . ILE B 1 243 ? -0.124 8.445 27.547 1 97.75 243 ILE B N 1
ATOM 5966 C CA . ILE B 1 243 ? -0.206 9.547 28.5 1 97.75 243 ILE B CA 1
ATOM 5967 C C . ILE B 1 243 ? -0.17 10.883 27.75 1 97.75 243 ILE B C 1
ATOM 5969 O O . ILE B 1 243 ? 0.6 11.047 26.797 1 97.75 243 ILE B O 1
ATOM 5973 N N . THR B 1 244 ? -0.999 11.828 28.156 1 96.38 244 THR B N 1
ATOM 5974 C CA . THR B 1 244 ? -1.068 13.125 27.484 1 96.38 244 THR B CA 1
ATOM 5975 C C . THR B 1 244 ? -0.343 14.195 28.297 1 96.38 244 THR B C 1
ATOM 5977 O O . THR B 1 244 ? -0.32 14.141 29.531 1 96.38 244 THR B O 1
ATOM 5980 N N . ILE B 1 245 ? 0.273 15.078 27.562 1 96.94 245 ILE B N 1
ATOM 5981 C CA . ILE B 1 245 ? 0.928 16.25 28.125 1 96.94 245 ILE B CA 1
ATOM 5982 C C . ILE B 1 245 ? 0.276 17.516 27.562 1 96.94 245 ILE B C 1
ATOM 5984 O O . ILE B 1 245 ? -0.106 17.562 26.391 1 96.94 245 ILE B O 1
ATOM 5988 N N . PRO B 1 246 ? 0.18 18.578 28.375 1 96.19 246 PRO B N 1
ATOM 5989 C CA . PRO B 1 246 ? -0.454 19.812 27.906 1 96.19 246 PRO B CA 1
ATOM 5990 C C . PRO B 1 246 ? 0.289 20.438 26.734 1 96.19 246 PRO B C 1
ATOM 5992 O O . PRO B 1 246 ? 1.51 20.297 26.625 1 96.19 246 PRO B O 1
ATOM 5995 N N . VAL B 1 247 ? -0.478 21.109 25.922 1 96.12 247 VAL B N 1
ATOM 5996 C CA . VAL B 1 247 ? 0.036 21.875 24.781 1 96.12 247 VAL B CA 1
ATOM 5997 C C . VAL B 1 247 ? -0.393 23.344 24.922 1 96.12 247 VAL B C 1
ATOM 5999 O O . VAL B 1 247 ? -1.57 23.625 25.141 1 96.12 247 VAL B O 1
ATOM 6002 N N . ASP B 1 248 ? 0.569 24.25 24.844 1 95 248 ASP B N 1
ATOM 6003 C CA . ASP B 1 248 ? 0.258 25.672 24.938 1 95 248 ASP B CA 1
ATOM 6004 C C . ASP B 1 248 ? 0.633 26.391 23.641 1 95 248 ASP B C 1
ATOM 6006 O O . ASP B 1 248 ? 0.753 25.781 22.594 1 95 248 ASP B O 1
ATOM 6010 N N . LYS B 1 249 ? 0.699 27.688 23.672 1 94.19 249 LYS B N 1
ATOM 6011 C CA . LYS B 1 249 ? 0.901 28.5 22.484 1 94.19 249 LYS B CA 1
ATOM 6012 C C . LYS B 1 249 ? 2.295 28.297 21.906 1 94.19 249 LYS B C 1
ATOM 6014 O O . LYS B 1 249 ? 2.564 28.688 20.766 1 94.19 249 LYS B O 1
ATOM 6019 N N . GLU B 1 250 ? 3.115 27.609 22.672 1 94.88 250 GLU B N 1
ATOM 6020 C CA . GLU B 1 250 ? 4.469 27.344 22.203 1 94.88 250 GLU B CA 1
ATOM 6021 C C . GLU B 1 250 ? 4.668 25.859 21.906 1 94.88 250 GLU B C 1
ATOM 6023 O O . GLU B 1 250 ? 5.801 25.391 21.734 1 94.88 250 GLU B O 1
ATOM 6028 N N . GLY B 1 251 ? 3.627 25.078 21.906 1 95.56 251 GLY B N 1
ATOM 6029 C CA . GLY B 1 251 ? 3.701 23.656 21.656 1 95.56 251 GLY B CA 1
ATOM 6030 C C . GLY B 1 251 ? 3.631 22.828 22.922 1 95.56 251 GLY B C 1
ATOM 6031 O O . GLY B 1 251 ? 3.082 23.266 23.922 1 95.56 251 GLY B O 1
ATOM 6032 N N . ILE B 1 252 ? 4.074 21.625 22.875 1 97.19 252 ILE B N 1
ATOM 6033 C CA . ILE B 1 252 ? 4.004 20.672 23.984 1 97.19 252 ILE B CA 1
ATOM 6034 C C . ILE B 1 252 ? 4.797 21.203 25.172 1 97.19 252 ILE B C 1
ATOM 6036 O O . ILE B 1 252 ? 5.859 21.812 25 1 97.19 252 ILE B O 1
ATOM 6040 N N . ASP B 1 253 ? 4.324 21 26.359 1 97.81 253 ASP B N 1
ATOM 6041 C CA . ASP B 1 253 ? 4.957 21.469 27.594 1 97.81 253 ASP B CA 1
ATOM 6042 C C . ASP B 1 253 ? 6.148 20.578 27.969 1 97.81 253 ASP B C 1
ATOM 6044 O O . ASP B 1 253 ? 5.977 19.516 28.547 1 97.81 253 ASP B O 1
ATOM 6048 N N . VAL B 1 254 ? 7.301 21.172 27.828 1 97.88 254 VAL B N 1
ATOM 6049 C CA . VAL B 1 254 ? 8.531 20.406 28.031 1 97.88 254 VAL B CA 1
ATOM 6050 C C . VAL B 1 254 ? 8.758 20.172 29.531 1 97.88 254 VAL B C 1
ATOM 6052 O O . VAL B 1 254 ? 9.281 19.141 29.922 1 97.88 254 VAL B O 1
ATOM 6055 N N . ASP B 1 255 ? 8.359 21.094 30.375 1 97.5 255 ASP B N 1
ATOM 6056 C CA . ASP B 1 255 ? 8.5 20.938 31.812 1 97.5 255 ASP B CA 1
ATOM 6057 C C . ASP B 1 255 ? 7.613 19.797 32.312 1 97.5 255 ASP B C 1
ATOM 6059 O O . ASP B 1 255 ? 8.047 19 33.156 1 97.5 255 ASP B O 1
ATOM 6063 N N . ALA B 1 256 ? 6.445 19.781 31.891 1 97.94 256 ALA B N 1
ATOM 6064 C CA . ALA B 1 256 ? 5.547 18.688 32.25 1 97.94 256 ALA B CA 1
ATOM 6065 C C . ALA B 1 256 ? 6.121 17.344 31.844 1 97.94 256 ALA B C 1
ATOM 6067 O O . ALA B 1 256 ? 6 16.344 32.562 1 97.94 256 ALA B O 1
ATOM 6068 N N . LEU B 1 257 ? 6.688 17.297 30.672 1 98.31 257 LEU B N 1
ATOM 6069 C CA . LEU B 1 257 ? 7.32 16.078 30.188 1 98.31 257 LEU B CA 1
ATOM 6070 C C . LEU B 1 257 ? 8.484 15.68 31.078 1 98.31 257 LEU B C 1
ATOM 6072 O O . LEU B 1 257 ? 8.633 14.5 31.422 1 98.31 257 LEU B O 1
ATOM 6076 N N . LYS B 1 258 ? 9.297 16.641 31.406 1 98.06 258 LYS B N 1
ATOM 6077 C CA . LYS B 1 258 ? 10.43 16.375 32.281 1 98.06 258 LYS B CA 1
ATOM 6078 C C . LYS B 1 258 ? 9.969 15.789 33.625 1 98.06 258 LYS B C 1
ATOM 6080 O O . LYS B 1 258 ? 10.57 14.828 34.125 1 98.06 258 LYS B O 1
ATOM 6085 N N . ASN B 1 259 ? 8.961 16.359 34.156 1 98.19 259 ASN B N 1
ATOM 6086 C CA . ASN B 1 259 ? 8.414 15.867 35.406 1 98.19 259 ASN B CA 1
ATOM 6087 C C . ASN B 1 259 ? 7.898 14.438 35.25 1 98.19 259 ASN B C 1
ATOM 6089 O O . ASN B 1 259 ? 8.047 13.633 36.188 1 98.19 259 ASN B O 1
ATOM 6093 N N . LEU B 1 260 ? 7.273 14.148 34.188 1 97.94 260 LEU B N 1
ATOM 6094 C CA . LEU B 1 260 ? 6.789 12.797 33.906 1 97.94 260 LEU B CA 1
ATOM 6095 C C . LEU B 1 260 ? 7.945 11.812 33.812 1 97.94 260 LEU B C 1
ATOM 6097 O O . LEU B 1 260 ? 7.871 10.695 34.344 1 97.94 260 LEU B O 1
ATOM 6101 N N . CYS B 1 261 ? 9 12.227 33.156 1 97.69 261 CYS B N 1
ATOM 6102 C CA . CYS B 1 261 ? 10.18 11.383 32.969 1 97.69 261 CYS B CA 1
ATOM 6103 C C . CYS B 1 261 ? 10.797 11.016 34.312 1 97.69 261 CYS B C 1
ATOM 6105 O O . CYS B 1 261 ? 11.359 9.93 34.469 1 97.69 261 CYS B O 1
ATOM 6107 N N . LYS B 1 262 ? 10.672 11.906 35.281 1 97.25 262 LYS B N 1
ATOM 6108 C CA . LYS B 1 262 ? 11.203 11.656 36.594 1 97.25 262 LYS B CA 1
ATOM 6109 C C . LYS B 1 262 ? 10.375 10.609 37.344 1 97.25 262 LYS B C 1
ATOM 6111 O O . LYS B 1 262 ? 10.875 9.922 38.219 1 97.25 262 LYS B O 1
ATOM 6116 N N . LYS B 1 263 ? 9.188 10.461 36.969 1 97.25 263 LYS B N 1
ATOM 6117 C CA . LYS B 1 263 ? 8.258 9.602 37.688 1 97.25 263 LYS B CA 1
ATOM 6118 C C . LYS B 1 263 ? 8.195 8.211 37.062 1 97.25 263 LYS B C 1
ATOM 6120 O O . LYS B 1 263 ? 7.91 7.227 37.719 1 97.25 263 LYS B O 1
ATOM 6125 N N . GLN B 1 264 ? 8.352 8.18 35.719 1 97.19 264 GLN B N 1
ATOM 6126 C CA . GLN B 1 264 ? 8.227 6.891 35.062 1 97.19 264 GLN B CA 1
ATOM 6127 C C . GLN B 1 264 ? 9.008 6.875 33.75 1 97.19 264 GLN B C 1
ATOM 6129 O O . GLN B 1 264 ? 9.359 7.93 33.219 1 97.19 264 GLN B O 1
ATOM 6134 N N . LYS B 1 265 ? 9.25 5.633 33.312 1 97.06 265 LYS B N 1
ATOM 6135 C CA . LYS B 1 265 ? 9.953 5.453 32.031 1 97.06 265 LYS B CA 1
ATOM 6136 C C . LYS B 1 265 ? 9.016 5.691 30.859 1 97.06 265 LYS B C 1
ATOM 6138 O O . LYS B 1 265 ? 7.883 5.211 30.844 1 97.06 265 LYS B O 1
ATOM 6143 N N . ILE B 1 266 ? 9.5 6.418 29.906 1 97.5 266 ILE B N 1
ATOM 6144 C CA . ILE B 1 266 ? 8.789 6.715 28.672 1 97.5 266 ILE B CA 1
ATOM 6145 C C . ILE B 1 266 ? 9.508 6.055 27.5 1 97.5 266 ILE B C 1
ATOM 6147 O O . ILE B 1 266 ? 10.734 6.117 27.391 1 97.5 266 ILE B O 1
ATOM 6151 N N . ARG B 1 267 ? 8.688 5.457 26.625 1 98.5 267 ARG B N 1
ATOM 6152 C CA . ARG B 1 267 ? 9.297 4.777 25.484 1 98.5 267 ARG B CA 1
ATOM 6153 C C . ARG B 1 267 ? 9.359 5.695 24.266 1 98.5 267 ARG B C 1
ATOM 6155 O O . ARG B 1 267 ? 10.398 5.805 23.609 1 98.5 267 ARG B O 1
ATOM 6162 N N . VAL B 1 268 ? 8.25 6.262 23.953 1 98.56 268 VAL B N 1
ATOM 6163 C CA . VAL B 1 268 ? 8.141 7.094 22.75 1 98.56 268 VAL B CA 1
ATOM 6164 C C . VAL B 1 268 ? 7.398 8.383 23.094 1 98.56 268 VAL B C 1
ATOM 6166 O O . VAL B 1 268 ? 6.434 8.375 23.859 1 98.56 268 VAL B O 1
ATOM 6169 N N . LEU B 1 269 ? 7.887 9.508 22.641 1 98.69 269 LEU B N 1
ATOM 6170 C CA . LEU B 1 269 ? 7.168 10.773 22.547 1 98.69 269 LEU B CA 1
ATOM 6171 C C . LEU B 1 269 ? 6.742 11.055 21.125 1 98.69 269 LEU B C 1
ATOM 6173 O O . LEU B 1 269 ? 7.586 11.219 20.234 1 98.69 269 LEU B O 1
ATOM 6177 N N . TYR B 1 270 ? 5.441 11.07 20.891 1 98.25 270 TYR B N 1
ATOM 6178 C CA . TYR B 1 270 ? 4.902 11.414 19.578 1 98.25 270 TYR B CA 1
ATOM 6179 C C . TYR B 1 270 ? 4.531 12.891 19.5 1 98.25 270 TYR B C 1
ATOM 6181 O O . TYR B 1 270 ? 3.762 13.383 20.328 1 98.25 270 TYR B O 1
ATOM 6189 N N . ILE B 1 271 ? 5.043 13.578 18.422 1 97.5 271 ILE B N 1
ATOM 6190 C CA . ILE B 1 271 ? 4.75 15 18.328 1 97.5 271 ILE B CA 1
ATOM 6191 C C . ILE B 1 271 ? 4.57 15.398 16.875 1 97.5 271 ILE B C 1
ATOM 6193 O O . ILE B 1 271 ? 5.156 14.781 15.977 1 97.5 271 ILE B O 1
ATOM 6197 N N . THR B 1 272 ? 3.803 16.375 16.594 1 96.5 272 THR B N 1
ATOM 6198 C CA . THR B 1 272 ? 3.658 17.094 15.336 1 96.5 272 THR B CA 1
ATOM 6199 C C . THR B 1 272 ? 4.129 18.531 15.484 1 96.5 272 THR B C 1
ATOM 6201 O O . THR B 1 272 ? 3.312 19.453 15.602 1 96.5 272 THR B O 1
ATOM 6204 N N . PRO B 1 273 ? 5.387 18.781 15.383 1 94.81 273 PRO B N 1
ATOM 6205 C CA . PRO B 1 273 ? 5.977 20.031 15.875 1 94.81 273 PRO B CA 1
ATOM 6206 C C . PRO B 1 273 ? 5.73 21.203 14.945 1 94.81 273 PRO B C 1
ATOM 6208 O O . PRO B 1 273 ? 5.703 22.359 15.391 1 94.81 273 PRO B O 1
ATOM 6211 N N . HIS B 1 274 ? 5.695 21.016 13.664 1 91.44 274 HIS B N 1
ATOM 6212 C CA . HIS B 1 274 ? 5.508 22.141 12.758 1 91.44 274 HIS B CA 1
ATOM 6213 C C . HIS B 1 274 ? 4.172 22.828 13.008 1 91.44 274 HIS B C 1
ATOM 6215 O O . HIS B 1 274 ? 4.129 24.031 13.258 1 91.44 274 HIS B O 1
ATOM 6221 N N . HIS B 1 275 ? 3.143 22.078 12.875 1 93.25 275 HIS B N 1
ATOM 6222 C CA . HIS B 1 275 ? 1.786 22.469 13.242 1 93.25 275 HIS B CA 1
ATOM 6223 C C . HIS B 1 275 ? 1.097 21.375 14.055 1 93.25 275 HIS B C 1
ATOM 6225 O O . HIS B 1 275 ? 0.587 20.406 13.492 1 93.25 275 HIS B O 1
ATOM 6231 N N . HIS B 1 276 ? 1.028 21.641 15.289 1 95.81 276 HIS B N 1
ATOM 6232 C CA . HIS B 1 276 ? 0.456 20.641 16.188 1 95.81 276 HIS B CA 1
ATOM 6233 C C . HIS B 1 276 ? -0.951 20.25 15.75 1 95.81 276 HIS B C 1
ATOM 6235 O O . HIS B 1 276 ? -1.766 21.109 15.414 1 95.81 276 HIS B O 1
ATOM 6241 N N . TYR B 1 277 ? -1.153 19.016 15.602 1 95.5 277 TYR B N 1
ATOM 6242 C CA . TYR B 1 277 ? -2.514 18.516 15.43 1 95.5 277 TYR B CA 1
ATOM 6243 C C . TYR B 1 277 ? -3.191 18.328 16.781 1 95.5 277 TYR B C 1
ATOM 6245 O O . TYR B 1 277 ? -2.67 17.609 17.641 1 95.5 277 TYR B O 1
ATOM 6253 N N . PRO B 1 278 ? -4.277 18.891 17.016 1 95.88 278 PRO B N 1
ATOM 6254 C CA . PRO B 1 278 ? -5.16 19.594 16.094 1 95.88 278 PRO B CA 1
ATOM 6255 C C . PRO B 1 278 ? -5.027 21.109 16.172 1 95.88 278 PRO B C 1
ATOM 6257 O O . PRO B 1 278 ? -5.586 21.828 15.344 1 95.88 278 PRO B O 1
ATOM 6260 N N . THR B 1 279 ? -4.273 21.734 17.031 1 95.38 279 THR B N 1
ATOM 6261 C CA . THR B 1 279 ? -4.387 23.125 17.453 1 95.38 279 THR B CA 1
ATOM 6262 C C . THR B 1 279 ? -3.65 24.047 16.484 1 95.38 279 THR B C 1
ATOM 6264 O O . THR B 1 279 ? -3.795 25.266 16.547 1 95.38 279 THR B O 1
ATOM 6267 N N . THR B 1 280 ? -2.76 23.531 15.648 1 94.81 280 THR B N 1
ATOM 6268 C CA . THR B 1 280 ? -2.014 24.234 14.609 1 94.81 280 THR B CA 1
ATOM 6269 C C . THR B 1 280 ? -0.852 25.016 15.211 1 94.81 280 THR B C 1
ATOM 6271 O O . THR B 1 280 ? -0.143 25.734 14.5 1 94.81 280 THR B O 1
ATOM 6274 N N . VAL B 1 281 ? -0.645 24.875 16.516 1 94.62 281 VAL B N 1
ATOM 6275 C CA . VAL B 1 281 ? 0.437 25.609 17.172 1 94.62 281 VAL B CA 1
ATOM 6276 C C . VAL B 1 281 ? 1.783 25.031 16.734 1 94.62 281 VAL B C 1
ATOM 6278 O O . VAL B 1 281 ? 1.917 23.812 16.562 1 94.62 281 VAL B O 1
ATOM 6281 N N . THR B 1 282 ? 2.777 25.875 16.578 1 93.38 282 THR B N 1
ATOM 6282 C CA . THR B 1 282 ? 4.125 25.469 16.188 1 93.38 282 THR B CA 1
ATOM 6283 C C . THR B 1 282 ? 5.02 25.328 17.422 1 93.38 282 THR B C 1
ATOM 6285 O O . THR B 1 282 ? 5.012 26.188 18.297 1 93.38 282 THR B O 1
ATOM 6288 N N . LEU B 1 283 ? 5.707 24.234 17.516 1 95.25 283 LEU B N 1
ATOM 6289 C CA . LEU B 1 283 ? 6.703 24.062 18.562 1 95.25 283 LEU B CA 1
ATOM 6290 C C . LEU B 1 283 ? 7.902 24.969 18.344 1 95.25 283 LEU B C 1
ATOM 6292 O O . LEU B 1 283 ? 8.508 24.953 17.266 1 95.25 283 LEU B O 1
ATOM 6296 N N . THR B 1 284 ? 8.273 25.719 19.312 1 93.38 284 THR B N 1
ATOM 6297 C CA . THR B 1 284 ? 9.336 26.703 19.172 1 93.38 284 THR B CA 1
ATOM 6298 C C . THR B 1 284 ? 10.695 26.031 19.047 1 93.38 284 THR B C 1
ATOM 6300 O O . THR B 1 284 ? 10.844 24.859 19.422 1 93.38 284 THR B O 1
ATOM 6303 N N . ALA B 1 285 ? 11.664 26.766 18.5 1 89.25 285 ALA B N 1
ATOM 6304 C CA . ALA B 1 285 ? 13.023 26.25 18.344 1 89.25 285 ALA B CA 1
ATOM 6305 C C . ALA B 1 285 ? 13.617 25.875 19.688 1 89.25 285 ALA B C 1
ATOM 6307 O O . ALA B 1 285 ? 14.312 24.859 19.812 1 89.25 285 ALA B O 1
ATOM 6308 N N . GLN B 1 286 ? 13.375 26.688 20.672 1 91.69 286 GLN B N 1
ATOM 6309 C CA . GLN B 1 286 ? 13.883 26.453 22.016 1 91.69 286 GLN B CA 1
ATOM 6310 C C . GLN B 1 286 ? 13.359 25.125 22.562 1 91.69 286 GLN B C 1
ATOM 6312 O O . GLN B 1 286 ? 14.125 24.312 23.078 1 91.69 286 GLN B O 1
ATOM 6317 N N . ARG B 1 287 ? 12.102 24.891 22.422 1 96.19 287 ARG B N 1
ATOM 6318 C CA . ARG B 1 287 ? 11.5 23.672 22.953 1 96.19 287 ARG B CA 1
ATOM 6319 C C . ARG B 1 287 ? 11.938 22.453 22.156 1 96.19 287 ARG B C 1
ATOM 6321 O O . ARG B 1 287 ? 12.031 21.344 22.688 1 96.19 287 ARG B O 1
ATOM 6328 N N . ARG B 1 288 ? 12.203 22.641 20.891 1 95.25 288 ARG B N 1
ATOM 6329 C CA . ARG B 1 288 ? 12.742 21.547 20.078 1 95.25 288 ARG B CA 1
ATOM 6330 C C . ARG B 1 288 ? 14.078 21.062 20.641 1 95.25 288 ARG B C 1
ATOM 6332 O O . ARG B 1 288 ? 14.289 19.859 20.781 1 95.25 288 ARG B O 1
ATOM 6339 N N . LEU B 1 289 ? 14.914 21.969 20.969 1 92.88 289 LEU B N 1
ATOM 6340 C CA . LEU B 1 289 ? 16.219 21.625 21.516 1 92.88 289 LEU B CA 1
ATOM 6341 C C . LEU B 1 289 ? 16.078 20.984 22.891 1 92.88 289 LEU B C 1
ATOM 6343 O O . LEU B 1 289 ? 16.797 20.031 23.219 1 92.88 289 LEU B O 1
ATOM 6347 N N . GLU B 1 290 ? 15.195 21.547 23.641 1 96.62 290 GLU B N 1
ATOM 6348 C CA . GLU B 1 290 ? 14.953 20.984 24.969 1 96.62 290 GLU B CA 1
ATOM 6349 C C . GLU B 1 290 ? 14.477 19.547 24.891 1 96.62 290 GLU B C 1
ATOM 6351 O O . GLU B 1 290 ? 14.898 18.688 25.672 1 96.62 290 GLU B O 1
ATOM 6356 N N . LEU B 1 291 ? 13.625 19.266 23.969 1 98 291 LEU B N 1
ATOM 6357 C CA . LEU B 1 291 ? 13.102 17.922 23.797 1 98 291 LEU B CA 1
ATOM 6358 C C . LEU B 1 291 ? 14.219 16.953 23.391 1 98 291 LEU B C 1
ATOM 6360 O O . LEU B 1 291 ? 14.266 15.82 23.859 1 98 291 LEU B O 1
ATOM 6364 N N . LEU B 1 292 ? 15.086 17.406 22.5 1 95.94 292 LEU B N 1
ATOM 6365 C CA . LEU B 1 292 ? 16.219 16.578 22.078 1 95.94 292 LEU B CA 1
ATOM 6366 C C . LEU B 1 292 ? 17.109 16.234 23.266 1 95.94 292 LEU B C 1
ATOM 6368 O O . LEU B 1 292 ? 17.531 15.078 23.422 1 95.94 292 LEU B O 1
ATOM 6372 N N . ASN B 1 293 ? 17.344 17.219 24.062 1 96.38 293 ASN B N 1
ATOM 6373 C CA . ASN B 1 293 ? 18.156 17 25.25 1 96.38 293 ASN B CA 1
ATOM 6374 C C . ASN B 1 293 ? 17.5 16.031 26.219 1 96.38 293 ASN B C 1
ATOM 6376 O O . ASN B 1 293 ? 18.156 15.156 26.781 1 96.38 293 ASN B O 1
ATOM 6380 N N . LEU B 1 294 ? 16.203 16.188 26.422 1 97.88 294 LEU B N 1
ATOM 6381 C CA . LEU B 1 294 ? 15.469 15.297 27.312 1 97.88 294 LEU B CA 1
ATOM 6382 C C . LEU B 1 294 ? 15.484 13.867 26.781 1 97.88 294 LEU B C 1
ATOM 6384 O O . LEU B 1 294 ? 15.602 12.914 27.547 1 97.88 294 LEU B O 1
ATOM 6388 N N . ALA B 1 295 ? 15.305 13.719 25.469 1 98.06 295 ALA B N 1
ATOM 6389 C CA . ALA B 1 295 ? 15.336 12.391 24.859 1 98.06 295 ALA B CA 1
ATOM 6390 C C . ALA B 1 295 ? 16.672 11.695 25.109 1 98.06 295 ALA B C 1
ATOM 6392 O O . ALA B 1 295 ? 16.703 10.5 25.406 1 98.06 295 ALA B O 1
ATOM 6393 N N . ASN B 1 296 ? 17.719 12.438 25.016 1 95.38 296 ASN B N 1
ATOM 6394 C CA . ASN B 1 296 ? 19.062 11.906 25.25 1 95.38 296 ASN B CA 1
ATOM 6395 C C . ASN B 1 296 ? 19.266 11.547 26.719 1 95.38 296 ASN B C 1
ATOM 6397 O O . ASN B 1 296 ? 19.859 10.516 27.031 1 95.38 296 ASN B O 1
ATOM 6401 N N . GLU B 1 297 ? 18.766 12.375 27.547 1 96.5 297 GLU B N 1
ATOM 6402 C CA . GLU B 1 297 ? 18.953 12.203 28.984 1 96.5 297 GLU B CA 1
ATOM 6403 C C . GLU B 1 297 ? 18.141 11.023 29.516 1 96.5 297 GLU B C 1
ATOM 6405 O O . GLU B 1 297 ? 18.641 10.219 30.297 1 96.5 297 GLU B O 1
ATOM 6410 N N . TYR B 1 298 ? 16.922 10.891 29.078 1 97.38 298 TYR B N 1
ATOM 6411 C CA . TYR B 1 298 ? 16.016 9.898 29.672 1 97.38 298 TYR B CA 1
ATOM 6412 C C . TYR B 1 298 ? 15.859 8.695 28.75 1 97.38 298 TYR B C 1
ATOM 6414 O O . TYR B 1 298 ? 15.25 7.691 29.141 1 97.38 298 TYR B O 1
ATOM 6422 N N . GLY B 1 299 ? 16.312 8.781 27.484 1 96.44 299 GLY B N 1
ATOM 6423 C CA . GLY B 1 299 ? 16.438 7.633 26.609 1 96.44 299 GLY B CA 1
ATOM 6424 C C . GLY B 1 299 ? 15.164 7.32 25.844 1 96.44 299 GLY B C 1
ATOM 6425 O O . GLY B 1 299 ? 15 6.211 25.328 1 96.44 299 GLY B O 1
ATOM 6426 N N . PHE B 1 300 ? 14.18 8.195 25.797 1 97.94 300 PHE B N 1
ATOM 6427 C CA . PHE B 1 300 ? 12.977 7.926 25.031 1 97.94 300 PHE B CA 1
ATOM 6428 C C . PHE B 1 300 ? 13.156 8.344 23.578 1 97.94 300 PHE B C 1
ATOM 6430 O O . PHE B 1 300 ? 14.031 9.156 23.266 1 97.94 300 PHE B O 1
ATOM 6437 N N . ILE B 1 301 ? 12.352 7.789 22.672 1 98.62 301 ILE B N 1
ATOM 6438 C CA . ILE B 1 301 ? 12.398 8.039 21.234 1 98.62 301 ILE B CA 1
ATOM 6439 C C . ILE B 1 301 ? 11.461 9.203 20.891 1 98.62 301 ILE B C 1
ATOM 6441 O O . ILE B 1 301 ? 10.328 9.266 21.375 1 98.62 301 ILE B O 1
ATOM 6445 N N . ILE B 1 302 ? 11.938 10.133 20.141 1 98.62 302 ILE B N 1
ATOM 6446 C CA . ILE B 1 302 ? 11.055 11.156 19.609 1 98.62 302 ILE B CA 1
ATOM 6447 C C . ILE B 1 302 ? 10.547 10.727 18.234 1 98.62 302 ILE B C 1
ATOM 6449 O O . ILE B 1 302 ? 11.336 10.555 17.297 1 98.62 302 ILE B O 1
ATOM 6453 N N . LEU B 1 303 ? 9.328 10.484 18.109 1 98.44 303 LEU B N 1
ATOM 6454 C CA . LEU B 1 303 ? 8.656 10.273 16.828 1 98.44 303 LEU B CA 1
ATOM 6455 C C . LEU B 1 303 ? 8.102 11.586 16.297 1 98.44 303 LEU B C 1
ATOM 6457 O O . LEU B 1 303 ? 7.031 12.031 16.719 1 98.44 303 LEU B O 1
ATOM 6461 N N . GLU B 1 304 ? 8.789 12.156 15.359 1 98.19 304 GLU B N 1
ATOM 6462 C CA . GLU B 1 304 ? 8.445 13.445 14.766 1 98.19 304 GLU B CA 1
ATOM 6463 C C . GLU B 1 304 ? 7.605 13.266 13.508 1 98.19 304 GLU B C 1
ATOM 6465 O O . GLU B 1 304 ? 8.117 12.844 12.469 1 98.19 304 GLU B O 1
ATOM 6470 N N . ASP B 1 305 ? 6.363 13.594 13.602 1 97.25 305 ASP B N 1
ATOM 6471 C CA . ASP B 1 305 ? 5.43 13.523 12.484 1 97.25 305 ASP B CA 1
ATOM 6472 C C . ASP B 1 305 ? 5.297 14.875 11.789 1 97.25 305 ASP B C 1
ATOM 6474 O O . ASP B 1 305 ? 4.688 15.797 12.328 1 97.25 305 ASP B O 1
ATOM 6478 N N . ASP B 1 306 ? 5.871 14.922 10.641 1 94.31 306 ASP B N 1
ATOM 6479 C CA . ASP B 1 306 ? 5.859 16.141 9.852 1 94.31 306 ASP B CA 1
ATOM 6480 C C . ASP B 1 306 ? 4.848 16.047 8.711 1 94.31 306 ASP B C 1
ATOM 6482 O O . ASP B 1 306 ? 5.203 16.203 7.539 1 94.31 306 ASP B O 1
ATOM 6486 N N . TYR B 1 307 ? 3.59 16.031 9.047 1 89.81 307 TYR B N 1
ATOM 6487 C CA . TYR B 1 307 ? 2.529 15.664 8.117 1 89.81 307 TYR B CA 1
ATOM 6488 C C . TYR B 1 307 ? 2.186 16.828 7.191 1 89.81 307 TYR B C 1
ATOM 6490 O O . TYR B 1 307 ? 1.589 16.625 6.133 1 89.81 307 TYR B O 1
ATOM 6498 N N . ASP B 1 308 ? 2.549 18.062 7.406 1 89.44 308 ASP B N 1
ATOM 6499 C CA . ASP B 1 308 ? 2.111 19.172 6.562 1 89.44 308 ASP B CA 1
ATOM 6500 C C . ASP B 1 308 ? 3.26 20.141 6.285 1 89.44 308 ASP B C 1
ATOM 6502 O O . ASP B 1 308 ? 3.047 21.344 6.168 1 89.44 308 ASP B O 1
ATOM 6506 N N . TYR B 1 309 ? 4.449 19.641 6.23 1 86.75 309 TYR B N 1
ATOM 6507 C CA . TYR B 1 309 ? 5.637 20.469 6.062 1 86.75 309 TYR B CA 1
ATOM 6508 C C . TYR B 1 309 ? 5.5 21.375 4.844 1 86.75 309 TYR B C 1
ATOM 6510 O O . TYR B 1 309 ? 6.02 22.5 4.828 1 86.75 309 TYR B O 1
ATOM 6518 N N . GLU B 1 310 ? 4.816 20.984 3.873 1 86.25 310 GLU B N 1
ATOM 6519 C CA . GLU B 1 310 ? 4.758 21.672 2.588 1 86.25 310 GLU B CA 1
ATOM 6520 C C . GLU B 1 310 ? 3.9 22.938 2.678 1 86.25 310 GLU B C 1
ATOM 6522 O O . GLU B 1 310 ? 3.982 23.812 1.816 1 86.25 310 GLU B O 1
ATOM 6527 N N . PHE B 1 311 ? 3.145 23.031 3.67 1 91.88 311 PHE B N 1
ATOM 6528 C CA . PHE B 1 311 ? 2.166 24.109 3.727 1 91.88 311 PHE B CA 1
ATOM 6529 C C . PHE B 1 311 ? 2.607 25.188 4.703 1 91.88 311 PHE B C 1
ATOM 6531 O O . PHE B 1 311 ? 2.084 25.281 5.816 1 91.88 311 PHE B O 1
ATOM 6538 N N . ASN B 1 312 ? 3.514 26 4.293 1 87.38 312 ASN B N 1
ATOM 6539 C CA . ASN B 1 312 ? 3.977 27.156 5.051 1 87.38 312 ASN B CA 1
ATOM 6540 C C . ASN B 1 312 ? 3.695 28.453 4.309 1 87.38 312 ASN B C 1
ATOM 6542 O O . ASN B 1 312 ? 4.023 28.594 3.127 1 87.38 312 ASN B O 1
ATOM 6546 N N . TYR B 1 313 ? 3.098 29.484 4.953 1 87.12 313 TYR B N 1
ATOM 6547 C CA . TYR B 1 313 ? 2.613 30.672 4.266 1 87.12 313 TYR B CA 1
ATOM 6548 C C . TYR B 1 313 ? 3.498 31.875 4.57 1 87.12 313 TYR B C 1
ATOM 6550 O O . TYR B 1 313 ? 3.658 32.781 3.73 1 87.12 313 TYR B O 1
ATOM 6558 N N . ASP B 1 314 ? 3.828 32.188 5.73 1 72.88 314 ASP B N 1
ATOM 6559 C CA . ASP B 1 314 ? 4.406 33.469 6.133 1 72.88 314 ASP B CA 1
ATOM 6560 C C . ASP B 1 314 ? 5.93 33.375 6.195 1 72.88 314 ASP B C 1
ATOM 6562 O O . ASP B 1 314 ? 6.629 34.25 5.656 1 72.88 314 ASP B O 1
ATOM 6566 N N . LYS B 1 315 ? 6.484 32.562 7.105 1 63 315 LYS B N 1
ATOM 6567 C CA . LYS B 1 315 ? 7.93 32.469 7.305 1 63 315 LYS B CA 1
ATOM 6568 C C . LYS B 1 315 ? 8.469 31.125 6.859 1 63 315 LYS B C 1
ATOM 6570 O O . LYS B 1 315 ? 7.699 30.188 6.641 1 63 315 LYS B O 1
ATOM 6575 N N . GLY B 1 316 ? 9.719 31.312 6.406 1 64.44 316 GLY B N 1
ATOM 6576 C CA . GLY B 1 316 ? 10.359 30.031 6.168 1 64.44 316 GLY B CA 1
ATOM 6577 C C . GLY B 1 316 ? 10.125 29.031 7.289 1 64.44 316 GLY B C 1
ATOM 6578 O O . GLY B 1 316 ? 9.969 29.422 8.445 1 64.44 316 GLY B O 1
ATOM 6579 N N . PRO B 1 317 ? 9.992 27.797 6.949 1 66.56 317 PRO B N 1
ATOM 6580 C CA . PRO B 1 317 ? 9.703 26.781 7.969 1 66.56 317 PRO B CA 1
ATOM 6581 C C . PRO B 1 317 ? 10.844 26.609 8.969 1 66.56 317 PRO B C 1
ATOM 6583 O O . PRO B 1 317 ? 12.008 26.812 8.617 1 66.56 317 PRO B O 1
ATOM 6586 N N . ILE B 1 318 ? 10.438 26.422 10.211 1 78.38 318 ILE B N 1
ATOM 6587 C CA . ILE B 1 318 ? 11.391 25.969 11.227 1 78.38 318 ILE B CA 1
ATOM 6588 C C . ILE B 1 318 ? 11.875 24.562 10.891 1 78.38 318 ILE B C 1
ATOM 6590 O O . ILE B 1 318 ? 11.094 23.719 10.469 1 78.38 318 ILE B O 1
ATOM 6594 N N . LEU B 1 319 ? 13.133 24.312 11.055 1 82.69 319 LEU B N 1
ATOM 6595 C CA . LEU B 1 319 ? 13.711 23.016 10.727 1 82.69 319 LEU B CA 1
ATOM 6596 C C . LEU B 1 319 ? 13.188 21.938 11.672 1 82.69 319 LEU B C 1
ATOM 6598 O O . LEU B 1 319 ? 12.906 22.219 12.844 1 82.69 319 LEU B O 1
ATOM 6602 N N . PRO B 1 320 ? 13.109 20.719 11.188 1 91.38 320 PRO B N 1
ATOM 6603 C CA . PRO B 1 320 ? 12.672 19.609 12.047 1 91.38 320 PRO B CA 1
ATOM 6604 C C . PRO B 1 320 ? 13.672 19.297 13.164 1 91.38 320 PRO B C 1
ATOM 6606 O O . PRO B 1 320 ? 14.844 19.656 13.055 1 91.38 320 PRO B O 1
ATOM 6609 N N . LEU B 1 321 ? 13.203 18.656 14.258 1 93.62 321 LEU B N 1
ATOM 6610 C CA . LEU B 1 321 ? 14.078 18.156 15.32 1 93.62 321 LEU B CA 1
ATOM 6611 C C . LEU B 1 321 ? 15.141 17.219 14.75 1 93.62 321 LEU B C 1
ATOM 6613 O O . LEU B 1 321 ? 16.297 17.266 15.172 1 93.62 321 LEU B O 1
ATOM 6617 N N . ALA B 1 322 ? 14.75 16.438 13.812 1 93.88 322 ALA B N 1
ATOM 6618 C CA . ALA B 1 322 ? 15.617 15.422 13.219 1 93.88 322 ALA B CA 1
ATOM 6619 C C . ALA B 1 322 ? 16.875 16.062 12.633 1 93.88 322 ALA B C 1
ATOM 6621 O O . ALA B 1 322 ? 17.938 15.438 12.617 1 93.88 322 ALA B O 1
ATOM 6622 N N . SER B 1 323 ? 16.766 17.234 12.141 1 87.81 323 SER B N 1
ATOM 6623 C CA . SER B 1 323 ? 17.906 17.922 11.516 1 87.81 323 SER B CA 1
ATOM 6624 C C . SER B 1 323 ? 18.969 18.25 12.547 1 87.81 323 SER B C 1
ATOM 6626 O O . SER B 1 323 ? 20.156 18.359 12.203 1 87.81 323 SER B O 1
ATOM 6628 N N . ALA B 1 324 ? 18.578 18.375 13.789 1 86.94 324 ALA B N 1
ATOM 6629 C CA . ALA B 1 324 ? 19.5 18.75 14.859 1 86.94 324 ALA B CA 1
ATOM 6630 C C . ALA B 1 324 ? 19.828 17.562 15.75 1 86.94 324 ALA B C 1
ATOM 6632 O O . ALA B 1 324 ? 20.594 17.688 16.703 1 86.94 324 ALA B O 1
ATOM 6633 N N . ASP B 1 325 ? 19.297 16.438 15.414 1 92.88 325 ASP B N 1
ATOM 6634 C CA . ASP B 1 325 ? 19.516 15.25 16.234 1 92.88 325 ASP B CA 1
ATOM 6635 C C . ASP B 1 325 ? 20.906 14.672 16 1 92.88 325 ASP B C 1
ATOM 6637 O O . ASP B 1 325 ? 21.219 14.188 14.906 1 92.88 325 ASP B O 1
ATOM 6641 N N . THR B 1 326 ? 21.719 14.633 17.016 1 87.62 326 THR B N 1
ATOM 6642 C CA . THR B 1 326 ? 23.078 14.125 16.859 1 87.62 326 THR B CA 1
ATOM 6643 C C . THR B 1 326 ? 23.219 12.773 17.547 1 87.62 326 THR B C 1
ATOM 6645 O O . THR B 1 326 ? 24.219 12.078 17.359 1 87.62 326 THR B O 1
ATOM 6648 N N . HIS B 1 327 ? 22.25 12.375 18.266 1 93.25 327 HIS B N 1
ATOM 6649 C CA . HIS B 1 327 ? 22.391 11.156 19.062 1 93.25 327 HIS B CA 1
ATOM 6650 C C . HIS B 1 327 ? 21.5 10.047 18.516 1 93.25 327 HIS B C 1
ATOM 6652 O O . HIS B 1 327 ? 21.484 8.945 19.078 1 93.25 327 HIS B O 1
ATOM 6658 N N . GLY B 1 328 ? 20.781 10.328 17.516 1 96.44 328 GLY B N 1
ATOM 6659 C CA . GLY B 1 328 ? 19.938 9.312 16.906 1 96.44 328 GLY B CA 1
ATOM 6660 C C . GLY B 1 328 ? 18.688 9 17.719 1 96.44 328 GLY B C 1
ATOM 6661 O O . GLY B 1 328 ? 18.297 7.836 17.828 1 96.44 328 GLY B O 1
ATOM 6662 N N . MET B 1 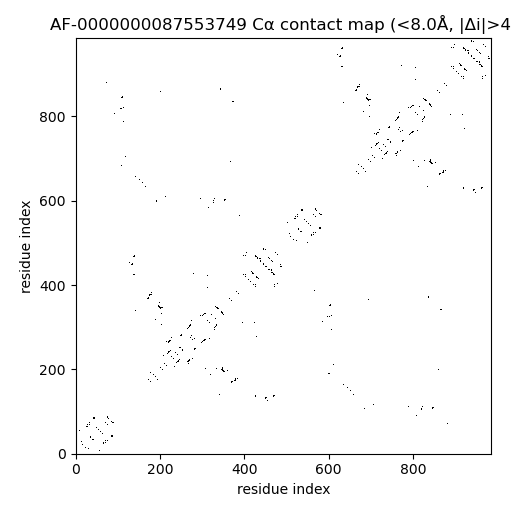329 ? 18.125 10.062 18.312 1 97.62 329 MET B N 1
ATOM 6663 C CA . MET B 1 329 ? 16.969 9.852 19.203 1 97.62 329 MET B CA 1
ATOM 6664 C C . MET B 1 329 ? 15.664 10.117 18.453 1 97.62 329 MET B C 1
ATOM 6666 O O . MET B 1 329 ? 14.586 9.875 19 1 97.62 329 MET B O 1
ATOM 6670 N N . VAL B 1 330 ? 15.719 10.508 17.141 1 98.19 330 VAL B N 1
ATOM 6671 C CA . VAL B 1 330 ? 14.523 10.961 16.438 1 98.19 330 VAL B CA 1
ATOM 6672 C C . VAL B 1 330 ? 14.25 10.047 15.234 1 98.19 330 VAL B C 1
ATOM 6674 O O . VAL B 1 330 ? 15.164 9.719 14.484 1 98.19 330 VAL B O 1
ATOM 6677 N N . ILE B 1 331 ? 13.086 9.57 15.133 1 98.5 331 ILE B N 1
ATOM 6678 C CA . ILE B 1 331 ? 12.547 9.023 13.891 1 98.5 331 ILE B CA 1
ATOM 6679 C C . ILE B 1 331 ? 11.625 10.055 13.234 1 98.5 331 ILE B C 1
ATOM 6681 O O . ILE B 1 331 ? 10.656 10.5 13.852 1 98.5 331 ILE B O 1
ATOM 6685 N N . TYR B 1 332 ? 12.008 10.438 12.047 1 98.06 332 TYR B N 1
ATOM 6686 C CA . TYR B 1 332 ? 11.281 11.469 11.312 1 98.06 332 TYR B CA 1
ATOM 6687 C C . TYR B 1 332 ? 10.352 10.844 10.273 1 98.06 332 TYR B C 1
ATOM 6689 O O . TYR B 1 332 ? 10.781 10.039 9.445 1 98.06 332 TYR B O 1
ATOM 6697 N N . ILE B 1 333 ? 9.07 11.164 10.359 1 97.75 333 ILE B N 1
ATOM 6698 C CA . ILE B 1 333 ? 8.062 10.648 9.438 1 97.75 333 ILE B CA 1
ATOM 6699 C C . ILE B 1 333 ? 7.418 11.805 8.672 1 97.75 333 ILE B C 1
ATOM 6701 O O . ILE B 1 333 ? 7.094 12.836 9.258 1 97.75 333 ILE B O 1
ATOM 6705 N N . GLY B 1 334 ? 7.301 11.578 7.398 1 95.88 334 GLY B N 1
ATOM 6706 C CA . GLY B 1 334 ? 6.645 12.602 6.59 1 95.88 334 GLY B CA 1
ATOM 6707 C C . GLY B 1 334 ? 5.883 12.023 5.41 1 95.88 334 GLY B C 1
ATOM 6708 O O . GLY B 1 334 ? 5.82 10.805 5.242 1 95.88 334 GLY B O 1
ATOM 6709 N N . SER B 1 335 ? 5.199 12.922 4.762 1 92.56 335 SER B N 1
ATOM 6710 C CA . SER B 1 335 ? 4.492 12.594 3.527 1 92.56 335 SER B CA 1
ATOM 6711 C C . SER B 1 335 ? 5.012 13.414 2.354 1 92.56 335 SER B C 1
ATOM 6713 O O . SER B 1 335 ? 5.453 14.555 2.535 1 92.56 335 SER B O 1
ATOM 6715 N N . PHE B 1 336 ? 5.047 12.758 1.263 1 91.94 336 PHE B N 1
ATOM 6716 C CA . PHE B 1 336 ? 5.418 13.43 0.024 1 91.94 336 PHE B CA 1
ATOM 6717 C C . PHE B 1 336 ? 4.254 13.43 -0.96 1 91.94 336 PHE B C 1
ATOM 6719 O O . PHE B 1 336 ? 3.629 12.391 -1.188 1 91.94 336 PHE B O 1
ATOM 6726 N N . GLY B 1 337 ? 3.975 14.586 -1.473 1 88.62 337 GLY B N 1
ATOM 6727 C CA . GLY B 1 337 ? 2.945 14.703 -2.492 1 88.62 337 GLY B CA 1
ATOM 6728 C C . GLY B 1 337 ? 1.558 14.914 -1.916 1 88.62 337 GLY B C 1
ATOM 6729 O O . GLY B 1 337 ? 0.556 14.633 -2.578 1 88.62 337 GLY B O 1
ATOM 6730 N N . LYS B 1 338 ? 1.481 15.344 -0.719 1 87.31 338 LYS B N 1
ATOM 6731 C CA . LYS B 1 338 ? 0.187 15.555 -0.077 1 87.31 338 LYS B CA 1
ATOM 6732 C C . LYS B 1 338 ? -0.689 16.5 -0.897 1 87.31 338 LYS B C 1
ATOM 6734 O O . LYS B 1 338 ? -1.914 16.359 -0.911 1 87.31 338 LYS B O 1
ATOM 6739 N N . SER B 1 339 ? -0.068 17.422 -1.581 1 85.62 339 SER B N 1
ATOM 6740 C CA . SER B 1 339 ? -0.797 18.406 -2.379 1 85.62 339 SER B CA 1
ATOM 6741 C C . SER B 1 339 ? -1.141 17.844 -3.758 1 85.62 339 SER B C 1
ATOM 6743 O O . SER B 1 339 ? -1.903 18.453 -4.508 1 85.62 339 SER B O 1
ATOM 6745 N N . LEU B 1 340 ? -0.604 16.703 -4.066 1 84.12 340 LEU B N 1
ATOM 6746 C CA . LEU B 1 340 ? -0.862 16.078 -5.367 1 84.12 340 LEU B CA 1
ATOM 6747 C C . LEU B 1 340 ? -2.127 15.234 -5.324 1 84.12 340 LEU B C 1
ATOM 6749 O O . LEU B 1 340 ? -2.789 15.148 -4.289 1 84.12 340 LEU B O 1
ATOM 6753 N N . ALA B 1 341 ? -2.43 14.773 -6.461 1 77.5 341 ALA B N 1
ATOM 6754 C CA . ALA B 1 341 ? -3.578 13.867 -6.516 1 77.5 341 ALA B CA 1
ATOM 6755 C C . ALA B 1 341 ? -3.342 12.633 -5.656 1 77.5 341 ALA B C 1
ATOM 6757 O O . ALA B 1 341 ? -2.203 12.188 -5.496 1 77.5 341 ALA B O 1
ATOM 6758 N N . PRO B 1 342 ? -4.312 11.992 -4.867 1 71.75 342 PRO B N 1
ATOM 6759 C CA . PRO B 1 342 ? -4.164 10.875 -3.932 1 71.75 342 PRO B CA 1
ATOM 6760 C C . PRO B 1 342 ? -3.311 9.742 -4.496 1 71.75 342 PRO B C 1
ATOM 6762 O O . PRO B 1 342 ? -2.553 9.102 -3.76 1 71.75 342 PRO B O 1
ATOM 6765 N N . GLY B 1 343 ? -3.234 9.461 -5.742 1 75.38 343 GLY B N 1
ATOM 6766 C CA . GLY B 1 343 ? -2.438 8.422 -6.375 1 75.38 343 GLY B CA 1
ATOM 6767 C C . GLY B 1 343 ? -0.978 8.805 -6.535 1 75.38 343 GLY B C 1
ATOM 6768 O O . GLY B 1 343 ? -0.127 7.945 -6.766 1 75.38 343 GLY B O 1
ATOM 6769 N N . PHE B 1 344 ? -0.657 9.969 -6.18 1 81.75 344 PHE B N 1
ATOM 6770 C CA . PHE B 1 344 ? 0.703 10.469 -6.355 1 81.75 344 PHE B CA 1
ATOM 6771 C C . PHE B 1 344 ? 1.336 10.797 -5.008 1 81.75 344 PHE B C 1
ATOM 6773 O O . PHE B 1 344 ? 2.262 11.609 -4.934 1 81.75 344 PHE B O 1
ATOM 6780 N N . ARG B 1 345 ? 0.812 10.195 -3.99 1 87.56 345 ARG B N 1
ATOM 6781 C CA . ARG B 1 345 ? 1.297 10.477 -2.645 1 87.56 345 ARG B CA 1
ATOM 6782 C C . ARG B 1 345 ? 2.049 9.281 -2.07 1 87.56 345 ARG B C 1
ATOM 6784 O O . ARG B 1 345 ? 1.78 8.141 -2.441 1 87.56 345 ARG B O 1
ATOM 6791 N N . THR B 1 346 ? 3.023 9.562 -1.246 1 91.56 346 THR B N 1
ATOM 6792 C CA . THR B 1 346 ? 3.748 8.508 -0.546 1 91.56 346 THR B CA 1
ATOM 6793 C C . THR B 1 346 ? 4.125 8.953 0.863 1 91.56 346 THR B C 1
ATOM 6795 O O . THR B 1 346 ? 4.004 10.133 1.199 1 91.56 346 THR B O 1
ATOM 6798 N N . GLY B 1 347 ? 4.332 8.016 1.696 1 93.69 347 GLY B N 1
ATOM 6799 C CA . GLY B 1 347 ? 4.945 8.273 2.988 1 93.69 347 GLY B CA 1
ATOM 6800 C C . GLY B 1 347 ? 6.426 7.945 3.023 1 93.69 347 GLY B C 1
ATOM 6801 O O . GLY B 1 347 ? 6.941 7.273 2.125 1 93.69 347 GLY B O 1
ATOM 6802 N N . PHE B 1 348 ? 7.113 8.453 4.004 1 96.38 348 PHE B N 1
ATOM 6803 C CA . PHE B 1 348 ? 8.516 8.078 4.168 1 96.38 348 PHE B CA 1
ATOM 6804 C C . PHE B 1 348 ? 8.93 8.156 5.633 1 96.38 348 PHE B C 1
ATOM 6806 O O . PHE B 1 348 ? 8.281 8.844 6.43 1 96.38 348 PHE B O 1
ATOM 6813 N N . ILE B 1 349 ? 9.93 7.43 5.938 1 97.94 349 ILE B N 1
ATOM 6814 C CA . ILE B 1 349 ? 10.578 7.422 7.246 1 97.94 349 ILE B CA 1
ATOM 6815 C C . ILE B 1 349 ? 12.055 7.777 7.09 1 97.94 349 ILE B C 1
ATOM 6817 O O . ILE B 1 349 ? 12.719 7.297 6.172 1 97.94 349 ILE B O 1
ATOM 6821 N N . VAL B 1 350 ? 12.539 8.656 7.879 1 97.5 350 VAL B N 1
ATOM 6822 C CA . VAL B 1 350 ? 13.961 8.969 7.969 1 97.5 350 VAL B CA 1
ATOM 6823 C C . VAL B 1 350 ? 14.5 8.578 9.344 1 97.5 350 VAL B C 1
ATOM 6825 O O . VAL B 1 350 ? 13.977 9.023 10.367 1 97.5 350 VAL B O 1
ATOM 6828 N N . ALA B 1 351 ? 15.492 7.785 9.414 1 97.69 351 ALA B N 1
ATOM 6829 C CA . ALA B 1 351 ? 16.109 7.293 10.648 1 97.69 351 ALA B CA 1
ATOM 6830 C C . ALA B 1 351 ? 17.516 6.766 10.383 1 97.69 351 ALA B C 1
ATOM 6832 O O . ALA B 1 351 ? 17.938 6.641 9.234 1 97.69 351 ALA B O 1
ATOM 6833 N N . PRO B 1 352 ? 18.281 6.559 11.453 1 96.25 352 PRO B N 1
ATOM 6834 C CA . PRO B 1 352 ? 19.609 5.957 11.273 1 96.25 352 PRO B CA 1
ATOM 6835 C C . PRO B 1 352 ? 19.547 4.602 10.57 1 96.25 352 PRO B C 1
ATOM 6837 O O . PRO B 1 352 ? 18.547 3.887 10.688 1 96.25 352 PRO B O 1
ATOM 6840 N N . GLU B 1 353 ? 20.594 4.234 9.914 1 94.81 353 GLU B N 1
ATOM 6841 C CA . GLU B 1 353 ? 20.656 3.088 9.008 1 94.81 353 GLU B CA 1
ATOM 6842 C C . GLU B 1 353 ? 20.359 1.785 9.75 1 94.81 353 GLU B C 1
ATOM 6844 O O . GLU B 1 353 ? 19.75 0.872 9.203 1 94.81 353 GLU B O 1
ATOM 6849 N N . ASN B 1 354 ? 20.828 1.671 10.992 1 94.12 354 ASN B N 1
ATOM 6850 C CA . ASN B 1 354 ? 20.688 0.41 11.711 1 94.12 354 ASN B CA 1
ATOM 6851 C C . ASN B 1 354 ? 19.219 0.045 11.938 1 94.12 354 ASN B C 1
ATOM 6853 O O . ASN B 1 354 ? 18.844 -1.12 11.812 1 94.12 354 ASN B O 1
ATOM 6857 N N . VAL B 1 355 ? 18.359 1.019 12.273 1 96.12 355 VAL B N 1
ATOM 6858 C CA . VAL B 1 355 ? 16.953 0.722 12.477 1 96.12 355 VAL B CA 1
ATOM 6859 C C . VAL B 1 355 ? 16.25 0.594 11.125 1 96.12 355 VAL B C 1
ATOM 6861 O O . VAL B 1 355 ? 15.258 -0.13 10.992 1 96.12 355 VAL B O 1
ATOM 6864 N N . MET B 1 356 ? 16.828 1.229 10.078 1 94.44 356 MET B N 1
ATOM 6865 C CA . MET B 1 356 ? 16.281 1.179 8.727 1 94.44 356 MET B CA 1
ATOM 6866 C C . MET B 1 356 ? 16.312 -0.244 8.18 1 94.44 356 MET B C 1
ATOM 6868 O O . MET B 1 356 ? 15.406 -0.653 7.445 1 94.44 356 MET B O 1
ATOM 6872 N N . ILE B 1 357 ? 17.297 -0.929 8.547 1 91.44 357 ILE B N 1
ATOM 6873 C CA . ILE B 1 357 ? 17.438 -2.312 8.102 1 91.44 357 ILE B CA 1
ATOM 6874 C C . ILE B 1 357 ? 16.25 -3.129 8.57 1 91.44 357 ILE B C 1
ATOM 6876 O O . ILE B 1 357 ? 15.648 -3.873 7.785 1 91.44 357 ILE B O 1
ATOM 6880 N N . GLU B 1 358 ? 15.867 -2.934 9.797 1 92.69 358 GLU B N 1
ATOM 6881 C CA . GLU B 1 358 ? 14.742 -3.674 10.352 1 92.69 358 GLU B CA 1
ATOM 6882 C C . GLU B 1 358 ? 13.414 -3.201 9.758 1 92.69 358 GLU B C 1
ATOM 6884 O O . GLU B 1 358 ? 12.523 -4.008 9.5 1 92.69 358 GLU B O 1
ATOM 6889 N N . MET B 1 359 ? 13.328 -1.945 9.547 1 94.38 359 MET B N 1
ATOM 6890 C CA . MET B 1 359 ? 12.094 -1.405 8.984 1 94.38 359 MET B CA 1
ATOM 6891 C C . MET B 1 359 ? 11.891 -1.902 7.559 1 94.38 359 MET B C 1
ATOM 6893 O O . MET B 1 359 ? 10.75 -2.131 7.137 1 94.38 359 MET B O 1
ATOM 6897 N N . ARG B 1 360 ? 12.953 -2.051 6.859 1 91.69 360 ARG B N 1
ATOM 6898 C CA . ARG B 1 360 ? 12.867 -2.568 5.496 1 91.69 360 ARG B CA 1
ATOM 6899 C C . ARG B 1 360 ? 12.375 -4.012 5.492 1 91.69 360 ARG B C 1
ATOM 6901 O O . ARG B 1 360 ? 11.609 -4.41 4.613 1 91.69 360 ARG B O 1
ATOM 6908 N N . LYS B 1 361 ? 12.867 -4.781 6.438 1 89.31 361 LYS B N 1
ATOM 6909 C CA . LYS B 1 361 ? 12.414 -6.164 6.562 1 89.31 361 LYS B CA 1
ATOM 6910 C C . LYS B 1 361 ? 10.898 -6.227 6.777 1 89.31 361 LYS B C 1
ATOM 6912 O O . LYS B 1 361 ? 10.211 -7 6.113 1 89.31 361 LYS B O 1
ATOM 6917 N N . TYR B 1 362 ? 10.492 -5.398 7.641 1 90.56 362 TYR B N 1
ATOM 6918 C CA . TYR B 1 362 ? 9.07 -5.398 7.996 1 90.56 362 TYR B CA 1
ATOM 6919 C C . TYR B 1 362 ? 8.219 -4.922 6.824 1 90.56 362 TYR B C 1
ATOM 6921 O O . TYR B 1 362 ? 7.16 -5.492 6.551 1 90.56 362 TYR B O 1
ATOM 6929 N N . LEU B 1 363 ? 8.664 -3.879 6.164 1 91.25 363 LEU B N 1
ATOM 6930 C CA . LEU B 1 363 ? 7.969 -3.426 4.965 1 91.25 363 LEU B CA 1
ATOM 6931 C C . LEU B 1 363 ? 7.891 -4.539 3.928 1 91.25 363 LEU B C 1
ATOM 6933 O O . LEU B 1 363 ? 6.895 -4.66 3.211 1 91.25 363 LEU B O 1
ATOM 6937 N N . GLY B 1 364 ? 8.875 -5.348 3.85 1 87.69 364 GLY B N 1
ATOM 6938 C CA . GLY B 1 364 ? 8.953 -6.441 2.893 1 87.69 364 GLY B CA 1
ATOM 6939 C C . GLY B 1 364 ? 7.844 -7.461 3.059 1 87.69 364 GLY B C 1
ATOM 6940 O O . GLY B 1 364 ? 7.438 -8.102 2.09 1 87.69 364 GLY B O 1
ATOM 6941 N N . ILE B 1 365 ? 7.32 -7.594 4.246 1 88.06 365 ILE B N 1
ATOM 6942 C CA . ILE B 1 365 ? 6.289 -8.602 4.465 1 88.06 365 ILE B CA 1
ATOM 6943 C C . ILE B 1 365 ? 4.906 -7.957 4.355 1 88.06 365 ILE B C 1
ATOM 6945 O O . ILE B 1 365 ? 3.9 -8.656 4.215 1 88.06 365 ILE B O 1
ATOM 6949 N N . ILE B 1 366 ? 4.844 -6.605 4.434 1 89.56 366 ILE B N 1
ATOM 6950 C CA . ILE B 1 366 ? 3.57 -5.898 4.352 1 89.56 366 ILE B CA 1
ATOM 6951 C C . ILE B 1 366 ? 3.314 -5.465 2.91 1 89.56 366 ILE B C 1
ATOM 6953 O O . ILE B 1 366 ? 2.209 -5.637 2.391 1 89.56 366 ILE B O 1
ATOM 6957 N N . ASP B 1 367 ? 4.293 -4.887 2.338 1 87.06 367 ASP B N 1
ATOM 6958 C CA . ASP B 1 367 ? 4.184 -4.289 1.012 1 87.06 367 ASP B CA 1
ATOM 6959 C C . ASP B 1 367 ? 5.473 -4.48 0.214 1 87.06 367 ASP B C 1
ATOM 6961 O O . ASP B 1 367 ? 6.137 -3.508 -0.143 1 87.06 367 ASP B O 1
ATOM 6965 N N . ARG B 1 368 ? 5.656 -5.66 -0.24 1 75.94 368 ARG B N 1
ATOM 6966 C CA . ARG B 1 368 ? 6.914 -6.039 -0.875 1 75.94 368 ARG B CA 1
ATOM 6967 C C . ARG B 1 368 ? 7.094 -5.32 -2.207 1 75.94 368 ARG B C 1
ATOM 6969 O O . ARG B 1 368 ? 8.195 -4.863 -2.529 1 75.94 368 ARG B O 1
ATOM 6976 N N . GLN B 1 369 ? 6.184 -5.215 -2.953 1 72 369 GLN B N 1
ATOM 6977 C CA . GLN B 1 369 ? 6.324 -4.742 -4.328 1 72 369 GLN B CA 1
ATOM 6978 C C . GLN B 1 369 ? 6.297 -3.217 -4.387 1 72 369 GLN B C 1
ATOM 6980 O O . GLN B 1 369 ? 6.922 -2.615 -5.266 1 72 369 GLN B O 1
ATOM 6985 N N . GLY B 1 370 ? 5.703 -2.621 -3.361 1 76.62 370 GLY B N 1
ATOM 6986 C CA . GLY B 1 370 ? 5.527 -1.182 -3.463 1 76.62 370 GLY B CA 1
ATOM 6987 C C . GLY B 1 370 ? 4.926 -0.746 -4.785 1 76.62 370 GLY B C 1
ATOM 6988 O O . GLY B 1 370 ? 4.312 -1.55 -5.492 1 76.62 370 GLY B O 1
ATOM 6989 N N . ASP B 1 371 ? 4.98 0.547 -5.105 1 80.06 371 ASP B N 1
ATOM 6990 C CA . ASP B 1 371 ? 4.547 1.103 -6.383 1 80.06 371 ASP B CA 1
ATOM 6991 C C . ASP B 1 371 ? 5.727 1.687 -7.16 1 80.06 371 ASP B C 1
ATOM 6993 O O . ASP B 1 371 ? 5.883 2.906 -7.238 1 80.06 371 ASP B O 1
ATOM 6997 N N . ILE B 1 372 ? 6.43 0.809 -7.754 1 77.81 372 ILE B N 1
ATOM 6998 C CA . ILE B 1 372 ? 7.707 1.164 -8.359 1 77.81 372 ILE B CA 1
ATOM 6999 C C . ILE B 1 372 ? 7.484 2.176 -9.477 1 77.81 372 ILE B C 1
ATOM 7001 O O . ILE B 1 372 ? 8.281 3.102 -9.656 1 77.81 372 ILE B O 1
ATOM 7005 N N . LEU B 1 373 ? 6.496 2.006 -10.242 1 77.38 373 LEU B N 1
ATOM 7006 C CA . LEU B 1 373 ? 6.223 2.906 -11.359 1 77.38 373 LEU B CA 1
ATOM 7007 C C . LEU B 1 373 ? 5.883 4.305 -10.859 1 77.38 373 LEU B C 1
ATOM 7009 O O . LEU B 1 373 ? 6.41 5.297 -11.367 1 77.38 373 LEU B O 1
ATOM 7013 N N . MET B 1 374 ? 5.066 4.324 -9.914 1 83.75 374 MET B N 1
ATOM 7014 C CA . MET B 1 374 ? 4.695 5.621 -9.352 1 83.75 374 MET B CA 1
ATOM 7015 C C . MET B 1 374 ? 5.898 6.297 -8.703 1 83.75 374 MET B C 1
ATOM 7017 O O . MET B 1 374 ? 6.062 7.512 -8.805 1 83.75 374 MET B O 1
ATOM 7021 N N . GLU B 1 375 ? 6.648 5.516 -7.977 1 87.06 375 GLU B N 1
ATOM 7022 C CA . GLU B 1 375 ? 7.855 6.059 -7.359 1 87.06 375 GLU B CA 1
ATOM 7023 C C . GLU B 1 375 ? 8.773 6.684 -8.406 1 87.06 375 GLU B C 1
ATOM 7025 O O . GLU B 1 375 ? 9.359 7.742 -8.164 1 87.06 375 GLU B O 1
ATOM 7030 N N . HIS B 1 376 ? 8.859 6.055 -9.508 1 84.56 376 HIS B N 1
ATOM 7031 C CA . HIS B 1 376 ? 9.688 6.602 -10.578 1 84.56 376 HIS B CA 1
ATOM 7032 C C . HIS B 1 376 ? 9.117 7.922 -11.094 1 84.56 376 HIS B C 1
ATOM 7034 O O . HIS B 1 376 ? 9.867 8.859 -11.359 1 84.56 376 HIS B O 1
ATOM 7040 N N . VAL B 1 377 ? 7.859 7.934 -11.281 1 83.62 377 VAL B N 1
ATOM 7041 C CA . VAL B 1 377 ? 7.18 9.148 -11.734 1 83.62 377 VAL B CA 1
ATOM 7042 C C . VAL B 1 377 ? 7.453 10.281 -10.75 1 83.62 377 VAL B C 1
ATOM 7044 O O . VAL B 1 377 ? 7.781 11.398 -11.164 1 83.62 377 VAL B O 1
ATOM 7047 N N . LEU B 1 378 ? 7.328 10.008 -9.5 1 89.31 378 LEU B N 1
ATOM 7048 C CA . LEU B 1 378 ? 7.578 11.016 -8.477 1 89.31 378 LEU B CA 1
ATOM 7049 C C . LEU B 1 378 ? 9.031 11.484 -8.516 1 89.31 378 LEU B C 1
ATOM 7051 O O . LEU B 1 378 ? 9.305 12.672 -8.344 1 89.31 378 LEU B O 1
ATOM 7055 N N . GLY B 1 379 ? 9.914 10.531 -8.688 1 88 379 GLY B N 1
ATOM 7056 C CA . GLY B 1 379 ? 11.312 10.898 -8.844 1 88 379 GLY B CA 1
ATOM 7057 C C . GLY B 1 379 ? 11.539 11.867 -9.992 1 88 379 GLY B C 1
ATOM 7058 O O . GLY B 1 379 ? 12.289 12.836 -9.844 1 88 379 GLY B O 1
ATOM 7059 N N . GLU B 1 380 ? 10.898 11.641 -11.078 1 83.88 380 GLU B N 1
ATOM 7060 C CA . GLU B 1 380 ? 11.008 12.523 -12.242 1 83.88 380 GLU B CA 1
ATOM 7061 C C . GLU B 1 380 ? 10.43 13.898 -11.945 1 83.88 380 GLU B C 1
ATOM 7063 O O . GLU B 1 380 ? 10.984 14.914 -12.383 1 83.88 380 GLU B O 1
ATOM 7068 N N . MET B 1 381 ? 9.391 13.906 -11.281 1 85.62 381 MET B N 1
ATOM 7069 C CA . MET B 1 381 ? 8.75 15.172 -10.945 1 85.62 381 MET B CA 1
ATOM 7070 C C . MET B 1 381 ? 9.656 16.016 -10.062 1 85.62 381 MET B C 1
ATOM 7072 O O . MET B 1 381 ? 9.672 17.25 -10.18 1 85.62 381 MET B O 1
ATOM 7076 N N . ILE B 1 382 ? 10.328 15.359 -9.156 1 86.75 382 ILE B N 1
ATOM 7077 C CA . ILE B 1 382 ? 11.289 16.078 -8.328 1 86.75 382 ILE B CA 1
ATOM 7078 C C . ILE B 1 382 ? 12.445 16.594 -9.188 1 86.75 382 ILE B C 1
ATOM 7080 O O . ILE B 1 382 ? 12.797 17.766 -9.141 1 86.75 382 ILE B O 1
ATOM 7084 N N . ALA B 1 383 ? 12.992 15.703 -9.977 1 79.44 383 ALA B N 1
ATOM 7085 C CA . ALA B 1 383 ? 14.18 15.984 -10.773 1 79.44 383 ALA B CA 1
ATOM 7086 C C . ALA B 1 383 ? 13.93 17.125 -11.758 1 79.44 383 ALA B C 1
ATOM 7088 O O . ALA B 1 383 ? 14.812 17.938 -12.016 1 79.44 383 ALA B O 1
ATOM 7089 N N . GLU B 1 384 ? 12.695 17.188 -12.266 1 76.06 384 GLU B N 1
ATOM 7090 C CA . GLU B 1 384 ? 12.359 18.172 -13.281 1 76.06 384 GLU B CA 1
ATOM 7091 C C . GLU B 1 384 ? 11.859 19.469 -12.648 1 76.06 384 GLU B C 1
ATOM 7093 O O . GLU B 1 384 ? 11.57 20.438 -13.359 1 76.06 384 GLU B O 1
ATOM 7098 N N . GLY B 1 385 ? 11.727 19.516 -11.359 1 79.81 385 GLY B N 1
ATOM 7099 C CA . GLY B 1 385 ? 11.336 20.734 -10.656 1 79.81 385 GLY B CA 1
ATOM 7100 C C . GLY B 1 385 ? 9.836 20.969 -10.641 1 79.81 385 GLY B C 1
ATOM 7101 O O . GLY B 1 385 ? 9.367 22 -10.188 1 79.81 385 GLY B O 1
ATOM 7102 N N . GLU B 1 386 ? 9.094 19.969 -11.102 1 80.81 386 GLU B N 1
ATOM 7103 C CA . GLU B 1 386 ? 7.645 20.078 -11.172 1 80.81 386 GLU B CA 1
ATOM 7104 C C . GLU B 1 386 ? 7.027 20.219 -9.781 1 80.81 386 GLU B C 1
ATOM 7106 O O . GLU B 1 386 ? 6.055 20.953 -9.594 1 80.81 386 GLU B O 1
ATOM 7111 N N . ILE B 1 387 ? 7.598 19.516 -8.883 1 84.12 387 ILE B N 1
ATOM 7112 C CA . ILE B 1 387 ? 7.078 19.531 -7.516 1 84.12 387 ILE B CA 1
ATOM 7113 C C . ILE B 1 387 ? 7.195 20.938 -6.938 1 84.12 387 ILE B C 1
ATOM 7115 O O . ILE B 1 387 ? 6.238 21.469 -6.363 1 84.12 387 ILE B O 1
ATOM 7119 N N . ASN B 1 388 ? 8.289 21.547 -7.055 1 81.94 388 ASN B N 1
ATOM 7120 C CA . ASN B 1 388 ? 8.516 22.891 -6.531 1 81.94 388 ASN B CA 1
ATOM 7121 C C . ASN B 1 388 ? 7.594 23.922 -7.191 1 81.94 388 ASN B C 1
ATOM 7123 O O . ASN B 1 388 ? 7.055 24.797 -6.52 1 81.94 388 ASN B O 1
ATOM 7127 N N . ARG B 1 389 ? 7.469 23.812 -8.469 1 82 389 ARG B N 1
ATOM 7128 C CA . ARG B 1 389 ? 6.582 24.719 -9.188 1 82 389 ARG B CA 1
ATOM 7129 C C . ARG B 1 389 ? 5.145 24.594 -8.688 1 82 389 ARG B C 1
ATOM 7131 O O . ARG B 1 389 ? 4.473 25.594 -8.461 1 82 389 ARG B O 1
ATOM 7138 N N . TYR B 1 390 ? 4.758 23.406 -8.539 1 83 390 TYR B N 1
ATOM 7139 C CA . TYR B 1 390 ? 3.395 23.141 -8.086 1 83 390 TYR B CA 1
ATOM 7140 C C . TYR B 1 390 ? 3.184 23.656 -6.672 1 83 390 TYR B C 1
ATOM 7142 O O . TYR B 1 390 ? 2.148 24.266 -6.375 1 83 390 TYR B O 1
ATOM 7150 N N . LEU B 1 391 ? 4.086 23.375 -5.848 1 84.69 391 LEU B N 1
ATOM 7151 C CA . LEU B 1 391 ? 3.969 23.797 -4.457 1 84.69 391 LEU B CA 1
ATOM 7152 C C . LEU B 1 391 ? 3.887 25.312 -4.352 1 84.69 391 LEU B C 1
ATOM 7154 O O . LEU B 1 391 ? 3.098 25.844 -3.566 1 84.69 391 LEU B O 1
ATOM 7158 N N . LYS B 1 392 ? 4.73 25.969 -5.062 1 84 392 LYS B N 1
ATOM 7159 C CA . LYS B 1 392 ? 4.727 27.422 -5.039 1 84 392 LYS B CA 1
ATOM 7160 C C . LYS B 1 392 ? 3.369 27.984 -5.465 1 84 392 LYS B C 1
ATOM 7162 O O . LYS B 1 392 ? 2.832 28.875 -4.82 1 84 392 LYS B O 1
ATOM 7167 N N . LYS B 1 393 ? 2.824 27.422 -6.492 1 86.06 393 LYS B N 1
ATOM 7168 C CA . LYS B 1 393 ? 1.532 27.875 -7.004 1 86.06 393 LYS B CA 1
ATOM 7169 C C . LYS B 1 393 ? 0.411 27.547 -6.02 1 86.06 393 LYS B C 1
ATOM 7171 O O . LYS B 1 393 ? -0.453 28.391 -5.758 1 86.06 393 LYS B O 1
ATOM 7176 N N . SER B 1 394 ? 0.409 26.359 -5.539 1 90 394 SER B N 1
ATOM 7177 C CA . SER B 1 394 ? -0.658 25.938 -4.641 1 90 394 SER B CA 1
ATOM 7178 C C . SER B 1 394 ? -0.609 26.688 -3.318 1 90 394 SER B C 1
ATOM 7180 O O . SER B 1 394 ? -1.65 26.984 -2.729 1 90 394 SER B O 1
ATOM 7182 N N . LEU B 1 395 ? 0.57 27 -2.832 1 90.94 395 LEU B N 1
ATOM 7183 C CA . LEU B 1 395 ? 0.719 27.688 -1.561 1 90.94 395 LEU B CA 1
ATOM 7184 C C . LEU B 1 395 ? 0.088 29.078 -1.626 1 90.94 395 LEU B C 1
ATOM 7186 O O . LEU B 1 395 ? -0.477 29.562 -0.639 1 90.94 395 LEU B O 1
ATOM 7190 N N . LYS B 1 396 ? 0.26 29.688 -2.74 1 92.44 396 LYS B N 1
ATOM 7191 C CA . LYS B 1 396 ? -0.37 31 -2.916 1 92.44 396 LYS B CA 1
ATOM 7192 C C . LYS B 1 396 ? -1.887 30.906 -2.781 1 92.44 396 LYS B C 1
ATOM 7194 O O . LYS B 1 396 ? -2.508 31.703 -2.092 1 92.44 396 LYS B O 1
ATOM 7199 N N . VAL B 1 397 ? -2.434 29.922 -3.381 1 95.25 397 VAL B N 1
ATOM 7200 C CA . VAL B 1 397 ? -3.877 29.719 -3.348 1 95.25 397 VAL B CA 1
ATOM 7201 C C . VAL B 1 397 ? -4.32 29.391 -1.922 1 95.25 397 VAL B C 1
ATOM 7203 O O . VAL B 1 397 ? -5.305 29.953 -1.432 1 95.25 397 VAL B O 1
ATOM 7206 N N . TYR B 1 398 ? -3.65 28.516 -1.265 1 96.38 398 TYR B N 1
ATOM 7207 C CA . TYR B 1 398 ? -4.02 28.109 0.086 1 96.38 398 TYR B CA 1
ATOM 7208 C C . TYR B 1 398 ? -3.891 29.266 1.062 1 96.38 398 TYR B C 1
ATOM 7210 O O . TYR B 1 398 ? -4.676 29.391 2.006 1 96.38 398 TYR B O 1
ATOM 7218 N N . LYS B 1 399 ? -2.85 30.141 0.865 1 96.31 399 LYS B N 1
ATOM 7219 C CA . LYS B 1 399 ? -2.705 31.328 1.7 1 96.31 399 LYS B CA 1
ATOM 7220 C C . LYS B 1 399 ? -3.9 32.25 1.541 1 96.31 399 LYS B C 1
ATOM 7222 O O . LYS B 1 399 ? -4.418 32.781 2.527 1 96.31 399 LYS B O 1
ATOM 7227 N N . GLU B 1 400 ? -4.324 32.469 0.339 1 97.56 400 GLU B N 1
ATOM 7228 C CA . GLU B 1 400 ? -5.492 33.281 0.069 1 97.56 400 GLU B CA 1
ATOM 7229 C C . GLU B 1 400 ? -6.75 32.688 0.703 1 97.56 400 GLU B C 1
ATOM 7231 O O . GLU B 1 400 ? -7.566 33.438 1.267 1 97.56 400 GLU B O 1
ATOM 7236 N N . ARG B 1 401 ? -6.898 31.438 0.61 1 98 401 ARG B N 1
ATOM 7237 C CA . ARG B 1 401 ? -8.047 30.75 1.2 1 98 401 ARG B CA 1
ATOM 7238 C C . ARG B 1 401 ? -8.031 30.875 2.721 1 98 401 ARG B C 1
ATOM 7240 O O . ARG B 1 401 ? -9.078 31.094 3.342 1 98 401 ARG B O 1
ATOM 7247 N N . ARG B 1 402 ? -6.867 30.688 3.275 1 97.69 402 ARG B N 1
ATOM 7248 C CA . ARG B 1 402 ? -6.711 30.875 4.715 1 97.69 402 ARG B CA 1
ATOM 7249 C C . ARG B 1 402 ? -7.164 32.25 5.152 1 97.69 402 ARG B C 1
ATOM 7251 O O . ARG B 1 402 ? -7.93 32.406 6.105 1 97.69 402 ARG B O 1
ATOM 7258 N N . ASN B 1 403 ? -6.637 33.25 4.438 1 97.75 403 ASN B N 1
ATOM 7259 C CA . ASN B 1 403 ? -6.965 34.625 4.781 1 97.75 403 ASN B CA 1
ATOM 7260 C C . ASN B 1 403 ? -8.461 34.875 4.645 1 97.75 403 ASN B C 1
ATOM 7262 O O . ASN B 1 403 ? -9.055 35.531 5.504 1 97.75 403 ASN B O 1
ATOM 7266 N N . TYR B 1 404 ? -9 34.406 3.586 1 98.31 404 TYR B N 1
ATOM 7267 C CA . TYR B 1 404 ? -10.422 34.594 3.338 1 98.31 404 TYR B CA 1
ATOM 7268 C C . TYR B 1 404 ? -11.258 33.875 4.391 1 98.31 404 TYR B C 1
ATOM 7270 O O . TYR B 1 404 ? -12.211 34.469 4.93 1 98.31 404 TYR B O 1
ATOM 7278 N N . PHE B 1 405 ? -10.961 32.688 4.668 1 98.44 405 PHE B N 1
ATOM 7279 C CA . PHE B 1 405 ? -11.633 31.844 5.641 1 98.44 405 PHE B CA 1
ATOM 7280 C C . PHE B 1 405 ? -11.617 32.469 7.023 1 98.44 405 PHE B C 1
ATOM 7282 O O . PHE B 1 405 ? -12.656 32.562 7.68 1 98.44 405 PHE B O 1
ATOM 7289 N N . THR B 1 406 ? -10.5 32.938 7.465 1 98 406 THR B N 1
ATOM 7290 C CA . THR B 1 406 ? -10.344 33.5 8.797 1 98 406 THR B CA 1
ATOM 7291 C C . THR B 1 406 ? -11.055 34.844 8.891 1 98 406 THR B C 1
ATOM 7293 O O . THR B 1 406 ? -11.641 35.188 9.93 1 98 406 THR B O 1
ATOM 7296 N N . ARG B 1 407 ? -10.977 35.594 7.84 1 98 407 ARG B N 1
ATOM 7297 C CA . ARG B 1 407 ? -11.688 36.844 7.824 1 98 407 ARG B CA 1
ATOM 7298 C C . ARG B 1 407 ? -13.188 36.656 7.969 1 98 407 ARG B C 1
ATOM 7300 O O . ARG B 1 407 ? -13.844 37.344 8.742 1 98 407 ARG B O 1
ATOM 7307 N N . LEU B 1 408 ? -13.711 35.719 7.25 1 98 408 LEU B N 1
ATOM 7308 C CA . LEU B 1 408 ? -15.148 35.469 7.297 1 98 408 LEU B CA 1
ATOM 7309 C C . LEU B 1 408 ? -15.562 34.969 8.68 1 98 408 LEU B C 1
ATOM 7311 O O . LEU B 1 408 ? -16.625 35.344 9.18 1 98 408 LEU B O 1
ATOM 7315 N N . PHE B 1 409 ? -14.82 34.156 9.25 1 97.25 409 PHE B N 1
ATOM 7316 C CA . PHE B 1 409 ? -15.109 33.656 10.602 1 97.25 409 PHE B CA 1
ATOM 7317 C C . PHE B 1 409 ? -15.094 34.812 11.602 1 97.25 409 PHE B C 1
ATOM 7319 O O . PHE B 1 409 ? -15.953 34.875 12.484 1 97.25 409 PHE B O 1
ATOM 7326 N N . GLU B 1 410 ? -14.094 35.656 11.461 1 97.25 410 GLU B N 1
ATOM 7327 C CA . GLU B 1 410 ? -14 36.812 12.352 1 97.25 410 GLU B CA 1
ATOM 7328 C C . GLU B 1 410 ? -15.203 37.719 12.195 1 97.25 410 GLU B C 1
ATOM 7330 O O . GLU B 1 410 ? -15.773 38.188 13.188 1 97.25 410 GLU B O 1
ATOM 7335 N N . ASP B 1 411 ? -15.57 37.906 11 1 97.25 411 ASP B N 1
ATOM 7336 C CA . ASP B 1 411 ? -16.688 38.812 10.695 1 97.25 411 ASP B CA 1
ATOM 7337 C C . ASP B 1 411 ? -18.016 38.219 11.195 1 97.25 411 ASP B C 1
ATOM 7339 O O . ASP B 1 411 ? -18.875 38.938 11.68 1 97.25 411 ASP B O 1
ATOM 7343 N N . SER B 1 412 ? -18.172 36.969 11.102 1 96.88 412 SER B N 1
ATOM 7344 C CA . SER B 1 412 ? -19.469 36.344 11.367 1 96.88 412 SER B CA 1
ATOM 7345 C C . SER B 1 412 ? -19.594 35.938 12.82 1 96.88 412 SER B C 1
ATOM 7347 O O . SER B 1 412 ? -20.688 35.938 13.391 1 96.88 412 SER B O 1
ATOM 7349 N N . LEU B 1 413 ? -18.453 35.469 13.398 1 96.75 413 LEU B N 1
ATOM 7350 C CA . LEU B 1 413 ? -18.578 34.812 14.711 1 96.75 413 LEU B CA 1
ATOM 7351 C C . LEU B 1 413 ? -17.516 35.344 15.672 1 96.75 413 LEU B C 1
ATOM 7353 O O . LEU B 1 413 ? -17.297 34.781 16.734 1 96.75 413 LEU B O 1
ATOM 7357 N N . GLY B 1 414 ? -16.844 36.375 15.336 1 95.69 414 GLY B N 1
ATOM 7358 C CA . GLY B 1 414 ? -15.727 36.875 16.109 1 95.69 414 GLY B CA 1
ATOM 7359 C C . GLY B 1 414 ? -16.062 37.125 17.578 1 95.69 414 GLY B C 1
ATOM 7360 O O . GLY B 1 414 ? -15.195 37.031 18.438 1 95.69 414 GLY B O 1
ATOM 7361 N N . GLU B 1 415 ? -17.328 37.375 17.875 1 95.56 415 GLU B N 1
ATOM 7362 C CA . GLU B 1 415 ? -17.781 37.625 19.25 1 95.56 415 GLU B CA 1
ATOM 7363 C C . GLU B 1 415 ? -17.875 36.312 20.047 1 95.56 415 GLU B C 1
ATOM 7365 O O . GLU B 1 415 ? -17.781 36.312 21.266 1 95.56 415 GLU B O 1
ATOM 7370 N N . PHE B 1 416 ? -17.984 35.281 19.359 1 96.88 416 PHE B N 1
ATOM 7371 C CA . PHE B 1 416 ? -18.328 34.031 20.016 1 96.88 416 PHE B CA 1
ATOM 7372 C C . PHE B 1 416 ? -17.141 33.062 20.016 1 96.88 416 PHE B C 1
ATOM 7374 O O . PHE B 1 416 ? -17.109 32.094 20.781 1 96.88 416 PHE B O 1
ATOM 7381 N N . ILE B 1 417 ? -16.141 33.312 19.141 1 97 417 ILE B N 1
ATOM 7382 C CA . ILE B 1 417 ? -15.031 32.375 19 1 97 417 ILE B CA 1
ATOM 7383 C C . ILE B 1 417 ? -13.711 33.125 19.047 1 97 417 ILE B C 1
ATOM 7385 O O . ILE B 1 417 ? -13.68 34.344 18.906 1 97 417 ILE B O 1
ATOM 7389 N N . GLU B 1 418 ? -12.664 32.438 19.312 1 96.44 418 GLU B N 1
ATOM 7390 C CA . GLU B 1 418 ? -11.289 32.906 19.25 1 96.44 418 GLU B CA 1
ATOM 7391 C C . GLU B 1 418 ? -10.406 31.953 18.469 1 96.44 418 GLU B C 1
ATOM 7393 O O . GLU B 1 418 ? -10.555 30.734 18.562 1 96.44 418 GLU B O 1
ATOM 7398 N N . PHE B 1 419 ? -9.562 32.469 17.688 1 96.19 419 PHE B N 1
ATOM 7399 C CA . PHE B 1 419 ? -8.586 31.688 16.953 1 96.19 419 PHE B CA 1
ATOM 7400 C C . PHE B 1 419 ? -7.395 32.531 16.547 1 96.19 419 PHE B C 1
ATOM 7402 O O . PHE B 1 419 ? -7.469 33.781 16.562 1 96.19 419 PHE B O 1
ATOM 7409 N N . GLU B 1 420 ? -6.324 31.906 16.281 1 94.62 420 GLU B N 1
ATOM 7410 C CA . GLU B 1 420 ? -5.156 32.531 15.672 1 94.62 420 GLU B CA 1
ATOM 7411 C C . GLU B 1 420 ? -4.996 32.125 14.211 1 94.62 420 GLU B C 1
ATOM 7413 O O . GLU B 1 420 ? -5.258 30.953 13.867 1 94.62 420 GLU B O 1
ATOM 7418 N N . ILE B 1 421 ? -4.617 33.062 13.406 1 95.38 421 ILE B N 1
ATOM 7419 C CA . ILE B 1 421 ? -4.34 32.719 12.016 1 95.38 421 ILE B CA 1
ATOM 7420 C C . ILE B 1 421 ? -3.088 31.844 11.938 1 95.38 421 ILE B C 1
ATOM 7422 O O . ILE B 1 421 ? -2 32.281 12.328 1 95.38 421 ILE B O 1
ATOM 7426 N N . PRO B 1 422 ? -3.25 30.688 11.523 1 94.44 422 PRO B N 1
ATOM 7427 C CA . PRO B 1 422 ? -2.074 29.812 11.484 1 94.44 422 PRO B CA 1
ATOM 7428 C C . PRO B 1 422 ? -1.047 30.25 10.445 1 94.44 422 PRO B C 1
ATOM 7430 O O . PRO B 1 422 ? -1.418 30.734 9.367 1 94.44 422 PRO B O 1
ATOM 7433 N N . SER B 1 423 ? 0.196 30.016 10.719 1 90.44 423 SER B N 1
ATOM 7434 C CA . SER B 1 423 ? 1.278 30.359 9.805 1 90.44 423 SER B CA 1
ATOM 7435 C C . SER B 1 423 ? 1.414 29.328 8.695 1 90.44 423 SER B C 1
ATOM 7437 O O . SER B 1 423 ? 2.08 29.562 7.688 1 90.44 423 SER B O 1
ATOM 7439 N N . GLY B 1 424 ? 0.805 28.234 8.875 1 92.31 424 GLY B N 1
ATOM 7440 C CA . GLY B 1 424 ? 0.817 27.172 7.895 1 92.31 424 GLY B CA 1
ATOM 7441 C C . GLY B 1 424 ? -0.27 26.125 8.125 1 92.31 424 GLY B C 1
ATOM 7442 O O . GLY B 1 424 ? -1.153 26.328 8.961 1 92.31 424 GLY B O 1
ATOM 7443 N N . GLY B 1 425 ? -0.219 25.078 7.324 1 94.31 425 GLY B N 1
ATOM 7444 C CA . GLY B 1 425 ? -1.244 24.047 7.391 1 94.31 425 GLY B CA 1
ATOM 7445 C C . GLY B 1 425 ? -2.479 24.375 6.574 1 94.31 425 GLY B C 1
ATOM 7446 O O . GLY B 1 425 ? -2.494 25.375 5.844 1 94.31 425 GLY B O 1
ATOM 7447 N N . LEU B 1 426 ? -3.48 23.562 6.742 1 97.12 426 LEU B N 1
ATOM 7448 C CA . LEU B 1 426 ? -4.664 23.703 5.902 1 97.12 426 LEU B CA 1
ATOM 7449 C C . LEU B 1 426 ? -5.926 23.781 6.754 1 97.12 426 LEU B C 1
ATOM 7451 O O . LEU B 1 426 ? -7.031 23.547 6.262 1 97.12 426 LEU B O 1
ATOM 7455 N N . ALA B 1 427 ? -5.766 24.062 8.031 1 97.94 427 ALA B N 1
ATOM 7456 C CA . ALA B 1 427 ? -6.906 24.156 8.938 1 97.94 427 ALA B CA 1
ATOM 7457 C C . ALA B 1 427 ? -6.676 25.219 10 1 97.94 427 ALA B C 1
ATOM 7459 O O . ALA B 1 427 ? -5.551 25.688 10.188 1 97.94 427 ALA B O 1
ATOM 7460 N N . ILE B 1 428 ? -7.77 25.609 10.641 1 97.75 428 ILE B N 1
ATOM 7461 C CA . ILE B 1 428 ? -7.68 26.516 11.781 1 97.75 428 ILE B CA 1
ATOM 7462 C C . ILE B 1 428 ? -8.258 25.844 13.023 1 97.75 428 ILE B C 1
ATOM 7464 O O . ILE B 1 428 ? -9.062 24.906 12.914 1 97.75 428 ILE B O 1
ATOM 7468 N N . TRP B 1 429 ? -7.715 26.219 14.07 1 97.69 429 TRP B N 1
ATOM 7469 C CA . TRP B 1 429 ? -8.219 25.797 15.375 1 97.69 429 TRP B CA 1
ATOM 7470 C C . TRP B 1 429 ? -9.062 26.906 16.016 1 97.69 429 TRP B C 1
ATOM 7472 O O . TRP B 1 429 ? -8.578 28.016 16.234 1 97.69 429 TRP B O 1
ATOM 7482 N N . ILE B 1 430 ? -10.336 26.562 16.328 1 97.56 430 ILE B N 1
ATOM 7483 C CA . ILE B 1 430 ? -11.234 27.562 16.891 1 97.56 430 ILE B CA 1
ATOM 7484 C C . ILE B 1 430 ? -11.648 27.141 18.297 1 97.56 430 ILE B C 1
ATOM 7486 O O . ILE B 1 430 ? -11.93 25.969 18.547 1 97.56 430 ILE B O 1
ATOM 7490 N N . GLU B 1 431 ? -11.672 28.078 19.188 1 97 431 GLU B N 1
ATOM 7491 C CA . GLU B 1 431 ? -12.18 27.875 20.531 1 97 431 GLU B CA 1
ATOM 7492 C C . GLU B 1 431 ? -13.375 28.781 20.828 1 97 431 GLU B C 1
ATOM 7494 O O . GLU B 1 431 ? -13.359 29.969 20.5 1 97 431 GLU B O 1
ATOM 7499 N N . TRP B 1 432 ? -14.344 28.219 21.438 1 97.25 432 TRP B N 1
ATOM 7500 C CA . TRP B 1 432 ? -15.562 28.953 21.75 1 97.25 432 TRP B CA 1
ATOM 7501 C C . TRP B 1 432 ? -15.422 29.688 23.078 1 97.25 432 TRP B C 1
ATOM 7503 O O . TRP B 1 432 ? -14.945 29.125 24.062 1 97.25 432 TRP B O 1
ATOM 7513 N N . LYS B 1 433 ? -15.867 30.922 23.047 1 95.06 433 LYS B N 1
ATOM 7514 C CA . LYS B 1 433 ? -15.852 31.766 24.234 1 95.06 433 LYS B CA 1
ATOM 7515 C C . LYS B 1 433 ? -17.094 31.516 25.094 1 95.06 433 LYS B C 1
ATOM 7517 O O . LYS B 1 433 ? -17.109 31.859 26.281 1 95.06 433 LYS B O 1
ATOM 7522 N N . VAL B 1 434 ? -18.047 30.984 24.5 1 93.62 434 VAL B N 1
ATOM 7523 C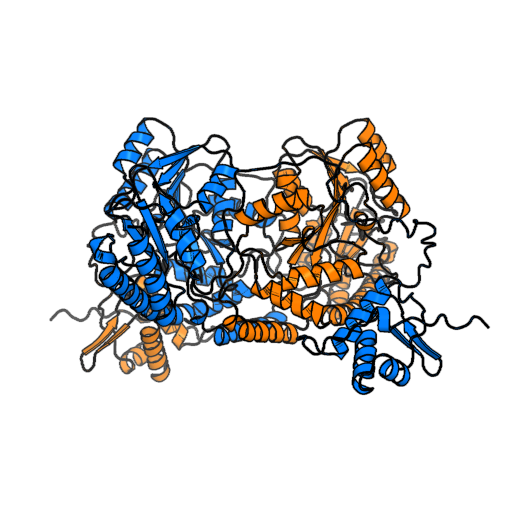 CA . VAL B 1 434 ? -19.328 30.719 25.141 1 93.62 434 VAL B CA 1
ATOM 7524 C C . VAL B 1 434 ? -19.641 29.234 25.062 1 93.62 434 VAL B C 1
ATOM 7526 O O . VAL B 1 434 ? -19.172 28.531 24.156 1 93.62 434 VAL B O 1
ATOM 7529 N N . PRO B 1 435 ? -20.422 28.828 26.078 1 91.75 435 PRO B N 1
ATOM 7530 C CA . PRO B 1 435 ? -20.797 27.422 26.031 1 91.75 435 PRO B CA 1
ATOM 7531 C C . PRO B 1 435 ? -21.703 27.078 24.844 1 91.75 435 PRO B C 1
ATOM 7533 O O . PRO B 1 435 ? -22.625 27.844 24.547 1 91.75 435 PRO B O 1
ATOM 7536 N N . ILE B 1 436 ? -21.328 26.031 24.219 1 95.06 436 ILE B N 1
ATOM 7537 C CA . ILE B 1 436 ? -22.125 25.547 23.094 1 95.06 436 ILE B CA 1
ATOM 7538 C C . ILE B 1 436 ? -21.984 24.031 22.969 1 95.06 436 ILE B C 1
ATOM 7540 O O . ILE B 1 436 ? -20.922 23.469 23.234 1 95.06 436 ILE B O 1
ATOM 7544 N N . ASN B 1 437 ? -23.094 23.406 22.656 1 95.62 437 ASN B N 1
ATOM 7545 C CA . ASN B 1 437 ? -23.062 21.969 22.406 1 95.62 437 ASN B CA 1
ATOM 7546 C C . ASN B 1 437 ? -22.656 21.672 20.953 1 95.62 437 ASN B C 1
ATOM 7548 O O . ASN B 1 437 ? -23.453 21.844 20.031 1 95.62 437 ASN B O 1
ATOM 7552 N N . LEU B 1 438 ? -21.484 21.141 20.812 1 97 438 LEU B N 1
ATOM 7553 C CA . LEU B 1 438 ? -20.922 20.969 19.484 1 97 438 LEU B CA 1
ATOM 7554 C C . LEU B 1 438 ? -21.641 19.875 18.719 1 97 438 LEU B C 1
ATOM 7556 O O . LEU B 1 438 ? -21.781 19.953 17.5 1 97 438 LEU B O 1
ATOM 7560 N N . LEU B 1 439 ? -22.094 18.859 19.359 1 95.5 439 LEU B N 1
ATOM 7561 C CA . LEU B 1 439 ? -22.828 17.797 18.688 1 95.5 439 LEU B CA 1
ATOM 7562 C C . LEU B 1 439 ? -24.141 18.312 18.125 1 95.5 439 LEU B C 1
ATOM 7564 O O . LEU B 1 439 ? -24.531 17.953 17 1 95.5 439 LEU B O 1
ATOM 7568 N N . LYS B 1 440 ? -24.797 19.078 18.922 1 96.25 440 LYS B N 1
ATOM 7569 C CA . LYS B 1 440 ? -26.031 19.703 18.453 1 96.25 440 LYS B CA 1
ATOM 7570 C C . LYS B 1 440 ? -25.75 20.609 17.266 1 96.25 440 LYS B C 1
ATOM 7572 O O . LYS B 1 440 ? -26.531 20.641 16.297 1 96.25 440 LYS B O 1
ATOM 7577 N N . LEU B 1 441 ? -24.703 21.359 17.375 1 97.56 441 LEU B N 1
ATOM 7578 C CA . LEU B 1 441 ? -24.312 22.234 16.266 1 97.56 441 LEU B CA 1
ATOM 7579 C C . LEU B 1 441 ? -24.062 21.422 15 1 97.56 441 LEU B C 1
ATOM 7581 O O . LEU B 1 441 ? -24.547 21.781 13.922 1 97.56 441 LEU B O 1
ATOM 7585 N N . SER B 1 442 ? -23.266 20.344 15.078 1 97.31 442 SER B N 1
ATOM 7586 C CA . SER B 1 442 ? -22.969 19.484 13.938 1 97.31 442 SER B CA 1
ATOM 7587 C C . SER B 1 442 ? -24.234 18.922 13.312 1 97.31 442 SER B C 1
ATOM 7589 O O . SER B 1 442 ? -24.375 18.891 12.086 1 97.31 442 SER B O 1
ATOM 7591 N N . LYS B 1 443 ? -25.172 18.484 14.133 1 96.12 443 LYS B N 1
ATOM 7592 C CA . LYS B 1 443 ? -26.438 17.938 13.656 1 96.12 443 LYS B CA 1
ATOM 7593 C C . LYS B 1 443 ? -27.25 18.984 12.898 1 96.12 443 LYS B C 1
ATOM 7595 O O . LYS B 1 443 ? -27.812 18.703 11.836 1 96.12 443 LYS B O 1
ATOM 7600 N N . LYS B 1 444 ? -27.344 20.125 13.461 1 97.19 444 LYS B N 1
ATOM 7601 C CA . LYS B 1 444 ? -28.094 21.203 12.836 1 97.19 444 LYS B CA 1
ATOM 7602 C C . LYS B 1 444 ? -27.469 21.594 11.5 1 97.19 444 LYS B C 1
ATOM 7604 O O . LYS B 1 444 ? -28.188 21.875 10.531 1 97.19 444 LYS B O 1
ATOM 7609 N N . CYS B 1 445 ? -26.172 21.719 11.516 1 98.25 445 CYS B N 1
ATOM 7610 C CA . CYS B 1 445 ? -25.469 22.016 10.266 1 98.25 445 CYS B CA 1
ATOM 7611 C C . CYS B 1 445 ? -25.75 20.953 9.219 1 98.25 445 CYS B C 1
ATOM 7613 O O . CYS B 1 445 ? -25.969 21.266 8.047 1 98.25 445 CYS B O 1
ATOM 7615 N N . ASN B 1 446 ? -25.688 19.719 9.664 1 97.19 446 ASN B N 1
ATOM 7616 C CA . ASN B 1 446 ? -25.953 18.609 8.75 1 97.19 446 ASN B CA 1
ATOM 7617 C C . ASN B 1 446 ? -27.344 18.734 8.133 1 97.19 446 ASN B C 1
ATOM 7619 O O . ASN B 1 446 ? -27.531 18.469 6.941 1 97.19 446 ASN B O 1
ATOM 7623 N N . GLU B 1 447 ? -28.312 19.109 8.906 1 96.5 447 GLU B N 1
ATOM 7624 C CA . GLU B 1 447 ? -29.672 19.312 8.43 1 96.5 447 GLU B CA 1
ATOM 7625 C C . GLU B 1 447 ? -29.734 20.453 7.418 1 96.5 447 GLU B C 1
ATOM 7627 O O . GLU B 1 447 ? -30.672 20.531 6.617 1 96.5 447 GLU B O 1
ATOM 7632 N N . ASN B 1 448 ? -28.781 21.281 7.465 1 97.44 448 ASN B N 1
ATOM 7633 C CA . ASN B 1 448 ? -28.734 22.422 6.562 1 97.44 448 ASN B CA 1
ATOM 7634 C C . ASN B 1 448 ? -27.656 22.266 5.504 1 97.44 448 ASN B C 1
ATOM 7636 O O . ASN B 1 448 ? -27.062 23.25 5.055 1 97.44 448 ASN B O 1
ATOM 7640 N N . ASN B 1 449 ? -27.172 21.047 5.305 1 97.25 449 ASN B N 1
ATOM 7641 C CA . ASN B 1 449 ? -26.375 20.672 4.152 1 97.25 449 ASN B CA 1
ATOM 7642 C C . ASN B 1 449 ? -24.891 20.938 4.387 1 97.25 449 ASN B C 1
ATOM 7644 O O . ASN B 1 449 ? -24.156 21.234 3.443 1 97.25 449 ASN B O 1
ATOM 7648 N N . LEU B 1 450 ? -24.5 21.016 5.59 1 98 450 LEU B N 1
ATOM 7649 C CA . LEU B 1 450 ? -23.094 21.109 5.957 1 98 450 LEU B CA 1
ATOM 7650 C C . LEU B 1 450 ? -22.703 19.984 6.918 1 98 450 LEU B C 1
ATOM 7652 O O . LEU B 1 450 ? -23.172 19.953 8.062 1 98 450 LEU B O 1
ATOM 7656 N N . PHE B 1 451 ? -21.875 19.109 6.516 1 97 451 PHE B N 1
ATOM 7657 C CA . PHE B 1 451 ? -21.438 18 7.34 1 97 451 PHE B CA 1
ATOM 7658 C C . PHE B 1 451 ? -20.188 18.359 8.125 1 97 451 PHE B C 1
ATOM 7660 O O . PHE B 1 451 ? -19.203 18.828 7.551 1 97 451 PHE B O 1
ATOM 7667 N N . ILE B 1 452 ? -20.219 18.156 9.398 1 97 452 ILE B N 1
ATOM 7668 C CA . ILE B 1 452 ? -19.078 18.312 10.289 1 97 452 ILE B CA 1
ATOM 7669 C C . ILE B 1 452 ? -18.828 17 11.039 1 97 452 ILE B C 1
ATOM 7671 O O . ILE B 1 452 ? -19.516 16.703 12.023 1 97 452 ILE B O 1
ATOM 7675 N N . PRO B 1 453 ? -17.766 16.312 10.656 1 94.75 453 PRO B N 1
ATOM 7676 C CA . PRO B 1 453 ? -17.484 15.039 11.328 1 94.75 453 PRO B CA 1
ATOM 7677 C C . PRO B 1 453 ? -17.234 15.203 12.828 1 94.75 453 PRO B C 1
ATOM 7679 O O . PRO B 1 453 ? -16.641 16.203 13.25 1 94.75 453 PRO B O 1
ATOM 7682 N N . LYS B 1 454 ? -17.547 14.148 13.57 1 92.56 454 LYS B N 1
ATOM 7683 C CA . LYS B 1 454 ? -17.375 14.148 15.023 1 92.56 454 LYS B CA 1
ATOM 7684 C C . LYS B 1 454 ? -15.891 14.281 15.391 1 92.56 454 LYS B C 1
ATOM 7686 O O . LYS B 1 454 ? -15.555 14.805 16.453 1 92.56 454 LYS B O 1
ATOM 7691 N N . THR B 1 455 ? -15.008 13.836 14.477 1 91.25 455 THR B N 1
ATOM 7692 C CA . THR B 1 455 ? -13.57 13.836 14.734 1 91.25 455 THR B CA 1
ATOM 7693 C C . THR B 1 455 ? -13.039 15.258 14.789 1 91.25 455 THR B C 1
ATOM 7695 O O . THR B 1 455 ? -11.914 15.492 15.258 1 91.25 455 THR B O 1
ATOM 7698 N N . LEU B 1 456 ? -13.867 16.234 14.375 1 95.62 456 LEU B N 1
ATOM 7699 C CA . LEU B 1 456 ? -13.445 17.641 14.391 1 95.62 456 LEU B CA 1
ATOM 7700 C C . LEU B 1 456 ? -13.898 18.328 15.672 1 95.62 456 LEU B C 1
ATOM 7702 O O . LEU B 1 456 ? -13.547 19.484 15.914 1 95.62 456 LEU B O 1
ATOM 7706 N N . LEU B 1 457 ? -14.68 17.641 16.469 1 94.88 457 LEU B N 1
ATOM 7707 C CA . LEU B 1 457 ? -15.297 18.234 17.641 1 94.88 457 LEU B CA 1
ATOM 7708 C C . LEU B 1 457 ? -14.516 17.875 18.906 1 94.88 457 LEU B C 1
ATOM 7710 O O . LEU B 1 457 ? -14.336 16.703 19.219 1 94.88 457 LEU B O 1
ATOM 7714 N N . TYR B 1 458 ? -13.992 18.875 19.5 1 94.81 458 TYR B N 1
ATOM 7715 C CA . TYR B 1 458 ? -13.281 18.703 20.766 1 94.81 458 TYR B CA 1
ATOM 7716 C C . TYR B 1 458 ? -14.023 19.391 21.906 1 94.81 458 TYR B C 1
ATOM 7718 O O . TYR B 1 458 ? -13.961 20.609 22.062 1 94.81 458 TYR B O 1
ATOM 7726 N N . GLN B 1 459 ? -14.68 18.578 22.688 1 91.19 459 GLN B N 1
ATOM 7727 C CA . GLN B 1 459 ? -15.477 19.156 23.766 1 91.19 459 GLN B CA 1
ATOM 7728 C C . GLN B 1 459 ? -15.242 18.406 25.078 1 91.19 459 GLN B C 1
ATOM 7730 O O . GLN B 1 459 ? -15.516 17.219 25.188 1 91.19 459 GLN B O 1
ATOM 7735 N N . THR B 1 460 ? -14.625 19.094 25.906 1 86.75 460 THR B N 1
ATOM 7736 C CA . THR B 1 460 ? -14.43 18.625 27.266 1 86.75 460 THR B CA 1
ATOM 7737 C C . THR B 1 460 ? -15.039 19.609 28.266 1 86.75 460 THR B C 1
ATOM 7739 O O . THR B 1 460 ? -15.703 20.562 27.875 1 86.75 460 THR B O 1
ATOM 7742 N N . LYS B 1 461 ? -14.852 19.281 29.547 1 84.44 461 LYS B N 1
ATOM 7743 C CA . LYS B 1 461 ? -15.375 20.172 30.594 1 84.44 461 LYS B CA 1
ATOM 7744 C C . LYS B 1 461 ? -14.719 21.547 30.531 1 84.44 461 LYS B C 1
ATOM 7746 O O . LYS B 1 461 ? -15.367 22.562 30.781 1 84.44 461 LYS B O 1
ATOM 7751 N N . ASP B 1 462 ? -13.492 21.562 30.078 1 84.5 462 ASP B N 1
ATOM 7752 C CA . ASP B 1 462 ? -12.719 22.797 30.172 1 84.5 462 ASP B CA 1
ATOM 7753 C C . ASP B 1 462 ? -12.508 23.422 28.797 1 84.5 462 ASP B C 1
ATOM 7755 O O . ASP B 1 462 ? -12.039 24.562 28.703 1 84.5 462 ASP B O 1
ATOM 7759 N N . LYS B 1 463 ? -12.883 22.641 27.781 1 90.12 463 LYS B N 1
ATOM 7760 C CA . LYS B 1 463 ? -12.539 23.156 26.453 1 90.12 463 LYS B CA 1
ATOM 7761 C C . LYS B 1 463 ? -13.617 22.797 25.438 1 90.12 463 LYS B C 1
ATOM 7763 O O . LYS B 1 463 ? -14.148 21.688 25.438 1 90.12 463 LYS B O 1
ATOM 7768 N N . THR B 1 464 ? -14.07 23.781 24.719 1 96 464 THR B N 1
ATOM 7769 C CA . THR B 1 464 ? -14.93 23.625 23.547 1 96 464 THR B CA 1
ATOM 7770 C C . THR B 1 464 ? -14.258 24.188 22.297 1 96 464 THR B C 1
ATOM 7772 O O . THR B 1 464 ? -14.102 25.406 22.172 1 96 464 THR B O 1
ATOM 7775 N N . ALA B 1 465 ? -13.836 23.281 21.453 1 97.12 465 ALA B N 1
ATOM 7776 C CA . ALA B 1 465 ? -13.039 23.734 20.312 1 97.12 465 ALA B CA 1
ATOM 7777 C C . ALA B 1 465 ? -13.297 22.859 19.078 1 97.12 465 ALA B C 1
ATOM 7779 O O . ALA B 1 465 ? -13.906 21.781 19.188 1 97.12 465 ALA B O 1
ATOM 7780 N N . MET B 1 466 ? -12.914 23.359 17.906 1 97.81 466 MET B N 1
ATOM 7781 C CA . MET B 1 466 ? -13.047 22.641 16.641 1 97.81 466 MET B CA 1
ATOM 7782 C C . MET B 1 466 ? -11.844 22.891 15.742 1 97.81 466 MET B C 1
ATOM 7784 O O . MET B 1 466 ? -11.227 23.953 15.805 1 97.81 466 MET B O 1
ATOM 7788 N N . ARG B 1 467 ? -11.477 21.891 15.008 1 97.81 467 ARG B N 1
ATOM 7789 C CA . ARG B 1 467 ? -10.539 22.062 13.906 1 97.81 467 ARG B CA 1
ATOM 7790 C C . ARG B 1 467 ? -11.266 22.078 12.562 1 97.81 467 ARG B C 1
ATOM 7792 O O . ARG B 1 467 ? -11.984 21.125 12.234 1 97.81 467 ARG B O 1
ATOM 7799 N N . LEU B 1 468 ? -11.102 23.141 11.82 1 98.38 468 LEU B N 1
ATOM 7800 C CA . LEU B 1 468 ? -11.836 23.297 10.57 1 98.38 468 LEU B CA 1
ATOM 7801 C C . LEU B 1 468 ? -10.883 23.547 9.406 1 98.38 468 LEU B C 1
ATOM 7803 O O . LEU B 1 468 ? -10.094 24.5 9.445 1 98.38 468 LEU B O 1
ATOM 7807 N N . GLY B 1 469 ? -11.008 22.719 8.398 1 98.12 469 GLY B N 1
ATOM 7808 C CA . GLY B 1 469 ? -10.125 22.812 7.246 1 98.12 469 GLY B CA 1
ATOM 7809 C C . GLY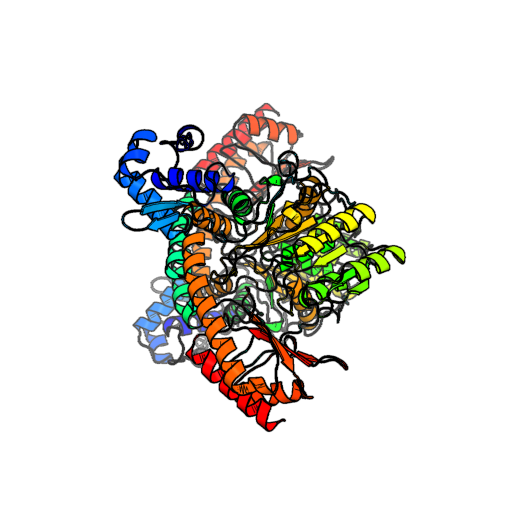 B 1 469 ? -10.633 23.766 6.18 1 98.12 469 GLY B C 1
ATOM 7810 O O . GLY B 1 469 ? -11.836 23.844 5.926 1 98.12 469 GLY B O 1
ATOM 7811 N N . PHE B 1 470 ? -9.766 24.531 5.602 1 97.81 470 PHE B N 1
ATOM 7812 C CA . PHE B 1 470 ? -10.109 25.453 4.527 1 97.81 470 PHE B CA 1
ATOM 7813 C C . PHE B 1 470 ? -9.477 25.031 3.213 1 97.81 470 PHE B C 1
ATOM 7815 O O . PHE B 1 470 ? -9.844 25.516 2.145 1 97.81 470 PHE B O 1
ATOM 7822 N N . GLY B 1 471 ? -8.508 24.125 3.281 1 95.62 471 GLY B N 1
ATOM 7823 C CA . GLY B 1 471 ? -7.676 23.797 2.135 1 95.62 471 GLY B CA 1
ATOM 7824 C C . GLY B 1 471 ? -8.477 23.281 0.953 1 95.62 471 GLY B C 1
ATOM 7825 O O . GLY B 1 471 ? -8.242 23.688 -0.188 1 95.62 471 GLY B O 1
ATOM 7826 N N . SER B 1 472 ? -9.438 22.438 1.193 1 93.62 472 SER B N 1
ATOM 7827 C CA . SER B 1 472 ? -10.164 21.734 0.139 1 93.62 472 SER B CA 1
ATOM 7828 C C . SER B 1 472 ? -11.305 22.594 -0.403 1 93.62 472 SER B C 1
ATOM 7830 O O . SER B 1 472 ? -11.969 22.219 -1.374 1 93.62 472 SER B O 1
ATOM 7832 N N . LEU B 1 473 ? -11.57 23.734 0.165 1 96.19 473 LEU B N 1
ATOM 7833 C CA . LEU B 1 473 ? -12.719 24.562 -0.195 1 96.19 473 LEU B CA 1
ATOM 7834 C C . LEU B 1 473 ? -12.297 25.703 -1.114 1 96.19 473 LEU B C 1
ATOM 7836 O O . LEU B 1 473 ? -11.289 26.375 -0.856 1 96.19 473 LEU B O 1
ATOM 7840 N N . ASN B 1 474 ? -13.016 25.859 -2.184 1 95.06 474 ASN B N 1
ATOM 7841 C CA . ASN B 1 474 ? -12.828 27.094 -2.941 1 95.06 474 ASN B CA 1
ATOM 7842 C C . ASN B 1 474 ? -13.539 28.266 -2.283 1 95.06 474 ASN B C 1
ATOM 7844 O O . ASN B 1 474 ? -14.188 28.109 -1.245 1 95.06 474 ASN B O 1
ATOM 7848 N N . PHE B 1 475 ? -13.461 29.438 -2.854 1 97.25 475 PHE B N 1
ATOM 7849 C CA . PHE B 1 475 ? -13.961 30.656 -2.217 1 97.25 475 PHE B CA 1
ATOM 7850 C C . PHE B 1 475 ? -15.477 30.578 -2.049 1 97.25 475 PHE B C 1
ATOM 7852 O O . PHE B 1 475 ? -16.016 30.969 -1.005 1 97.25 475 PHE B O 1
ATOM 7859 N N . ASN B 1 476 ? -16.141 30.094 -3.084 1 97.19 476 ASN B N 1
ATOM 7860 C CA . ASN B 1 476 ? -17.594 29.953 -3.006 1 97.19 476 ASN B CA 1
ATOM 7861 C C . ASN B 1 476 ? -18 28.969 -1.917 1 97.19 476 ASN B C 1
ATOM 7863 O O . ASN B 1 476 ? -18.938 29.234 -1.16 1 97.19 476 ASN B O 1
ATOM 7867 N N . GLU B 1 477 ? -17.359 27.859 -1.86 1 97.25 477 GLU B N 1
ATOM 7868 C CA . GLU B 1 477 ? -17.641 26.828 -0.855 1 97.25 477 GLU B CA 1
ATOM 7869 C C . GLU B 1 477 ? -17.344 27.344 0.551 1 97.25 477 GLU B C 1
ATOM 7871 O O . GLU B 1 477 ? -18.062 27.016 1.5 1 97.25 477 GLU B O 1
ATOM 7876 N N . ILE B 1 478 ? -16.297 28.156 0.711 1 98.31 478 ILE B N 1
ATOM 7877 C CA . ILE B 1 478 ? -15.953 28.766 1.993 1 98.31 478 ILE B CA 1
ATOM 7878 C C . ILE B 1 478 ? -17.094 29.672 2.455 1 98.31 478 ILE B C 1
ATOM 7880 O O . ILE B 1 478 ? -17.562 29.562 3.594 1 98.31 478 ILE B O 1
ATOM 7884 N N . GLU B 1 479 ? -17.562 30.453 1.602 1 98.12 479 GLU B N 1
ATOM 7885 C CA . GLU B 1 479 ? -18.625 31.406 1.934 1 98.12 479 GLU B CA 1
ATOM 7886 C C . GLU B 1 479 ? -19.891 30.672 2.363 1 98.12 479 GLU B C 1
ATOM 7888 O O . GLU B 1 479 ? -20.484 31 3.396 1 98.12 479 GLU B O 1
ATOM 7893 N N . LYS B 1 480 ? -20.281 29.688 1.576 1 98.06 480 LYS B N 1
ATOM 7894 C CA . LYS B 1 480 ? -21.5 28.953 1.854 1 98.06 480 LYS B CA 1
ATOM 7895 C C . LYS B 1 480 ? -21.375 28.156 3.15 1 98.06 480 LYS B C 1
ATOM 7897 O O . LYS B 1 480 ? -22.312 28.141 3.961 1 98.06 480 LYS B O 1
ATOM 7902 N N . SER B 1 481 ? -20.266 27.5 3.328 1 98.44 481 SER B N 1
ATOM 7903 C CA . SER B 1 481 ? -20.047 26.688 4.527 1 98.44 481 SER B CA 1
ATOM 7904 C C . SER B 1 481 ? -20.078 27.562 5.781 1 98.44 481 SER B C 1
ATOM 7906 O O . SER B 1 481 ? -20.688 27.188 6.785 1 98.44 481 SER B O 1
ATOM 7908 N N . ILE B 1 482 ? -19.406 28.688 5.719 1 98.19 482 ILE B N 1
ATOM 7909 C CA . ILE B 1 482 ? -19.328 29.562 6.883 1 98.19 482 ILE B CA 1
ATOM 7910 C C . ILE B 1 482 ? -20.688 30.203 7.145 1 98.19 482 ILE B C 1
ATOM 7912 O O . ILE B 1 482 ? -21.078 30.391 8.297 1 98.19 482 ILE B O 1
ATOM 7916 N N . ASP B 1 483 ? -21.406 30.484 6.102 1 98.06 483 ASP B N 1
ATOM 7917 C CA . ASP B 1 483 ? -22.75 31.031 6.25 1 98.06 483 ASP B CA 1
ATOM 7918 C C . ASP B 1 483 ? -23.656 30.062 7 1 98.06 483 ASP B C 1
ATOM 7920 O O . ASP B 1 483 ? -24.312 30.438 7.973 1 98.06 483 ASP B O 1
ATOM 7924 N N . ILE B 1 484 ? -23.688 28.844 6.555 1 98.38 484 ILE B N 1
ATOM 7925 C CA . ILE B 1 484 ? -24.484 27.812 7.199 1 98.38 484 ILE B CA 1
ATOM 7926 C C . ILE B 1 484 ? -24.031 27.625 8.648 1 98.38 484 ILE B C 1
ATOM 7928 O O . ILE B 1 484 ? -24.859 27.578 9.562 1 98.38 484 ILE B O 1
ATOM 7932 N N . PHE B 1 485 ? -22.734 27.547 8.812 1 98.44 485 PHE B N 1
ATOM 7933 C CA . PHE B 1 485 ? -22.141 27.312 10.125 1 98.44 485 PHE B CA 1
ATOM 7934 C C . PHE B 1 485 ? -22.5 28.453 11.086 1 98.44 485 PHE B C 1
ATOM 7936 O O . PHE B 1 485 ? -22.922 28.203 12.211 1 98.44 485 PHE B O 1
ATOM 7943 N N . SER B 1 486 ? -22.312 29.672 10.648 1 97.94 486 SER B N 1
ATOM 7944 C CA . SER B 1 486 ? -22.562 30.844 11.484 1 97.94 486 SER B CA 1
ATOM 7945 C C . SER B 1 486 ? -24.031 30.984 11.844 1 97.94 486 SER B C 1
ATOM 7947 O O . SER B 1 486 ? -24.375 31.297 12.984 1 97.94 486 SER B O 1
ATOM 7949 N N . LYS B 1 487 ? -24.906 30.797 10.891 1 97.56 487 LYS B N 1
ATOM 7950 C CA . LYS B 1 487 ? -26.344 30.875 11.125 1 97.56 487 LYS B CA 1
ATOM 7951 C C . LYS B 1 487 ? -26.797 29.859 12.172 1 97.56 487 LYS B C 1
ATOM 7953 O O . LYS B 1 487 ? -27.531 30.203 13.094 1 97.56 487 LYS B O 1
ATOM 7958 N N . ASN B 1 488 ? -26.328 28.672 12.023 1 97.75 488 ASN B N 1
ATOM 7959 C CA . ASN B 1 488 ? -26.75 27.625 12.945 1 97.75 488 ASN B CA 1
ATOM 7960 C C . ASN B 1 488 ? -26.109 27.812 14.32 1 97.75 488 ASN B C 1
ATOM 7962 O O . ASN B 1 488 ? -26.719 27.469 15.344 1 97.75 488 ASN B O 1
ATOM 7966 N N . SER B 1 489 ? -24.891 28.312 14.336 1 97.56 489 SER B N 1
ATOM 7967 C CA . SER B 1 489 ? -24.266 28.625 15.617 1 97.56 489 SER B CA 1
ATOM 7968 C C . SER B 1 489 ? -25.047 29.672 16.391 1 97.56 489 SER B C 1
ATOM 7970 O O . SER B 1 489 ? -25.297 29.5 17.594 1 97.56 489 SER B O 1
ATOM 7972 N N . LYS B 1 490 ? -25.469 30.672 15.727 1 96.06 490 LYS B N 1
ATOM 7973 C CA . LYS B 1 490 ? -26.203 31.75 16.359 1 96.06 490 LYS B CA 1
ATOM 7974 C C . LYS B 1 490 ? -27.578 31.297 16.828 1 96.06 490 LYS B C 1
ATOM 7976 O O . LYS B 1 490 ? -28.078 31.75 17.859 1 96.06 490 LYS B O 1
ATOM 7981 N N . LEU B 1 491 ? -28.141 30.375 16.109 1 94.75 491 LEU B N 1
ATOM 7982 C CA . LEU B 1 491 ? -29.438 29.828 16.484 1 94.75 491 LEU B CA 1
ATOM 7983 C C . LEU B 1 491 ? -29.328 29.047 17.797 1 94.75 491 LEU B C 1
ATOM 7985 O O . LEU B 1 491 ? -30.266 29.047 18.594 1 94.75 491 LEU B O 1
ATOM 7989 N N . ILE B 1 492 ? -28.266 28.359 17.953 1 94.5 492 ILE B N 1
ATOM 7990 C CA . ILE B 1 492 ? -28.078 27.516 19.125 1 94.5 492 ILE B CA 1
ATOM 7991 C C . ILE B 1 492 ? -27.672 28.391 20.312 1 94.5 492 ILE B C 1
ATOM 7993 O O . ILE B 1 492 ? -28.031 28.094 21.453 1 94.5 492 ILE B O 1
ATOM 7997 N N . LEU B 1 493 ? -26.953 29.406 20.078 1 91.31 493 LEU B N 1
ATOM 7998 C CA . LEU B 1 493 ? -26.5 30.297 21.141 1 91.31 493 LEU B CA 1
ATOM 7999 C C . LEU B 1 493 ? -27.625 31.188 21.625 1 91.31 493 LEU B C 1
ATOM 8001 O O . LEU B 1 493 ? -27.641 31.594 22.797 1 91.31 493 LEU B O 1
#

Secondary structure (DSSP, 8-state):
--------HHHH----TTSSS-HHHHHHHHHHHHHHTTSS-TTPEEPPHHHHHHHHT--HHHHHHHHHHHHHHTSEEEETTTEEEE--TT---------S-TT-S----SS-SS-----STT---------SEE--SS---GGGS-HHHHHHHHHHHHHHHTTTTTS--TT--HHHHHHHHHHHHHHH-----GGGEEEES-HHHHHHHHHHHH--TT-EEEEETT--HHHHHHHHHTTPEEEEE-EETTEE-HHHHHHHHHHS---EEEE--SS-TTT-PPPPHHHHHHHHHHHHHH--EEEEEETTTT-B-SS-PPPPGGGG-SSS-EEEEEEE-TTS-TTS-EEEEE--HHHHHHHHHHHHHH-SSTTHHHHHHHHHHHHTTHHHHHHHHHHHHHHHHHHHHHHHHHHHHTTTEEE---SBSSEEEEEESS---HHHHHHHHHHTTEE--GGGEEE-SS-EEEEEE-TT--HHHHHHHHHHHHHHHHHH-/--------HHHH----TTSSS-HHHHHHHHHHHHHHTTSS-TTPEEPPHHHHHHHHT--HHHHHHHHHHHHHHTSEEEETTTEEEE--TT---------S-TTTSS---SS-SS-----STT---------SEE--SS---GGGS-HHHHHHHHHHHHHHHHTTTTS--TT--HHHHHHHHHHHHHHH-----GGGEEEES-HHHHHHHHHHHH--TT-EEEEETT--HHHHHHHHHTTPEEEEE-EETTEE-HHHHHHHHHHS---EEEE--SS-TTT-PPPPHHHHHHHHHHHHHH--EEEEEETTTT-B-SS-PPPPGGGG-SSS-EEEEEEE-TTS-GGG-EEEEE--HHHHHHHHHHHHHH-SSTTHHHHHHHHHHHHTTHHHHHHHHHHHHHHHHHHHHHHHHHHHHTTTEEE---SBSSEEEEEESS---HHHHHHHHHHTTEE--GGGEEE-SS-EEEEEE-TT--HHHHHHHHHHHHHHHHHH-

InterPro domains:
  IPR000524 Transcription regulator HTH, GntR [PF00392] (24-86)
  IPR000524 Transcription regulator HTH, GntR [PS50949] (21-89)
  IPR000524 Transcription regulator HTH, GntR [SM00345] (27-86)
  IPR000524 Transcription regulator HTH, GntR [cd07377] (22-86)
  IPR004839 Aminotransferase, class I/classII, large domain [PF00155] (169-433)
  IPR015421 Pyridoxal phosphate-dependent transferase, major domain [G3DSA:3.40.640.10] (123-483)
  IPR015424 Pyridoxal phosphate-dependent transferase [SSF53383] (135-487)
  IPR036388 Winged helix-like DNA-binding domain superfamily [G3DSA:1.10.10.10] (12-87)
  IPR036390 Winged helix DNA-binding domain superfamily [SSF46785] (15-90)
  IPR051446 HTH-type transcriptional regulator with aminotransferase domain [PTHR46577] (15-485)

Organism: NCBI:txid2305228

Radius of gyration: 30.97 Å; Cα contacts (8 Å, |Δi|>4): 1720; chains: 2; bounding box: 73×87×79 Å